Protein AF-0000000067863200 (afdb_homodimer)

Secondary structure (DSSP, 8-state):
-----SS--EEP-S-S-EEESHHHHHHHHHHHHHHH--SEEEEEEEE-TT--HHHHHHHTGGGTTEEEEEEGGGGS--HHHHHHHHHHHH-S-SS--------GGGGS-HHHHHHHHHHHHH--EEEEEEETTHHHH-SS-SEEEEEE--HHHHHHHHHHS-PPPTT---TTS-HHHHHHHIIIIIHHHHHHHHHHHGGG-SEEEE-SSTT--EEEEHHHHHHHHHHHTTS-B--B-EEE--TT-BSHHHHHTT--TTSS-B-EEESS-TTT-EEEEEETTEEEEEETHHHHHH-HHHHH-HHHHHHHSS---EEEEEEE-TTS-PPPEEEPPPHHHHHHHH--SS---EEEEEEEE-TT-EEEEEE-TT--HHHHHHHHHHHHHSS----HHHHEEEEE--TT-EEEE-TT--EEE-SSEEEEEEEES--S--EEEE-TTPBPTTSSBPPP-HHHHHHH--TT-BHHHHHHHTB---EEEEE-SSEEEEEEE--TTSSEEEEEEEESSEEEEE-TTS-EEEEEEESSEEEEEESSSSS--EEEETT-EEEE-GGG-EEEEEES-TTS-EEEEEEEE---/-----SS--EEP-S-S-EEESHHHHHHHHHHHHHHH--SEEEEEEEE-TT--HHHHHHHTGGGTTEEEEEEGGGGS--HHHHHHHHHHHH-S-SS--------GGGGS-HHHHHHHHHHHHH--EEEEEEETTHHHH-SS-SEEEEEE--HHHHHHHHHHS-PPPTT---TTS-HHHHHHHIIIIIHHHHHHHHHHHGGG-SEEEE-SSTT--EEEEHHHHHHHHHHHTTS-B--B-EEE--TT-BSHHHHHTT--TTSS-B-EEESS-TTT-EEEEEETTEEEEEETHHHHHH-HHHHH-HHHHHHHSS---EEEEEEE-TTS-PPPEEEPPPHHHHHHHH--SS---EEEEEEEE-TT-EEEEEE-TT--HHHHHHHHHHHHHSS----HHHHEEEEE--TT-EEEE-TT--EEE-SSEEEEEEEES--S--EEEE-TTPBPTTSSBPPP-HHHHHHH--TT--HHHHHHHTB---EEEEE-SSEEEEEEE--TTSSEEEEEEEESSEEEEE-TTS-EEEEEEESSEEEEEESSSSS--EEEETT-EEEE-GGG-EEEEEES-TTS-EEEEEEEE---

Organism: Listeria monocytogenes serovar 1/2a (strain ATCC BAA-679 / EGD-e) (NCBI:txid169963)

Nearest PDB structures (foldseek):
  1qwr-assembly2_B  TM=8.934E-01  e=9.212E-24  Bacillus subtilis
  5hi0-assembly1_A  TM=5.718E-01  e=1.411E-10  Bacillus subtilis subsp. subtilis str. 168
  4met-assembly1_A  TM=5.560E-01  e=2.763E-10  Bacillus subtilis subsp. subtilis str. 168
  8wue-assembly2_F  TM=6.337E-01  e=1.504E-02  Xenopus laevis
  7w2c-assembly3_G  TM=4.699E-01  e=9.607E-03  Xenopus laevis

Sequence (1160 aa):
MSTYDLAPEVKIHQFDGAWAGYKDIAGELLTAIQKKNNEHIIVAIECYPGTRNEEIVAELLPLLPVEKAVFADEWALNNEEVTNKVQSHLTDDRVFGIMSHYEVSDFYPAEKLAEIQAEISASKGLVVIYGTGATVIAPNPDILIYADLARWEIQCRYRRENKPNWKADNANEDALRKFKRGYFFEWRMADRQKKKLYQQIDFLLDTNKKNEPKMVRGEDYRNGLKQVSKAPFRVVPYFDASVWGGQWMKNNFGLDPTADNYGWAFDGVPEENSLYMRFGDIRIEVPSTNVVNHFPNELLGPKVHSRFGTEFPIRFDYLDTVGGGNLSLQVHPLVEYAQDKFGIHYTQDESYYILEADSDSTVYLGTKEGTTKEAIMADLEKAAEGNYRFPDEKYINVFPVKKHDHILIPAGTIHCGGPSTVVLEISATPYIFTFKLWDWERTGLDGMPRPVHLEHGRENLQLDRDTKWVNDNLINQFETLHEDNDSKVERTGLHELEFIETQRHWFKETVTVHTNDSVNMLNLVEGTSAVVESIDDSFAPFEVHYGETFIVPAIVGTYQIRNTNASEKVAVIQAFVRNLMSTYDLAPEVKIHQFDGAWAGYKDIAGELLTAIQKKNNEHIIVAIECYPGTRNEEIVAELLPLLPVEKAVFADEWALNNEEVTNKVQSHLTDDRVFGIMSHYEVSDFYPAEKLAEIQAEISASKGLVVIYGTGATVIAPNPDILIYADLARWEIQCRYRRENKPNWKADNANEDALRKFKRGYFFEWRMADRQKKKLYQQIDFLLDTNKKNEPKMVRGEDYRNGLKQVSKAPFRVVPYFDASVWGGQWMKNNFGLDPTADNYGWAFDGVPEENSLYMRFGDIRIEVPSTNVVNHFPNELLGPKVHSRFGTEFPIRFDYLDTVGGGNLSLQVHPLVEYAQDKFGIHYTQDESYYILEADSDSTVYLGTKEGTTKEAIMADLEKAAEGNYRFPDEKYINVFPVKKHDHILIPAGTIHCGGPSTVVLEISATPYIFTFKLWDWERTGLDGMPRPVHLEHGRENLQLDRDTKWVNDNLINQFETLHEDNDSKVERTGLHELEFIETQRHWFKETVTVHTNDSVNMLNLVEGTSAVVESIDDSFAPFEVHYGETFIVPAIVGTYQIRNTNASEKVAVIQAFVRNL

pLDDT: mean 95.93, std 4.97, range [52.78, 98.94]

Structure (mmCIF, N/CA/C/O backbone):
data_AF-0000000067863200-model_v1
#
loop_
_entity.id
_entity.type
_entity.pdbx_description
1 polymer 'Lmo2143 protein'
#
loop_
_atom_site.group_PDB
_atom_site.id
_atom_site.type_symbol
_atom_site.label_atom_id
_atom_site.label_alt_id
_atom_site.label_comp_id
_atom_site.label_asym_id
_atom_site.label_entity_id
_atom_site.label_seq_id
_atom_site.pdbx_PDB_ins_code
_atom_site.Cartn_x
_atom_site.Cartn_y
_atom_site.Cartn_z
_atom_site.occupancy
_atom_site.B_iso_or_equiv
_atom_site.auth_seq_id
_atom_site.auth_comp_id
_atom_site.auth_asym_id
_atom_site.auth_atom_id
_atom_site.pdbx_PDB_model_num
ATOM 1 N N . MET A 1 1 ? -22.562 -29.953 -25.562 1 55.66 1 MET A N 1
ATOM 2 C CA . MET A 1 1 ? -21.547 -30.141 -24.531 1 55.66 1 MET A CA 1
ATOM 3 C C . MET A 1 1 ? -20.75 -28.859 -24.312 1 55.66 1 MET A C 1
ATOM 5 O O . MET A 1 1 ? -20.516 -28.094 -25.25 1 55.66 1 MET A O 1
ATOM 9 N N . SER A 1 2 ? -20.578 -28.359 -23.016 1 71.56 2 SER A N 1
ATOM 10 C CA . SER A 1 2 ? -19.875 -27.109 -22.734 1 71.56 2 SER A CA 1
ATOM 11 C C . SER A 1 2 ? -18.453 -27.141 -23.297 1 71.56 2 SER A C 1
ATOM 13 O O . SER A 1 2 ? -17.797 -28.188 -23.312 1 71.56 2 SER A O 1
ATOM 15 N N . THR A 1 3 ? -18.109 -26.094 -23.953 1 87.75 3 THR A N 1
ATOM 16 C CA . THR A 1 3 ? -16.781 -25.938 -24.516 1 87.75 3 THR A CA 1
ATOM 17 C C . THR A 1 3 ? -15.852 -25.25 -23.531 1 87.75 3 THR A C 1
ATOM 19 O O . THR A 1 3 ? -14.672 -25.031 -23.812 1 87.75 3 THR A O 1
ATOM 22 N N . TYR A 1 4 ? -16.406 -25.016 -22.344 1 94.31 4 TYR A N 1
ATOM 23 C CA . TYR A 1 4 ? -15.602 -24.391 -21.281 1 94.31 4 TYR A CA 1
ATOM 24 C C . TYR A 1 4 ? -14.562 -25.375 -20.75 1 94.31 4 TYR A C 1
ATOM 26 O O . TYR A 1 4 ? -14.898 -26.469 -20.297 1 94.31 4 TYR A O 1
ATOM 34 N N . ASP A 1 5 ? -13.305 -25 -20.812 1 96.31 5 ASP A N 1
ATOM 35 C CA . ASP A 1 5 ? -12.227 -25.875 -20.375 1 96.31 5 ASP A CA 1
ATOM 36 C C . ASP A 1 5 ? -11.984 -25.734 -18.875 1 96.31 5 ASP A C 1
ATOM 38 O O . ASP A 1 5 ? -11.523 -24.688 -18.406 1 96.31 5 ASP A O 1
ATOM 42 N N . LEU A 1 6 ? -12.227 -26.781 -18.141 1 96.25 6 LEU A N 1
ATOM 43 C CA . LEU A 1 6 ? -12.133 -26.75 -16.688 1 96.25 6 LEU A CA 1
ATOM 44 C C . LEU A 1 6 ? -10.695 -27.016 -16.234 1 96.25 6 LEU A C 1
ATOM 46 O O . LEU A 1 6 ? -10.375 -26.844 -15.047 1 96.25 6 LEU A O 1
ATOM 50 N N . ALA A 1 7 ? -9.836 -27.438 -17.109 1 96.94 7 ALA A N 1
ATOM 51 C CA . ALA A 1 7 ? -8.461 -27.766 -16.75 1 96.94 7 ALA A CA 1
ATOM 52 C C . ALA A 1 7 ? -7.477 -27.266 -17.797 1 96.94 7 ALA A C 1
ATOM 54 O O . ALA A 1 7 ? -6.676 -28.047 -18.328 1 96.94 7 ALA A O 1
ATOM 55 N N . PRO A 1 8 ? -7.523 -25.938 -18 1 97.75 8 PRO A N 1
ATOM 56 C CA . PRO A 1 8 ? -6.562 -25.406 -18.969 1 97.75 8 PRO A CA 1
ATOM 57 C C . PRO A 1 8 ? -5.113 -25.641 -18.547 1 97.75 8 PRO A C 1
ATOM 59 O O . PRO A 1 8 ? -4.793 -25.594 -17.359 1 97.75 8 PRO A O 1
ATOM 62 N N . GLU A 1 9 ? -4.238 -26 -19.453 1 97.94 9 GLU A N 1
ATOM 63 C CA . GLU A 1 9 ? -2.828 -26.234 -19.141 1 97.94 9 GLU A CA 1
ATOM 64 C C . GLU A 1 9 ? -1.924 -25.547 -20.172 1 97.94 9 GLU A C 1
ATOM 66 O O . GLU A 1 9 ? -2.354 -25.234 -21.281 1 97.94 9 GLU A O 1
ATOM 71 N N . VAL A 1 10 ? -0.755 -25.203 -19.828 1 98.12 10 VAL A N 1
ATOM 72 C CA . VAL A 1 10 ? 0.285 -24.688 -20.703 1 98.12 10 VAL A CA 1
ATOM 73 C C . VAL A 1 10 ? 1.292 -25.781 -21.031 1 98.12 10 VAL A C 1
ATOM 75 O O . VAL A 1 10 ? 1.889 -26.375 -20.125 1 98.12 10 VAL A O 1
ATOM 78 N N . LYS A 1 11 ? 1.496 -26.062 -22.281 1 97.69 11 LYS A N 1
ATOM 79 C CA . LYS A 1 11 ? 2.506 -27.047 -22.703 1 97.69 11 LYS A CA 1
ATOM 80 C C . LYS A 1 11 ? 3.908 -26.438 -22.609 1 97.69 11 LYS A C 1
ATOM 82 O O . LYS A 1 11 ? 4.188 -25.422 -23.234 1 97.69 11 LYS A O 1
ATOM 87 N N . ILE A 1 12 ? 4.773 -27.062 -21.859 1 98 12 ILE A N 1
ATOM 88 C CA . ILE A 1 12 ? 6.137 -26.578 -21.672 1 98 12 ILE A CA 1
ATOM 89 C C . ILE A 1 12 ? 7.082 -27.344 -22.609 1 98 12 ILE A C 1
ATOM 91 O O . ILE A 1 12 ? 7.027 -28.562 -22.688 1 98 12 ILE A O 1
ATOM 95 N N . HIS A 1 13 ? 7.879 -26.531 -23.234 1 95.94 13 HIS A N 1
ATOM 96 C CA . HIS A 1 13 ? 8.836 -27.109 -24.172 1 95.94 13 HIS A CA 1
ATOM 97 C C . HIS A 1 13 ? 10.242 -27.125 -23.594 1 95.94 13 HIS A C 1
ATOM 99 O O . HIS A 1 13 ? 10.555 -26.328 -22.703 1 95.94 13 HIS A O 1
ATOM 105 N N . GLN A 1 14 ? 11.094 -28.031 -24.047 1 94 14 GLN A N 1
ATOM 106 C CA . GLN A 1 14 ? 12.508 -28.094 -23.703 1 94 14 GLN A CA 1
ATOM 107 C C . GLN A 1 14 ? 12.703 -28.281 -22.203 1 94 14 GLN A C 1
ATOM 109 O O . GLN A 1 14 ? 13.203 -27.391 -21.516 1 94 14 GLN A O 1
ATOM 114 N N . PHE A 1 15 ? 12.461 -29.422 -21.672 1 94.81 15 PHE A N 1
ATOM 115 C CA . PHE A 1 15 ? 12.727 -29.781 -20.281 1 94.81 15 PHE A CA 1
ATOM 116 C C . PHE A 1 15 ? 13.477 -31.094 -20.203 1 94.81 15 PHE A C 1
ATOM 118 O O . PHE A 1 15 ? 13.492 -31.875 -21.156 1 94.81 15 PHE A O 1
ATOM 125 N N . ASP A 1 16 ? 14.102 -31.344 -19.094 1 92.31 16 ASP A N 1
ATOM 126 C CA . ASP A 1 16 ? 15.008 -32.469 -18.969 1 92.31 16 ASP A CA 1
ATOM 127 C C . ASP A 1 16 ? 14.422 -33.562 -18.062 1 92.31 16 ASP A C 1
ATOM 129 O O . ASP A 1 16 ? 14.82 -34.719 -18.125 1 92.31 16 ASP A O 1
ATOM 133 N N . GLY A 1 17 ? 13.508 -33.156 -17.188 1 91 17 GLY A N 1
ATOM 134 C CA . GLY A 1 17 ? 13.102 -34.219 -16.266 1 91 17 GLY A CA 1
ATOM 135 C C . GLY A 1 17 ? 11.797 -33.906 -15.555 1 91 17 GLY A C 1
ATOM 136 O O . GLY A 1 17 ? 11.648 -32.844 -14.945 1 91 17 GLY A O 1
ATOM 137 N N . ALA A 1 18 ? 10.836 -34.812 -15.609 1 97.38 18 ALA A N 1
ATOM 138 C CA . ALA A 1 18 ? 9.578 -34.781 -14.867 1 97.38 18 ALA A CA 1
ATOM 139 C C . ALA A 1 18 ? 9.188 -36.219 -14.438 1 97.38 18 ALA A C 1
ATOM 141 O O . ALA A 1 18 ? 9.398 -37.156 -15.18 1 97.38 18 ALA A O 1
ATOM 142 N N . TRP A 1 19 ? 8.797 -36.312 -13.195 1 98.56 19 TRP A N 1
ATOM 143 C CA . TRP A 1 19 ? 8.5 -37.594 -12.609 1 98.56 19 TRP A CA 1
ATOM 144 C C . TRP A 1 19 ? 7.145 -37.594 -11.906 1 98.56 19 TRP A C 1
ATOM 146 O O . TRP A 1 19 ? 6.742 -36.562 -11.344 1 98.56 19 TRP A O 1
ATOM 156 N N . ALA A 1 20 ? 6.414 -38.688 -11.984 1 98.44 20 ALA A N 1
ATOM 157 C CA . ALA A 1 20 ? 5.137 -38.875 -11.289 1 98.44 20 ALA A CA 1
ATOM 158 C C . ALA A 1 20 ? 5.176 -40.094 -10.375 1 98.44 20 ALA A C 1
ATOM 160 O O . ALA A 1 20 ? 5.719 -41.125 -10.742 1 98.44 20 ALA A O 1
ATOM 161 N N . GLY A 1 21 ? 4.652 -39.844 -9.188 1 98.19 21 GLY A N 1
ATOM 162 C CA . GLY A 1 21 ? 4.629 -40.938 -8.211 1 98.19 21 GLY A CA 1
ATOM 163 C C . GLY A 1 21 ? 5.879 -40.969 -7.348 1 98.19 21 GLY A C 1
ATOM 164 O O . GLY A 1 21 ? 6.98 -40.719 -7.828 1 98.19 21 GLY A O 1
ATOM 165 N N . TYR A 1 22 ? 5.777 -41.406 -6.086 1 98.31 22 TYR A N 1
ATOM 166 C CA . TYR A 1 22 ? 6.867 -41.344 -5.121 1 98.31 22 TYR A CA 1
ATOM 167 C C . TYR A 1 22 ? 8 -42.281 -5.527 1 98.31 22 TYR A C 1
ATOM 169 O O . TYR A 1 22 ? 9.172 -41.969 -5.262 1 98.31 22 TYR A O 1
ATOM 177 N N . LYS A 1 23 ? 7.703 -43.375 -6.203 1 98.19 23 LYS A N 1
ATOM 178 C CA . LYS A 1 23 ? 8.742 -44.312 -6.613 1 98.19 23 LYS A CA 1
ATOM 179 C C . LYS A 1 23 ? 9.68 -43.688 -7.637 1 98.19 23 LYS A C 1
ATOM 181 O O . LYS A 1 23 ? 10.898 -43.75 -7.48 1 98.19 23 LYS A O 1
ATOM 186 N N . ASP A 1 24 ? 9.07 -43.125 -8.648 1 98.19 24 ASP A N 1
ATOM 187 C CA . ASP A 1 24 ? 9.875 -42.5 -9.688 1 98.19 24 ASP A CA 1
ATOM 188 C C . ASP A 1 24 ? 10.594 -41.281 -9.141 1 98.19 24 ASP A C 1
ATOM 190 O O . ASP A 1 24 ? 11.742 -41 -9.516 1 98.19 24 ASP A O 1
ATOM 194 N N . ILE A 1 25 ? 9.93 -40.531 -8.305 1 98.69 25 ILE A N 1
ATOM 195 C CA . ILE A 1 25 ? 10.523 -39.344 -7.672 1 98.69 25 ILE A CA 1
ATOM 196 C C . ILE A 1 25 ? 11.727 -39.75 -6.828 1 98.69 25 ILE A C 1
ATOM 198 O O . ILE A 1 25 ? 12.805 -39.188 -6.938 1 98.69 25 ILE A O 1
ATOM 202 N N . ALA A 1 26 ? 11.57 -40.781 -6.055 1 98.69 26 ALA A N 1
ATOM 203 C CA . ALA A 1 26 ? 12.664 -41.312 -5.23 1 98.69 26 ALA A CA 1
ATOM 204 C C . ALA A 1 26 ? 13.828 -41.781 -6.094 1 98.69 26 ALA A C 1
ATOM 206 O O . ALA A 1 26 ? 14.992 -41.594 -5.727 1 98.69 26 ALA A O 1
ATOM 207 N N . GLY A 1 27 ? 13.477 -42.469 -7.176 1 98.44 27 GLY A N 1
ATOM 208 C CA . GLY A 1 27 ? 14.523 -42.906 -8.094 1 98.44 27 GLY A CA 1
ATOM 209 C C . GLY A 1 27 ? 15.406 -41.75 -8.555 1 98.44 27 GLY A C 1
ATOM 210 O O . GLY A 1 27 ? 16.641 -41.875 -8.539 1 98.44 27 GLY A O 1
ATOM 211 N N . GLU A 1 28 ? 14.812 -40.688 -8.953 1 98.25 28 GLU A N 1
ATOM 212 C CA . GLU A 1 28 ? 15.586 -39.531 -9.398 1 98.25 28 GLU A CA 1
ATOM 213 C C . GLU A 1 28 ? 16.359 -38.906 -8.25 1 98.25 28 GLU A C 1
ATOM 215 O O . GLU A 1 28 ? 17.5 -38.469 -8.422 1 98.25 28 GLU A O 1
ATOM 220 N N . LEU A 1 29 ? 15.742 -38.781 -7.09 1 98.5 29 LEU A N 1
ATOM 221 C CA . LEU A 1 29 ? 16.422 -38.188 -5.934 1 98.5 29 LEU A CA 1
ATOM 222 C C . LEU A 1 29 ? 17.641 -39.031 -5.551 1 98.5 29 LEU A C 1
ATOM 224 O O . LEU A 1 29 ? 18.672 -38.469 -5.18 1 98.5 29 LEU A O 1
ATOM 228 N N . LEU A 1 30 ? 17.516 -40.375 -5.637 1 98.06 30 LEU A N 1
ATOM 229 C CA . LEU A 1 30 ? 18.641 -41.281 -5.359 1 98.06 30 LEU A CA 1
ATOM 230 C C . LEU A 1 30 ? 19.797 -41 -6.32 1 98.06 30 LEU A C 1
ATOM 232 O O . LEU A 1 30 ? 20.953 -40.938 -5.906 1 98.06 30 LEU A O 1
ATOM 236 N N . THR A 1 31 ? 19.438 -40.812 -7.539 1 97.62 31 THR A N 1
ATOM 237 C CA . THR A 1 31 ? 20.453 -40.469 -8.539 1 97.62 31 THR A CA 1
ATOM 238 C C . THR A 1 31 ? 21.141 -39.156 -8.188 1 97.62 31 THR A C 1
ATOM 240 O O . THR A 1 31 ? 22.375 -39.062 -8.258 1 97.62 31 THR A O 1
ATOM 243 N N . ALA A 1 32 ? 20.359 -38.125 -7.824 1 97.38 32 ALA A N 1
ATOM 244 C CA . ALA A 1 32 ? 20.906 -36.844 -7.473 1 97.38 32 ALA A CA 1
ATOM 245 C C . ALA A 1 32 ? 21.797 -36.906 -6.234 1 97.38 32 ALA A C 1
ATOM 247 O O . ALA A 1 32 ? 22.844 -36.281 -6.164 1 97.38 32 ALA A O 1
ATOM 248 N N . ILE A 1 33 ? 21.359 -37.688 -5.285 1 97.38 33 ILE A N 1
ATOM 249 C CA . ILE A 1 33 ? 22.094 -37.875 -4.043 1 97.38 33 ILE A CA 1
ATOM 250 C C . ILE A 1 33 ? 23.422 -38.562 -4.336 1 97.38 33 ILE A C 1
ATOM 252 O O . ILE A 1 33 ? 24.469 -38.156 -3.818 1 97.38 33 ILE A O 1
ATOM 256 N N . GLN A 1 34 ? 23.422 -39.562 -5.133 1 96.06 34 GLN A N 1
ATOM 257 C CA . GLN A 1 34 ? 24.625 -40.312 -5.484 1 96.06 34 GLN A CA 1
ATOM 258 C C . GLN A 1 34 ? 25.641 -39.438 -6.199 1 96.06 34 GLN A C 1
ATOM 260 O O . GLN A 1 34 ? 26.844 -39.562 -5.996 1 96.06 34 GLN A O 1
ATOM 265 N N . LYS A 1 35 ? 25.156 -38.562 -6.977 1 96.31 35 LYS A N 1
ATOM 266 C CA . LYS A 1 35 ? 26.031 -37.688 -7.742 1 96.31 35 LYS A CA 1
ATOM 267 C C . LYS A 1 35 ? 26.797 -36.75 -6.82 1 96.31 35 LYS A C 1
ATOM 269 O O . LYS A 1 35 ? 27.875 -36.25 -7.176 1 96.31 35 LYS A O 1
ATOM 274 N N . LYS A 1 36 ? 26.234 -36.375 -5.695 1 94.31 36 LYS A N 1
ATOM 275 C CA . LYS A 1 36 ? 26.922 -35.5 -4.746 1 94.31 36 LYS A CA 1
ATOM 276 C C . LYS A 1 36 ? 28.172 -36.188 -4.203 1 94.31 36 LYS A C 1
ATOM 278 O O . LYS A 1 36 ? 29.156 -35.531 -3.871 1 94.31 36 LYS A O 1
ATOM 283 N N . ASN A 1 37 ? 28.25 -37.5 -4.148 1 88.38 37 ASN A N 1
ATOM 284 C CA . ASN A 1 37 ? 29.406 -38.312 -3.768 1 88.38 37 ASN A CA 1
ATOM 285 C C . ASN A 1 37 ? 30.031 -37.812 -2.465 1 88.38 37 ASN A C 1
ATOM 287 O O . ASN A 1 37 ? 31.234 -37.562 -2.408 1 88.38 37 ASN A O 1
ATOM 291 N N . ASN A 1 38 ? 29.266 -37.5 -1.482 1 87.25 38 ASN A N 1
ATOM 292 C CA . ASN A 1 38 ? 29.703 -37.031 -0.168 1 87.25 38 ASN A CA 1
ATOM 293 C C . ASN A 1 38 ? 29.234 -38 0.938 1 87.25 38 ASN A C 1
ATOM 295 O O . ASN A 1 38 ? 28.234 -38.688 0.782 1 87.25 38 ASN A O 1
ATOM 299 N N . GLU A 1 39 ? 30.016 -38.031 1.999 1 90.62 39 GLU A N 1
ATOM 300 C CA . GLU A 1 39 ? 29.703 -38.906 3.133 1 90.62 39 GLU A CA 1
ATOM 301 C C . GLU A 1 39 ? 28.594 -38.312 3.99 1 90.62 39 GLU A C 1
ATOM 303 O O . GLU A 1 39 ? 27.984 -39.031 4.805 1 90.62 39 GLU A O 1
ATOM 308 N N . HIS A 1 40 ? 28.391 -37.062 3.857 1 95.19 40 HIS A N 1
ATOM 309 C CA . HIS A 1 40 ? 27.344 -36.312 4.551 1 95.19 40 HIS A CA 1
ATOM 310 C C . HIS A 1 40 ? 26.531 -35.469 3.576 1 95.19 40 HIS A C 1
ATOM 312 O O . HIS A 1 40 ? 27.062 -34.5 2.998 1 95.19 40 HIS A O 1
ATOM 318 N N . ILE A 1 41 ? 25.25 -35.875 3.385 1 97.62 41 ILE A N 1
ATOM 319 C CA . ILE A 1 41 ? 24.422 -35.188 2.42 1 97.62 41 ILE A CA 1
ATOM 320 C C . ILE A 1 41 ? 23.172 -34.656 3.117 1 97.62 41 ILE A C 1
ATOM 322 O O . ILE A 1 41 ? 22.484 -35.375 3.84 1 97.62 41 ILE A O 1
ATOM 326 N N . ILE A 1 42 ? 22.875 -33.406 2.93 1 98.44 42 ILE A N 1
ATOM 327 C CA . ILE A 1 42 ? 21.688 -32.75 3.494 1 98.44 42 ILE A CA 1
ATOM 328 C C . ILE A 1 42 ? 20.688 -32.5 2.387 1 98.44 42 ILE A C 1
ATOM 330 O O . ILE A 1 42 ? 20.969 -31.75 1.437 1 98.44 42 ILE A O 1
ATOM 334 N N . VAL A 1 43 ? 19.516 -33.125 2.453 1 98.75 43 VAL A N 1
ATOM 335 C CA . VAL A 1 43 ? 18.375 -32.812 1.586 1 98.75 43 VAL A CA 1
ATOM 336 C C . VAL A 1 43 ? 17.312 -32.062 2.371 1 98.75 43 VAL A C 1
ATOM 338 O O . VAL A 1 43 ? 16.859 -32.531 3.424 1 98.75 43 VAL A O 1
ATOM 341 N N . ALA A 1 44 ? 16.984 -30.906 1.938 1 98.88 44 ALA A N 1
ATOM 342 C CA . ALA A 1 44 ? 15.906 -30.141 2.551 1 98.88 44 ALA A CA 1
ATOM 343 C C . ALA A 1 44 ? 14.648 -30.172 1.681 1 98.88 44 ALA A C 1
ATOM 345 O O . ALA A 1 44 ? 14.719 -29.906 0.477 1 98.88 44 ALA A O 1
ATOM 346 N N . ILE A 1 45 ? 13.547 -30.562 2.207 1 98.88 45 ILE A N 1
ATOM 347 C CA . ILE A 1 45 ? 12.227 -30.453 1.594 1 98.88 45 ILE A CA 1
ATOM 348 C C . ILE A 1 45 ? 11.438 -29.328 2.256 1 98.88 45 ILE A C 1
ATOM 350 O O . ILE A 1 45 ? 10.75 -29.547 3.254 1 98.88 45 ILE A O 1
ATOM 354 N N . GLU A 1 46 ? 11.57 -28.109 1.719 1 98.88 46 GLU A N 1
ATOM 355 C CA . GLU A 1 46 ? 10.812 -26.969 2.219 1 98.88 46 GLU A CA 1
ATOM 356 C C . GLU A 1 46 ? 9.344 -27.078 1.836 1 98.88 46 GLU A C 1
ATOM 358 O O . GLU A 1 46 ? 9 -27.078 0.65 1 98.88 46 GLU A O 1
ATOM 363 N N . CYS A 1 47 ? 8.492 -27.188 2.812 1 98.88 47 CYS A N 1
ATOM 364 C CA . CYS A 1 47 ? 7.078 -27.438 2.562 1 98.88 47 CYS A CA 1
ATOM 365 C C . CYS A 1 47 ? 6.242 -26.188 2.799 1 98.88 47 CYS A C 1
ATOM 367 O O . CYS A 1 47 ? 6.324 -25.578 3.861 1 98.88 47 CYS A O 1
ATOM 369 N N . TYR A 1 48 ? 5.453 -25.812 1.778 1 98.69 48 TYR A N 1
ATOM 370 C CA . TYR A 1 48 ? 4.48 -24.734 1.949 1 98.69 48 TYR A CA 1
ATOM 371 C C . TYR A 1 48 ? 3.432 -25.109 2.988 1 98.69 48 TYR A C 1
ATOM 373 O O . TYR A 1 48 ? 3.031 -26.281 3.082 1 98.69 48 TYR A O 1
ATOM 381 N N . PRO A 1 49 ? 2.934 -24.125 3.844 1 98.44 49 PRO A N 1
ATOM 382 C CA . PRO A 1 49 ? 1.868 -24.469 4.789 1 98.44 49 PRO A CA 1
ATOM 383 C C . PRO A 1 49 ? 0.675 -25.141 4.117 1 98.44 49 PRO A C 1
ATOM 385 O O . PRO A 1 49 ? 0.211 -24.688 3.07 1 98.44 49 PRO A O 1
ATOM 388 N N . GLY A 1 50 ? 0.168 -26.188 4.719 1 97.81 50 GLY A N 1
ATOM 389 C CA . GLY A 1 50 ? -0.93 -26.953 4.152 1 97.81 50 GLY A CA 1
ATOM 390 C C . GLY A 1 50 ? -0.479 -28.234 3.498 1 97.81 50 GLY A C 1
ATOM 391 O O . GLY A 1 50 ? -1.302 -29.094 3.174 1 97.81 50 GLY A O 1
ATOM 392 N N . THR A 1 51 ? 0.841 -28.469 3.283 1 98.38 51 THR A N 1
ATOM 393 C CA . THR A 1 51 ? 1.39 -29.703 2.719 1 98.38 51 THR A CA 1
ATOM 394 C C . THR A 1 51 ? 1.092 -30.891 3.627 1 98.38 51 THR A C 1
ATOM 396 O O . THR A 1 51 ? 1.123 -30.766 4.852 1 98.38 51 THR A O 1
ATOM 399 N N . ARG A 1 52 ? 0.845 -32.062 3.006 1 97.56 52 ARG A N 1
ATOM 400 C CA . ARG A 1 52 ? 0.684 -33.281 3.756 1 97.56 52 ARG A CA 1
ATOM 401 C C . ARG A 1 52 ? 2.037 -33.906 4.109 1 97.56 52 ARG A C 1
ATOM 403 O O . ARG A 1 52 ? 2.482 -34.844 3.475 1 97.56 52 ARG A O 1
ATOM 410 N N . ASN A 1 53 ? 2.578 -33.375 5.191 1 97.81 53 ASN A N 1
ATOM 411 C CA . ASN A 1 53 ? 3.904 -33.812 5.598 1 97.81 53 ASN A CA 1
ATOM 412 C C . ASN A 1 53 ? 3.91 -35.312 5.922 1 97.81 53 ASN A C 1
ATOM 414 O O . ASN A 1 53 ? 4.906 -36 5.691 1 97.81 53 ASN A O 1
ATOM 418 N N . GLU A 1 54 ? 2.816 -35.75 6.492 1 97.06 54 GLU A N 1
ATOM 419 C CA . GLU A 1 54 ? 2.697 -37.156 6.84 1 97.06 54 GLU A CA 1
ATOM 420 C C . GLU A 1 54 ? 2.811 -38.062 5.605 1 97.06 54 GLU A C 1
ATOM 422 O O . GLU A 1 54 ? 3.324 -39.156 5.68 1 97.06 54 GLU A O 1
ATOM 427 N N . GLU A 1 55 ? 2.275 -37.562 4.52 1 97.44 55 GLU A N 1
ATOM 428 C CA . GLU A 1 55 ? 2.377 -38.312 3.26 1 97.44 55 GLU A CA 1
ATOM 429 C C . GLU A 1 55 ? 3.826 -38.406 2.791 1 97.44 55 GLU A C 1
ATOM 431 O O . GLU A 1 55 ? 4.27 -39.438 2.338 1 97.44 55 GLU A O 1
ATOM 436 N N . ILE A 1 56 ? 4.598 -37.344 2.916 1 97.38 56 ILE A N 1
ATOM 437 C CA . ILE A 1 56 ? 6.004 -37.312 2.539 1 97.38 56 ILE A CA 1
ATOM 438 C C . ILE A 1 56 ? 6.785 -38.312 3.379 1 97.38 56 ILE A C 1
ATOM 440 O O . ILE A 1 56 ? 7.602 -39.094 2.85 1 97.38 56 ILE A O 1
ATOM 444 N N . VAL A 1 57 ? 6.539 -38.375 4.633 1 97.94 57 VAL A N 1
ATOM 445 C CA . VAL A 1 57 ? 7.238 -39.25 5.57 1 97.94 57 VAL A CA 1
ATOM 446 C C . VAL A 1 57 ? 6.902 -40.719 5.262 1 97.94 57 VAL A C 1
ATOM 448 O O . VAL A 1 57 ? 7.797 -41.562 5.211 1 97.94 57 VAL A O 1
ATOM 451 N N . ALA A 1 58 ? 5.672 -40.938 5.012 1 98.25 58 ALA A N 1
ATOM 452 C CA . ALA A 1 58 ? 5.199 -42.312 4.875 1 98.25 58 ALA A CA 1
ATOM 453 C C . ALA A 1 58 ? 5.547 -42.906 3.504 1 98.25 58 ALA A C 1
ATOM 455 O O . ALA A 1 58 ? 5.812 -44.094 3.371 1 98.25 58 ALA A O 1
ATOM 456 N N . GLU A 1 59 ? 5.562 -42.031 2.479 1 98.31 59 GLU A N 1
ATOM 457 C CA . GLU A 1 59 ? 5.582 -42.562 1.12 1 98.31 59 GLU A CA 1
ATOM 458 C C . GLU A 1 59 ? 6.914 -42.25 0.433 1 98.31 59 GLU A C 1
ATOM 460 O O . GLU A 1 59 ? 7.305 -42.969 -0.5 1 98.31 59 GLU A O 1
ATOM 465 N N . LEU A 1 60 ? 7.625 -41.25 0.823 1 98.56 60 LEU A N 1
ATOM 466 C CA . LEU A 1 60 ? 8.836 -40.875 0.114 1 98.56 60 LEU A CA 1
ATOM 467 C C . LEU A 1 60 ? 10.078 -41.281 0.9 1 98.56 60 LEU A C 1
ATOM 469 O O . LEU A 1 60 ? 11 -41.875 0.346 1 98.56 60 LEU A O 1
ATOM 473 N N . LEU A 1 61 ? 10.125 -40.969 2.213 1 98.44 61 LEU A N 1
ATOM 474 C CA . LEU A 1 61 ? 11.336 -41.094 3.014 1 98.44 61 LEU A CA 1
ATOM 475 C C . LEU A 1 61 ? 11.781 -42.562 3.062 1 98.44 61 LEU A C 1
ATOM 477 O O . LEU A 1 61 ? 12.977 -42.844 2.979 1 98.44 61 LEU A O 1
ATOM 481 N N . PRO A 1 62 ? 10.852 -43.562 3.152 1 98.31 62 PRO A N 1
ATOM 482 C CA . PRO A 1 62 ? 11.281 -44.969 3.213 1 98.31 62 PRO A CA 1
ATOM 483 C C . PRO A 1 62 ? 11.969 -45.438 1.93 1 98.31 62 PRO A C 1
ATOM 485 O O . PRO A 1 62 ? 12.633 -46.469 1.919 1 98.31 62 PRO A O 1
ATOM 488 N N . LEU A 1 63 ? 11.773 -44.688 0.86 1 98.44 63 LEU A N 1
ATOM 489 C CA . LEU A 1 63 ? 12.344 -45.062 -0.43 1 98.44 63 LEU A CA 1
ATOM 490 C C . LEU A 1 63 ? 13.766 -44.531 -0.567 1 98.44 63 LEU A C 1
ATOM 492 O O . LEU A 1 63 ? 14.453 -44.844 -1.542 1 98.44 63 LEU A O 1
ATOM 496 N N . LEU A 1 64 ? 14.281 -43.75 0.339 1 98.19 64 LEU A N 1
ATOM 497 C CA . LEU A 1 64 ? 15.617 -43.188 0.367 1 98.19 64 LEU A CA 1
ATOM 498 C C . LEU A 1 64 ? 16.438 -43.75 1.524 1 98.19 64 LEU A C 1
ATOM 500 O O . LEU A 1 64 ? 15.875 -44.156 2.535 1 98.19 64 LEU A O 1
ATOM 504 N N . PRO A 1 65 ? 17.734 -43.812 1.4 1 97.12 65 PRO A N 1
ATOM 505 C CA . PRO A 1 65 ? 18.562 -44.312 2.496 1 97.12 65 PRO A CA 1
ATOM 506 C C . PRO A 1 65 ? 18.797 -43.281 3.596 1 97.12 65 PRO A C 1
ATOM 508 O O . PRO A 1 65 ? 19.938 -42.938 3.893 1 97.12 65 PRO A O 1
ATOM 511 N N . VAL A 1 66 ? 17.719 -42.844 4.234 1 97.88 66 VAL A N 1
ATOM 512 C CA . VAL A 1 66 ? 17.734 -41.75 5.211 1 97.88 66 VAL A CA 1
ATOM 513 C C . VAL A 1 66 ? 18.359 -42.25 6.52 1 97.88 66 VAL A C 1
ATOM 515 O O . VAL A 1 66 ? 17.875 -43.219 7.105 1 97.88 66 VAL A O 1
ATOM 518 N N . GLU A 1 67 ? 19.406 -41.594 6.945 1 97.12 67 GLU A N 1
ATOM 519 C CA . GLU A 1 67 ? 20.016 -41.906 8.242 1 97.12 67 GLU A CA 1
ATOM 520 C C . GLU A 1 67 ? 19.312 -41.125 9.359 1 97.12 67 GLU A C 1
ATOM 522 O O . GLU A 1 67 ? 19.156 -41.656 10.469 1 97.12 67 GLU A O 1
ATOM 527 N N . LYS A 1 68 ? 18.984 -39.875 9.031 1 97.25 68 LYS A N 1
ATOM 528 C CA . LYS A 1 68 ? 18.297 -39.031 9.992 1 97.25 68 LYS A CA 1
ATOM 529 C C . LYS A 1 68 ? 17.234 -38.156 9.297 1 97.25 68 LYS A C 1
ATOM 531 O O . LYS A 1 68 ? 17.516 -37.531 8.273 1 97.25 68 LYS A O 1
ATOM 536 N N . ALA A 1 69 ? 16.062 -38.25 9.805 1 98.31 69 ALA A N 1
ATOM 537 C CA . ALA A 1 69 ? 14.984 -37.375 9.352 1 98.31 69 ALA A CA 1
ATOM 538 C C . ALA A 1 69 ? 14.633 -36.344 10.406 1 98.31 69 ALA A C 1
ATOM 540 O O . ALA A 1 69 ? 14.492 -36.656 11.586 1 98.31 69 ALA A O 1
ATOM 541 N N . VAL A 1 70 ? 14.586 -35.062 10.039 1 98.56 70 VAL A N 1
ATOM 542 C CA . VAL A 1 70 ? 14.266 -33.938 10.945 1 98.56 70 VAL A CA 1
ATOM 543 C C . VAL A 1 70 ? 13 -33.25 10.469 1 98.56 70 VAL A C 1
ATOM 545 O O . VAL A 1 70 ? 12.945 -32.75 9.336 1 98.56 70 VAL A O 1
ATOM 548 N N . PHE A 1 71 ? 11.977 -33.25 11.281 1 98.69 71 PHE A N 1
ATOM 549 C CA . PHE A 1 71 ? 10.773 -32.469 10.992 1 98.69 71 PHE A CA 1
ATOM 550 C C . PHE A 1 71 ? 10.922 -31.047 11.461 1 98.69 71 PHE A C 1
ATOM 552 O O . PHE A 1 71 ? 10.914 -30.766 12.664 1 98.69 71 PHE A O 1
ATOM 559 N N . ALA A 1 72 ? 11 -30.141 10.57 1 98.75 72 ALA A N 1
ATOM 560 C CA . ALA A 1 72 ? 11.352 -28.75 10.859 1 98.75 72 ALA A CA 1
ATOM 561 C C . ALA A 1 72 ? 10.352 -28.125 11.82 1 98.75 72 ALA A C 1
ATOM 563 O O . ALA A 1 72 ? 10.734 -27.375 12.719 1 98.75 72 ALA A O 1
ATOM 564 N N . ASP A 1 73 ? 9.086 -28.438 11.68 1 98.44 73 ASP A N 1
ATOM 565 C CA . ASP A 1 73 ? 8.016 -27.812 12.461 1 98.44 73 ASP A CA 1
ATOM 566 C C . ASP A 1 73 ? 8.227 -28.047 13.953 1 98.44 73 ASP A C 1
ATOM 568 O O . ASP A 1 73 ? 7.82 -27.234 14.781 1 98.44 73 ASP A O 1
ATOM 572 N N . GLU A 1 74 ? 8.852 -29.125 14.305 1 97.94 74 GLU A N 1
ATOM 573 C CA . GLU A 1 74 ? 9.031 -29.5 15.703 1 97.94 74 GLU A CA 1
ATOM 574 C C . GLU A 1 74 ? 10.047 -28.578 16.391 1 97.94 74 GLU A C 1
ATOM 576 O O . GLU A 1 74 ? 10.109 -28.516 17.625 1 97.94 74 GLU A O 1
ATOM 581 N N . TRP A 1 75 ? 10.789 -27.906 15.57 1 98.5 75 TRP A N 1
ATOM 582 C CA . TRP A 1 75 ? 11.852 -27.062 16.109 1 98.5 75 TRP A CA 1
ATOM 583 C C . TRP A 1 75 ? 11.438 -25.594 16.109 1 98.5 75 TRP A C 1
ATOM 585 O O . TRP A 1 75 ? 12.195 -24.719 16.547 1 98.5 75 TRP A O 1
ATOM 595 N N . ALA A 1 76 ? 10.242 -25.266 15.57 1 98.56 76 ALA A N 1
ATOM 596 C CA . ALA A 1 76 ? 9.641 -23.922 15.656 1 98.56 76 ALA A CA 1
ATOM 597 C C . ALA A 1 76 ? 9.008 -23.703 17.031 1 98.56 76 ALA A C 1
ATOM 599 O O . ALA A 1 76 ? 8.969 -24.625 17.859 1 98.56 76 ALA A O 1
ATOM 600 N N . LEU A 1 77 ? 8.586 -22.469 17.312 1 98.56 77 LEU A N 1
ATOM 601 C CA . LEU A 1 77 ? 7.73 -22.203 18.469 1 98.56 77 LEU A CA 1
ATOM 602 C C . LEU A 1 77 ? 6.527 -23.125 18.484 1 98.56 77 LEU A C 1
ATOM 604 O O . LEU A 1 77 ? 6.094 -23.609 17.438 1 98.56 77 LEU A O 1
ATOM 608 N N . ASN A 1 78 ? 6.027 -23.484 19.656 1 98.19 78 ASN A N 1
ATOM 609 C CA . ASN A 1 78 ? 4.875 -24.375 19.719 1 98.19 78 ASN A CA 1
ATOM 610 C C . ASN A 1 78 ? 3.584 -23.656 19.344 1 98.19 78 ASN A C 1
ATOM 612 O O . ASN A 1 78 ? 3.6 -22.469 19.062 1 98.19 78 ASN A O 1
ATOM 616 N N . ASN A 1 79 ? 2.496 -24.375 19.281 1 98.19 79 ASN A N 1
ATOM 617 C CA . ASN A 1 79 ? 1.223 -23.859 18.781 1 98.19 79 ASN A CA 1
ATOM 618 C C . ASN A 1 79 ? 0.77 -22.625 19.578 1 98.19 79 ASN A C 1
ATOM 620 O O . ASN A 1 79 ? 0.342 -21.641 18.984 1 98.19 79 ASN A O 1
ATOM 624 N N . GLU A 1 80 ? 0.868 -22.672 20.859 1 97.88 80 GLU A N 1
ATOM 625 C CA . GLU A 1 80 ? 0.426 -21.578 21.719 1 97.88 80 GLU A CA 1
ATOM 626 C C . GLU A 1 80 ? 1.3 -20.344 21.547 1 97.88 80 GLU A C 1
ATOM 628 O O . GLU A 1 80 ? 0.79 -19.219 21.453 1 97.88 80 GLU A O 1
ATOM 633 N N . GLU A 1 81 ? 2.59 -20.547 21.453 1 98 81 GLU A N 1
ATOM 634 C CA . GLU A 1 81 ? 3.531 -19.453 21.297 1 98 81 GLU A CA 1
ATOM 635 C C . GLU A 1 81 ? 3.316 -18.734 19.953 1 98 81 GLU A C 1
ATOM 637 O O . GLU A 1 81 ? 3.322 -17.5 19.906 1 98 81 GLU A O 1
ATOM 642 N N . VAL A 1 82 ? 3.152 -19.516 18.922 1 98.25 82 VAL A N 1
ATOM 643 C CA . VAL A 1 82 ? 2.92 -18.922 17.594 1 98.25 82 VAL A CA 1
ATOM 644 C C . VAL A 1 82 ? 1.618 -18.125 17.609 1 98.25 82 VAL A C 1
ATOM 646 O O . VAL A 1 82 ? 1.581 -16.984 17.141 1 98.25 82 VAL A O 1
ATOM 649 N N . THR A 1 83 ? 0.554 -18.688 18.141 1 97.62 83 THR A N 1
ATOM 650 C CA . THR A 1 83 ? -0.752 -18.031 18.156 1 97.62 83 THR A CA 1
ATOM 651 C C . THR A 1 83 ? -0.699 -16.734 18.953 1 97.62 83 THR A C 1
ATOM 653 O O . THR A 1 83 ? -1.263 -15.727 18.531 1 97.62 83 THR A O 1
ATOM 656 N N . ASN A 1 84 ? -0.02 -16.766 20.109 1 95.94 84 ASN A N 1
ATOM 657 C CA . ASN A 1 84 ? 0.135 -15.555 20.906 1 95.94 84 ASN A CA 1
ATOM 658 C C . ASN A 1 84 ? 0.906 -14.477 20.156 1 95.94 84 ASN A C 1
ATOM 660 O O . ASN A 1 84 ? 0.562 -13.297 20.219 1 95.94 84 ASN A O 1
ATOM 664 N N . LYS A 1 85 ? 1.931 -14.953 19.469 1 95.62 85 LYS A N 1
ATOM 665 C CA . LYS A 1 85 ? 2.805 -14.039 18.734 1 95.62 85 LYS A CA 1
ATOM 666 C C . LYS A 1 85 ? 2.047 -13.328 17.625 1 95.62 85 LYS A C 1
ATOM 668 O O . LYS A 1 85 ? 2.293 -12.148 17.359 1 95.62 85 LYS A O 1
ATOM 673 N N . VAL A 1 86 ? 1.043 -13.984 16.984 1 97 86 VAL A N 1
ATOM 674 C CA . VAL A 1 86 ? 0.409 -13.414 15.797 1 97 86 VAL A CA 1
ATOM 675 C C . VAL A 1 86 ? -0.983 -12.898 16.156 1 97 86 VAL A C 1
ATOM 677 O O . VAL A 1 86 ? -1.721 -12.43 15.289 1 97 86 VAL A O 1
ATOM 680 N N . GLN A 1 87 ? -1.339 -12.859 17.375 1 94.69 87 GLN A N 1
ATOM 681 C CA . GLN A 1 87 ? -2.697 -12.547 17.797 1 94.69 87 GLN A CA 1
ATOM 682 C C . GLN A 1 87 ? -3.088 -11.133 17.391 1 94.69 87 GLN A C 1
ATOM 684 O O . GLN A 1 87 ? -4.242 -10.883 17.031 1 94.69 87 GLN A O 1
ATOM 689 N N . SER A 1 88 ? -2.166 -10.203 17.453 1 93.31 88 SER A N 1
ATOM 690 C CA . SER A 1 88 ? -2.463 -8.82 17.109 1 93.31 88 SER A CA 1
ATOM 691 C C . SER A 1 88 ? -2.828 -8.688 15.633 1 93.31 88 SER A C 1
ATOM 693 O O . SER A 1 88 ? -3.51 -7.734 15.242 1 93.31 88 SER A O 1
ATOM 695 N N . HIS A 1 89 ? -2.396 -9.586 14.789 1 96.56 89 HIS A N 1
ATOM 696 C CA . HIS A 1 89 ? -2.736 -9.586 13.367 1 96.56 89 HIS A CA 1
ATOM 697 C C . HIS A 1 89 ? -4.059 -10.305 13.117 1 96.56 89 HIS A C 1
ATOM 699 O O . HIS A 1 89 ? -4.797 -9.953 12.195 1 96.56 89 HIS A O 1
ATOM 705 N N . LEU A 1 90 ? -4.371 -11.297 13.852 1 96.06 90 LEU A N 1
ATOM 706 C CA . LEU A 1 90 ? -5.598 -12.062 13.664 1 96.06 90 LEU A CA 1
ATOM 707 C C . LEU A 1 90 ? -6.805 -11.297 14.195 1 96.06 90 LEU A C 1
ATOM 709 O O . LEU A 1 90 ? -7.891 -11.359 13.617 1 96.06 90 LEU A O 1
ATOM 713 N N . THR A 1 91 ? -6.586 -10.484 15.227 1 93.75 91 THR A N 1
ATOM 714 C CA . THR A 1 91 ? -7.648 -9.711 15.859 1 93.75 91 THR A CA 1
ATOM 715 C C . THR A 1 91 ? -8.766 -10.633 16.344 1 93.75 91 THR A C 1
ATOM 717 O O . THR A 1 91 ? -8.648 -11.852 16.281 1 93.75 91 THR A O 1
ATOM 720 N N . ASP A 1 92 ? -9.906 -10.023 16.812 1 91.12 92 ASP A N 1
ATOM 721 C CA . ASP A 1 92 ? -11.047 -10.789 17.297 1 91.12 92 ASP A CA 1
ATOM 722 C C . ASP A 1 92 ? -12.141 -10.875 16.234 1 91.12 92 ASP A C 1
ATOM 724 O O . ASP A 1 92 ? -13.133 -11.578 16.406 1 91.12 92 ASP A O 1
ATOM 728 N N . ASP A 1 93 ? -11.953 -10.258 15.188 1 92.19 93 ASP A N 1
ATOM 729 C CA . ASP A 1 93 ? -12.906 -10.328 14.086 1 92.19 93 ASP A CA 1
ATOM 730 C C . ASP A 1 93 ? -12.914 -11.719 13.453 1 92.19 93 ASP A C 1
ATOM 732 O O . ASP A 1 93 ? -11.859 -12.344 13.312 1 92.19 93 ASP A O 1
ATOM 736 N N . ARG A 1 94 ? -14.031 -12.141 13.086 1 91.31 94 ARG A N 1
ATOM 737 C CA . ARG A 1 94 ? -14.172 -13.484 12.523 1 91.31 94 ARG A CA 1
ATOM 738 C C . ARG A 1 94 ? -13.586 -13.547 11.117 1 91.31 94 ARG A C 1
ATOM 740 O O . ARG A 1 94 ? -13.172 -14.617 10.656 1 91.31 94 ARG A O 1
ATOM 747 N N . VAL A 1 95 ? -13.555 -12.406 10.406 1 93.56 95 VAL A N 1
ATOM 748 C CA . VAL A 1 95 ? -13.234 -12.422 8.984 1 93.56 95 VAL A CA 1
ATOM 749 C C . VAL A 1 95 ? -11.945 -11.641 8.734 1 93.56 95 VAL A C 1
ATOM 751 O O . VAL A 1 95 ? -11.086 -12.078 7.965 1 93.56 95 VAL A O 1
ATOM 754 N N . PHE A 1 96 ? -11.805 -10.555 9.445 1 96.44 96 PHE A N 1
ATOM 755 C CA . PHE A 1 96 ? -10.75 -9.625 9.047 1 96.44 96 PHE A CA 1
ATOM 756 C C . PHE A 1 96 ? -9.617 -9.617 10.062 1 96.44 96 PHE A C 1
ATOM 758 O O . PHE A 1 96 ? -9.859 -9.734 11.266 1 96.44 96 PHE A O 1
ATOM 765 N N . GLY A 1 97 ? -8.438 -9.562 9.648 1 97.19 97 GLY A N 1
ATOM 766 C CA . GLY A 1 97 ? -7.234 -9.312 10.422 1 97.19 97 GLY A CA 1
ATOM 767 C C . GLY A 1 97 ? -6.41 -8.156 9.891 1 97.19 97 GLY A C 1
ATOM 768 O O . GLY A 1 97 ? -6.941 -7.266 9.219 1 97.19 97 GLY A O 1
ATOM 769 N N . ILE A 1 98 ? -5.191 -8.039 10.305 1 97.69 98 ILE A N 1
ATOM 770 C CA . ILE A 1 98 ? -4.203 -7.07 9.844 1 97.69 98 ILE A CA 1
ATOM 771 C C . ILE A 1 98 ? -3.039 -7.797 9.172 1 97.69 98 ILE A C 1
ATOM 773 O O . ILE A 1 98 ? -2.5 -8.758 9.727 1 97.69 98 ILE A O 1
ATOM 777 N N . MET A 1 99 ? -2.646 -7.336 8.008 1 97.69 99 MET A N 1
ATOM 778 C CA . MET A 1 99 ? -1.596 -8.008 7.25 1 97.69 99 MET A CA 1
ATOM 779 C C . MET A 1 99 ? -0.304 -8.086 8.055 1 97.69 99 MET A C 1
ATOM 781 O O . MET A 1 99 ? 0.137 -7.082 8.625 1 97.69 99 MET A O 1
ATOM 785 N N . SER A 1 100 ? 0.317 -9.289 8.148 1 97.12 100 SER A N 1
ATOM 786 C CA . SER A 1 100 ? 1.575 -9.461 8.867 1 97.12 100 SER A CA 1
ATOM 787 C C . SER A 1 100 ? 2.764 -9.453 7.91 1 97.12 100 SER A C 1
ATOM 789 O O . SER A 1 100 ? 2.592 -9.602 6.699 1 97.12 100 SER A O 1
ATOM 791 N N . HIS A 1 101 ? 3.959 -9.281 8.438 1 97.12 101 HIS A N 1
ATOM 792 C CA . HIS A 1 101 ? 5.18 -9.227 7.645 1 97.12 101 HIS A CA 1
ATOM 793 C C . HIS A 1 101 ? 6.25 -10.148 8.211 1 97.12 101 HIS A C 1
ATOM 795 O O . HIS A 1 101 ? 7.445 -9.891 8.062 1 97.12 101 HIS A O 1
ATOM 801 N N . TYR A 1 102 ? 5.828 -11.188 8.891 1 97.19 102 TYR A N 1
ATOM 802 C CA . TYR A 1 102 ? 6.738 -12.141 9.508 1 97.19 102 TYR A CA 1
ATOM 803 C C . TYR A 1 102 ? 7.5 -12.93 8.445 1 97.19 102 TYR A C 1
ATOM 805 O O . TYR A 1 102 ? 7.043 -13.055 7.305 1 97.19 102 TYR A O 1
ATOM 813 N N . GLU A 1 103 ? 8.633 -13.375 8.758 1 96.94 103 GLU A N 1
ATOM 814 C CA . GLU A 1 103 ? 9.414 -14.367 8.023 1 96.94 103 GLU A CA 1
ATOM 815 C C . GLU A 1 103 ? 9.398 -15.719 8.742 1 96.94 103 GLU A C 1
ATOM 817 O O . GLU A 1 103 ? 9.219 -15.773 9.961 1 96.94 103 GLU A O 1
ATOM 822 N N . VAL A 1 104 ? 9.594 -16.75 7.996 1 98.44 104 VAL A N 1
ATOM 823 C CA . VAL A 1 104 ? 9.562 -18.078 8.594 1 98.44 104 VAL A CA 1
ATOM 824 C C . VAL A 1 104 ? 10.578 -18.156 9.727 1 98.44 104 VAL A C 1
ATOM 826 O O . VAL A 1 104 ? 10.305 -18.75 10.773 1 98.44 104 VAL A O 1
ATOM 829 N N . SER A 1 105 ? 11.711 -17.547 9.609 1 97.88 105 SER A N 1
ATOM 830 C CA . SER A 1 105 ? 12.805 -17.625 10.578 1 97.88 105 SER A CA 1
ATOM 831 C C . SER A 1 105 ? 12.414 -16.984 11.906 1 97.88 105 SER A C 1
ATOM 833 O O . SER A 1 105 ? 13.008 -17.281 12.938 1 97.88 105 SER A O 1
ATOM 835 N N . ASP A 1 106 ? 11.414 -16.094 11.906 1 97.06 106 ASP A N 1
ATOM 836 C CA . ASP A 1 106 ? 10.977 -15.406 13.117 1 97.06 106 ASP A CA 1
ATOM 837 C C . ASP A 1 106 ? 10.391 -16.391 14.133 1 97.06 106 ASP A C 1
ATOM 839 O O . ASP A 1 106 ? 10.211 -16.047 15.297 1 97.06 106 ASP A O 1
ATOM 843 N N . PHE A 1 107 ? 10.156 -17.594 13.734 1 98.44 107 PHE A N 1
ATOM 844 C CA . PHE A 1 107 ? 9.438 -18.531 14.594 1 98.44 107 PHE A CA 1
ATOM 845 C C . PHE A 1 107 ? 10.344 -19.672 15.031 1 98.44 107 PHE A C 1
ATOM 847 O O . PHE A 1 107 ? 9.883 -20.641 15.633 1 98.44 107 PHE A O 1
ATOM 854 N N . TYR A 1 108 ? 11.57 -19.641 14.75 1 98.5 108 TYR A N 1
ATOM 855 C CA . TYR A 1 108 ? 12.562 -20.625 15.141 1 98.5 108 TYR A CA 1
ATOM 856 C C . TYR A 1 108 ? 13.57 -20.031 16.125 1 98.5 108 TYR A C 1
ATOM 858 O O . TYR A 1 108 ? 14.477 -19.297 15.719 1 98.5 108 TYR A O 1
ATOM 866 N N . PRO A 1 109 ? 13.438 -20.406 17.391 1 97.75 109 PRO A N 1
ATOM 867 C CA . PRO A 1 109 ? 14.352 -19.859 18.391 1 97.75 109 PRO A CA 1
ATOM 868 C C . PRO A 1 109 ? 15.812 -20.203 18.125 1 97.75 109 PRO A C 1
ATOM 870 O O . PRO A 1 109 ? 16.109 -21.344 17.75 1 97.75 109 PRO A O 1
ATOM 873 N N . ALA A 1 110 ? 16.672 -19.344 18.406 1 97.12 110 ALA A N 1
ATOM 874 C CA . ALA A 1 110 ? 18.094 -19.469 18.109 1 97.12 110 ALA A CA 1
ATOM 875 C C . ALA A 1 110 ? 18.688 -20.672 18.828 1 97.12 110 ALA A C 1
ATOM 877 O O . ALA A 1 110 ? 19.516 -21.406 18.266 1 97.12 110 ALA A O 1
ATOM 878 N N . GLU A 1 111 ? 18.328 -20.859 20.062 1 97.5 111 GLU A N 1
ATOM 879 C CA . GLU A 1 111 ? 18.891 -21.953 20.859 1 97.5 111 GLU A CA 1
ATOM 880 C C . GLU A 1 111 ? 18.5 -23.297 20.281 1 97.5 111 GLU A C 1
ATOM 882 O O . GLU A 1 111 ? 19.328 -24.203 20.188 1 97.5 111 GLU A O 1
ATOM 887 N N . LYS A 1 112 ? 17.219 -23.453 19.906 1 97.81 112 LYS A N 1
ATOM 888 C CA . LYS A 1 112 ? 16.75 -24.703 19.297 1 97.81 112 LYS A CA 1
ATOM 889 C C . LYS A 1 112 ? 17.422 -24.938 17.938 1 97.81 112 LYS A C 1
ATOM 891 O O . LYS A 1 112 ? 17.766 -26.078 17.625 1 97.81 112 LYS A O 1
ATOM 896 N N . LEU A 1 113 ? 17.562 -23.922 17.188 1 98 113 LEU A N 1
ATOM 897 C CA . LEU A 1 113 ? 18.203 -24 15.875 1 98 113 LEU A CA 1
ATOM 898 C C . LEU A 1 113 ? 19.641 -24.484 16 1 98 113 LEU A C 1
ATOM 900 O O . LEU A 1 113 ? 20.078 -25.344 15.242 1 98 113 LEU A O 1
ATOM 904 N N . ALA A 1 114 ? 20.328 -23.875 16.969 1 97.81 114 ALA A N 1
ATOM 905 C CA . ALA A 1 114 ? 21.719 -24.266 17.203 1 97.81 114 ALA A CA 1
ATOM 906 C C . ALA A 1 114 ? 21.812 -25.75 17.594 1 97.81 114 ALA A C 1
ATOM 908 O O . ALA A 1 114 ? 22.719 -26.453 17.141 1 97.81 114 ALA A O 1
ATOM 909 N N . GLU A 1 115 ? 20.906 -26.172 18.406 1 98.06 115 GLU A N 1
ATOM 910 C CA . GLU A 1 115 ? 20.875 -27.562 18.859 1 98.06 115 GLU A CA 1
ATOM 911 C C . GLU A 1 115 ? 20.703 -28.516 17.688 1 98.06 115 GLU A C 1
ATOM 913 O O . GLU A 1 115 ? 21.484 -29.453 17.516 1 98.06 115 GLU A O 1
ATOM 918 N N . ILE A 1 116 ? 19.672 -28.281 16.891 1 98.38 116 ILE A N 1
ATOM 919 C CA . ILE A 1 116 ? 19.375 -29.219 15.805 1 98.38 116 ILE A CA 1
ATOM 920 C C . ILE A 1 116 ? 20.453 -29.125 14.727 1 98.38 116 ILE A C 1
ATOM 922 O O . ILE A 1 116 ? 20.781 -30.141 14.102 1 98.38 116 ILE A O 1
ATOM 926 N N . GLN A 1 117 ? 20.953 -27.938 14.461 1 98.25 117 GLN A N 1
ATOM 927 C CA . GLN A 1 117 ? 22.031 -27.781 13.484 1 98.25 117 GLN A CA 1
ATOM 928 C C . GLN A 1 117 ? 23.281 -28.531 13.914 1 98.25 117 GLN A C 1
ATOM 930 O O . GLN A 1 117 ? 23.984 -29.109 13.086 1 98.25 117 GLN A O 1
ATOM 935 N N . ALA A 1 118 ? 23.594 -28.562 15.195 1 97.62 118 ALA A N 1
ATOM 936 C CA . ALA A 1 118 ? 24.703 -29.328 15.727 1 97.62 118 ALA A CA 1
ATOM 937 C C . ALA A 1 118 ? 24.469 -30.828 15.531 1 97.62 118 ALA A C 1
ATOM 939 O O . ALA A 1 118 ? 25.391 -31.562 15.18 1 97.62 118 ALA A O 1
ATOM 940 N N . GLU A 1 119 ? 23.25 -31.234 15.789 1 97.38 119 GLU A N 1
ATOM 941 C CA . GLU A 1 119 ? 22.906 -32.625 15.602 1 97.38 119 GLU A CA 1
ATOM 942 C C . GLU A 1 119 ? 23.078 -33.062 14.141 1 97.38 119 GLU A C 1
ATOM 944 O O . GLU A 1 119 ? 23.578 -34.156 13.859 1 97.38 119 GLU A O 1
ATOM 949 N N . ILE A 1 120 ? 22.609 -32.219 13.266 1 97.69 120 ILE A N 1
ATOM 950 C CA . ILE A 1 120 ? 22.703 -32.469 11.836 1 97.69 120 ILE A CA 1
ATOM 951 C C . ILE A 1 120 ? 24.172 -32.562 11.422 1 97.69 120 ILE A C 1
ATOM 953 O O . ILE A 1 120 ? 24.562 -33.469 10.672 1 97.69 120 ILE A O 1
ATOM 957 N N . SER A 1 121 ? 24.969 -31.672 11.914 1 95.81 121 SER A N 1
ATOM 958 C CA . SER A 1 121 ? 26.391 -31.625 11.57 1 95.81 121 SER A CA 1
ATOM 959 C C . SER A 1 121 ? 27.125 -32.875 12.055 1 95.81 121 SER A C 1
ATOM 961 O O . SER A 1 121 ? 28.078 -33.312 11.43 1 95.81 121 SER A O 1
ATOM 963 N N . ALA A 1 122 ? 26.656 -33.406 13.102 1 94.75 122 ALA A N 1
ATOM 964 C CA . ALA A 1 122 ? 27.297 -34.562 13.719 1 94.75 122 ALA A CA 1
ATOM 965 C C . ALA A 1 122 ? 26.844 -35.875 13.055 1 94.75 122 ALA A C 1
ATOM 967 O O . ALA A 1 122 ? 27.453 -36.906 13.258 1 94.75 122 ALA A O 1
ATOM 968 N N . SER A 1 123 ? 25.812 -35.75 12.305 1 93.88 123 SER A N 1
ATOM 969 C CA . SER A 1 123 ? 25.25 -36.969 11.68 1 93.88 123 SER A CA 1
ATOM 970 C C . SER A 1 123 ? 26.078 -37.375 10.461 1 93.88 123 SER A C 1
ATOM 972 O O . SER A 1 123 ? 26.812 -36.562 9.898 1 93.88 123 SER A O 1
ATOM 974 N N . LYS A 1 124 ? 26 -38.656 10.164 1 92.5 124 LYS A N 1
ATOM 975 C CA . LYS A 1 124 ? 26.594 -39.188 8.953 1 92.5 124 LYS A CA 1
ATOM 976 C C . LYS A 1 124 ? 25.531 -39.688 7.98 1 92.5 124 LYS A C 1
ATOM 978 O O . LYS A 1 124 ? 24.375 -39.906 8.367 1 92.5 124 LYS A O 1
ATOM 983 N N . GLY A 1 125 ? 25.906 -39.781 6.711 1 95.75 125 GLY A N 1
ATOM 984 C CA . GLY A 1 125 ? 24.969 -40.281 5.715 1 95.75 125 GLY A CA 1
ATOM 985 C C . GLY A 1 125 ? 23.984 -39.219 5.242 1 95.75 125 GLY A C 1
ATOM 986 O O . GLY A 1 125 ? 24.328 -38.031 5.148 1 95.75 125 GLY A O 1
ATOM 987 N N . LEU A 1 126 ? 22.781 -39.719 4.863 1 98 126 LEU A N 1
ATOM 988 C CA . LEU A 1 126 ? 21.75 -38.844 4.316 1 98 126 LEU A CA 1
ATOM 989 C C . LEU A 1 126 ? 20.859 -38.281 5.426 1 98 126 LEU A C 1
ATOM 991 O O . LEU A 1 126 ? 20.188 -39.062 6.129 1 98 126 LEU A O 1
ATOM 995 N N . VAL A 1 127 ? 20.906 -36.969 5.613 1 98.5 127 VAL A N 1
ATOM 996 C CA . VAL A 1 127 ? 20 -36.25 6.508 1 98.5 127 VAL A CA 1
ATOM 997 C C . VAL A 1 127 ? 18.922 -35.531 5.691 1 98.5 127 VAL A C 1
ATOM 999 O O . VAL A 1 127 ? 19.219 -34.781 4.766 1 98.5 127 VAL A O 1
ATOM 1002 N N . VAL A 1 128 ? 17.672 -35.875 6.004 1 98.75 128 VAL A N 1
ATOM 1003 C CA . VAL A 1 128 ? 16.562 -35.219 5.32 1 98.75 128 VAL A CA 1
ATOM 1004 C C . VAL A 1 128 ? 15.812 -34.312 6.301 1 98.75 128 VAL A C 1
ATOM 1006 O O . VAL A 1 128 ? 15.375 -34.781 7.359 1 98.75 128 VAL A O 1
ATOM 1009 N N . ILE A 1 129 ? 15.766 -33.062 6.062 1 98.88 129 ILE A N 1
ATOM 1010 C CA . ILE A 1 129 ? 14.945 -32.094 6.809 1 98.88 129 ILE A CA 1
ATOM 1011 C C . ILE A 1 129 ? 13.703 -31.75 6 1 98.88 129 ILE A C 1
ATOM 1013 O O . ILE A 1 129 ? 13.797 -31.375 4.828 1 98.88 129 ILE A O 1
ATOM 1017 N N . TYR A 1 130 ? 12.523 -31.922 6.555 1 98.81 130 TYR A N 1
ATOM 1018 C CA . TYR A 1 130 ? 11.281 -31.641 5.844 1 98.81 130 TYR A CA 1
ATOM 1019 C C . TYR A 1 130 ? 10.344 -30.797 6.695 1 98.81 130 TYR A C 1
ATOM 1021 O O . TYR A 1 130 ? 10.539 -30.672 7.906 1 98.81 130 TYR A O 1
ATOM 1029 N N . GLY A 1 131 ? 9.367 -30.141 6.035 1 98.75 131 GLY A N 1
ATOM 1030 C CA . GLY A 1 131 ? 8.406 -29.281 6.727 1 98.75 131 GLY A CA 1
ATOM 1031 C C . GLY A 1 131 ? 8.602 -27.812 6.43 1 98.75 131 GLY A C 1
ATOM 1032 O O . GLY A 1 131 ? 9.484 -27.438 5.652 1 98.75 131 GLY A O 1
ATOM 1033 N N . THR A 1 132 ? 7.723 -26.953 7.016 1 98.81 132 THR A N 1
ATOM 1034 C CA . THR A 1 132 ? 7.84 -25.516 6.867 1 98.81 132 THR A CA 1
ATOM 1035 C C . THR A 1 132 ? 8.992 -24.969 7.707 1 98.81 132 THR A C 1
ATOM 1037 O O . THR A 1 132 ? 9 -25.109 8.93 1 98.81 132 THR A O 1
ATOM 1040 N N . GLY A 1 133 ? 9.977 -24.359 7.062 1 98.75 133 GLY A N 1
ATOM 1041 C CA . GLY A 1 133 ? 11.172 -23.891 7.742 1 98.75 133 GLY A CA 1
ATOM 1042 C C . GLY A 1 133 ? 12.336 -24.859 7.652 1 98.75 133 GLY A C 1
ATOM 1043 O O . GLY A 1 133 ? 13.344 -24.688 8.344 1 98.75 133 GLY A O 1
ATOM 1044 N N . ALA A 1 134 ? 12.219 -25.875 6.781 1 98.88 134 ALA A N 1
ATOM 1045 C CA . ALA A 1 134 ? 13.328 -26.797 6.57 1 98.88 134 ALA A CA 1
ATOM 1046 C C . ALA A 1 134 ? 14.609 -26.047 6.215 1 98.88 134 ALA A C 1
ATOM 1048 O O . ALA A 1 134 ? 15.695 -26.406 6.68 1 98.88 134 ALA A O 1
ATOM 1049 N N . THR A 1 135 ? 14.477 -25 5.441 1 98.75 135 THR A N 1
ATOM 1050 C CA . THR A 1 135 ? 15.648 -24.25 4.992 1 98.75 135 THR A CA 1
ATOM 1051 C C . THR A 1 135 ? 16.078 -23.234 6.043 1 98.75 135 THR A C 1
ATOM 1053 O O . THR A 1 135 ? 17.109 -22.594 5.902 1 98.75 135 THR A O 1
ATOM 1056 N N . VAL A 1 136 ? 15.234 -22.969 7.043 1 98.62 136 VAL A N 1
ATOM 1057 C CA . VAL A 1 136 ? 15.68 -22.219 8.211 1 98.62 136 VAL A CA 1
ATOM 1058 C C . VAL A 1 136 ? 16.656 -23.062 9.023 1 98.62 136 VAL A C 1
ATOM 1060 O O . VAL A 1 136 ? 17.672 -22.562 9.5 1 98.62 136 VAL A O 1
ATOM 1063 N N . ILE A 1 137 ? 16.375 -24.328 9.117 1 98.69 137 ILE A N 1
ATOM 1064 C CA . ILE A 1 137 ? 17.203 -25.281 9.852 1 98.69 137 ILE A CA 1
ATOM 1065 C C . ILE A 1 137 ? 18.469 -25.578 9.047 1 98.69 137 ILE A C 1
ATOM 1067 O O . ILE A 1 137 ? 19.562 -25.641 9.602 1 98.69 137 ILE A O 1
ATOM 1071 N N . ALA A 1 138 ? 18.328 -25.828 7.75 1 98.25 138 ALA A N 1
ATOM 1072 C CA . ALA A 1 138 ? 19.438 -26.062 6.84 1 98.25 138 ALA A CA 1
ATOM 1073 C C . ALA A 1 138 ? 19.453 -25.047 5.703 1 98.25 138 ALA A C 1
ATOM 1075 O O . ALA A 1 138 ? 18.953 -25.328 4.605 1 98.25 138 ALA A O 1
ATOM 1076 N N . PRO A 1 139 ? 20.078 -23.891 5.898 1 96.94 139 PRO A N 1
ATOM 1077 C CA . PRO A 1 139 ? 20.031 -22.812 4.918 1 96.94 139 PRO A CA 1
ATOM 1078 C C . PRO A 1 139 ? 20.812 -23.125 3.643 1 96.94 139 PRO A C 1
ATOM 1080 O O . PRO A 1 139 ? 20.578 -22.5 2.602 1 96.94 139 PRO A O 1
ATOM 1083 N N . ASN A 1 140 ? 21.797 -24.062 3.723 1 96.38 140 ASN A N 1
ATOM 1084 C CA . ASN A 1 140 ? 22.594 -24.438 2.562 1 96.38 140 ASN A CA 1
ATOM 1085 C C . ASN A 1 140 ? 22.562 -25.953 2.334 1 96.38 140 ASN A C 1
ATOM 1087 O O . ASN A 1 140 ? 23.609 -26.609 2.373 1 96.38 140 ASN A O 1
ATOM 1091 N N . PRO A 1 141 ? 21.422 -26.484 2.006 1 98.44 141 PRO A N 1
ATOM 1092 C CA . PRO A 1 141 ? 21.359 -27.922 1.753 1 98.44 141 PRO A CA 1
ATOM 1093 C C . PRO A 1 141 ? 22.062 -28.328 0.461 1 98.44 141 PRO A C 1
ATOM 1095 O O . PRO A 1 141 ? 22.281 -27.484 -0.416 1 98.44 141 PRO A O 1
ATOM 1098 N N . ASP A 1 142 ? 22.453 -29.578 0.391 1 98.19 142 ASP A N 1
ATOM 1099 C CA . ASP A 1 142 ? 23.047 -30.094 -0.834 1 98.19 142 ASP A CA 1
ATOM 1100 C C . ASP A 1 142 ? 22.016 -30.203 -1.948 1 98.19 142 ASP A C 1
ATOM 1102 O O . ASP A 1 142 ? 22.344 -30.062 -3.127 1 98.19 142 ASP A O 1
ATOM 1106 N N . ILE A 1 143 ? 20.812 -30.594 -1.605 1 98.69 143 ILE A N 1
ATOM 1107 C CA . ILE A 1 143 ? 19.672 -30.672 -2.518 1 98.69 143 ILE A CA 1
ATOM 1108 C C . ILE A 1 143 ? 18.453 -30 -1.891 1 98.69 143 ILE A C 1
ATOM 1110 O O . ILE A 1 143 ? 18.094 -30.297 -0.75 1 98.69 143 ILE A O 1
ATOM 1114 N N . LEU A 1 144 ? 17.859 -29.078 -2.561 1 98.88 144 LEU A N 1
ATOM 1115 C CA . LEU A 1 144 ? 16.672 -28.375 -2.092 1 98.88 144 LEU A CA 1
ATOM 1116 C C . LEU A 1 144 ? 15.453 -28.781 -2.918 1 98.88 144 LEU A C 1
ATOM 1118 O O . LEU A 1 144 ? 15.422 -28.594 -4.133 1 98.88 144 LEU A O 1
ATOM 1122 N N . ILE A 1 145 ? 14.523 -29.438 -2.312 1 98.94 145 ILE A N 1
ATOM 1123 C CA . ILE A 1 145 ? 13.203 -29.719 -2.869 1 98.94 145 ILE A CA 1
ATOM 1124 C C . ILE A 1 145 ? 12.172 -28.75 -2.293 1 98.94 145 ILE A C 1
ATOM 1126 O O . ILE A 1 145 ? 12.094 -28.562 -1.076 1 98.94 145 ILE A O 1
ATOM 1130 N N . TYR A 1 146 ? 11.453 -28.062 -3.098 1 98.88 146 TYR A N 1
ATOM 1131 C CA . TYR A 1 146 ? 10.383 -27.203 -2.621 1 98.88 146 TYR A CA 1
ATOM 1132 C C . TYR A 1 146 ? 9.016 -27.844 -2.885 1 98.88 146 TYR A C 1
ATOM 1134 O O . TYR A 1 146 ? 8.625 -28.031 -4.039 1 98.88 146 TYR A O 1
ATOM 1142 N N . ALA A 1 147 ? 8.305 -28.219 -1.858 1 98.88 147 ALA A N 1
ATOM 1143 C CA . ALA A 1 147 ? 6.957 -28.766 -1.949 1 98.88 147 ALA A CA 1
ATOM 1144 C C . ALA A 1 147 ? 5.91 -27.656 -1.939 1 98.88 147 ALA A C 1
ATOM 1146 O O . ALA A 1 147 ? 5.711 -26.984 -0.92 1 98.88 147 ALA A O 1
ATOM 1147 N N . ASP A 1 148 ? 5.211 -27.516 -3.035 1 98.38 148 ASP A N 1
ATOM 1148 C CA . ASP A 1 148 ? 4.301 -26.391 -3.223 1 98.38 148 ASP A CA 1
ATOM 1149 C C . ASP A 1 148 ? 2.861 -26.859 -3.4 1 98.38 148 ASP A C 1
ATOM 1151 O O . ASP A 1 148 ? 2.617 -28.062 -3.59 1 98.38 148 ASP A O 1
ATOM 1155 N N . LEU A 1 149 ? 1.906 -26.047 -3.193 1 96.88 149 LEU A N 1
ATOM 1156 C CA . LEU A 1 149 ? 0.494 -26.297 -3.461 1 96.88 149 LEU A CA 1
ATOM 1157 C C . LEU A 1 149 ? -0.285 -24.984 -3.541 1 96.88 149 LEU A C 1
ATOM 1159 O O . LEU A 1 149 ? 0.169 -23.953 -3.035 1 96.88 149 LEU A O 1
ATOM 1163 N N . ALA A 1 150 ? -1.438 -24.969 -4.215 1 96.81 150 ALA A N 1
ATOM 1164 C CA . ALA A 1 150 ? -2.26 -23.781 -4.445 1 96.81 150 ALA A CA 1
ATOM 1165 C C . ALA A 1 150 ? -3.102 -23.453 -3.215 1 96.81 150 ALA A C 1
ATOM 1167 O O . ALA A 1 150 ? -3.547 -24.359 -2.5 1 96.81 150 ALA A O 1
ATOM 1168 N N . ARG A 1 151 ? -3.412 -22.188 -2.994 1 96.56 151 ARG A N 1
ATOM 1169 C CA . ARG A 1 151 ? -4.156 -21.734 -1.826 1 96.56 151 ARG A CA 1
ATOM 1170 C C . ARG A 1 151 ? -5.582 -22.266 -1.835 1 96.56 151 ARG A C 1
ATOM 1172 O O . ARG A 1 151 ? -6.145 -22.562 -0.779 1 96.56 151 ARG A O 1
ATOM 1179 N N . TRP A 1 152 ? -6.129 -22.391 -3.059 1 96.06 152 TRP A N 1
ATOM 1180 C CA . TRP A 1 152 ? -7.465 -22.969 -3.131 1 96.06 152 TRP A CA 1
ATOM 1181 C C . TRP A 1 152 ? -7.469 -24.391 -2.578 1 96.06 152 TRP A C 1
ATOM 1183 O O . TRP A 1 152 ? -8.398 -24.797 -1.873 1 96.06 152 TRP A O 1
ATOM 1193 N N . GLU A 1 153 ? -6.465 -25.141 -2.881 1 97.25 153 GLU A N 1
ATOM 1194 C CA . GLU A 1 153 ? -6.379 -26.5 -2.355 1 97.25 153 GLU A CA 1
ATOM 1195 C C . GLU A 1 153 ? -6.27 -26.5 -0.834 1 97.25 153 GLU A C 1
ATOM 1197 O O . GLU A 1 153 ? -6.871 -27.328 -0.161 1 97.25 153 GLU A O 1
ATOM 1202 N N . ILE A 1 154 ? -5.504 -25.578 -0.279 1 98.06 154 ILE A N 1
ATOM 1203 C CA . ILE A 1 154 ? -5.387 -25.453 1.169 1 98.06 154 ILE A CA 1
ATOM 1204 C C . ILE A 1 154 ? -6.762 -25.203 1.781 1 98.06 154 ILE A C 1
ATOM 1206 O O . ILE A 1 154 ? -7.121 -25.828 2.787 1 98.06 154 ILE A O 1
ATOM 1210 N N . GLN A 1 155 ? -7.531 -24.359 1.172 1 96.75 155 GLN A N 1
ATOM 1211 C CA . GLN A 1 155 ? -8.883 -24.078 1.652 1 96.75 155 GLN A CA 1
ATOM 1212 C C . GLN A 1 155 ? -9.75 -25.328 1.622 1 96.75 155 GLN A C 1
ATOM 1214 O O . GLN A 1 155 ? -10.539 -25.562 2.539 1 96.75 155 GLN A O 1
ATOM 1219 N N . CYS A 1 156 ? -9.594 -26.062 0.505 1 96.56 156 CYS A N 1
ATOM 1220 C CA . CYS A 1 156 ? -10.336 -27.328 0.415 1 96.56 156 CYS A CA 1
ATOM 1221 C C . CYS A 1 156 ? -9.938 -28.266 1.542 1 96.56 156 CYS A C 1
ATOM 1223 O O . CYS A 1 156 ? -10.797 -28.938 2.119 1 96.56 156 CYS A O 1
ATOM 1225 N N . ARG A 1 157 ? -8.695 -28.312 1.885 1 97.56 157 ARG A N 1
ATOM 1226 C CA . ARG A 1 157 ? -8.227 -29.156 2.977 1 97.56 157 ARG A CA 1
ATOM 1227 C C . ARG A 1 157 ? -8.797 -28.688 4.312 1 97.56 157 ARG A C 1
ATOM 1229 O O . ARG A 1 157 ? -9.117 -29.516 5.176 1 97.56 157 ARG A O 1
ATOM 1236 N N . TYR A 1 158 ? -8.867 -27.328 4.52 1 97 158 TYR A N 1
ATOM 1237 C CA . TYR A 1 158 ? -9.508 -26.812 5.723 1 97 158 TYR A CA 1
ATOM 1238 C C . TYR A 1 158 ? -10.938 -27.312 5.852 1 97 158 TYR A C 1
ATOM 1240 O O . TYR A 1 158 ? -11.359 -27.719 6.938 1 97 158 TYR A O 1
ATOM 1248 N N . ARG A 1 159 ? -11.648 -27.375 4.738 1 93.94 159 ARG A N 1
ATOM 1249 C CA . ARG A 1 159 ? -13.078 -27.656 4.734 1 93.94 159 ARG A CA 1
ATOM 1250 C C . ARG A 1 159 ? -13.352 -29.156 4.742 1 93.94 159 ARG A C 1
ATOM 1252 O O . ARG A 1 159 ? -14.258 -29.625 5.434 1 93.94 159 ARG A O 1
ATOM 1259 N N . ARG A 1 160 ? -12.586 -29.922 4.023 1 93.06 160 ARG A N 1
ATOM 1260 C CA . ARG A 1 160 ? -12.938 -31.312 3.756 1 93.06 160 ARG A CA 1
ATOM 1261 C C . ARG A 1 160 ? -12.141 -32.25 4.648 1 93.06 160 ARG A C 1
ATOM 1263 O O . ARG A 1 160 ? -12.562 -33.406 4.891 1 93.06 160 ARG A O 1
ATOM 1270 N N . GLU A 1 161 ? -10.992 -31.766 5.062 1 93.38 161 GLU A N 1
ATOM 1271 C CA . GLU A 1 161 ? -10.109 -32.656 5.781 1 93.38 161 GLU A CA 1
ATOM 1272 C C . GLU A 1 161 ? -9.836 -32.156 7.199 1 93.38 161 GLU A C 1
ATOM 1274 O O . GLU A 1 161 ? -9.047 -32.781 7.934 1 93.38 161 GLU A O 1
ATOM 1279 N N . ASN A 1 162 ? -10.398 -31.109 7.594 1 94.5 162 ASN A N 1
ATOM 1280 C CA . ASN A 1 162 ? -10.156 -30.469 8.883 1 94.5 162 ASN A CA 1
ATOM 1281 C C . ASN A 1 162 ? -8.664 -30.281 9.148 1 94.5 162 ASN A C 1
ATOM 1283 O O . ASN A 1 162 ? -8.188 -30.516 10.258 1 94.5 162 ASN A O 1
ATOM 1287 N N . LYS A 1 163 ? -7.973 -30.016 8.086 1 96.44 163 LYS A N 1
ATOM 1288 C CA . LYS A 1 163 ? -6.551 -29.719 8.242 1 96.44 163 LYS A CA 1
ATOM 1289 C C . LYS A 1 163 ? -6.348 -28.453 9.07 1 96.44 163 LYS A C 1
ATOM 1291 O O . LYS A 1 163 ? -7.008 -27.453 8.844 1 96.44 163 LYS A O 1
ATOM 1296 N N . PRO A 1 164 ? -5.52 -28.516 10.094 1 97.88 164 PRO A N 1
ATOM 1297 C CA . PRO A 1 164 ? -5.238 -27.297 10.852 1 97.88 164 PRO A CA 1
ATOM 1298 C C . PRO A 1 164 ? -4.301 -26.344 10.117 1 97.88 164 PRO A C 1
ATOM 1300 O O . PRO A 1 164 ? -3.65 -26.734 9.148 1 97.88 164 PRO A O 1
ATOM 1303 N N . ASN A 1 165 ? -4.289 -25.094 10.562 1 98.56 165 ASN A N 1
ATOM 1304 C CA . ASN A 1 165 ? -3.256 -24.141 10.148 1 98.56 165 ASN A CA 1
ATOM 1305 C C . ASN A 1 165 ? -1.886 -24.547 10.688 1 98.56 165 ASN A C 1
ATOM 1307 O O . ASN A 1 165 ? -1.789 -25.359 11.609 1 98.56 165 ASN A O 1
ATOM 1311 N N . TRP A 1 166 ? -0.829 -24.031 10.047 1 98.5 166 TRP A N 1
ATOM 1312 C CA . TRP A 1 166 ? 0.542 -24.25 10.492 1 98.5 166 TRP A CA 1
ATOM 1313 C C . TRP A 1 166 ? 0.729 -23.797 11.938 1 98.5 166 TRP A C 1
ATOM 1315 O O . TRP A 1 166 ? 0.41 -22.672 12.281 1 98.5 166 TRP A O 1
ATOM 1325 N N . LYS A 1 167 ? 1.221 -24.703 12.805 1 98.12 167 LYS A N 1
ATOM 1326 C CA . LYS A 1 167 ? 1.541 -24.438 14.203 1 98.12 167 LYS A CA 1
ATOM 1327 C C . LYS A 1 167 ? 0.346 -23.844 14.938 1 98.12 167 LYS A C 1
ATOM 1329 O O . LYS A 1 167 ? 0.477 -22.812 15.617 1 98.12 167 LYS A O 1
ATOM 1334 N N . ALA A 1 168 ? -0.819 -24.422 14.719 1 97.75 168 ALA A N 1
ATOM 1335 C CA . ALA A 1 168 ? -2.059 -24.062 15.398 1 97.75 168 ALA A CA 1
ATOM 1336 C C . ALA A 1 168 ? -2.844 -25.312 15.797 1 97.75 168 ALA A C 1
ATOM 1338 O O . ALA A 1 168 ? -2.846 -26.312 15.078 1 97.75 168 ALA A O 1
ATOM 1339 N N . ASP A 1 169 ? -3.488 -25.281 16.938 1 96.19 169 ASP A N 1
ATOM 1340 C CA . ASP A 1 169 ? -4.395 -26.344 17.359 1 96.19 169 ASP A CA 1
ATOM 1341 C C . ASP A 1 169 ? -5.844 -26 17.031 1 96.19 169 ASP A C 1
ATOM 1343 O O . ASP A 1 169 ? -6.68 -25.875 17.938 1 96.19 169 ASP A O 1
ATOM 1347 N N . ASN A 1 170 ? -6.094 -25.938 15.695 1 97.38 170 ASN A N 1
ATOM 1348 C CA . ASN A 1 170 ? -7.406 -25.422 15.328 1 97.38 170 ASN A CA 1
ATOM 1349 C C . ASN A 1 170 ? -8.07 -26.281 14.258 1 97.38 170 ASN A C 1
ATOM 1351 O O . ASN A 1 170 ? -8.797 -25.766 13.398 1 97.38 170 ASN A O 1
ATOM 1355 N N . ALA A 1 171 ? -7.828 -27.547 14.234 1 96.5 171 ALA A N 1
ATOM 1356 C CA . ALA A 1 171 ? -8.383 -28.469 13.234 1 96.5 171 ALA A CA 1
ATOM 1357 C C . ALA A 1 171 ? -9.906 -28.375 13.203 1 96.5 171 ALA A C 1
ATOM 1359 O O . ALA A 1 171 ? -10.516 -28.469 12.141 1 96.5 171 ALA A O 1
ATOM 1360 N N . ASN A 1 172 ? -10.492 -28.109 14.375 1 94.56 172 ASN A N 1
ATOM 1361 C CA . ASN A 1 172 ? -11.953 -28.141 14.469 1 94.56 172 ASN A CA 1
ATOM 1362 C C . ASN A 1 172 ? -12.531 -26.719 14.383 1 94.56 172 ASN A C 1
ATOM 1364 O O . ASN A 1 172 ? -13.742 -26.547 14.531 1 94.56 172 ASN A O 1
ATOM 1368 N N . GLU A 1 173 ? -11.711 -25.781 14.203 1 94.06 173 GLU A N 1
ATOM 1369 C CA . GLU A 1 173 ? -12.195 -24.406 14.031 1 94.06 173 GLU A CA 1
ATOM 1370 C C . GLU A 1 173 ? -12.906 -24.234 12.695 1 94.06 173 GLU A C 1
ATOM 1372 O O . GLU A 1 173 ? -12.68 -25 11.758 1 94.06 173 GLU A O 1
ATOM 1377 N N . ASP A 1 174 ? -13.859 -23.344 12.648 1 91 174 ASP A N 1
ATOM 1378 C CA . ASP A 1 174 ? -14.562 -23.141 11.383 1 91 174 ASP A CA 1
ATOM 1379 C C . ASP A 1 174 ? -13.594 -22.688 10.289 1 91 174 ASP A C 1
ATOM 1381 O O . ASP A 1 174 ? -12.594 -22.031 10.562 1 91 174 ASP A O 1
ATOM 1385 N N . ALA A 1 175 ? -13.891 -22.969 9.039 1 92.62 175 ALA A N 1
ATOM 1386 C CA . ALA A 1 175 ? -13.023 -22.797 7.883 1 92.62 175 ALA A CA 1
ATOM 1387 C C . ALA A 1 175 ? -12.742 -21.312 7.617 1 92.62 175 ALA A C 1
ATOM 1389 O O . ALA A 1 175 ? -11.68 -20.953 7.102 1 92.62 175 ALA A O 1
ATOM 1390 N N . LEU A 1 176 ? -13.68 -20.453 7.973 1 92.5 176 LEU A N 1
ATOM 1391 C CA . LEU A 1 176 ? -13.5 -19.016 7.746 1 92.5 176 LEU A CA 1
ATOM 1392 C C . LEU A 1 176 ? -12.359 -18.469 8.594 1 92.5 176 LEU A C 1
ATOM 1394 O O . LEU A 1 176 ? -11.562 -17.656 8.117 1 92.5 176 LEU A O 1
ATOM 1398 N N . ARG A 1 177 ? -12.266 -18.859 9.82 1 95.44 177 ARG A N 1
ATOM 1399 C CA . ARG A 1 177 ? -11.195 -18.422 10.719 1 95.44 177 ARG A CA 1
ATOM 1400 C C . ARG A 1 177 ? -9.852 -19 10.281 1 95.44 177 ARG A C 1
ATOM 1402 O O . ARG A 1 177 ? -8.82 -18.344 10.406 1 95.44 177 ARG A O 1
ATOM 1409 N N . LYS A 1 178 ? -9.875 -20.266 9.812 1 97.62 178 LYS A N 1
ATOM 1410 C CA . LYS A 1 178 ? -8.648 -20.859 9.289 1 97.62 178 LYS A CA 1
ATOM 1411 C C . LYS A 1 178 ? -8.156 -20.125 8.055 1 97.62 178 LYS A C 1
ATOM 1413 O O . LYS A 1 178 ? -6.957 -19.891 7.898 1 97.62 178 LYS A O 1
ATOM 1418 N N . PHE A 1 179 ? -9.172 -19.797 7.223 1 96.81 179 PHE A N 1
ATOM 1419 C CA . PHE A 1 179 ? -8.82 -19 6.055 1 96.81 179 PHE A CA 1
ATOM 1420 C C . PHE A 1 179 ? -8.18 -17.672 6.465 1 96.81 179 PHE A C 1
ATOM 1422 O O . PHE A 1 179 ? -7.152 -17.281 5.91 1 96.81 179 PHE A O 1
ATOM 1429 N N . LYS A 1 180 ? -8.758 -16.984 7.414 1 97.25 180 LYS A N 1
ATOM 1430 C CA . LYS A 1 180 ? -8.25 -15.703 7.902 1 97.25 180 LYS A CA 1
ATOM 1431 C C . LYS A 1 180 ? -6.793 -15.828 8.352 1 97.25 180 LYS A C 1
ATOM 1433 O O . LYS A 1 180 ? -5.957 -14.992 8.008 1 97.25 180 LYS A O 1
ATOM 1438 N N . ARG A 1 181 ? -6.488 -16.844 9.141 1 98.38 181 ARG A N 1
ATOM 1439 C CA . ARG A 1 181 ? -5.129 -17.062 9.625 1 98.38 181 ARG A CA 1
ATOM 1440 C C . ARG A 1 181 ? -4.164 -17.297 8.469 1 98.38 181 ARG A C 1
ATOM 1442 O O . ARG A 1 181 ? -3.029 -16.812 8.5 1 98.38 181 ARG A O 1
ATOM 1449 N N . GLY A 1 182 ? -4.609 -18.062 7.48 1 98.31 182 GLY A N 1
ATOM 1450 C CA . GLY A 1 182 ? -3.809 -18.266 6.285 1 98.31 182 GLY A CA 1
ATOM 1451 C C . GLY A 1 182 ? -3.537 -16.984 5.527 1 98.31 182 GLY A C 1
ATOM 1452 O O . GLY A 1 182 ? -2.383 -16.656 5.234 1 98.31 182 GLY A O 1
ATOM 1453 N N . TYR A 1 183 ? -4.559 -16.188 5.328 1 97.81 183 TYR A N 1
ATOM 1454 C CA . TYR A 1 183 ? -4.531 -15.008 4.48 1 97.81 183 TYR A CA 1
ATOM 1455 C C . TYR A 1 183 ? -3.691 -13.906 5.113 1 97.81 183 TYR A C 1
ATOM 1457 O O . TYR A 1 183 ? -2.871 -13.273 4.441 1 97.81 183 TYR A O 1
ATOM 1465 N N . PHE A 1 184 ? -3.777 -13.641 6.371 1 98.06 184 PHE A N 1
ATOM 1466 C CA . PHE A 1 184 ? -3.164 -12.477 7.008 1 98.06 184 PHE A CA 1
ATOM 1467 C C . PHE A 1 184 ? -1.812 -12.844 7.605 1 98.06 184 PHE A C 1
ATOM 1469 O O . PHE A 1 184 ? -1.059 -11.969 8.031 1 98.06 184 PHE A O 1
ATOM 1476 N N . PHE A 1 185 ? -1.486 -14.195 7.633 1 97.88 185 PHE A N 1
ATOM 1477 C CA . PHE A 1 185 ? -0.272 -14.602 8.328 1 97.88 185 PHE A CA 1
ATOM 1478 C C . PHE A 1 185 ? 0.485 -15.656 7.527 1 97.88 185 PHE A C 1
ATOM 1480 O O . PHE A 1 185 ? 1.491 -15.352 6.887 1 97.88 185 PHE A O 1
ATOM 1487 N N . GLU A 1 186 ? 0.045 -16.797 7.293 1 98.31 186 GLU A N 1
ATOM 1488 C CA . GLU A 1 186 ? 0.82 -17.969 6.887 1 98.31 186 GLU A CA 1
ATOM 1489 C C . GLU A 1 186 ? 1.291 -17.844 5.441 1 98.31 186 GLU A C 1
ATOM 1491 O O . GLU A 1 186 ? 2.461 -18.094 5.141 1 98.31 186 GLU A O 1
ATOM 1496 N N . TRP A 1 187 ? 0.354 -17.578 4.621 1 97.75 187 TRP A N 1
ATOM 1497 C CA . TRP A 1 187 ? 0.629 -17.703 3.193 1 97.75 187 TRP A CA 1
ATOM 1498 C C . TRP A 1 187 ? 1.642 -16.656 2.748 1 97.75 187 TRP A C 1
ATOM 1500 O O . TRP A 1 187 ? 2.598 -16.969 2.035 1 97.75 187 TRP A O 1
ATOM 1510 N N . ARG A 1 188 ? 1.493 -15.445 3.195 1 95.19 188 ARG A N 1
ATOM 1511 C CA . ARG A 1 188 ? 2.436 -14.398 2.812 1 95.19 188 ARG A CA 1
ATOM 1512 C C . ARG A 1 188 ? 3.818 -14.664 3.398 1 95.19 188 ARG A C 1
ATOM 1514 O O . ARG A 1 188 ? 4.832 -14.383 2.76 1 95.19 188 ARG A O 1
ATOM 1521 N N . MET A 1 189 ? 3.852 -15.125 4.668 1 97.75 189 MET A N 1
ATOM 1522 C CA . MET A 1 189 ? 5.117 -15.516 5.285 1 97.75 189 MET A CA 1
ATOM 1523 C C . MET A 1 189 ? 5.82 -16.578 4.449 1 97.75 189 MET A C 1
ATOM 1525 O O . MET A 1 189 ? 7.012 -16.469 4.164 1 97.75 189 MET A O 1
ATOM 1529 N N . ALA A 1 190 ? 5.078 -17.578 4.047 1 98.25 190 ALA A N 1
ATOM 1530 C CA . ALA A 1 190 ? 5.633 -18.672 3.256 1 98.25 190 ALA A CA 1
ATOM 1531 C C . ALA A 1 190 ? 6.043 -18.188 1.866 1 98.25 190 ALA A C 1
ATOM 1533 O O . ALA A 1 190 ? 7.023 -18.672 1.3 1 98.25 190 ALA A O 1
ATOM 1534 N N . ASP A 1 191 ? 5.309 -17.281 1.289 1 97.69 191 ASP A N 1
ATOM 1535 C CA . ASP A 1 191 ? 5.66 -16.719 -0.01 1 97.69 191 ASP A CA 1
ATOM 1536 C C . ASP A 1 191 ? 7.012 -16 0.045 1 97.69 191 ASP A C 1
ATOM 1538 O O . ASP A 1 191 ? 7.809 -16.094 -0.891 1 97.69 191 ASP A O 1
ATOM 1542 N N . ARG A 1 192 ? 7.211 -15.242 1.107 1 97.44 192 ARG A N 1
ATOM 1543 C CA . ARG A 1 192 ? 8.492 -14.562 1.259 1 97.44 192 ARG A CA 1
ATOM 1544 C C . ARG A 1 192 ? 9.641 -15.555 1.287 1 97.44 192 ARG A C 1
ATOM 1546 O O . ARG A 1 192 ? 10.688 -15.32 0.679 1 97.44 192 ARG A O 1
ATOM 1553 N N . GLN A 1 193 ? 9.453 -16.688 2.004 1 98.12 193 GLN A N 1
ATOM 1554 C CA . GLN A 1 193 ? 10.469 -17.734 2.033 1 98.12 193 GLN A CA 1
ATOM 1555 C C . GLN A 1 193 ? 10.656 -18.344 0.65 1 98.12 193 GLN A C 1
ATOM 1557 O O . GLN A 1 193 ? 11.789 -18.578 0.22 1 98.12 193 GLN A O 1
ATOM 1562 N N . LYS A 1 194 ? 9.57 -18.625 -0.031 1 98.06 194 LYS A N 1
ATOM 1563 C CA . LYS A 1 194 ? 9.609 -19.203 -1.373 1 98.06 194 LYS A CA 1
ATOM 1564 C C . LYS A 1 194 ? 10.383 -18.297 -2.332 1 98.06 194 LYS A C 1
ATOM 1566 O O . LYS A 1 194 ? 11.203 -18.766 -3.117 1 98.06 194 LYS A O 1
ATOM 1571 N N . LYS A 1 195 ? 10.125 -17.047 -2.314 1 96.81 195 LYS A N 1
ATOM 1572 C CA . LYS A 1 195 ? 10.805 -16.078 -3.176 1 96.81 195 LYS A CA 1
ATOM 1573 C C . LYS A 1 195 ? 12.32 -16.109 -2.949 1 96.81 195 LYS A C 1
ATOM 1575 O O . LYS A 1 195 ? 13.094 -16.047 -3.904 1 96.81 195 LYS A O 1
ATOM 1580 N N . LYS A 1 196 ? 12.711 -16.266 -1.701 1 95.94 196 LYS A N 1
ATOM 1581 C CA . LYS A 1 196 ? 14.125 -16.312 -1.345 1 95.94 196 LYS A CA 1
ATOM 1582 C C . LYS A 1 196 ? 14.805 -17.562 -1.918 1 95.94 196 LYS A C 1
ATOM 1584 O O . LYS A 1 196 ? 15.977 -17.516 -2.281 1 95.94 196 LYS A O 1
ATOM 1589 N N . LEU A 1 197 ? 14.078 -18.641 -2.059 1 98.06 197 LEU A N 1
ATOM 1590 C CA . LEU A 1 197 ? 14.648 -19.938 -2.389 1 98.06 197 LEU A CA 1
ATOM 1591 C C . LEU A 1 197 ? 14.547 -20.203 -3.887 1 98.06 197 LEU A C 1
ATOM 1593 O O . LEU A 1 197 ? 15.148 -21.156 -4.391 1 98.06 197 LEU A O 1
ATOM 1597 N N . TYR A 1 198 ? 13.898 -19.391 -4.633 1 97.62 198 TYR A N 1
ATOM 1598 C CA . TYR A 1 198 ? 13.461 -19.625 -6.004 1 97.62 198 TYR A CA 1
ATOM 1599 C C . TYR A 1 198 ? 14.625 -20.094 -6.871 1 97.62 198 TYR A C 1
ATOM 1601 O O . TYR A 1 198 ? 14.531 -21.125 -7.535 1 97.62 198 TYR A O 1
ATOM 1609 N N . GLN A 1 199 ? 15.742 -19.422 -6.77 1 96.69 199 GLN A N 1
ATOM 1610 C CA . GLN A 1 199 ? 16.859 -19.703 -7.66 1 96.69 199 GLN A CA 1
ATOM 1611 C C . GLN A 1 199 ? 17.609 -20.969 -7.219 1 96.69 199 GLN A C 1
ATOM 1613 O O . GLN A 1 199 ? 18.328 -21.578 -8.016 1 96.69 199 GLN A O 1
ATOM 1618 N N . GLN A 1 200 ? 17.375 -21.359 -5.953 1 97.69 200 GLN A N 1
ATOM 1619 C CA . GLN A 1 200 ? 18.156 -22.453 -5.383 1 97.69 200 GLN A CA 1
ATOM 1620 C C . GLN A 1 200 ? 17.406 -23.781 -5.492 1 97.69 200 GLN A C 1
ATOM 1622 O O . GLN A 1 200 ? 17.969 -24.844 -5.238 1 97.69 200 GLN A O 1
ATOM 1627 N N . ILE A 1 201 ? 16.203 -23.75 -5.934 1 98.56 201 ILE A N 1
ATOM 1628 C CA . ILE A 1 201 ? 15.375 -24.953 -5.961 1 98.56 201 ILE A CA 1
ATOM 1629 C C . ILE A 1 201 ? 15.945 -25.938 -6.969 1 98.56 201 ILE A C 1
ATOM 1631 O O . ILE A 1 201 ? 16.062 -25.641 -8.156 1 98.56 201 ILE A O 1
ATOM 1635 N N . ASP A 1 202 ? 16.312 -27.125 -6.461 1 98.62 202 ASP A N 1
ATOM 1636 C CA . ASP A 1 202 ? 16.766 -28.188 -7.348 1 98.62 202 ASP A CA 1
ATOM 1637 C C . ASP A 1 202 ? 15.602 -28.953 -7.957 1 98.62 202 ASP A C 1
ATOM 1639 O O . ASP A 1 202 ? 15.664 -29.391 -9.109 1 98.62 202 ASP A O 1
ATOM 1643 N N . PHE A 1 203 ? 14.586 -29.156 -7.133 1 98.81 203 PHE A N 1
ATOM 1644 C CA . PHE A 1 203 ? 13.391 -29.859 -7.578 1 98.81 203 PHE A CA 1
ATOM 1645 C C . PHE A 1 203 ? 12.133 -29.188 -7.027 1 98.81 203 PHE A C 1
ATOM 1647 O O . PHE A 1 203 ? 12.102 -28.766 -5.871 1 98.81 203 PHE A O 1
ATOM 1654 N N . LEU A 1 204 ? 11.125 -29 -7.867 1 98.88 204 LEU A N 1
ATOM 1655 C CA . LEU A 1 204 ? 9.797 -28.594 -7.441 1 98.88 204 LEU A CA 1
ATOM 1656 C C . LEU A 1 204 ? 8.867 -29.797 -7.289 1 98.88 204 LEU A C 1
ATOM 1658 O O . LEU A 1 204 ? 8.711 -30.578 -8.227 1 98.88 204 LEU A O 1
ATOM 1662 N N . LEU A 1 205 ? 8.336 -29.953 -6.156 1 98.88 205 LEU A N 1
ATOM 1663 C CA . LEU A 1 205 ? 7.422 -31.047 -5.848 1 98.88 205 LEU A CA 1
ATOM 1664 C C . LEU A 1 205 ? 5.984 -30.547 -5.762 1 98.88 205 LEU A C 1
ATOM 1666 O O . LEU A 1 205 ? 5.656 -29.719 -4.91 1 98.88 205 LEU A O 1
ATOM 1670 N N . ASP A 1 206 ? 5.133 -31.047 -6.703 1 98.75 206 ASP A N 1
ATOM 1671 C CA . ASP A 1 206 ? 3.697 -30.781 -6.707 1 98.75 206 ASP A CA 1
ATOM 1672 C C . ASP A 1 206 ? 2.975 -31.688 -5.707 1 98.75 206 ASP A C 1
ATOM 1674 O O . ASP A 1 206 ? 2.914 -32.906 -5.891 1 98.75 206 ASP A O 1
ATOM 1678 N N . THR A 1 207 ? 2.414 -31 -4.66 1 98.44 207 THR A N 1
ATOM 1679 C CA . THR A 1 207 ? 1.759 -31.781 -3.617 1 98.44 207 THR A CA 1
ATOM 1680 C C . THR A 1 207 ? 0.269 -31.453 -3.557 1 98.44 207 THR A C 1
ATOM 1682 O O . THR A 1 207 ? -0.359 -31.594 -2.506 1 98.44 207 THR A O 1
ATOM 1685 N N . ASN A 1 208 ? -0.362 -31.016 -4.598 1 98.19 208 ASN A N 1
ATOM 1686 C CA . ASN A 1 208 ? -1.764 -30.609 -4.629 1 98.19 208 ASN A CA 1
ATOM 1687 C C . ASN A 1 208 ? -2.695 -31.812 -4.48 1 98.19 208 ASN A C 1
ATOM 1689 O O . ASN A 1 208 ? -3.689 -31.734 -3.756 1 98.19 208 ASN A O 1
ATOM 1693 N N . LYS A 1 209 ? -2.379 -32.938 -5.129 1 97.5 209 LYS A N 1
ATOM 1694 C CA . LYS A 1 209 ? -3.256 -34.094 -5.113 1 97.5 209 LYS A CA 1
ATOM 1695 C C . LYS A 1 209 ? -2.727 -35.156 -4.164 1 97.5 209 LYS A C 1
ATOM 1697 O O . LYS A 1 209 ? -1.552 -35.531 -4.234 1 97.5 209 LYS A O 1
ATOM 1702 N N . LYS A 1 210 ? -3.539 -35.656 -3.309 1 97.06 210 LYS A N 1
ATOM 1703 C CA . LYS A 1 210 ? -3.178 -36.688 -2.34 1 97.06 210 LYS A CA 1
ATOM 1704 C C . LYS A 1 210 ? -2.674 -37.938 -3.037 1 97.06 210 LYS A C 1
ATOM 1706 O O . LYS A 1 210 ? -3.314 -38.438 -3.963 1 97.06 210 LYS A O 1
ATOM 1711 N N . ASN A 1 211 ? -1.503 -38.344 -2.693 1 96.94 211 ASN A N 1
ATOM 1712 C CA . ASN A 1 211 ? -0.877 -39.594 -3.129 1 96.94 211 ASN A CA 1
ATOM 1713 C C . ASN A 1 211 ? -0.551 -39.562 -4.621 1 96.94 211 ASN A C 1
ATOM 1715 O O . ASN A 1 211 ? -0.316 -40.594 -5.227 1 96.94 211 ASN A O 1
ATOM 1719 N N . GLU A 1 212 ? -0.637 -38.438 -5.207 1 97.88 212 GLU A N 1
ATOM 1720 C CA . GLU A 1 212 ? -0.269 -38.281 -6.613 1 97.88 212 GLU A CA 1
ATOM 1721 C C . GLU A 1 212 ? 0.74 -37.156 -6.793 1 97.88 212 GLU A C 1
ATOM 1723 O O . GLU A 1 212 ? 0.508 -36.219 -7.57 1 97.88 212 GLU A O 1
ATOM 1728 N N . PRO A 1 213 ? 1.854 -37.312 -6.121 1 98.38 213 PRO A N 1
ATOM 1729 C CA . PRO A 1 213 ? 2.879 -36.281 -6.254 1 98.38 213 PRO A CA 1
ATOM 1730 C C . PRO A 1 213 ? 3.52 -36.25 -7.641 1 98.38 213 PRO A C 1
ATOM 1732 O O . PRO A 1 213 ? 3.586 -37.281 -8.312 1 98.38 213 PRO A O 1
ATOM 1735 N N . LYS A 1 214 ? 3.91 -35.188 -8.148 1 98.81 214 LYS A N 1
ATOM 1736 C CA . LYS A 1 214 ? 4.746 -35 -9.328 1 98.81 214 LYS A CA 1
ATOM 1737 C C . LYS A 1 214 ? 5.934 -34.094 -9.023 1 98.81 214 LYS A C 1
ATOM 1739 O O . LYS A 1 214 ? 5.883 -33.281 -8.094 1 98.81 214 LYS A O 1
ATOM 1744 N N . MET A 1 215 ? 6.965 -34.219 -9.688 1 98.75 215 MET A N 1
ATOM 1745 C CA . MET A 1 215 ? 8.18 -33.438 -9.445 1 98.75 215 MET A CA 1
ATOM 1746 C C . MET A 1 215 ? 8.859 -33.062 -10.766 1 98.75 215 MET A C 1
ATOM 1748 O O . MET A 1 215 ? 8.797 -33.844 -11.734 1 98.75 215 MET A O 1
ATOM 1752 N N . VAL A 1 216 ? 9.375 -31.969 -10.852 1 98.69 216 VAL A N 1
ATOM 1753 C CA . VAL A 1 216 ? 10.148 -31.531 -12.008 1 98.69 216 VAL A CA 1
ATOM 1754 C C . VAL A 1 216 ? 11.453 -30.891 -11.539 1 98.69 216 VAL A C 1
ATOM 1756 O O . VAL A 1 216 ? 11.555 -30.438 -10.391 1 98.69 216 VAL A O 1
ATOM 1759 N N . ARG A 1 217 ? 12.492 -30.891 -12.359 1 98.31 217 ARG A N 1
ATOM 1760 C CA . ARG A 1 217 ? 13.75 -30.219 -12.039 1 98.31 217 ARG A CA 1
ATOM 1761 C C . ARG A 1 217 ? 13.539 -28.719 -11.867 1 98.31 217 ARG A C 1
ATOM 1763 O O . ARG A 1 217 ? 12.742 -28.109 -12.578 1 98.31 217 ARG A O 1
ATOM 1770 N N . GLY A 1 218 ? 14.297 -28.141 -10.906 1 98.31 218 GLY A N 1
ATOM 1771 C CA . GLY A 1 218 ? 14.18 -26.719 -10.625 1 98.31 218 GLY A CA 1
ATOM 1772 C C . GLY A 1 218 ? 14.383 -25.844 -11.852 1 98.31 218 GLY A C 1
ATOM 1773 O O . GLY A 1 218 ? 13.648 -24.891 -12.062 1 98.31 218 GLY A O 1
ATOM 1774 N N . GLU A 1 219 ? 15.359 -26.156 -12.609 1 98 219 GLU A N 1
ATOM 1775 C CA . GLU A 1 219 ? 15.633 -25.391 -13.82 1 98 219 GLU A CA 1
ATOM 1776 C C . GLU A 1 219 ? 14.461 -25.469 -14.797 1 98 219 GLU A C 1
ATOM 1778 O O . GLU A 1 219 ? 14.102 -24.469 -15.422 1 98 219 GLU A O 1
ATOM 1783 N N . ASP A 1 220 ? 13.906 -26.672 -14.953 1 98.38 220 ASP A N 1
ATOM 1784 C CA . ASP A 1 220 ? 12.758 -26.875 -15.836 1 98.38 220 ASP A CA 1
ATOM 1785 C C . ASP A 1 220 ? 11.539 -26.109 -15.328 1 98.38 220 ASP A C 1
ATOM 1787 O O . ASP A 1 220 ? 10.789 -25.531 -16.125 1 98.38 220 ASP A O 1
ATOM 1791 N N . TYR A 1 221 ? 11.391 -26.172 -14.031 1 98.12 221 TYR A N 1
ATOM 1792 C CA . TYR A 1 221 ? 10.32 -25.406 -13.391 1 98.12 221 TYR A CA 1
ATOM 1793 C C . TYR A 1 221 ? 10.453 -23.922 -13.719 1 98.12 221 TYR A C 1
ATOM 1795 O O . TYR A 1 221 ? 9.492 -23.297 -14.164 1 98.12 221 TYR A O 1
ATOM 1803 N N . ARG A 1 222 ? 11.555 -23.281 -13.555 1 98.44 222 ARG A N 1
ATOM 1804 C CA . ARG A 1 222 ? 11.82 -21.875 -13.812 1 98.44 222 ARG A CA 1
ATOM 1805 C C . ARG A 1 222 ? 11.641 -21.547 -15.289 1 98.44 222 ARG A C 1
ATOM 1807 O O . ARG A 1 222 ? 11.062 -20.516 -15.641 1 98.44 222 ARG A O 1
ATOM 1814 N N . ASN A 1 223 ? 12.102 -22.453 -16.125 1 98.06 223 ASN A N 1
ATOM 1815 C CA . ASN A 1 223 ? 11.906 -22.266 -17.562 1 98.06 223 ASN A CA 1
ATOM 1816 C C . ASN A 1 223 ? 10.43 -22.328 -17.938 1 98.06 223 ASN A C 1
ATOM 1818 O O . ASN A 1 223 ? 9.984 -21.609 -18.844 1 98.06 223 ASN A O 1
ATOM 1822 N N . GLY A 1 224 ? 9.711 -23.266 -17.328 1 98.44 224 GLY A N 1
ATOM 1823 C CA . GLY A 1 224 ? 8.281 -23.328 -17.547 1 98.44 224 GLY A CA 1
ATOM 1824 C C . GLY A 1 224 ? 7.555 -22.047 -17.203 1 98.44 224 GLY A C 1
ATOM 1825 O O . GLY A 1 224 ? 6.75 -21.547 -18 1 98.44 224 GLY A O 1
ATOM 1826 N N . LEU A 1 225 ? 7.859 -21.5 -16.031 1 98.62 225 LEU A N 1
ATOM 1827 C CA . LEU A 1 225 ? 7.246 -20.234 -15.641 1 98.62 225 LEU A CA 1
ATOM 1828 C C . LEU A 1 225 ? 7.59 -19.125 -16.625 1 98.62 225 LEU A C 1
ATOM 1830 O O . LEU A 1 225 ? 6.754 -18.266 -16.922 1 98.62 225 LEU A O 1
ATOM 1834 N N . LYS A 1 226 ? 8.805 -19.109 -17.094 1 98.44 226 LYS A N 1
ATOM 1835 C CA . LYS A 1 226 ? 9.227 -18.125 -18.078 1 98.44 226 LYS A CA 1
ATOM 1836 C C . LYS A 1 226 ? 8.391 -18.234 -19.359 1 98.44 226 LYS A C 1
ATOM 1838 O O . LYS A 1 226 ? 7.957 -17.219 -19.906 1 98.44 226 LYS A O 1
ATOM 1843 N N . GLN A 1 227 ? 8.18 -19.453 -19.781 1 98.31 227 GLN A N 1
ATOM 1844 C CA . GLN A 1 227 ? 7.371 -19.672 -20.969 1 98.31 227 GLN A CA 1
ATOM 1845 C C . GLN A 1 227 ? 5.938 -19.203 -20.766 1 98.31 227 GLN A C 1
ATOM 1847 O O . GLN A 1 227 ? 5.348 -18.578 -21.656 1 98.31 227 GLN A O 1
ATOM 1852 N N . VAL A 1 228 ? 5.379 -19.438 -19.609 1 98.56 228 VAL A N 1
ATOM 1853 C CA . VAL A 1 228 ? 4.031 -19 -19.281 1 98.56 228 VAL A CA 1
ATOM 1854 C C . VAL A 1 228 ? 3.941 -17.469 -19.391 1 98.56 228 VAL A C 1
ATOM 1856 O O . VAL A 1 228 ? 2.957 -16.938 -19.906 1 98.56 228 VAL A O 1
ATOM 1859 N N . SER A 1 229 ? 4.945 -16.734 -18.969 1 98.44 229 SER A N 1
ATOM 1860 C CA . SER A 1 229 ? 4.945 -15.281 -18.875 1 98.44 229 SER A CA 1
ATOM 1861 C C . SER A 1 229 ? 5.098 -14.641 -20.25 1 98.44 229 SER A C 1
ATOM 1863 O O . SER A 1 229 ? 5.09 -13.414 -20.359 1 98.44 229 SER A O 1
ATOM 1865 N N . LYS A 1 230 ? 5.184 -15.422 -21.328 1 97.31 230 LYS A N 1
ATOM 1866 C CA . LYS A 1 230 ? 5.488 -14.852 -22.625 1 97.31 230 LYS A CA 1
ATOM 1867 C C . LYS A 1 230 ? 4.359 -15.125 -23.625 1 97.31 230 LYS A C 1
ATOM 1869 O O . LYS A 1 230 ? 4.445 -14.734 -24.797 1 97.31 230 LYS A O 1
ATOM 1874 N N . ALA A 1 231 ? 3.285 -15.797 -23.188 1 98.25 231 ALA A N 1
ATOM 1875 C CA . ALA A 1 231 ? 2.168 -16.141 -24.062 1 98.25 231 ALA A CA 1
ATOM 1876 C C . ALA A 1 231 ? 0.844 -16.109 -23.297 1 98.25 231 ALA A C 1
ATOM 1878 O O . ALA A 1 231 ? 0.826 -16.125 -22.062 1 98.25 231 ALA A O 1
ATOM 1879 N N . PRO A 1 232 ? -0.258 -15.984 -24.078 1 98.62 232 PRO A N 1
ATOM 1880 C CA . PRO A 1 232 ? -1.559 -16.078 -23.406 1 98.62 232 PRO A CA 1
ATOM 1881 C C . PRO A 1 232 ? -1.748 -17.391 -22.656 1 98.62 232 PRO A C 1
ATOM 1883 O O . PRO A 1 232 ? -1.301 -18.438 -23.109 1 98.62 232 PRO A O 1
ATOM 1886 N N . PHE A 1 233 ? -2.406 -17.328 -21.547 1 98.62 233 PHE A N 1
ATOM 1887 C CA . PHE A 1 233 ? -2.664 -18.531 -20.766 1 98.62 233 PHE A CA 1
ATOM 1888 C C . PHE A 1 233 ? -3.891 -18.359 -19.875 1 98.62 233 PHE A C 1
ATOM 1890 O O . PHE A 1 233 ? -4.426 -17.25 -19.766 1 98.62 233 PHE A O 1
ATOM 1897 N N . ARG A 1 234 ? -4.445 -19.438 -19.391 1 98.25 234 ARG A N 1
ATOM 1898 C CA . ARG A 1 234 ? -5.527 -19.469 -18.422 1 98.25 234 ARG A CA 1
ATOM 1899 C C . ARG A 1 234 ? -5.059 -20.094 -17.109 1 98.25 234 ARG A C 1
ATOM 1901 O O . ARG A 1 234 ? -4.176 -20.953 -17.109 1 98.25 234 ARG A O 1
ATOM 1908 N N . VAL A 1 235 ? -5.566 -19.594 -16.047 1 98.12 235 VAL A N 1
ATOM 1909 C CA . VAL A 1 235 ? -5.367 -20.25 -14.75 1 98.12 235 VAL A CA 1
ATOM 1910 C C . VAL A 1 235 ? -6.477 -21.266 -14.508 1 98.12 235 VAL A C 1
ATOM 1912 O O . VAL A 1 235 ? -7.496 -21.25 -15.203 1 98.12 235 VAL A O 1
ATOM 1915 N N . VAL A 1 236 ? -6.246 -22.156 -13.586 1 97.88 236 VAL A N 1
ATOM 1916 C CA . VAL A 1 236 ? -7.219 -23.219 -13.32 1 97.88 236 VAL A CA 1
ATOM 1917 C C . VAL A 1 236 ? -8.406 -22.641 -12.555 1 97.88 236 VAL A C 1
ATOM 1919 O O . VAL A 1 236 ? -8.258 -22.172 -11.43 1 97.88 236 VAL A O 1
ATOM 1922 N N . PRO A 1 237 ? -9.578 -22.672 -13.219 1 96.88 237 PRO A N 1
ATOM 1923 C CA . PRO A 1 237 ? -10.75 -22.141 -12.516 1 96.88 237 PRO A CA 1
ATOM 1924 C C . PRO A 1 237 ? -11.219 -23.047 -11.383 1 96.88 237 PRO A C 1
ATOM 1926 O O . PRO A 1 237 ? -10.945 -24.25 -11.391 1 96.88 237 PRO A O 1
ATOM 1929 N N . TYR A 1 238 ? -11.82 -22.484 -10.414 1 95.06 238 TYR A N 1
ATOM 1930 C CA . TYR A 1 238 ? -12.555 -23.25 -9.414 1 95.06 238 TYR A CA 1
ATOM 1931 C C . TYR A 1 238 ? -13.906 -22.609 -9.117 1 95.06 238 TYR A C 1
ATOM 1933 O O . TYR A 1 238 ? -14.117 -21.438 -9.414 1 95.06 238 TYR A O 1
ATOM 1941 N N . PHE A 1 239 ? -14.82 -23.375 -8.664 1 95.06 239 PHE A N 1
ATOM 1942 C CA . PHE A 1 239 ? -16.219 -23.016 -8.445 1 95.06 239 PHE A CA 1
ATOM 1943 C C . PHE A 1 239 ? -16.641 -23.312 -7.012 1 95.06 239 PHE A C 1
ATOM 1945 O O . PHE A 1 239 ? -16.172 -24.281 -6.414 1 95.06 239 PHE A O 1
ATOM 1952 N N . ASP A 1 240 ? -17.438 -22.469 -6.496 1 92.12 240 ASP A N 1
ATOM 1953 C CA . ASP A 1 240 ? -17.859 -22.641 -5.109 1 92.12 240 ASP A CA 1
ATOM 1954 C C . ASP A 1 240 ? -19.344 -22.359 -4.953 1 92.12 240 ASP A C 1
ATOM 1956 O O . ASP A 1 240 ? -19.922 -21.578 -5.707 1 92.12 240 ASP A O 1
ATOM 1960 N N . ALA A 1 241 ? -19.953 -23.078 -4.035 1 91.06 241 ALA A N 1
ATOM 1961 C CA . ALA A 1 241 ? -21.375 -22.891 -3.721 1 91.06 241 ALA A CA 1
ATOM 1962 C C . ALA A 1 241 ? -21.578 -21.672 -2.826 1 91.06 241 ALA A C 1
ATOM 1964 O O . ALA A 1 241 ? -20.641 -21.188 -2.188 1 91.06 241 ALA A O 1
ATOM 1965 N N . SER A 1 242 ? -22.75 -21.078 -2.844 1 89.69 242 SER A N 1
ATOM 1966 C CA . SER A 1 242 ? -23.141 -20 -1.958 1 89.69 242 SER A CA 1
ATOM 1967 C C . SER A 1 242 ? -24.625 -20.078 -1.62 1 89.69 242 SER A C 1
ATOM 1969 O O . SER A 1 242 ? -25.406 -20.719 -2.336 1 89.69 242 SER A O 1
ATOM 1971 N N . VAL A 1 243 ? -25.016 -19.406 -0.575 1 86.31 243 VAL A N 1
ATOM 1972 C CA . VAL A 1 243 ? -26.406 -19.391 -0.144 1 86.31 243 VAL A CA 1
ATOM 1973 C C . VAL A 1 243 ? -27.266 -18.703 -1.205 1 86.31 243 VAL A C 1
ATOM 1975 O O . VAL A 1 243 ? -28.469 -18.984 -1.326 1 86.31 243 VAL A O 1
ATOM 1978 N N . TRP A 1 244 ? -26.641 -17.812 -1.994 1 89.5 244 TRP A N 1
ATOM 1979 C CA . TRP A 1 244 ? -27.359 -17.078 -3.033 1 89.5 244 TRP A CA 1
ATOM 1980 C C . TRP A 1 244 ? -27.047 -17.656 -4.414 1 89.5 244 TRP A C 1
ATOM 1982 O O . TRP A 1 244 ? -27.375 -17.047 -5.434 1 89.5 244 TRP A O 1
ATOM 1992 N N . GLY A 1 245 ? -26.422 -18.812 -4.48 1 92.75 245 GLY A N 1
ATOM 1993 C CA . GLY A 1 245 ? -25.844 -19.344 -5.707 1 92.75 245 GLY A CA 1
ATOM 1994 C C . GLY A 1 245 ? -26.891 -19.812 -6.703 1 92.75 245 GLY A C 1
ATOM 1995 O O . GLY A 1 245 ? -27.984 -20.234 -6.312 1 92.75 245 GLY A O 1
ATOM 1996 N N . GLY A 1 246 ? -26.516 -19.766 -7.969 1 93.94 246 GLY A N 1
ATOM 1997 C CA . GLY A 1 246 ? -27.438 -20.078 -9.047 1 93.94 246 GLY A CA 1
ATOM 1998 C C . GLY A 1 246 ? -27.062 -21.344 -9.797 1 93.94 246 GLY A C 1
ATOM 1999 O O . GLY A 1 246 ? -26.281 -22.156 -9.312 1 93.94 246 GLY A O 1
ATOM 2000 N N . GLN A 1 247 ? -27.766 -21.516 -10.938 1 95.38 247 GLN A N 1
ATOM 2001 C CA . GLN A 1 247 ? -27.703 -22.75 -11.688 1 95.38 247 GLN A CA 1
ATOM 2002 C C . GLN A 1 247 ? -27.031 -22.547 -13.047 1 95.38 247 GLN A C 1
ATOM 2004 O O . GLN A 1 247 ? -26.656 -23.516 -13.719 1 95.38 247 GLN A O 1
ATOM 2009 N N . TRP A 1 248 ? -26.859 -21.328 -13.406 1 95.75 248 TRP A N 1
ATOM 2010 C CA . TRP A 1 248 ? -26.422 -21.031 -14.773 1 95.75 248 TRP A CA 1
ATOM 2011 C C . TRP A 1 248 ? -25.047 -21.625 -15.047 1 95.75 248 TRP A C 1
ATOM 2013 O O . TRP A 1 248 ? -24.844 -22.297 -16.062 1 95.75 248 TRP A O 1
ATOM 2023 N N . MET A 1 249 ? -24.078 -21.422 -14.188 1 95.5 249 MET A N 1
ATOM 2024 C CA . MET A 1 249 ? -22.734 -21.938 -14.391 1 95.5 249 MET A CA 1
ATOM 2025 C C . MET A 1 249 ? -22.719 -23.453 -14.445 1 95.5 249 MET A C 1
ATOM 2027 O O . MET A 1 249 ? -21.984 -24.047 -15.242 1 95.5 249 MET A O 1
ATOM 2031 N N . LYS A 1 250 ? -23.484 -24.031 -13.492 1 93.75 250 LYS A N 1
ATOM 2032 C CA . LYS A 1 250 ? -23.609 -25.484 -13.469 1 93.75 250 LYS A CA 1
ATOM 2033 C C . LYS A 1 250 ? -24 -26.031 -14.844 1 93.75 250 LYS A C 1
ATOM 2035 O O . LYS A 1 250 ? -23.406 -26.984 -15.344 1 93.75 250 LYS A O 1
ATOM 2040 N N . ASN A 1 251 ? -24.875 -25.344 -15.492 1 92.62 251 ASN A N 1
ATOM 2041 C CA . ASN A 1 251 ? -25.453 -25.797 -16.75 1 92.62 251 ASN A CA 1
ATOM 2042 C C . ASN A 1 251 ? -24.578 -25.406 -17.938 1 92.62 251 ASN A C 1
ATOM 2044 O O . ASN A 1 251 ? -24.578 -26.109 -18.969 1 92.62 251 ASN A O 1
ATOM 2048 N N . ASN A 1 252 ? -23.906 -24.344 -17.844 1 93.31 252 ASN A N 1
ATOM 2049 C CA . ASN A 1 252 ? -23.25 -23.797 -19.031 1 93.31 252 ASN A CA 1
ATOM 2050 C C . ASN A 1 252 ? -21.75 -24.141 -19.031 1 93.31 252 ASN A C 1
ATOM 2052 O O . ASN A 1 252 ? -21.109 -24.078 -20.078 1 93.31 252 ASN A O 1
ATOM 2056 N N . PHE A 1 253 ? -21.156 -24.484 -17.906 1 94 253 PHE A N 1
ATOM 2057 C CA . PHE A 1 253 ? -19.719 -24.75 -17.844 1 94 253 PHE A CA 1
ATOM 2058 C C . PHE A 1 253 ? -19.453 -26.234 -17.609 1 94 253 PHE A C 1
ATOM 2060 O O . PHE A 1 253 ? -18.297 -26.625 -17.359 1 94 253 PHE A O 1
ATOM 2067 N N . GLY A 1 254 ? -20.484 -27.031 -17.641 1 91.56 254 GLY A N 1
ATOM 2068 C CA . GLY A 1 254 ? -20.312 -28.469 -17.516 1 91.56 254 GLY A CA 1
ATOM 2069 C C . GLY A 1 254 ? -19.844 -28.891 -16.141 1 91.56 254 GLY A C 1
ATOM 2070 O O . GLY A 1 254 ? -18.984 -29.75 -16.016 1 91.56 254 GLY A O 1
ATOM 2071 N N . LEU A 1 255 ? -20.375 -28.25 -15.117 1 94.5 255 LEU A N 1
ATOM 2072 C CA . LEU A 1 255 ? -20 -28.562 -13.734 1 94.5 255 LEU A CA 1
ATOM 2073 C C . LEU A 1 255 ? -20.828 -29.719 -13.203 1 94.5 255 LEU A C 1
ATOM 2075 O O . LEU A 1 255 ? -21.719 -30.234 -13.898 1 94.5 255 LEU A O 1
ATOM 2079 N N . ASP A 1 256 ? -20.484 -30.234 -12.039 1 93.19 256 ASP A N 1
ATOM 2080 C CA . ASP A 1 256 ? -21.172 -31.359 -11.414 1 93.19 256 ASP A CA 1
ATOM 2081 C C . ASP A 1 256 ? -22.672 -31.078 -11.273 1 93.19 256 ASP A C 1
ATOM 2083 O O . ASP A 1 256 ? -23.078 -30.203 -10.5 1 93.19 256 ASP A O 1
ATOM 2087 N N . PRO A 1 257 ? -23.406 -31.797 -11.914 1 92.31 257 PRO A N 1
ATOM 2088 C CA . PRO A 1 257 ? -24.844 -31.516 -11.898 1 92.31 257 PRO A CA 1
ATOM 2089 C C . PRO A 1 257 ? -25.5 -31.859 -10.562 1 92.31 257 PRO A C 1
ATOM 2091 O O . PRO A 1 257 ? -26.625 -31.438 -10.305 1 92.31 257 PRO A O 1
ATOM 2094 N N . THR A 1 258 ? -24.844 -32.625 -9.75 1 93.56 258 THR A N 1
ATOM 2095 C CA . THR A 1 258 ? -25.438 -33.031 -8.492 1 93.56 258 THR A CA 1
ATOM 2096 C C . THR A 1 258 ? -25.234 -31.984 -7.406 1 93.56 258 THR A C 1
ATOM 2098 O O . THR A 1 258 ? -25.875 -32.031 -6.352 1 93.56 258 THR A O 1
ATOM 2101 N N . ALA A 1 259 ? -24.328 -31.094 -7.672 1 91.69 259 ALA A N 1
ATOM 2102 C CA . ALA A 1 259 ? -24.125 -30.031 -6.699 1 91.69 259 ALA A CA 1
ATOM 2103 C C . ALA A 1 259 ? -25.375 -29.172 -6.547 1 91.69 259 ALA A C 1
ATOM 2105 O O . ALA A 1 259 ? -26.141 -29 -7.492 1 91.69 259 ALA A O 1
ATOM 2106 N N . ASP A 1 260 ? -25.578 -28.641 -5.375 1 90.56 260 ASP A N 1
ATOM 2107 C CA . ASP A 1 260 ? -26.75 -27.812 -5.125 1 90.56 260 ASP A CA 1
ATOM 2108 C C . ASP A 1 260 ? -26.766 -26.578 -6.016 1 90.56 260 ASP A C 1
ATOM 2110 O O . ASP A 1 260 ? -27.781 -26.25 -6.617 1 90.56 260 ASP A O 1
ATOM 2114 N N . ASN A 1 261 ? -25.719 -25.875 -5.977 1 91.38 261 ASN A N 1
ATOM 2115 C CA . ASN A 1 261 ? -25.578 -24.672 -6.789 1 91.38 261 ASN A CA 1
ATOM 2116 C C . ASN A 1 261 ? -24.109 -24.25 -6.898 1 91.38 261 ASN A C 1
ATOM 2118 O O . ASN A 1 261 ? -23.234 -24.859 -6.277 1 91.38 261 ASN A O 1
ATOM 2122 N N . TYR A 1 262 ? -23.844 -23.375 -7.758 1 93.12 262 TYR A N 1
ATOM 2123 C CA . TYR A 1 262 ? -22.578 -22.656 -7.816 1 93.12 262 TYR A CA 1
ATOM 2124 C C . TYR A 1 262 ? -22.828 -21.141 -7.836 1 93.12 262 TYR A C 1
ATOM 2126 O O . TYR A 1 262 ? -23.391 -20.609 -8.797 1 93.12 262 TYR A O 1
ATOM 2134 N N . GLY A 1 263 ? -22.375 -20.453 -6.793 1 90.12 263 GLY A N 1
ATOM 2135 C CA . GLY A 1 263 ? -22.516 -19.016 -6.738 1 90.12 263 GLY A CA 1
ATOM 2136 C C . GLY A 1 263 ? -21.297 -18.281 -7.258 1 90.12 263 GLY A C 1
ATOM 2137 O O . GLY A 1 263 ? -21.422 -17.203 -7.848 1 90.12 263 GLY A O 1
ATOM 2138 N N . TRP A 1 264 ? -20.156 -18.859 -7.047 1 90.38 264 TRP A N 1
ATOM 2139 C CA . TRP A 1 264 ? -18.906 -18.219 -7.418 1 90.38 264 TRP A CA 1
ATOM 2140 C C . TRP A 1 264 ? -18.109 -19.078 -8.391 1 90.38 264 TRP A C 1
ATOM 2142 O O . TRP A 1 264 ? -18.078 -20.312 -8.266 1 90.38 264 TRP A O 1
ATOM 2152 N N . ALA A 1 265 ? -17.594 -18.453 -9.336 1 89.31 265 ALA A N 1
ATOM 2153 C CA . ALA A 1 265 ? -16.516 -19.016 -10.133 1 89.31 265 ALA A CA 1
ATOM 2154 C C . ALA A 1 265 ? -15.297 -18.094 -10.148 1 89.31 265 ALA A C 1
ATOM 2156 O O . ALA A 1 265 ? -15.406 -16.922 -10.516 1 89.31 265 ALA A O 1
ATOM 2157 N N . PHE A 1 266 ? -14.195 -18.609 -9.766 1 88.81 266 PHE A N 1
ATOM 2158 C CA . PHE A 1 266 ? -12.953 -17.844 -9.789 1 88.81 266 PHE A CA 1
ATOM 2159 C C . PHE A 1 266 ? -12.047 -18.312 -10.93 1 88.81 266 PHE A C 1
ATOM 2161 O O . PHE A 1 266 ? -11.422 -19.359 -10.836 1 88.81 266 PHE A O 1
ATOM 2168 N N . ASP A 1 267 ? -12.07 -17.594 -11.969 1 92.31 267 ASP A N 1
ATOM 2169 C CA . ASP A 1 267 ? -11.289 -17.797 -13.188 1 92.31 267 ASP A CA 1
ATOM 2170 C C . ASP A 1 267 ? -10.484 -16.562 -13.539 1 92.31 267 ASP A C 1
ATOM 2172 O O . ASP A 1 267 ? -10.773 -15.883 -14.539 1 92.31 267 ASP A O 1
ATOM 2176 N N . GLY A 1 268 ? -9.477 -16.25 -12.836 1 93.94 268 GLY A N 1
ATOM 2177 C CA . GLY A 1 268 ? -8.672 -15.055 -13.07 1 93.94 268 GLY A CA 1
ATOM 2178 C C . GLY A 1 268 ? -8.273 -14.344 -11.789 1 93.94 268 GLY A C 1
ATOM 2179 O O . GLY A 1 268 ? -8.328 -13.117 -11.711 1 93.94 268 GLY A O 1
ATOM 2180 N N . VAL A 1 269 ? -7.969 -15.125 -10.781 1 93 269 VAL A N 1
ATOM 2181 C CA . VAL A 1 269 ? -7.453 -14.633 -9.508 1 93 269 VAL A CA 1
ATOM 2182 C C . VAL A 1 269 ? -6.141 -15.336 -9.172 1 93 269 VAL A C 1
ATOM 2184 O O . VAL A 1 269 ? -6.105 -16.219 -8.305 1 93 269 VAL A O 1
ATOM 2187 N N . PRO A 1 270 ? -5.086 -14.859 -9.75 1 93.38 270 PRO A N 1
ATOM 2188 C CA . PRO A 1 270 ? -3.809 -15.547 -9.555 1 93.38 270 PRO A CA 1
ATOM 2189 C C . PRO A 1 270 ? -3.467 -15.758 -8.086 1 93.38 270 PRO A C 1
ATOM 2191 O O . PRO A 1 270 ? -2.832 -16.766 -7.734 1 93.38 270 PRO A O 1
ATOM 2194 N N . GLU A 1 271 ? -3.936 -14.961 -7.23 1 91.38 271 GLU A N 1
ATOM 2195 C CA . GLU A 1 271 ? -3.697 -15.109 -5.797 1 91.38 271 GLU A CA 1
ATOM 2196 C C . GLU A 1 271 ? -4.262 -16.438 -5.281 1 91.38 271 GLU A C 1
ATOM 2198 O O . GLU A 1 271 ? -3.73 -17 -4.328 1 91.38 271 GLU A O 1
ATOM 2203 N N . GLU A 1 272 ? -5.262 -16.953 -5.977 1 93 272 GLU A N 1
ATOM 2204 C CA . GLU A 1 272 ? -5.949 -18.156 -5.492 1 93 272 GLU A CA 1
ATOM 2205 C C . GLU A 1 272 ? -5.812 -19.312 -6.477 1 93 272 GLU A C 1
ATOM 2207 O O . GLU A 1 272 ? -5.695 -20.469 -6.074 1 93 272 GLU A O 1
ATOM 2212 N N . ASN A 1 273 ? -5.789 -18.969 -7.742 1 97 273 ASN A N 1
ATOM 2213 C CA . ASN A 1 273 ? -5.812 -20 -8.773 1 97 273 ASN A CA 1
ATOM 2214 C C . ASN A 1 273 ? -4.457 -20.688 -8.922 1 97 273 ASN A C 1
ATOM 2216 O O . ASN A 1 273 ? -3.422 -20.078 -8.617 1 97 273 ASN A O 1
ATOM 2220 N N . SER A 1 274 ? -4.523 -21.891 -9.336 1 97.88 274 SER A N 1
ATOM 2221 C CA . SER A 1 274 ? -3.314 -22.609 -9.711 1 97.88 274 SER A CA 1
ATOM 2222 C C . SER A 1 274 ? -3.049 -22.5 -11.211 1 97.88 274 SER A C 1
ATOM 2224 O O . SER A 1 274 ? -3.795 -21.844 -11.93 1 97.88 274 SER A O 1
ATOM 2226 N N . LEU A 1 275 ? -1.985 -23 -11.594 1 98.31 275 LEU A N 1
ATOM 2227 C CA . LEU A 1 275 ? -1.506 -23.078 -12.969 1 98.31 275 LEU A CA 1
ATOM 2228 C C . LEU A 1 275 ? -1.058 -24.5 -13.312 1 98.31 275 LEU A C 1
ATOM 2230 O O . LEU A 1 275 ? -0.282 -25.109 -12.57 1 98.31 275 LEU A O 1
ATOM 2234 N N . TYR A 1 276 ? -1.62 -25.094 -14.375 1 98.56 276 TYR A N 1
ATOM 2235 C CA . TYR A 1 276 ? -1.155 -26.391 -14.875 1 98.56 276 TYR A CA 1
ATOM 2236 C C . TYR A 1 276 ? -0.081 -26.203 -15.938 1 98.56 276 TYR A C 1
ATOM 2238 O O . TYR A 1 276 ? -0.307 -25.531 -16.953 1 98.56 276 TYR A O 1
ATOM 2246 N N . MET A 1 277 ? 1.057 -26.75 -15.695 1 98.62 277 MET A N 1
ATOM 2247 C CA . MET A 1 277 ? 2.131 -26.844 -16.688 1 98.62 277 MET A CA 1
ATOM 2248 C C . MET A 1 277 ? 2.363 -28.297 -17.094 1 98.62 277 MET A C 1
ATOM 2250 O O . MET A 1 277 ? 2.566 -29.156 -16.234 1 98.62 277 MET A O 1
ATOM 2254 N N . ARG A 1 278 ? 2.338 -28.547 -18.359 1 98.25 278 ARG A N 1
ATOM 2255 C CA . ARG A 1 278 ? 2.486 -29.906 -18.859 1 98.25 278 ARG A CA 1
ATOM 2256 C C . ARG A 1 278 ? 3.902 -30.156 -19.375 1 98.25 278 ARG A C 1
ATOM 2258 O O . ARG A 1 278 ? 4.34 -29.516 -20.328 1 98.25 278 ARG A O 1
ATOM 2265 N N . PHE A 1 279 ? 4.605 -31.031 -18.719 1 98.12 279 PHE A N 1
ATOM 2266 C CA . PHE A 1 279 ? 5.918 -31.516 -19.125 1 98.12 279 PHE A CA 1
ATOM 2267 C C . PHE A 1 279 ? 5.812 -32.906 -19.719 1 98.12 279 PHE A C 1
ATOM 2269 O O . PHE A 1 279 ? 5.859 -33.906 -19 1 98.12 279 PHE A O 1
ATOM 2276 N N . GLY A 1 280 ? 5.746 -32.969 -21.109 1 96.94 280 GLY A N 1
ATOM 2277 C CA . GLY A 1 280 ? 5.457 -34.281 -21.703 1 96.94 280 GLY A CA 1
ATOM 2278 C C . GLY A 1 280 ? 4.152 -34.875 -21.219 1 96.94 280 GLY A C 1
ATOM 2279 O O . GLY A 1 280 ? 3.098 -34.25 -21.312 1 96.94 280 GLY A O 1
ATOM 2280 N N . ASP A 1 281 ? 4.223 -35.969 -20.562 1 96.25 281 ASP A N 1
ATOM 2281 C CA . ASP A 1 281 ? 3.012 -36.656 -20.109 1 96.25 281 ASP A CA 1
ATOM 2282 C C . ASP A 1 281 ? 2.691 -36.281 -18.672 1 96.25 281 ASP A C 1
ATOM 2284 O O . ASP A 1 281 ? 1.662 -36.719 -18.125 1 96.25 281 ASP A O 1
ATOM 2288 N N . ILE A 1 282 ? 3.516 -35.5 -18.109 1 97.88 282 ILE A N 1
ATOM 2289 C CA . ILE A 1 282 ? 3.359 -35.188 -16.688 1 97.88 282 ILE A CA 1
ATOM 2290 C C . ILE A 1 282 ? 2.857 -33.75 -16.516 1 97.88 282 ILE A C 1
ATOM 2292 O O . ILE A 1 282 ? 3.461 -32.812 -17.047 1 97.88 282 ILE A O 1
ATOM 2296 N N . ARG A 1 283 ? 1.718 -33.594 -15.82 1 98.06 283 ARG A N 1
ATOM 2297 C CA . ARG A 1 283 ? 1.155 -32.281 -15.516 1 98.06 283 ARG A CA 1
ATOM 2298 C C . ARG A 1 283 ? 1.51 -31.844 -14.102 1 98.06 283 ARG A C 1
ATOM 2300 O O . ARG A 1 283 ? 1.186 -32.531 -13.133 1 98.06 283 ARG A O 1
ATOM 2307 N N . ILE A 1 284 ? 2.199 -30.734 -13.984 1 97.88 284 ILE A N 1
ATOM 2308 C CA . ILE A 1 284 ? 2.574 -30.125 -12.711 1 97.88 284 ILE A CA 1
ATOM 2309 C C . ILE A 1 284 ? 1.622 -28.984 -12.375 1 97.88 284 ILE A C 1
ATOM 2311 O O . ILE A 1 284 ? 1.292 -28.172 -13.242 1 97.88 284 ILE A O 1
ATOM 2315 N N . GLU A 1 285 ? 1.109 -28.969 -11.125 1 98.5 285 GLU A N 1
ATOM 2316 C CA . GLU A 1 285 ? 0.247 -27.906 -10.641 1 98.5 285 GLU A CA 1
ATOM 2317 C C . GLU A 1 285 ? 0.981 -27 -9.648 1 98.5 285 GLU A C 1
ATOM 2319 O O . GLU A 1 285 ? 1.541 -27.5 -8.664 1 98.5 285 GLU A O 1
ATOM 2324 N N . VAL A 1 286 ? 1.081 -25.688 -9.945 1 98.19 286 VAL A N 1
ATOM 2325 C CA . VAL A 1 286 ? 1.708 -24.734 -9.039 1 98.19 286 VAL A CA 1
ATOM 2326 C C . VAL A 1 286 ? 0.787 -23.547 -8.836 1 98.19 286 VAL A C 1
ATOM 2328 O O . VAL A 1 286 ? -0.132 -23.312 -9.625 1 98.19 286 VAL A O 1
ATOM 2331 N N . PRO A 1 287 ? 0.945 -22.781 -7.707 1 97.94 287 PRO A N 1
ATOM 2332 C CA . PRO A 1 287 ? 0.213 -21.516 -7.605 1 97.94 287 PRO A CA 1
ATOM 2333 C C . PRO A 1 287 ? 0.51 -20.562 -8.766 1 97.94 287 PRO A C 1
ATOM 2335 O O . PRO A 1 287 ? 1.674 -20.359 -9.117 1 97.94 287 PRO A O 1
ATOM 2338 N N . SER A 1 288 ? -0.562 -19.953 -9.312 1 97.75 288 SER A N 1
ATOM 2339 C CA . SER A 1 288 ? -0.357 -19.047 -10.43 1 97.75 288 SER A CA 1
ATOM 2340 C C . SER A 1 288 ? 0.403 -17.797 -10 1 97.75 288 SER A C 1
ATOM 2342 O O . SER A 1 288 ? 1.06 -17.156 -10.812 1 97.75 288 SER A O 1
ATOM 2344 N N . THR A 1 289 ? 0.381 -17.469 -8.727 1 97.19 289 THR A N 1
ATOM 2345 C CA . THR A 1 289 ? 1.091 -16.312 -8.195 1 97.19 289 THR A CA 1
ATOM 2346 C C . THR A 1 289 ? 2.594 -16.453 -8.43 1 97.19 289 THR A C 1
ATOM 2348 O O . THR A 1 289 ? 3.318 -15.453 -8.414 1 97.19 289 THR A O 1
ATOM 2351 N N . ASN A 1 290 ? 3.074 -17.688 -8.617 1 98.44 290 ASN A N 1
ATOM 2352 C CA . ASN A 1 290 ? 4.496 -17.906 -8.859 1 98.44 290 ASN A CA 1
ATOM 2353 C C . ASN A 1 290 ? 4.961 -17.172 -10.117 1 98.44 290 ASN A C 1
ATOM 2355 O O . ASN A 1 290 ? 6.098 -16.688 -10.18 1 98.44 290 ASN A O 1
ATOM 2359 N N . VAL A 1 291 ? 4.094 -17.062 -11.141 1 98.31 291 VAL A N 1
ATOM 2360 C CA . VAL A 1 291 ? 4.465 -16.344 -12.359 1 98.31 291 VAL A CA 1
ATOM 2361 C C . VAL A 1 291 ? 4.609 -14.859 -12.055 1 98.31 291 VAL A C 1
ATOM 2363 O O . VAL A 1 291 ? 5.531 -14.203 -12.547 1 98.31 291 VAL A O 1
ATOM 2366 N N . VAL A 1 292 ? 3.756 -14.328 -11.273 1 97.56 292 VAL A N 1
ATOM 2367 C CA . VAL A 1 292 ? 3.764 -12.914 -10.898 1 97.56 292 VAL A CA 1
ATOM 2368 C C . VAL A 1 292 ? 5.027 -12.602 -10.109 1 97.56 292 VAL A C 1
ATOM 2370 O O . VAL A 1 292 ? 5.672 -11.57 -10.344 1 97.56 292 VAL A O 1
ATOM 2373 N N . ASN A 1 293 ? 5.367 -13.469 -9.195 1 97.19 293 ASN A N 1
ATOM 2374 C CA . ASN A 1 293 ? 6.484 -13.266 -8.281 1 97.19 293 ASN A CA 1
ATOM 2375 C C . ASN A 1 293 ? 7.816 -13.234 -9.023 1 97.19 293 ASN A C 1
ATOM 2377 O O . ASN A 1 293 ? 8.727 -12.5 -8.641 1 97.19 293 ASN A O 1
ATOM 2381 N N . HIS A 1 294 ? 7.898 -14.023 -10.094 1 97.44 294 HIS A N 1
ATOM 2382 C CA . HIS A 1 294 ? 9.242 -14.234 -10.625 1 97.44 294 HIS A CA 1
ATOM 2383 C C . HIS A 1 294 ? 9.391 -13.617 -12.008 1 97.44 294 HIS A C 1
ATOM 2385 O O . HIS A 1 294 ? 10.516 -13.43 -12.492 1 97.44 294 HIS A O 1
ATOM 2391 N N . PHE A 1 295 ? 8.266 -13.273 -12.688 1 98.12 295 PHE A N 1
ATOM 2392 C CA . PHE A 1 295 ? 8.32 -12.617 -13.984 1 98.12 295 PHE A CA 1
ATOM 2393 C C . PHE A 1 295 ? 7.359 -11.43 -14.031 1 98.12 295 PHE A C 1
ATOM 2395 O O . PHE A 1 295 ? 6.555 -11.305 -14.961 1 98.12 295 PHE A O 1
ATOM 2402 N N . PRO A 1 296 ? 7.461 -10.539 -13.039 1 97.94 296 PRO A N 1
ATOM 2403 C CA . PRO A 1 296 ? 6.504 -9.43 -12.961 1 97.94 296 PRO A CA 1
ATOM 2404 C C . PRO A 1 296 ? 6.621 -8.461 -14.141 1 97.94 296 PRO A C 1
ATOM 2406 O O . PRO A 1 296 ? 5.609 -7.949 -14.625 1 97.94 296 PRO A O 1
ATOM 2409 N N . ASN A 1 297 ? 7.816 -8.172 -14.648 1 97.62 297 ASN A N 1
ATOM 2410 C CA . ASN A 1 297 ? 7.961 -7.242 -15.766 1 97.62 297 ASN A CA 1
ATOM 2411 C C . ASN A 1 297 ? 7.348 -7.801 -17.047 1 97.62 297 ASN A C 1
ATOM 2413 O O . ASN A 1 297 ? 6.656 -7.082 -17.766 1 97.62 297 ASN A O 1
ATOM 2417 N N . GLU A 1 298 ? 7.594 -9.086 -17.297 1 98.5 298 GLU A N 1
ATOM 2418 C CA . GLU A 1 298 ? 7.035 -9.711 -18.484 1 98.5 298 GLU A CA 1
ATOM 2419 C C . GLU A 1 298 ? 5.512 -9.797 -18.406 1 98.5 298 GLU A C 1
ATOM 2421 O O . GLU A 1 298 ? 4.816 -9.508 -19.375 1 98.5 298 GLU A O 1
ATOM 2426 N N . LEU A 1 299 ? 5.035 -10.18 -17.25 1 98.56 299 LEU A N 1
ATOM 2427 C CA . LEU A 1 299 ? 3.611 -10.453 -17.078 1 98.56 299 LEU A CA 1
ATOM 2428 C C . LEU A 1 299 ? 2.826 -9.164 -16.875 1 98.56 299 LEU A C 1
ATOM 2430 O O . LEU A 1 299 ? 1.898 -8.875 -17.641 1 98.56 299 LEU A O 1
ATOM 2434 N N . LEU A 1 300 ? 3.189 -8.312 -15.93 1 98.06 300 LEU A N 1
ATOM 2435 C CA . LEU A 1 300 ? 2.422 -7.137 -15.539 1 98.06 300 LEU A CA 1
ATOM 2436 C C . LEU A 1 300 ? 2.777 -5.941 -16.422 1 98.06 300 LEU A C 1
ATOM 2438 O O . LEU A 1 300 ? 1.928 -5.086 -16.672 1 98.06 300 LEU A O 1
ATOM 2442 N N . GLY A 1 301 ? 3.98 -5.895 -16.922 1 97.5 301 GLY A N 1
ATOM 2443 C CA . GLY A 1 301 ? 4.574 -4.688 -17.469 1 97.5 301 GLY A CA 1
ATOM 2444 C C . GLY A 1 301 ? 5.309 -3.857 -16.422 1 97.5 301 GLY A C 1
ATOM 2445 O O . GLY A 1 301 ? 4.887 -3.785 -15.273 1 97.5 301 GLY A O 1
ATOM 2446 N N . PRO A 1 302 ? 6.402 -3.25 -16.844 1 96.25 302 PRO A N 1
ATOM 2447 C CA . PRO A 1 302 ? 7.254 -2.527 -15.891 1 96.25 302 PRO A CA 1
ATOM 2448 C C . PRO A 1 302 ? 6.488 -1.459 -15.117 1 96.25 302 PRO A C 1
ATOM 2450 O O . PRO A 1 302 ? 6.734 -1.268 -13.922 1 96.25 302 PRO A O 1
ATOM 2453 N N . LYS A 1 303 ? 5.586 -0.724 -15.734 1 95.75 303 LYS A N 1
ATOM 2454 C CA . LYS A 1 303 ? 4.852 0.341 -15.062 1 95.75 303 LYS A CA 1
ATOM 2455 C C . LYS A 1 303 ? 3.92 -0.226 -13.992 1 95.75 303 LYS A C 1
ATOM 2457 O O . LYS A 1 303 ? 3.844 0.308 -12.883 1 95.75 303 LYS A O 1
ATOM 2462 N N . VAL A 1 304 ? 3.221 -1.31 -14.359 1 96.81 304 VAL A N 1
ATOM 2463 C CA . VAL A 1 304 ? 2.322 -1.945 -13.398 1 96.81 304 VAL A CA 1
ATOM 2464 C C . VAL A 1 304 ? 3.131 -2.559 -12.258 1 96.81 304 VAL A C 1
ATOM 2466 O O . VAL A 1 304 ? 2.754 -2.441 -11.094 1 96.81 304 VAL A O 1
ATOM 2469 N N . HIS A 1 305 ? 4.262 -3.176 -12.602 1 97.12 305 HIS A N 1
ATOM 2470 C CA . HIS A 1 305 ? 5.16 -3.721 -11.586 1 97.12 305 HIS A CA 1
ATOM 2471 C C . HIS A 1 305 ? 5.629 -2.635 -10.625 1 97.12 305 HIS A C 1
ATOM 2473 O O . HIS A 1 305 ? 5.656 -2.846 -9.414 1 97.12 305 HIS A O 1
ATOM 2479 N N . SER A 1 306 ? 5.926 -1.482 -11.109 1 95.94 306 SER A N 1
ATOM 2480 C CA . SER A 1 306 ? 6.43 -0.386 -10.289 1 95.94 306 SER A CA 1
ATOM 2481 C C . SER A 1 306 ? 5.34 0.157 -9.367 1 95.94 306 SER A C 1
ATOM 2483 O O . SER A 1 306 ? 5.637 0.821 -8.375 1 95.94 306 SER A O 1
ATOM 2485 N N . ARG A 1 307 ? 4.125 -0.125 -9.695 1 95.25 307 ARG A N 1
ATOM 2486 C CA . ARG A 1 307 ? 3.023 0.377 -8.883 1 95.25 307 ARG A CA 1
ATOM 2487 C C . ARG A 1 307 ? 2.596 -0.651 -7.844 1 95.25 307 ARG A C 1
ATOM 2489 O O . ARG A 1 307 ? 2.344 -0.305 -6.688 1 95.25 307 ARG A O 1
ATOM 2496 N N . PHE A 1 308 ? 2.572 -1.919 -8.258 1 96.44 308 PHE A N 1
ATOM 2497 C CA . PHE A 1 308 ? 1.904 -2.908 -7.422 1 96.44 308 PHE A CA 1
ATOM 2498 C C . PHE A 1 308 ? 2.906 -3.914 -6.867 1 96.44 308 PHE A C 1
ATOM 2500 O O . PHE A 1 308 ? 2.551 -4.77 -6.055 1 96.44 308 PHE A O 1
ATOM 2507 N N . GLY A 1 309 ? 4.168 -3.775 -7.254 1 96.38 309 GLY A N 1
ATOM 2508 C CA . GLY A 1 309 ? 5.098 -4.84 -6.918 1 96.38 309 GLY A CA 1
ATOM 2509 C C . GLY A 1 309 ? 4.758 -6.16 -7.586 1 96.38 309 GLY A C 1
ATOM 2510 O O . GLY A 1 309 ? 4.457 -6.199 -8.781 1 96.38 309 GLY A O 1
ATOM 2511 N N . THR A 1 310 ? 4.84 -7.195 -6.84 1 96.81 310 THR A N 1
ATOM 2512 C CA . THR A 1 310 ? 4.566 -8.516 -7.398 1 96.81 310 THR A CA 1
ATOM 2513 C C . THR A 1 310 ? 3.172 -8.992 -7.008 1 96.81 310 THR A C 1
ATOM 2515 O O . THR A 1 310 ? 2.986 -10.156 -6.652 1 96.81 310 THR A O 1
ATOM 2518 N N . GLU A 1 311 ? 2.26 -8.102 -7.031 1 95.62 311 GLU A N 1
ATOM 2519 C CA . GLU A 1 311 ? 0.847 -8.422 -6.844 1 95.62 311 GLU A CA 1
ATOM 2520 C C . GLU A 1 311 ? 0.071 -8.273 -8.148 1 95.62 311 GLU A C 1
ATOM 2522 O O . GLU A 1 311 ? 0.202 -7.27 -8.852 1 95.62 311 GLU A O 1
ATOM 2527 N N . PHE A 1 312 ? -0.681 -9.32 -8.492 1 97.5 312 PHE A N 1
ATOM 2528 C CA . PHE A 1 312 ? -1.538 -9.234 -9.672 1 97.5 312 PHE A CA 1
ATOM 2529 C C . PHE A 1 312 ? -2.75 -8.352 -9.391 1 97.5 312 PHE A C 1
ATOM 2531 O O . PHE A 1 312 ? -3.566 -8.664 -8.523 1 97.5 312 PHE A O 1
ATOM 2538 N N . PRO A 1 313 ? -2.998 -7.301 -10.141 1 96.81 313 PRO A N 1
ATOM 2539 C CA . PRO A 1 313 ? -3.896 -6.246 -9.672 1 96.81 313 PRO A CA 1
ATOM 2540 C C . PRO A 1 313 ? -5.34 -6.453 -10.125 1 96.81 313 PRO A C 1
ATOM 2542 O O . PRO A 1 313 ? -6.246 -5.77 -9.641 1 96.81 313 PRO A O 1
ATOM 2545 N N . ILE A 1 314 ? -5.676 -7.363 -11.031 1 97.88 314 ILE A N 1
ATOM 2546 C CA . ILE A 1 314 ? -7 -7.477 -11.633 1 97.88 314 ILE A CA 1
ATOM 2547 C C . ILE A 1 314 ? -7.578 -8.859 -11.352 1 97.88 314 ILE A C 1
ATOM 2549 O O . ILE A 1 314 ? -6.875 -9.867 -11.453 1 97.88 314 ILE A O 1
ATOM 2553 N N . ARG A 1 315 ? -8.781 -8.836 -10.992 1 97.38 315 ARG A N 1
ATOM 2554 C CA . ARG A 1 315 ? -9.5 -10.07 -10.68 1 97.38 315 ARG A CA 1
ATOM 2555 C C . ARG A 1 315 ? -10.773 -10.188 -11.516 1 97.38 315 ARG A C 1
ATOM 2557 O O . ARG A 1 315 ? -11.5 -9.211 -11.688 1 97.38 315 ARG A O 1
ATOM 2564 N N . PHE A 1 316 ? -10.945 -11.375 -12.133 1 97.81 316 PHE A N 1
ATOM 2565 C CA . PHE A 1 316 ? -12.211 -11.742 -12.758 1 97.81 316 PHE A CA 1
ATOM 2566 C C . PHE A 1 316 ? -12.875 -12.883 -12 1 97.81 316 PHE A C 1
ATOM 2568 O O . PHE A 1 316 ? -12.234 -13.898 -11.711 1 97.81 316 PHE A O 1
ATOM 2575 N N . ASP A 1 317 ? -14.062 -12.742 -11.617 1 95.44 317 ASP A N 1
ATOM 2576 C CA . ASP A 1 317 ? -14.828 -13.836 -11.031 1 95.44 317 ASP A CA 1
ATOM 2577 C C . ASP A 1 317 ? -16.297 -13.742 -11.414 1 95.44 317 ASP A C 1
ATOM 2579 O O . ASP A 1 317 ? -16.781 -12.672 -11.781 1 95.44 317 ASP A O 1
ATOM 2583 N N . TYR A 1 318 ? -16.984 -14.852 -11.391 1 96.38 318 TYR A N 1
ATOM 2584 C CA . TYR A 1 318 ? -18.391 -14.898 -11.727 1 96.38 318 TYR A CA 1
ATOM 2585 C C . TYR A 1 318 ? -19.266 -14.883 -10.469 1 96.38 318 TYR A C 1
ATOM 2587 O O . TYR A 1 318 ? -18.891 -15.484 -9.453 1 96.38 318 TYR A O 1
ATOM 2595 N N . LEU A 1 319 ? -20.328 -14.234 -10.562 1 97.06 319 LEU A N 1
ATOM 2596 C CA . LEU A 1 319 ? -21.453 -14.312 -9.633 1 97.06 319 LEU A CA 1
ATOM 2597 C C . LEU A 1 319 ? -22.719 -14.766 -10.344 1 97.06 319 LEU A C 1
ATOM 2599 O O . LEU A 1 319 ? -23.156 -14.133 -11.305 1 97.06 319 LEU A O 1
ATOM 2603 N N . ASP A 1 320 ? -23.25 -15.875 -9.914 1 97.31 320 ASP A N 1
ATOM 2604 C CA . ASP A 1 320 ? -24.438 -16.453 -10.539 1 97.31 320 ASP A CA 1
ATOM 2605 C C . ASP A 1 320 ? -25.609 -16.5 -9.562 1 97.31 320 ASP A C 1
ATOM 2607 O O . ASP A 1 320 ? -25.578 -17.281 -8.602 1 97.31 320 ASP A O 1
ATOM 2611 N N . THR A 1 321 ? -26.609 -15.711 -9.859 1 96.38 321 THR A N 1
ATOM 2612 C CA . THR A 1 321 ? -27.797 -15.695 -8.992 1 96.38 321 THR A CA 1
ATOM 2613 C C . THR A 1 321 ? -29 -16.266 -9.711 1 96.38 321 THR A C 1
ATOM 2615 O O . THR A 1 321 ? -30.141 -16.125 -9.258 1 96.38 321 THR A O 1
ATOM 2618 N N . VAL A 1 322 ? -28.859 -16.906 -10.875 1 96.44 322 VAL A N 1
ATOM 2619 C CA . VAL A 1 322 ? -29.969 -17.484 -11.633 1 96.44 322 VAL A CA 1
ATOM 2620 C C . VAL A 1 322 ? -30.562 -18.672 -10.875 1 96.44 322 VAL A C 1
ATOM 2622 O O . VAL A 1 322 ? -29.938 -19.734 -10.781 1 96.44 322 VAL A O 1
ATOM 2625 N N . GLY A 1 323 ? -31.797 -18.516 -10.508 1 94 323 GLY A N 1
ATOM 2626 C CA . GLY A 1 323 ? -32.438 -19.531 -9.688 1 94 323 GLY A CA 1
ATOM 2627 C C . GLY A 1 323 ? -32.062 -19.438 -8.227 1 94 323 GLY A C 1
ATOM 2628 O O . GLY A 1 323 ? -32.469 -20.281 -7.418 1 94 323 GLY A O 1
ATOM 2629 N N . GLY A 1 324 ? -31.297 -18.484 -7.848 1 92.81 324 GLY A N 1
ATOM 2630 C CA . GLY A 1 324 ? -30.891 -18.234 -6.473 1 92.81 324 GLY A CA 1
ATOM 2631 C C . GLY A 1 324 ? -31.469 -16.953 -5.906 1 92.81 324 GLY A C 1
ATOM 2632 O O . GLY A 1 324 ? -32.656 -16.641 -6.125 1 92.81 324 GLY A O 1
ATOM 2633 N N . GLY A 1 325 ? -30.703 -16.266 -5.059 1 91 325 GLY A N 1
ATOM 2634 C CA . GLY A 1 325 ? -31.172 -15.047 -4.414 1 91 325 GLY A CA 1
ATOM 2635 C C . GLY A 1 325 ? -30.219 -13.875 -4.59 1 91 325 GLY A C 1
ATOM 2636 O O . GLY A 1 325 ? -29.266 -13.945 -5.367 1 91 325 GLY A O 1
ATOM 2637 N N . ASN A 1 326 ? -30.562 -12.773 -3.891 1 92.81 326 ASN A N 1
ATOM 2638 C CA . ASN A 1 326 ? -29.734 -11.578 -3.896 1 92.81 326 ASN A CA 1
ATOM 2639 C C . ASN A 1 326 ? -28.391 -11.828 -3.23 1 92.81 326 ASN A C 1
ATOM 2641 O O . ASN A 1 326 ? -28.312 -12.547 -2.229 1 92.81 326 ASN A O 1
ATOM 2645 N N . LEU A 1 327 ? -27.391 -11.25 -3.828 1 95 327 LEU A N 1
ATOM 2646 C CA . LEU A 1 327 ? -26.172 -11.125 -3.037 1 95 327 LEU A CA 1
ATOM 2647 C C . LEU A 1 327 ? -26.406 -10.266 -1.801 1 95 327 LEU A C 1
ATOM 2649 O O . LEU A 1 327 ? -27.422 -9.562 -1.714 1 95 327 LEU A O 1
ATOM 2653 N N . SER A 1 328 ? -25.516 -10.305 -0.839 1 94.94 328 SER A N 1
ATOM 2654 C CA . SER A 1 328 ? -25.625 -9.453 0.335 1 94.94 328 SER A CA 1
ATOM 2655 C C . SER A 1 328 ? -25.453 -7.98 -0.035 1 94.94 328 SER A C 1
ATOM 2657 O O . SER A 1 328 ? -24.688 -7.648 -0.948 1 94.94 328 SER A O 1
ATOM 2659 N N . LEU A 1 329 ? -26.25 -7.145 0.632 1 97.19 329 LEU A N 1
ATOM 2660 C CA . LEU A 1 329 ? -25.984 -5.711 0.536 1 97.19 329 LEU A CA 1
ATOM 2661 C C . LEU A 1 329 ? -24.672 -5.355 1.208 1 97.19 329 LEU A C 1
ATOM 2663 O O . LEU A 1 329 ? -24.453 -5.672 2.381 1 97.19 329 LEU A O 1
ATOM 2667 N N . GLN A 1 330 ? -23.812 -4.758 0.468 1 97.94 330 GLN A N 1
ATOM 2668 C CA . GLN A 1 330 ? -22.438 -4.668 0.958 1 97.94 330 GLN A CA 1
ATOM 2669 C C . GLN A 1 330 ? -21.766 -3.371 0.5 1 97.94 330 GLN A C 1
ATOM 2671 O O . GLN A 1 330 ? -22.344 -2.629 -0.307 1 97.94 330 GLN A O 1
ATOM 2676 N N . VAL A 1 331 ? -20.672 -3.008 1.091 1 98.25 331 VAL A N 1
ATOM 2677 C CA . VAL A 1 331 ? -19.797 -1.906 0.7 1 98.25 331 VAL A CA 1
ATOM 2678 C C . VAL A 1 331 ? -18.328 -2.318 0.876 1 98.25 331 VAL A C 1
ATOM 2680 O O . VAL A 1 331 ? -18.016 -3.129 1.747 1 98.25 331 VAL A O 1
ATOM 2683 N N . HIS A 1 332 ? -17.453 -1.939 -0.045 1 98.31 332 HIS A N 1
ATOM 2684 C CA . HIS A 1 332 ? -16.016 -2.158 0.073 1 98.31 332 HIS A CA 1
ATOM 2685 C C . HIS A 1 332 ? -15.328 -0.942 0.675 1 98.31 332 HIS A C 1
ATOM 2687 O O . HIS A 1 332 ? -15.812 0.184 0.539 1 98.31 332 HIS A O 1
ATOM 2693 N N . PRO A 1 333 ? -14.203 -1.121 1.328 1 98.19 333 PRO A N 1
ATOM 2694 C CA . PRO A 1 333 ? -13.539 -0.024 2.041 1 98.19 333 PRO A CA 1
ATOM 2695 C C . PRO A 1 333 ? -12.953 1.024 1.098 1 98.19 333 PRO A C 1
ATOM 2697 O O . PRO A 1 333 ? -12.469 0.685 0.016 1 98.19 333 PRO A O 1
ATOM 2700 N N . LEU A 1 334 ? -12.977 2.264 1.552 1 97.69 334 LEU A N 1
ATOM 2701 C CA . LEU A 1 334 ? -12.133 3.287 0.945 1 97.69 334 LEU A CA 1
ATOM 2702 C C . LEU A 1 334 ? -10.656 2.957 1.138 1 97.69 334 LEU A C 1
ATOM 2704 O O . LEU A 1 334 ? -10.297 2.195 2.039 1 97.69 334 LEU A O 1
ATOM 2708 N N . VAL A 1 335 ? -9.859 3.547 0.322 1 97 335 VAL A N 1
ATOM 2709 C CA . VAL A 1 335 ? -8.445 3.186 0.287 1 97 335 VAL A CA 1
ATOM 2710 C C . VAL A 1 335 ? -7.793 3.518 1.627 1 97 335 VAL A C 1
ATOM 2712 O O . VAL A 1 335 ? -7.047 2.705 2.18 1 97 335 VAL A O 1
ATOM 2715 N N . GLU A 1 336 ? -8.039 4.734 2.164 1 96.88 336 GLU A N 1
ATOM 2716 C CA . GLU A 1 336 ? -7.398 5.121 3.414 1 96.88 336 GLU A CA 1
ATOM 2717 C C . GLU A 1 336 ? -7.824 4.211 4.562 1 96.88 336 GLU A C 1
ATOM 2719 O O . GLU A 1 336 ? -7.031 3.92 5.457 1 96.88 336 GLU A O 1
ATOM 2724 N N . TYR A 1 337 ? -9.086 3.748 4.559 1 97.31 337 TYR A N 1
ATOM 2725 C CA . TYR A 1 337 ? -9.57 2.822 5.578 1 97.31 337 TYR A CA 1
ATOM 2726 C C . TYR A 1 337 ? -8.883 1.467 5.453 1 97.31 337 TYR A C 1
ATOM 2728 O O . TYR A 1 337 ? -8.453 0.888 6.449 1 97.31 337 TYR A O 1
ATOM 2736 N N . ALA A 1 338 ? -8.812 0.952 4.227 1 97.25 338 ALA A N 1
ATOM 2737 C CA . ALA A 1 338 ? -8.148 -0.326 3.973 1 97.25 338 ALA A CA 1
ATOM 2738 C C . ALA A 1 338 ? -6.699 -0.295 4.445 1 97.25 338 ALA A C 1
ATOM 2740 O O . ALA A 1 338 ? -6.215 -1.258 5.043 1 97.25 338 ALA A O 1
ATOM 2741 N N . GLN A 1 339 ? -6.039 0.799 4.172 1 96.38 339 GLN A N 1
ATOM 2742 C CA . GLN A 1 339 ? -4.648 0.97 4.578 1 96.38 339 GLN A CA 1
ATOM 2743 C C . GLN A 1 339 ? -4.52 1.022 6.098 1 96.38 339 GLN A C 1
ATOM 2745 O O . GLN A 1 339 ? -3.691 0.318 6.68 1 96.38 339 GLN A O 1
ATOM 2750 N N . ASP A 1 340 ? -5.363 1.753 6.766 1 95.62 340 ASP A N 1
ATOM 2751 C CA . ASP A 1 340 ? -5.254 1.996 8.195 1 95.62 340 ASP A CA 1
ATOM 2752 C C . ASP A 1 340 ? -5.691 0.772 9 1 95.62 340 ASP A C 1
ATOM 2754 O O . ASP A 1 340 ? -5.082 0.441 10.016 1 95.62 340 ASP A O 1
ATOM 2758 N N . LYS A 1 341 ? -6.758 0.131 8.492 1 96.25 341 LYS A N 1
ATOM 2759 C CA . LYS A 1 341 ? -7.402 -0.893 9.312 1 96.25 341 LYS A CA 1
ATOM 2760 C C . LYS A 1 341 ? -6.82 -2.273 9.023 1 96.25 341 LYS A C 1
ATOM 2762 O O . LYS A 1 341 ? -6.734 -3.115 9.922 1 96.25 341 LYS A O 1
ATOM 2767 N N . PHE A 1 342 ? -6.383 -2.479 7.75 1 97.19 342 PHE A N 1
ATOM 2768 C CA . PHE A 1 342 ? -6.062 -3.854 7.387 1 97.19 342 PHE A CA 1
ATOM 2769 C C . PHE A 1 342 ? -4.621 -3.963 6.902 1 97.19 342 PHE A C 1
ATOM 2771 O O . PHE A 1 342 ? -4.086 -5.066 6.77 1 97.19 342 PHE A O 1
ATOM 2778 N N . GLY A 1 343 ? -3.963 -2.859 6.598 1 96.31 343 GLY A N 1
ATOM 2779 C CA . GLY A 1 343 ? -2.578 -2.873 6.148 1 96.31 343 GLY A CA 1
ATOM 2780 C C . GLY A 1 343 ? -2.424 -3.297 4.703 1 96.31 343 GLY A C 1
ATOM 2781 O O . GLY A 1 343 ? -1.387 -3.846 4.32 1 96.31 343 GLY A O 1
ATOM 2782 N N . ILE A 1 344 ? -3.475 -3.121 3.898 1 95.44 344 ILE A N 1
ATOM 2783 C CA . ILE A 1 344 ? -3.348 -3.473 2.488 1 95.44 344 ILE A CA 1
ATOM 2784 C C . ILE A 1 344 ? -3.104 -2.213 1.66 1 95.44 344 ILE A C 1
ATOM 2786 O O . ILE A 1 344 ? -3.369 -1.101 2.119 1 95.44 344 ILE A O 1
ATOM 2790 N N . HIS A 1 345 ? -2.648 -2.369 0.407 1 92.5 345 HIS A N 1
ATOM 2791 C CA . HIS A 1 345 ? -2.043 -1.275 -0.343 1 92.5 345 HIS A CA 1
ATOM 2792 C C . HIS A 1 345 ? -3.066 -0.585 -1.236 1 92.5 345 HIS A C 1
ATOM 2794 O O . HIS A 1 345 ? -2.898 0.583 -1.594 1 92.5 345 HIS A O 1
ATOM 2800 N N . TYR A 1 346 ? -3.984 -1.279 -1.765 1 94.94 346 TYR A N 1
ATOM 2801 C CA . TYR A 1 346 ? -5.098 -0.752 -2.545 1 94.94 346 TYR A CA 1
ATOM 2802 C C . TYR A 1 346 ? -6.398 -1.471 -2.193 1 94.94 346 TYR A C 1
ATOM 2804 O O . TYR A 1 346 ? -6.391 -2.438 -1.427 1 94.94 346 TYR A O 1
ATOM 2812 N N . THR A 1 347 ? -7.504 -0.911 -2.572 1 96.75 347 THR A N 1
ATOM 2813 C CA . THR A 1 347 ? -8.797 -1.386 -2.09 1 96.75 347 THR A CA 1
ATOM 2814 C C . THR A 1 347 ? -9.508 -2.201 -3.164 1 96.75 347 THR A C 1
ATOM 2816 O O . THR A 1 347 ? -8.969 -2.406 -4.254 1 96.75 347 THR A O 1
ATOM 2819 N N . GLN A 1 348 ? -10.641 -2.721 -2.801 1 95.94 348 GLN A N 1
ATOM 2820 C CA . GLN A 1 348 ? -11.43 -3.59 -3.668 1 95.94 348 GLN A CA 1
ATOM 2821 C C . GLN A 1 348 ? -12.414 -2.783 -4.508 1 95.94 348 GLN A C 1
ATOM 2823 O O . GLN A 1 348 ? -13.625 -2.902 -4.336 1 95.94 348 GLN A O 1
ATOM 2828 N N . ASP A 1 349 ? -11.891 -2.107 -5.492 1 96.06 349 ASP A N 1
ATOM 2829 C CA . ASP A 1 349 ? -12.703 -1.516 -6.547 1 96.06 349 ASP A CA 1
ATOM 2830 C C . ASP A 1 349 ? -13.297 -2.592 -7.449 1 96.06 349 ASP A C 1
ATOM 2832 O O . ASP A 1 349 ? -12.641 -3.584 -7.762 1 96.06 349 ASP A O 1
ATOM 2836 N N . GLU A 1 350 ? -14.57 -2.441 -7.781 1 97.56 350 GLU A N 1
ATOM 2837 C CA . GLU A 1 350 ? -15.141 -3.523 -8.586 1 97.56 350 GLU A CA 1
ATOM 2838 C C . GLU A 1 350 ? -16.156 -2.99 -9.594 1 97.56 350 GLU A C 1
ATOM 2840 O O . GLU A 1 350 ? -16.359 -1.778 -9.688 1 97.56 350 GLU A O 1
ATOM 2845 N N . SER A 1 351 ? -16.609 -3.801 -10.453 1 98.44 351 SER A N 1
ATOM 2846 C CA . SER A 1 351 ? -17.672 -3.568 -11.422 1 98.44 351 SER A CA 1
ATOM 2847 C C . SER A 1 351 ? -18.438 -4.855 -11.727 1 98.44 351 SER A C 1
ATOM 2849 O O . SER A 1 351 ? -17.938 -5.953 -11.438 1 98.44 351 SER A O 1
ATOM 2851 N N . TYR A 1 352 ? -19.656 -4.668 -12.156 1 98.69 352 TYR A N 1
ATOM 2852 C CA . TYR A 1 352 ? -20.484 -5.781 -12.602 1 98.69 352 TYR A CA 1
ATOM 2853 C C . TYR A 1 352 ? -20.703 -5.73 -14.109 1 98.69 352 TYR A C 1
ATOM 2855 O O . TYR A 1 352 ? -21.5 -4.93 -14.602 1 98.69 352 TYR A O 1
ATOM 2863 N N . TYR A 1 353 ? -19.969 -6.504 -14.828 1 98.81 353 TYR A N 1
ATOM 2864 C CA . TYR A 1 353 ? -20.312 -6.738 -16.219 1 98.81 353 TYR A CA 1
ATOM 2865 C C . TYR A 1 353 ? -21.406 -7.805 -16.344 1 98.81 353 TYR A C 1
ATOM 2867 O O . TYR A 1 353 ? -21.188 -8.953 -15.953 1 98.81 353 TYR A O 1
ATOM 2875 N N . ILE A 1 354 ? -22.516 -7.461 -16.906 1 98.69 354 ILE A N 1
ATOM 2876 C CA . ILE A 1 354 ? -23.656 -8.375 -16.953 1 98.69 354 ILE A CA 1
ATOM 2877 C C . ILE A 1 354 ? -23.516 -9.344 -18.125 1 98.69 354 ILE A C 1
ATOM 2879 O O . ILE A 1 354 ? -23.688 -8.961 -19.281 1 98.69 354 ILE A O 1
ATOM 2883 N N . LEU A 1 355 ? -23.203 -10.539 -17.781 1 97.88 355 LEU A N 1
ATOM 2884 C CA . LEU A 1 355 ? -22.969 -11.547 -18.812 1 97.88 355 LEU A CA 1
ATOM 2885 C C . LEU A 1 355 ? -24.281 -12.141 -19.297 1 97.88 355 LEU A C 1
ATOM 2887 O O . LEU A 1 355 ? -24.438 -12.43 -20.484 1 97.88 355 LEU A O 1
ATOM 2891 N N . GLU A 1 356 ? -25.188 -12.43 -18.375 1 96.62 356 GLU A N 1
ATOM 2892 C CA . GLU A 1 356 ? -26.531 -12.922 -18.656 1 96.62 356 GLU A CA 1
ATOM 2893 C C . GLU A 1 356 ? -27.578 -12.242 -17.781 1 96.62 356 GLU A C 1
ATOM 2895 O O . GLU A 1 356 ? -27.281 -11.906 -16.625 1 96.62 356 GLU A O 1
ATOM 2900 N N . ALA A 1 357 ? -28.703 -12.031 -18.344 1 97.38 357 ALA A N 1
ATOM 2901 C CA . ALA A 1 357 ? -29.781 -11.383 -17.609 1 97.38 357 ALA A CA 1
ATOM 2902 C C . ALA A 1 357 ? -31.156 -11.812 -18.156 1 97.38 357 ALA A C 1
ATOM 2904 O O . ALA A 1 357 ? -31.266 -12.211 -19.312 1 97.38 357 ALA A O 1
ATOM 2905 N N . ASP A 1 358 ? -32.125 -11.758 -17.312 1 95.56 358 ASP A N 1
ATOM 2906 C CA . ASP A 1 358 ? -33.531 -11.93 -17.719 1 95.56 358 ASP A CA 1
ATOM 2907 C C . ASP A 1 358 ? -34.375 -10.695 -17.375 1 95.56 358 ASP A C 1
ATOM 2909 O O . ASP A 1 358 ? -33.812 -9.633 -17.078 1 95.56 358 ASP A O 1
ATOM 2913 N N . SER A 1 359 ? -35.688 -10.82 -17.469 1 95.12 359 SER A N 1
ATOM 2914 C CA . SER A 1 359 ? -36.562 -9.664 -17.312 1 95.12 359 SER A CA 1
ATOM 2915 C C . SER A 1 359 ? -36.594 -9.188 -15.859 1 95.12 359 SER A C 1
ATOM 2917 O O . SER A 1 359 ? -36.906 -8.023 -15.586 1 95.12 359 SER A O 1
ATOM 2919 N N . ASP A 1 360 ? -36.188 -9.953 -14.93 1 95.31 360 ASP A N 1
ATOM 2920 C CA . ASP A 1 360 ? -36.25 -9.594 -13.516 1 95.31 360 ASP A CA 1
ATOM 2921 C C . ASP A 1 360 ? -34.875 -9.227 -12.977 1 95.31 360 ASP A C 1
ATOM 2923 O O . ASP A 1 360 ? -34.719 -8.93 -11.797 1 95.31 360 ASP A O 1
ATOM 2927 N N . SER A 1 361 ? -33.875 -9.234 -13.82 1 97.62 361 SER A N 1
ATOM 2928 C CA . SER A 1 361 ? -32.5 -8.945 -13.391 1 97.62 361 SER A CA 1
ATOM 2929 C C . SER A 1 361 ? -32.375 -7.496 -12.945 1 97.62 361 SER A C 1
ATOM 2931 O O . SER A 1 361 ? -32.812 -6.582 -13.641 1 97.62 361 SER A O 1
ATOM 2933 N N . THR A 1 362 ? -31.781 -7.309 -11.727 1 97.94 362 THR A N 1
ATOM 2934 C CA . THR A 1 362 ? -31.562 -5.973 -11.18 1 97.94 362 THR A CA 1
ATOM 2935 C C . THR A 1 362 ? -30.203 -5.895 -10.469 1 97.94 362 THR A C 1
ATOM 2937 O O . THR A 1 362 ? -29.578 -6.922 -10.211 1 97.94 362 THR A O 1
ATOM 2940 N N . VAL A 1 363 ? -29.75 -4.703 -10.242 1 98.19 363 VAL A N 1
ATOM 2941 C CA . VAL A 1 363 ? -28.625 -4.41 -9.359 1 98.19 363 VAL A CA 1
ATOM 2942 C C . VAL A 1 363 ? -29.031 -3.342 -8.344 1 98.19 363 VAL A C 1
ATOM 2944 O O . VAL A 1 363 ? -29.734 -2.387 -8.688 1 98.19 363 VAL A O 1
ATOM 2947 N N . TYR A 1 364 ? -28.781 -3.584 -7.102 1 98.25 364 TYR A N 1
ATOM 2948 C CA . TYR A 1 364 ? -28.859 -2.559 -6.07 1 98.25 364 TYR A CA 1
ATOM 2949 C C . TYR A 1 364 ? -27.625 -1.682 -6.059 1 98.25 364 TYR A C 1
ATOM 2951 O O . TYR A 1 364 ? -26.5 -2.189 -6.031 1 98.25 364 TYR A O 1
ATOM 2959 N N . LEU A 1 365 ? -27.828 -0.354 -6.145 1 98.62 365 LEU A N 1
ATOM 2960 C CA . LEU A 1 365 ? -26.656 0.495 -6.359 1 98.62 365 LEU A CA 1
ATOM 2961 C C . LEU A 1 365 ? -26.891 1.892 -5.793 1 98.62 365 LEU A C 1
ATOM 2963 O O . LEU A 1 365 ? -27.875 2.559 -6.148 1 98.62 365 LEU A O 1
ATOM 2967 N N . GLY A 1 366 ? -25.969 2.322 -4.91 1 98.62 366 GLY A N 1
ATOM 2968 C CA . GLY A 1 366 ? -26.062 3.645 -4.312 1 98.62 366 GLY A CA 1
ATOM 2969 C C . GLY A 1 366 ? -27.281 3.805 -3.424 1 98.62 366 GLY A C 1
ATOM 2970 O O . GLY A 1 366 ? -28.047 2.852 -3.221 1 98.62 366 GLY A O 1
ATOM 2971 N N . THR A 1 367 ? -27.438 4.977 -2.877 1 98.5 367 THR A N 1
ATOM 2972 C CA . THR A 1 367 ? -28.562 5.27 -1.987 1 98.5 367 THR A CA 1
ATOM 2973 C C . THR A 1 367 ? -29.562 6.191 -2.672 1 98.5 367 THR A C 1
ATOM 2975 O O . THR A 1 367 ? -29.234 6.863 -3.65 1 98.5 367 THR A O 1
ATOM 2978 N N . LYS A 1 368 ? -30.75 6.152 -2.203 1 98.19 368 LYS A N 1
ATOM 2979 C CA . LYS A 1 368 ? -31.766 7.086 -2.686 1 98.19 368 LYS A CA 1
ATOM 2980 C C . LYS A 1 368 ? -31.484 8.5 -2.178 1 98.19 368 LYS A C 1
ATOM 2982 O O . LYS A 1 368 ? -30.844 8.68 -1.145 1 98.19 368 LYS A O 1
ATOM 2987 N N . GLU A 1 369 ? -32.062 9.453 -2.932 1 96.88 369 GLU A N 1
ATOM 2988 C CA . GLU A 1 369 ? -31.875 10.859 -2.555 1 96.88 369 GLU A CA 1
ATOM 2989 C C . GLU A 1 369 ? -32.438 11.117 -1.155 1 96.88 369 GLU A C 1
ATOM 2991 O O . GLU A 1 369 ? -33.469 10.594 -0.783 1 96.88 369 GLU A O 1
ATOM 2996 N N . GLY A 1 370 ? -31.719 11.898 -0.378 1 95.38 370 GLY A N 1
ATOM 2997 C CA . GLY A 1 370 ? -32.188 12.32 0.934 1 95.38 370 GLY A CA 1
ATOM 2998 C C . GLY A 1 370 ? -31.812 11.344 2.037 1 95.38 370 GLY A C 1
ATOM 2999 O O . GLY A 1 370 ? -31.984 11.641 3.221 1 95.38 370 GLY A O 1
ATOM 3000 N N . THR A 1 371 ? -31.266 10.164 1.684 1 97.44 371 THR A N 1
ATOM 3001 C CA . THR A 1 371 ? -30.812 9.211 2.693 1 97.44 371 THR A CA 1
ATOM 3002 C C . THR A 1 371 ? -29.719 9.82 3.564 1 97.44 371 THR A C 1
ATOM 3004 O O . THR A 1 371 ? -28.781 10.414 3.051 1 97.44 371 THR A O 1
ATOM 3007 N N . THR A 1 372 ? -29.891 9.734 4.84 1 96.69 372 THR A N 1
ATOM 3008 C CA . THR A 1 372 ? -28.859 10.188 5.758 1 96.69 372 THR A CA 1
ATOM 3009 C C . THR A 1 372 ? -28.141 8.992 6.391 1 96.69 372 THR A C 1
ATOM 3011 O O . THR A 1 372 ? -28.703 7.902 6.488 1 96.69 372 THR A O 1
ATOM 3014 N N . LYS A 1 373 ? -26.969 9.188 6.844 1 96.19 373 LYS A N 1
ATOM 3015 C CA . LYS A 1 373 ? -26.188 8.133 7.469 1 96.19 373 LYS A CA 1
ATOM 3016 C C . LYS A 1 373 ? -26.859 7.617 8.734 1 96.19 373 LYS A C 1
ATOM 3018 O O . LYS A 1 373 ? -26.891 6.41 8.984 1 96.19 373 LYS A O 1
ATOM 3023 N N . GLU A 1 374 ? -27.312 8.516 9.531 1 96.75 374 GLU A N 1
ATOM 3024 C CA . GLU A 1 374 ? -27.969 8.164 10.789 1 96.75 374 GLU A CA 1
ATOM 3025 C C . GLU A 1 374 ? -29.172 7.258 10.547 1 96.75 374 GLU A C 1
ATOM 3027 O O . GLU A 1 374 ? -29.328 6.242 11.227 1 96.75 374 GLU A O 1
ATOM 3032 N N . ALA A 1 375 ? -29.984 7.645 9.57 1 97.5 375 ALA A N 1
ATOM 3033 C CA . ALA A 1 375 ? -31.219 6.91 9.305 1 97.5 375 ALA A CA 1
ATOM 3034 C C . ALA A 1 375 ? -30.938 5.5 8.805 1 97.5 375 ALA A C 1
ATOM 3036 O O . ALA A 1 375 ? -31.484 4.527 9.305 1 97.5 375 ALA A O 1
ATOM 3037 N N . ILE A 1 376 ? -30.125 5.355 7.84 1 98.12 376 ILE A N 1
ATOM 3038 C CA . ILE A 1 376 ? -29.859 4.051 7.242 1 98.12 376 ILE A CA 1
ATOM 3039 C C . ILE A 1 376 ? -29.156 3.154 8.25 1 98.12 376 ILE A C 1
ATOM 3041 O O . ILE A 1 376 ? -29.469 1.968 8.367 1 98.12 376 ILE A O 1
ATOM 3045 N N . MET A 1 377 ? -28.188 3.707 9.039 1 97.56 377 MET A N 1
ATOM 3046 C CA . MET A 1 377 ? -27.453 2.902 10.016 1 97.56 377 MET A CA 1
ATOM 3047 C C . MET A 1 377 ? -28.375 2.447 11.148 1 97.56 377 MET A C 1
ATOM 3049 O O . MET A 1 377 ? -28.234 1.336 11.656 1 97.56 377 MET A O 1
ATOM 3053 N N . ALA A 1 378 ? -29.266 3.328 11.531 1 97.38 378 ALA A N 1
ATOM 3054 C CA . ALA A 1 378 ? -30.219 2.949 12.578 1 97.38 378 ALA A CA 1
ATOM 3055 C C . ALA A 1 378 ? -31.031 1.731 12.156 1 97.38 378 ALA A C 1
ATOM 3057 O O . ALA A 1 378 ? -31.234 0.808 12.945 1 97.38 378 ALA A O 1
ATOM 3058 N N . ASP A 1 379 ? -31.516 1.726 10.922 1 97.44 379 ASP A N 1
ATOM 3059 C CA . ASP A 1 379 ? -32.312 0.617 10.43 1 97.44 379 ASP A CA 1
ATOM 3060 C C . ASP A 1 379 ? -31.469 -0.64 10.242 1 97.44 379 ASP A C 1
ATOM 3062 O O . ASP A 1 379 ? -31.953 -1.754 10.469 1 97.44 379 ASP A O 1
ATOM 3066 N N . LEU A 1 380 ? -30.25 -0.455 9.758 1 97.19 380 LEU A N 1
ATOM 3067 C CA . LEU A 1 380 ? -29.344 -1.595 9.609 1 97.19 380 LEU A CA 1
ATOM 3068 C C . LEU A 1 380 ? -29.047 -2.232 10.961 1 97.19 380 LEU A C 1
ATOM 3070 O O . LEU A 1 380 ? -29.047 -3.459 11.086 1 97.19 380 LEU A O 1
ATOM 3074 N N . GLU A 1 381 ? -28.781 -1.398 11.953 1 96.62 381 GLU A N 1
ATOM 3075 C CA . GLU A 1 381 ? -28.5 -1.891 13.305 1 96.62 381 GLU A CA 1
ATOM 3076 C C . GLU A 1 381 ? -29.703 -2.602 13.891 1 96.62 381 GLU A C 1
ATOM 3078 O O . GLU A 1 381 ? -29.578 -3.654 14.523 1 96.62 381 GLU A O 1
ATOM 3083 N N . LYS A 1 382 ? -30.875 -2.027 13.688 1 95.44 382 LYS A N 1
ATOM 3084 C CA . LYS A 1 382 ? -32.125 -2.664 14.133 1 95.44 382 LYS A CA 1
ATOM 3085 C C . LYS A 1 382 ? -32.281 -4.035 13.484 1 95.44 382 LYS A C 1
ATOM 3087 O O . LYS A 1 382 ? -32.688 -4.992 14.148 1 95.44 382 LYS A O 1
ATOM 3092 N N . ALA A 1 383 ? -32.062 -4.105 12.211 1 94.19 383 ALA A N 1
ATOM 3093 C CA . ALA A 1 383 ? -32.188 -5.371 11.492 1 94.19 383 ALA A CA 1
ATOM 3094 C C . ALA A 1 383 ? -31.172 -6.398 12.016 1 94.19 383 ALA A C 1
ATOM 3096 O O . ALA A 1 383 ? -31.484 -7.59 12.078 1 94.19 383 ALA A O 1
ATOM 3097 N N . ALA A 1 384 ? -30.016 -5.984 12.375 1 90.69 384 ALA A N 1
ATOM 3098 C CA . ALA A 1 384 ? -28.953 -6.875 12.852 1 90.69 384 ALA A CA 1
ATOM 3099 C C . ALA A 1 384 ? -29.328 -7.508 14.188 1 90.69 384 ALA A C 1
ATOM 3101 O O . ALA A 1 384 ? -28.875 -8.602 14.516 1 90.69 384 ALA A O 1
ATOM 3102 N N . GLU A 1 385 ? -30.141 -6.832 14.961 1 88.44 385 GLU A N 1
ATOM 3103 C CA . GLU A 1 385 ? -30.594 -7.344 16.25 1 88.44 385 GLU A CA 1
ATOM 3104 C C . GLU A 1 385 ? -31.609 -8.469 16.078 1 88.44 385 GLU A C 1
ATOM 3106 O O . GLU A 1 385 ? -31.859 -9.234 17.016 1 88.44 385 GLU A O 1
ATOM 3111 N N . GLY A 1 386 ? -32.156 -8.5 14.945 1 84.69 386 GLY A N 1
ATOM 3112 C CA . GLY A 1 386 ? -33.094 -9.555 14.664 1 84.69 386 GLY A CA 1
ATOM 3113 C C . GLY A 1 386 ? -34.531 -9.062 14.641 1 84.69 386 GLY A C 1
ATOM 3114 O O . GLY A 1 386 ? -34.844 -7.969 15.125 1 84.69 386 GLY A O 1
ATOM 3115 N N . ASN A 1 387 ? -35.375 -9.781 13.984 1 83.88 387 ASN A N 1
ATOM 3116 C CA . ASN A 1 387 ? -36.844 -9.625 13.93 1 83.88 387 ASN A CA 1
ATOM 3117 C C . ASN A 1 387 ? -37.219 -8.328 13.219 1 83.88 387 ASN A C 1
ATOM 3119 O O . ASN A 1 387 ? -38.25 -7.738 13.539 1 83.88 387 ASN A O 1
ATOM 3123 N N . TYR A 1 388 ? -36.344 -7.719 12.516 1 91.69 388 TYR A N 1
ATOM 3124 C CA . TYR A 1 388 ? -36.625 -6.527 11.719 1 91.69 388 TYR A CA 1
ATOM 3125 C C . TYR A 1 388 ? -36 -6.645 10.336 1 91.69 388 TYR A C 1
ATOM 3127 O O . TYR A 1 388 ? -34.812 -6.832 10.195 1 91.69 388 TYR A O 1
ATOM 3135 N N . ARG A 1 389 ? -36.844 -6.555 9.359 1 94.25 389 ARG A N 1
ATOM 3136 C CA . ARG A 1 389 ? -36.344 -6.566 7.992 1 94.25 389 ARG A CA 1
ATOM 3137 C C . ARG A 1 389 ? -35.844 -5.18 7.582 1 94.25 389 ARG A C 1
ATOM 3139 O O . ARG A 1 389 ? -36.594 -4.207 7.633 1 94.25 389 ARG A O 1
ATOM 3146 N N . PHE A 1 390 ? -34.625 -5.109 7.215 1 96.56 390 PHE A N 1
ATOM 3147 C CA . PHE A 1 390 ? -34.125 -3.844 6.715 1 96.56 390 PHE A CA 1
ATOM 3148 C C . PHE A 1 390 ? -34.938 -3.357 5.523 1 96.56 390 PHE A C 1
ATOM 3150 O O . PHE A 1 390 ? -35.156 -4.102 4.566 1 96.56 390 PHE A O 1
ATOM 3157 N N . PRO A 1 391 ? -35.469 -2.17 5.641 1 97.12 391 PRO A N 1
ATOM 3158 C CA . PRO A 1 391 ? -36.25 -1.65 4.52 1 97.12 391 PRO A CA 1
ATOM 3159 C C . PRO A 1 391 ? -35.375 -1.121 3.383 1 97.12 391 PRO A C 1
ATOM 3161 O O . PRO A 1 391 ? -35.312 0.09 3.154 1 97.12 391 PRO A O 1
ATOM 3164 N N . ASP A 1 392 ? -34.844 -1.999 2.629 1 95.81 392 ASP A N 1
ATOM 3165 C CA . ASP A 1 392 ? -33.938 -1.635 1.555 1 95.81 392 ASP A CA 1
ATOM 3166 C C . ASP A 1 392 ? -34.625 -0.709 0.544 1 95.81 392 ASP A C 1
ATOM 3168 O O . ASP A 1 392 ? -33.969 0.195 0 1 95.81 392 ASP A O 1
ATOM 3172 N N . GLU A 1 393 ? -35.906 -0.872 0.294 1 95.75 393 GLU A N 1
ATOM 3173 C CA . GLU A 1 393 ? -36.625 -0.073 -0.682 1 95.75 393 GLU A CA 1
ATOM 3174 C C . GLU A 1 393 ? -36.656 1.402 -0.294 1 95.75 393 GLU A C 1
ATOM 3176 O O . GLU A 1 393 ? -36.781 2.275 -1.155 1 95.75 393 GLU A O 1
ATOM 3181 N N . LYS A 1 394 ? -36.469 1.646 0.981 1 97.19 394 LYS A N 1
ATOM 3182 C CA . LYS A 1 394 ? -36.438 3.01 1.499 1 97.19 394 LYS A CA 1
ATOM 3183 C C . LYS A 1 394 ? -35.125 3.695 1.201 1 97.19 394 LYS A C 1
ATOM 3185 O O . LYS A 1 394 ? -35.062 4.914 1.018 1 97.19 394 LYS A O 1
ATOM 3190 N N . TYR A 1 395 ? -34.062 2.947 1.126 1 98.06 395 TYR A N 1
ATOM 3191 C CA . TYR A 1 395 ? -32.719 3.564 1.191 1 98.06 395 TYR A CA 1
ATOM 3192 C C . TYR A 1 395 ? -31.953 3.314 -0.091 1 98.06 395 TYR A C 1
ATOM 3194 O O . TYR A 1 395 ? -31.062 4.102 -0.453 1 98.06 395 TYR A O 1
ATOM 3202 N N . ILE A 1 396 ? -32.156 2.211 -0.767 1 98.31 396 ILE A N 1
ATOM 3203 C CA . ILE A 1 396 ? -31.25 1.755 -1.799 1 98.31 396 ILE A CA 1
ATOM 3204 C C . ILE A 1 396 ? -31.922 1.81 -3.164 1 98.31 396 ILE A C 1
ATOM 3206 O O . ILE A 1 396 ? -33.094 1.445 -3.295 1 98.31 396 ILE A O 1
ATOM 3210 N N . ASN A 1 397 ? -31.156 2.23 -4.18 1 98.31 397 ASN A N 1
ATOM 3211 C CA . ASN A 1 397 ? -31.672 2.203 -5.547 1 98.31 397 ASN A CA 1
ATOM 3212 C C . ASN A 1 397 ? -31.641 0.794 -6.133 1 98.31 397 ASN A C 1
ATOM 3214 O O . ASN A 1 397 ? -30.719 0.017 -5.84 1 98.31 397 ASN A O 1
ATOM 3218 N N . VAL A 1 398 ? -32.625 0.481 -6.914 1 98.06 398 VAL A N 1
ATOM 3219 C CA . VAL A 1 398 ? -32.688 -0.766 -7.672 1 98.06 398 VAL A CA 1
ATOM 3220 C C . VAL A 1 398 ? -32.812 -0.459 -9.164 1 98.06 398 VAL A C 1
ATOM 3222 O O . VAL A 1 398 ? -33.75 0.206 -9.594 1 98.06 398 VAL A O 1
ATOM 3225 N N . PHE A 1 399 ? -31.859 -0.895 -9.93 1 98.19 399 PHE A N 1
ATOM 3226 C CA . PHE A 1 399 ? -31.844 -0.624 -11.359 1 98.19 399 PHE A CA 1
ATOM 3227 C C . PHE A 1 399 ? -31.969 -1.917 -12.156 1 98.19 399 PHE A C 1
ATOM 3229 O O . PHE A 1 399 ? -31.328 -2.916 -11.836 1 98.19 399 PHE A O 1
ATOM 3236 N N . PRO A 1 400 ? -32.844 -1.969 -13.156 1 98 400 PRO A N 1
ATOM 3237 C CA . PRO A 1 400 ? -32.844 -3.119 -14.062 1 98 400 PRO A CA 1
ATOM 3238 C C . PRO A 1 400 ? -31.547 -3.215 -14.875 1 98 400 PRO A C 1
ATOM 3240 O O . PRO A 1 400 ? -30.922 -2.191 -15.188 1 98 400 PRO A O 1
ATOM 3243 N N . VAL A 1 401 ? -31.125 -4.395 -15.195 1 98.31 401 VAL A N 1
ATOM 3244 C CA . VAL A 1 401 ? -29.938 -4.586 -16.016 1 98.31 401 VAL A CA 1
ATOM 3245 C C . VAL A 1 401 ? -30.234 -5.582 -17.141 1 98.31 401 VAL A C 1
ATOM 3247 O O . VAL A 1 401 ? -31.125 -6.426 -17 1 98.31 401 VAL A O 1
ATOM 3250 N N . LYS A 1 402 ? -29.531 -5.473 -18.203 1 97.94 402 LYS A N 1
ATOM 3251 C CA . LYS A 1 402 ? -29.594 -6.387 -19.328 1 97.94 402 LYS A CA 1
ATOM 3252 C C . LYS A 1 402 ? -28.219 -6.91 -19.703 1 97.94 402 LYS A C 1
ATOM 3254 O O . LYS A 1 402 ? -27.203 -6.383 -19.234 1 97.94 402 LYS A O 1
ATOM 3259 N N . LYS A 1 403 ? -28.25 -7.93 -20.547 1 98.12 403 LYS A N 1
ATOM 3260 C CA . LYS A 1 403 ? -27 -8.531 -21.031 1 98.12 403 LYS A CA 1
ATOM 3261 C C . LYS A 1 403 ? -26.078 -7.473 -21.625 1 98.12 403 LYS A C 1
ATOM 3263 O O . LYS A 1 403 ? -26.516 -6.617 -22.391 1 98.12 403 LYS A O 1
ATOM 3268 N N . HIS A 1 404 ? -24.781 -7.387 -21.188 1 98.5 404 HIS A N 1
ATOM 3269 C CA . HIS A 1 404 ? -23.672 -6.566 -21.641 1 98.5 404 HIS A CA 1
ATOM 3270 C C . HIS A 1 404 ? -23.734 -5.168 -21.031 1 98.5 404 HIS A C 1
ATOM 3272 O O . HIS A 1 404 ? -22.938 -4.297 -21.406 1 98.5 404 HIS A O 1
ATOM 3278 N N . ASP A 1 405 ? -24.719 -4.902 -20.109 1 98.56 405 ASP A N 1
ATOM 3279 C CA . ASP A 1 405 ? -24.562 -3.717 -19.266 1 98.56 405 ASP A CA 1
ATOM 3280 C C . ASP A 1 405 ? -23.297 -3.799 -18.422 1 98.56 405 ASP A C 1
ATOM 3282 O O . ASP A 1 405 ? -22.766 -4.887 -18.203 1 98.56 405 ASP A O 1
ATOM 3286 N N . HIS A 1 406 ? -22.766 -2.688 -18.156 1 98.81 406 HIS A N 1
ATOM 3287 C CA . HIS A 1 406 ? -21.578 -2.613 -17.297 1 98.81 406 HIS A CA 1
ATOM 3288 C C . HIS A 1 406 ? -21.781 -1.593 -16.172 1 98.81 406 HIS A C 1
ATOM 3290 O O . HIS A 1 406 ? -21.922 -0.398 -16.438 1 98.81 406 HIS A O 1
ATOM 3296 N N . ILE A 1 407 ? -21.844 -2.076 -14.898 1 98.81 407 ILE A N 1
ATOM 3297 C CA . ILE A 1 407 ? -22.109 -1.264 -13.719 1 98.81 407 ILE A CA 1
ATOM 3298 C C . ILE A 1 407 ? -20.797 -1.027 -12.961 1 98.81 407 ILE A C 1
ATOM 3300 O O . ILE A 1 407 ? -20.156 -1.977 -12.516 1 98.81 407 ILE A O 1
ATOM 3304 N N . LEU A 1 408 ? -20.406 0.235 -12.852 1 98.69 408 LEU A N 1
ATOM 3305 C CA . LEU A 1 408 ? -19.172 0.616 -12.172 1 98.69 408 LEU A CA 1
ATOM 3306 C C . LEU A 1 408 ? -19.406 0.812 -10.68 1 98.69 408 LEU A C 1
ATOM 3308 O O . LEU A 1 408 ? -20.422 1.386 -10.281 1 98.69 408 LEU A O 1
ATOM 3312 N N . ILE A 1 409 ? -18.516 0.292 -9.828 1 98.5 409 ILE A N 1
ATOM 3313 C CA . ILE A 1 409 ? -18.734 0.293 -8.383 1 98.5 409 ILE A CA 1
ATOM 3314 C C . ILE A 1 409 ? -17.453 0.688 -7.656 1 98.5 409 ILE A C 1
ATOM 3316 O O . ILE A 1 409 ? -16.844 -0.138 -6.977 1 98.5 409 ILE A O 1
ATOM 3320 N N . PRO A 1 410 ? -17.062 1.972 -7.707 1 98.06 410 PRO A N 1
ATOM 3321 C CA . PRO A 1 410 ? -15.891 2.395 -6.926 1 98.06 410 PRO A CA 1
ATOM 3322 C C . PRO A 1 410 ? -16.094 2.203 -5.422 1 98.06 410 PRO A C 1
ATOM 3324 O O . PRO A 1 410 ? -17.219 2.248 -4.934 1 98.06 410 PRO A O 1
ATOM 3327 N N . ALA A 1 411 ? -15.039 1.964 -4.734 1 97.88 411 ALA A N 1
ATOM 3328 C CA . ALA A 1 411 ? -15.055 1.724 -3.295 1 97.88 411 ALA A CA 1
ATOM 3329 C C . ALA A 1 411 ? -15.922 2.75 -2.576 1 97.88 411 ALA A C 1
ATOM 3331 O O . ALA A 1 411 ? -15.938 3.926 -2.945 1 97.88 411 ALA A O 1
ATOM 3332 N N . GLY A 1 412 ? -16.594 2.293 -1.542 1 98.12 412 GLY A N 1
ATOM 3333 C CA . GLY A 1 412 ? -17.469 3.148 -0.768 1 98.12 412 GLY A CA 1
ATOM 3334 C C . GLY A 1 412 ? -18.891 3.164 -1.292 1 98.12 412 GLY A C 1
ATOM 3335 O O . GLY A 1 412 ? -19.781 3.775 -0.688 1 98.12 412 GLY A O 1
ATOM 3336 N N . THR A 1 413 ? -19.156 2.506 -2.4 1 98.62 413 THR A N 1
ATOM 3337 C CA . THR A 1 413 ? -20.484 2.461 -3.004 1 98.62 413 THR A CA 1
ATOM 3338 C C . THR A 1 413 ? -21.281 1.267 -2.477 1 98.62 413 THR A C 1
ATOM 3340 O O . THR A 1 413 ? -20.844 0.12 -2.607 1 98.62 413 THR A O 1
ATOM 3343 N N . ILE A 1 414 ? -22.391 1.542 -1.849 1 98.5 414 ILE A N 1
ATOM 3344 C CA . ILE A 1 414 ? -23.266 0.461 -1.407 1 98.5 414 ILE A CA 1
ATOM 3345 C C . ILE A 1 414 ? -23.859 -0.248 -2.621 1 98.5 414 ILE A C 1
ATOM 3347 O O . ILE A 1 414 ? -24.281 0.401 -3.58 1 98.5 414 ILE A O 1
ATOM 3351 N N . HIS A 1 415 ? -23.828 -1.608 -2.656 1 98.5 415 HIS A N 1
ATOM 3352 C CA . HIS A 1 415 ? -24.281 -2.33 -3.834 1 98.5 415 HIS A CA 1
ATOM 3353 C C . HIS A 1 415 ? -24.656 -3.77 -3.49 1 98.5 415 HIS A C 1
ATOM 3355 O O . HIS A 1 415 ? -24.312 -4.262 -2.414 1 98.5 415 HIS A O 1
ATOM 3361 N N . CYS A 1 416 ? -25.391 -4.379 -4.402 1 96.12 416 CYS A N 1
ATOM 3362 C CA . CYS A 1 416 ? -25.828 -5.77 -4.312 1 96.12 416 CYS A CA 1
ATOM 3363 C C . CYS A 1 416 ? -26.25 -6.297 -5.676 1 96.12 416 CYS A C 1
ATOM 3365 O O . CYS A 1 416 ? -26.984 -5.621 -6.406 1 96.12 416 CYS A O 1
ATOM 3367 N N . GLY A 1 417 ? -25.719 -7.492 -6.008 1 95.44 417 GLY A N 1
ATOM 3368 C CA . GLY A 1 417 ? -26.266 -8.141 -7.188 1 95.44 417 GLY A CA 1
ATOM 3369 C C . GLY A 1 417 ? -27.656 -8.711 -6.961 1 95.44 417 GLY A C 1
ATOM 3370 O O . GLY A 1 417 ? -27.922 -9.344 -5.938 1 95.44 417 GLY A O 1
ATOM 3371 N N . GLY A 1 418 ? -28.562 -8.477 -7.852 1 95.75 418 GLY A N 1
ATOM 3372 C CA . GLY A 1 418 ? -29.922 -8.969 -7.75 1 95.75 418 GLY A CA 1
ATOM 3373 C C . GLY A 1 418 ? -30.094 -10.367 -8.305 1 95.75 418 GLY A C 1
ATOM 3374 O O . GLY A 1 418 ? -29.109 -11.039 -8.633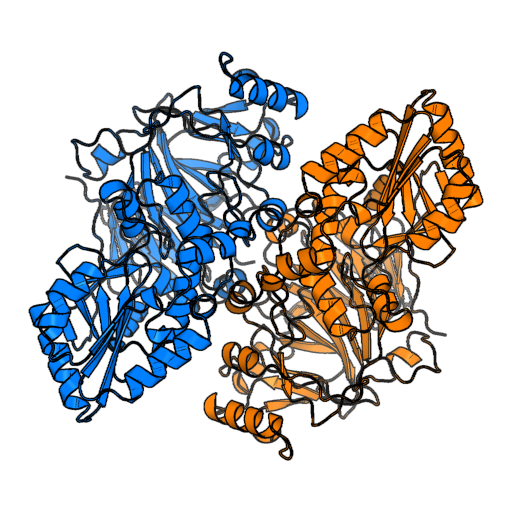 1 95.75 418 GLY A O 1
ATOM 3375 N N . PRO A 1 419 ? -31.344 -10.82 -8.297 1 93.94 419 PRO A N 1
ATOM 3376 C CA . PRO A 1 419 ? -31.594 -12.195 -8.742 1 93.94 419 PRO A CA 1
ATOM 3377 C C . PRO A 1 419 ? -31.453 -12.359 -10.258 1 93.94 419 PRO A C 1
ATOM 3379 O O . PRO A 1 419 ? -31.391 -11.367 -10.984 1 93.94 419 PRO A O 1
ATOM 3382 N N . SER A 1 420 ? -31.375 -13.609 -10.734 1 96.5 420 SER A N 1
ATOM 3383 C CA . SER A 1 420 ? -31.469 -14.031 -12.125 1 96.5 420 SER A CA 1
ATOM 3384 C C . SER A 1 420 ? -30.422 -13.328 -12.984 1 96.5 420 SER A C 1
ATOM 3386 O O . SER A 1 420 ? -30.703 -12.93 -14.117 1 96.5 420 SER A O 1
ATOM 3388 N N . THR A 1 421 ? -29.328 -13.094 -12.398 1 97.19 421 THR A N 1
ATOM 3389 C CA . THR A 1 421 ? -28.266 -12.352 -13.07 1 97.19 421 THR A CA 1
ATOM 3390 C C . THR A 1 421 ? -26.953 -13.125 -13.008 1 97.19 421 THR A C 1
ATOM 3392 O O . THR A 1 421 ? -26.625 -13.734 -11.984 1 97.19 421 THR A O 1
ATOM 3395 N N . VAL A 1 422 ? -26.234 -13.242 -14.102 1 97.94 422 VAL A N 1
ATOM 3396 C CA . VAL A 1 422 ? -24.859 -13.719 -14.117 1 97.94 422 VAL A CA 1
ATOM 3397 C C . VAL A 1 422 ? -23.906 -12.539 -14.32 1 97.94 422 VAL A C 1
ATOM 3399 O O . VAL A 1 422 ? -23.953 -11.859 -15.344 1 97.94 422 VAL A O 1
ATOM 3402 N N . VAL A 1 423 ? -23.109 -12.305 -13.312 1 98.12 423 VAL A N 1
ATOM 3403 C CA . VAL A 1 423 ? -22.188 -11.18 -13.32 1 98.12 423 VAL A CA 1
ATOM 3404 C C . VAL A 1 423 ? -20.766 -11.68 -13.523 1 98.12 423 VAL A C 1
ATOM 3406 O O . VAL A 1 423 ? -20.344 -12.641 -12.883 1 98.12 423 VAL A O 1
ATOM 3409 N N . LEU A 1 424 ? -20.062 -11.156 -14.539 1 98.19 424 LEU A N 1
ATOM 3410 C CA . LEU A 1 424 ? -18.609 -11.164 -14.539 1 98.19 424 LEU A CA 1
ATOM 3411 C C . LEU A 1 424 ? -18.047 -9.984 -13.742 1 98.19 424 LEU A C 1
ATOM 3413 O O . LEU A 1 424 ? -18.031 -8.852 -14.227 1 98.19 424 LEU A O 1
ATOM 3417 N N . GLU A 1 425 ? -17.672 -10.266 -12.531 1 98 425 GLU A N 1
ATOM 3418 C CA . GLU A 1 425 ? -17.109 -9.219 -11.688 1 98 425 GLU A CA 1
ATOM 3419 C C . GLU A 1 425 ? -15.672 -8.898 -12.094 1 98 425 GLU A C 1
ATOM 3421 O O . GLU A 1 425 ? -14.805 -9.773 -12.062 1 98 425 GLU A O 1
ATOM 3426 N N . ILE A 1 426 ? -15.469 -7.754 -12.617 1 98.19 426 ILE A N 1
ATOM 3427 C CA . ILE A 1 426 ? -14.141 -7.211 -12.891 1 98.19 426 ILE A CA 1
ATOM 3428 C C . ILE A 1 426 ? -13.727 -6.27 -11.758 1 98.19 426 ILE A C 1
ATOM 3430 O O . ILE A 1 426 ? -14.352 -5.227 -11.547 1 98.19 426 ILE A O 1
ATOM 3434 N N . SER A 1 427 ? -12.734 -6.66 -11.023 1 97.69 427 SER A N 1
ATOM 3435 C CA . SER A 1 427 ? -12.406 -5.906 -9.82 1 97.69 427 SER A CA 1
ATOM 3436 C C . SER A 1 427 ? -10.898 -5.898 -9.57 1 97.69 427 SER A C 1
ATOM 3438 O O . SER A 1 427 ? -10.148 -6.617 -10.242 1 97.69 427 SER A O 1
ATOM 3440 N N . ALA A 1 428 ? -10.492 -4.977 -8.633 1 97.19 428 ALA A N 1
ATOM 3441 C CA . ALA A 1 428 ? -9.156 -5.094 -8.047 1 97.19 428 ALA A CA 1
ATOM 3442 C C . ALA A 1 428 ? -9.039 -6.375 -7.223 1 97.19 428 ALA A C 1
ATOM 3444 O O . ALA A 1 428 ? -10.047 -6.973 -6.844 1 97.19 428 ALA A O 1
ATOM 3445 N N . THR A 1 429 ? -7.859 -6.738 -6.91 1 95.5 429 THR A N 1
ATOM 3446 C CA . THR A 1 429 ? -7.598 -8.102 -6.453 1 95.5 429 THR A CA 1
ATOM 3447 C C . THR A 1 429 ? -7.883 -8.227 -4.961 1 95.5 429 THR A C 1
ATOM 3449 O O . THR A 1 429 ? -8.164 -9.328 -4.469 1 95.5 429 THR A O 1
ATOM 3452 N N . PRO A 1 430 ? -7.719 -7.215 -4.082 1 92.88 430 PRO A N 1
ATOM 3453 C CA . PRO A 1 430 ? -8.172 -7.449 -2.707 1 92.88 430 PRO A CA 1
ATOM 3454 C C . PRO A 1 430 ? -9.625 -7.902 -2.631 1 92.88 430 PRO A C 1
ATOM 3456 O O . PRO A 1 430 ? -10.531 -7.141 -2.98 1 92.88 430 PRO A O 1
ATOM 3459 N N . TYR A 1 431 ? -9.836 -9.18 -2.266 1 86.31 431 TYR A N 1
ATOM 3460 C CA . TYR A 1 431 ? -11.148 -9.742 -2.58 1 86.31 431 TYR A CA 1
ATOM 3461 C C . TYR A 1 431 ? -11.867 -10.195 -1.312 1 86.31 431 TYR A C 1
ATOM 3463 O O . TYR A 1 431 ? -12.984 -10.703 -1.374 1 86.31 431 TYR A O 1
ATOM 3471 N N . ILE A 1 432 ? -11.375 -10.039 -0.182 1 92.25 432 ILE A N 1
ATOM 3472 C CA . ILE A 1 432 ? -12.094 -10.547 0.98 1 92.25 432 ILE A CA 1
ATOM 3473 C C . ILE A 1 432 ? -12.641 -9.383 1.801 1 92.25 432 ILE A C 1
ATOM 3475 O O . ILE A 1 432 ? -13.258 -9.594 2.846 1 92.25 432 ILE A O 1
ATOM 3479 N N . PHE A 1 433 ? -12.469 -8.219 1.344 1 95.88 433 PHE A N 1
ATOM 3480 C CA . PHE A 1 433 ? -12.812 -7.043 2.135 1 95.88 433 PHE A CA 1
ATOM 3481 C C . PHE A 1 433 ? -14.195 -6.523 1.758 1 95.88 433 PHE A C 1
ATOM 3483 O O . PHE A 1 433 ? -14.328 -5.41 1.24 1 95.88 433 PHE A O 1
ATOM 3490 N N . THR A 1 434 ? -15.141 -7.316 2.051 1 96.12 434 THR A N 1
ATOM 3491 C CA . THR A 1 434 ? -16.562 -7.047 1.85 1 96.12 434 THR A CA 1
ATOM 3492 C C . THR A 1 434 ? -17.25 -6.781 3.182 1 96.12 434 THR A C 1
ATOM 3494 O O . THR A 1 434 ? -17.312 -7.656 4.047 1 96.12 434 THR A O 1
ATOM 3497 N N . PHE A 1 435 ? -17.75 -5.605 3.371 1 97.38 435 PHE A N 1
ATOM 3498 C CA . PHE A 1 435 ? -18.547 -5.285 4.547 1 97.38 435 PHE A CA 1
ATOM 3499 C C . PHE A 1 435 ? -20.016 -5.543 4.285 1 97.38 435 PHE A C 1
ATOM 3501 O O . PHE A 1 435 ? -20.719 -4.691 3.721 1 97.38 435 PHE A O 1
ATOM 3508 N N . LYS A 1 436 ? -20.484 -6.688 4.719 1 96.62 436 LYS A N 1
ATOM 3509 C CA . LYS A 1 436 ? -21.906 -7.016 4.59 1 96.62 436 LYS A CA 1
ATOM 3510 C C . LYS A 1 436 ? -22.75 -6.148 5.512 1 96.62 436 LYS A C 1
ATOM 3512 O O . LYS A 1 436 ? -22.5 -6.074 6.715 1 96.62 436 LYS A O 1
ATOM 3517 N N . LEU A 1 437 ? -23.672 -5.496 4.926 1 97 437 LEU A N 1
ATOM 3518 C CA . LEU A 1 437 ? -24.547 -4.609 5.691 1 97 437 LEU A CA 1
ATOM 3519 C C . LEU A 1 437 ? -25.891 -5.277 5.988 1 97 437 LEU A C 1
ATOM 3521 O O . LEU A 1 437 ? -26.484 -5.035 7.031 1 97 437 LEU A O 1
ATOM 3525 N N . TRP A 1 438 ? -26.344 -6.055 5.062 1 94.44 438 TRP A N 1
ATOM 3526 C CA . TRP A 1 438 ? -27.625 -6.742 5.137 1 94.44 438 TRP A CA 1
ATOM 3527 C C . TRP A 1 438 ? -27.609 -8.008 4.289 1 94.44 438 TRP A C 1
ATOM 3529 O O . TRP A 1 438 ? -27.094 -8.016 3.174 1 94.44 438 TRP A O 1
ATOM 3539 N N . ASP A 1 439 ? -28.156 -9.102 4.844 1 92.75 439 ASP A N 1
ATOM 3540 C CA . ASP A 1 439 ? -28.094 -10.375 4.133 1 92.75 439 ASP A CA 1
ATOM 3541 C C . ASP A 1 439 ? -29.484 -11.016 4.023 1 92.75 439 ASP A C 1
ATOM 3543 O O . ASP A 1 439 ? -29.609 -12.234 4.082 1 92.75 439 ASP A O 1
ATOM 3547 N N . TRP A 1 440 ? -30.516 -10.195 4.02 1 90.25 440 TRP A N 1
ATOM 3548 C CA . TRP A 1 440 ? -31.875 -10.602 3.66 1 90.25 440 TRP A CA 1
ATOM 3549 C C . TRP A 1 440 ? -32.406 -11.641 4.637 1 90.25 440 TRP A C 1
ATOM 3551 O O . TRP A 1 440 ? -33.094 -12.586 4.23 1 90.25 440 TRP A O 1
ATOM 3561 N N . GLU A 1 441 ? -31.938 -11.633 5.797 1 83.25 441 GLU A N 1
ATOM 3562 C CA . GLU A 1 441 ? -32.375 -12.477 6.895 1 83.25 441 GLU A CA 1
ATOM 3563 C C . GLU A 1 441 ? -32.031 -13.945 6.637 1 83.25 441 GLU A C 1
ATOM 3565 O O . GLU A 1 441 ? -32.719 -14.844 7.148 1 83.25 441 GLU A O 1
ATOM 3570 N N . ARG A 1 442 ? -31.078 -14.164 5.898 1 82.69 442 ARG A N 1
ATOM 3571 C CA . ARG A 1 442 ? -30.688 -15.531 5.566 1 82.69 442 ARG A CA 1
ATOM 3572 C C . ARG A 1 442 ? -29.656 -16.062 6.559 1 82.69 442 ARG A C 1
ATOM 3574 O O . ARG A 1 442 ? -28.969 -15.281 7.219 1 82.69 442 ARG A O 1
ATOM 3581 N N . THR A 1 443 ? -29.688 -17.391 6.629 1 77.56 443 THR A N 1
ATOM 3582 C CA . THR A 1 443 ? -28.609 -18.078 7.352 1 77.56 443 THR A CA 1
ATOM 3583 C C . THR A 1 443 ? -27.578 -18.625 6.379 1 77.56 443 THR A C 1
ATOM 3585 O O . THR A 1 443 ? -27.891 -18.891 5.215 1 77.56 443 THR A O 1
ATOM 3588 N N . GLY A 1 444 ? -26.375 -18.734 6.832 1 71.56 444 GLY A N 1
ATOM 3589 C CA . GLY A 1 444 ? -25.312 -19.297 6.012 1 71.56 444 GLY A CA 1
ATOM 3590 C C . GLY A 1 444 ? -25.453 -20.797 5.809 1 71.56 444 GLY A C 1
ATOM 3591 O O . GLY A 1 444 ? -26.328 -21.422 6.398 1 71.56 444 GLY A O 1
ATOM 3592 N N . LEU A 1 445 ? -24.609 -21.312 4.922 1 70.38 445 LEU A N 1
ATOM 3593 C CA . LEU A 1 445 ? -24.594 -22.75 4.656 1 70.38 445 LEU A CA 1
ATOM 3594 C C . LEU A 1 445 ? -24.219 -23.531 5.91 1 70.38 445 LEU A C 1
ATOM 3596 O O . LEU A 1 445 ? -24.5 -24.719 6.016 1 70.38 445 LEU A O 1
ATOM 3600 N N . ASP A 1 446 ? -23.594 -22.797 6.809 1 69.62 446 ASP A N 1
ATOM 3601 C CA . ASP A 1 446 ? -23.234 -23.406 8.078 1 69.62 446 ASP A CA 1
ATOM 3602 C C . ASP A 1 446 ? -24.375 -23.312 9.086 1 69.62 446 ASP A C 1
ATOM 3604 O O . ASP A 1 446 ? -24.25 -23.797 10.219 1 69.62 446 ASP A O 1
ATOM 3608 N N . GLY A 1 447 ? -25.453 -22.703 8.75 1 71 447 GLY A N 1
ATOM 3609 C CA . GLY A 1 447 ? -26.609 -22.578 9.617 1 71 447 GLY A CA 1
ATOM 3610 C C . GLY A 1 447 ? -26.547 -21.375 10.531 1 71 447 GLY A C 1
ATOM 3611 O O . GLY A 1 447 ? -27.5 -21.094 11.266 1 71 447 GLY A O 1
ATOM 3612 N N . MET A 1 448 ? -25.484 -20.641 10.453 1 68.69 448 MET A N 1
ATOM 3613 C CA . MET A 1 448 ? -25.312 -19.453 11.297 1 68.69 448 MET A CA 1
ATOM 3614 C C . MET A 1 448 ? -25.594 -18.188 10.5 1 68.69 448 MET A C 1
ATOM 3616 O O . MET A 1 448 ? -25.422 -18.156 9.281 1 68.69 448 MET A O 1
ATOM 3620 N N . PRO A 1 449 ? -26.172 -17.219 11.297 1 70.06 449 PRO A N 1
ATOM 3621 C CA . PRO A 1 449 ? -26.297 -15.953 10.578 1 70.06 449 PRO A CA 1
ATOM 3622 C C . PRO A 1 449 ? -24.969 -15.461 10.016 1 70.06 449 PRO A C 1
ATOM 3624 O O . PRO A 1 449 ? -23.922 -15.617 10.648 1 70.06 449 PRO A O 1
ATOM 3627 N N . ARG A 1 450 ? -25 -15.016 8.844 1 78.25 450 ARG A N 1
ATOM 3628 C CA . ARG A 1 450 ? -23.781 -14.477 8.25 1 78.25 450 ARG A CA 1
ATOM 3629 C C . ARG A 1 450 ? -23.391 -13.164 8.922 1 78.25 450 ARG A C 1
ATOM 3631 O O . ARG A 1 450 ? -24.25 -12.32 9.203 1 78.25 450 ARG A O 1
ATOM 3638 N N . PRO A 1 451 ? -22.078 -13.055 9.242 1 79.38 451 PRO A N 1
ATOM 3639 C CA . PRO A 1 451 ? -21.625 -11.859 9.961 1 79.38 451 PRO A CA 1
ATOM 3640 C C . PRO A 1 451 ? -21.844 -10.57 9.164 1 79.38 451 PRO A C 1
ATOM 3642 O O . PRO A 1 451 ? -21.562 -10.523 7.969 1 79.38 451 PRO A O 1
ATOM 3645 N N . VAL A 1 452 ? -22.438 -9.602 9.797 1 89.62 452 VAL A N 1
ATOM 3646 C CA . VAL A 1 452 ? -22.516 -8.258 9.234 1 89.62 452 VAL A CA 1
ATOM 3647 C C . VAL A 1 452 ? -21.422 -7.379 9.836 1 89.62 452 VAL A C 1
ATOM 3649 O O . VAL A 1 452 ? -20.953 -7.641 10.945 1 89.62 452 VAL A O 1
ATOM 3652 N N . HIS A 1 453 ? -20.969 -6.453 9.141 1 94.31 453 HIS A N 1
ATOM 3653 C CA . HIS A 1 453 ? -19.875 -5.566 9.547 1 94.31 453 HIS A CA 1
ATOM 3654 C C . HIS A 1 453 ? -20.328 -4.105 9.516 1 94.31 453 HIS A C 1
ATOM 3656 O O . HIS A 1 453 ? -19.734 -3.293 8.789 1 94.31 453 HIS A O 1
ATOM 3662 N N . LEU A 1 454 ? -21.219 -3.781 10.383 1 96.31 454 LEU A N 1
ATOM 3663 C CA . LEU A 1 454 ? -21.891 -2.48 10.336 1 96.31 454 LEU A CA 1
ATOM 3664 C C . LEU A 1 454 ? -20.922 -1.369 10.734 1 96.31 454 LEU A C 1
ATOM 3666 O O . LEU A 1 454 ? -20.984 -0.265 10.188 1 96.31 454 LEU A O 1
ATOM 3670 N N . GLU A 1 455 ? -20.031 -1.612 11.695 1 95.12 455 GLU A N 1
ATOM 3671 C CA . GLU A 1 455 ? -19.062 -0.589 12.086 1 95.12 455 GLU A CA 1
ATOM 3672 C C . GLU A 1 455 ? -18.125 -0.235 10.93 1 95.12 455 GLU A C 1
ATOM 3674 O O . GLU A 1 455 ? -17.875 0.943 10.664 1 95.12 455 GLU A O 1
ATOM 3679 N N . HIS A 1 456 ? -17.625 -1.294 10.234 1 96.81 456 HIS A N 1
ATOM 3680 C CA . HIS A 1 456 ? -16.828 -1.055 9.039 1 96.81 456 HIS A CA 1
ATOM 3681 C C . HIS A 1 456 ? -17.656 -0.34 7.965 1 96.81 456 HIS A C 1
ATOM 3683 O O . HIS A 1 456 ? -17.156 0.591 7.324 1 96.81 456 HIS A O 1
ATOM 3689 N N . GLY A 1 457 ? -18.875 -0.834 7.809 1 97.5 457 GLY A N 1
ATOM 3690 C CA . GLY A 1 457 ? -19.75 -0.215 6.828 1 97.5 457 GLY A CA 1
ATOM 3691 C C . GLY A 1 457 ? -19.984 1.262 7.082 1 97.5 457 GLY A C 1
ATOM 3692 O O . GLY A 1 457 ? -19.906 2.076 6.156 1 97.5 457 GLY A O 1
ATOM 3693 N N . ARG A 1 458 ? -20.234 1.581 8.352 1 97 458 ARG A N 1
ATOM 3694 C CA . ARG A 1 458 ? -20.531 2.955 8.758 1 97 458 ARG A CA 1
ATOM 3695 C C . ARG A 1 458 ? -19.406 3.895 8.336 1 97 458 ARG A C 1
ATOM 3697 O O . ARG A 1 458 ? -19.656 5.008 7.871 1 97 458 ARG A O 1
ATOM 3704 N N . GLU A 1 459 ? -18.203 3.445 8.461 1 96.38 459 GLU A N 1
ATOM 3705 C CA . GLU A 1 459 ? -17.031 4.289 8.227 1 96.38 459 GLU A CA 1
ATOM 3706 C C . GLU A 1 459 ? -16.734 4.434 6.738 1 96.38 459 GLU A C 1
ATOM 3708 O O . GLU A 1 459 ? -15.953 5.293 6.336 1 96.38 459 GLU A O 1
ATOM 3713 N N . ASN A 1 460 ? -17.406 3.686 5.844 1 97.81 460 ASN A N 1
ATOM 3714 C CA . ASN A 1 460 ? -16.984 3.641 4.449 1 97.81 460 ASN A CA 1
ATOM 3715 C C . ASN A 1 460 ? -18.125 4.016 3.504 1 97.81 460 ASN A C 1
ATOM 3717 O O . ASN A 1 460 ? -17.891 4.27 2.32 1 97.81 460 ASN A O 1
ATOM 3721 N N . LEU A 1 461 ? -19.297 4.184 3.99 1 97.19 461 LEU A N 1
ATOM 3722 C CA . LEU A 1 461 ? -20.453 4.48 3.16 1 97.19 461 LEU A CA 1
ATOM 3723 C C . LEU A 1 461 ? -20.344 5.871 2.549 1 97.19 461 LEU A C 1
ATOM 3725 O O . LEU A 1 461 ? -20.125 6.852 3.264 1 97.19 461 LEU A O 1
ATOM 3729 N N . GLN A 1 462 ? -20.438 5.965 1.228 1 96.88 462 GLN A N 1
ATOM 3730 C CA . GLN A 1 462 ? -20.5 7.238 0.517 1 96.88 462 GLN A CA 1
ATOM 3731 C C . GLN A 1 462 ? -21.922 7.57 0.092 1 96.88 462 GLN A C 1
ATOM 3733 O O . GLN A 1 462 ? -22.375 7.141 -0.972 1 96.88 462 GLN A O 1
ATOM 3738 N N . LEU A 1 463 ? -22.594 8.398 0.806 1 96.25 463 LEU A N 1
ATOM 3739 C CA . LEU A 1 463 ? -24.016 8.617 0.621 1 96.25 463 LEU A CA 1
ATOM 3740 C C . LEU A 1 463 ? -24.281 9.648 -0.473 1 96.25 463 LEU A C 1
ATOM 3742 O O . LEU A 1 463 ? -25.406 9.797 -0.941 1 96.25 463 LEU A O 1
ATOM 3746 N N . ASP A 1 464 ? -23.188 10.359 -0.865 1 94.69 464 ASP A N 1
ATOM 3747 C CA . ASP A 1 464 ? -23.344 11.289 -1.981 1 94.69 464 ASP A CA 1
ATOM 3748 C C . ASP A 1 464 ? -23.516 10.539 -3.299 1 94.69 464 ASP A C 1
ATOM 3750 O O . ASP A 1 464 ? -23.906 11.133 -4.309 1 94.69 464 ASP A O 1
ATOM 3754 N N . ARG A 1 465 ? -23.312 9.273 -3.312 1 97.75 465 ARG A N 1
ATOM 3755 C CA . ARG A 1 465 ? -23.594 8.445 -4.48 1 97.75 465 ARG A CA 1
ATOM 3756 C C . ARG A 1 465 ? -25.062 8.055 -4.527 1 97.75 465 ARG A C 1
ATOM 3758 O O . ARG A 1 465 ? -25.406 6.871 -4.453 1 97.75 465 ARG A O 1
ATOM 3765 N N . ASP A 1 466 ? -25.859 9.109 -4.68 1 97.94 466 ASP A N 1
ATOM 3766 C CA . ASP A 1 466 ? -27.312 8.961 -4.684 1 97.94 466 ASP A CA 1
ATOM 3767 C C . ASP A 1 466 ? -27.844 8.688 -6.094 1 97.94 466 ASP A C 1
ATOM 3769 O O . ASP A 1 466 ? -27.047 8.477 -7.02 1 97.94 466 ASP A O 1
ATOM 3773 N N . THR A 1 467 ? -29.109 8.648 -6.258 1 98.19 467 THR A N 1
ATOM 3774 C CA . THR A 1 467 ? -29.766 8.203 -7.48 1 98.19 467 THR A CA 1
ATOM 3775 C C . THR A 1 467 ? -29.219 8.953 -8.695 1 98.19 467 THR A C 1
ATOM 3777 O O . THR A 1 467 ? -28.828 8.336 -9.68 1 98.19 467 THR A O 1
ATOM 3780 N N . LYS A 1 468 ? -29.203 10.266 -8.602 1 97.75 468 LYS A N 1
ATOM 3781 C CA . LYS A 1 468 ? -28.75 11.062 -9.727 1 97.75 468 LYS A CA 1
ATOM 3782 C C . LYS A 1 468 ? -27.266 10.797 -10.031 1 97.75 468 LYS A C 1
ATOM 3784 O O . LYS A 1 468 ? -26.891 10.617 -11.188 1 97.75 468 LYS A O 1
ATOM 3789 N N . TRP A 1 469 ? -26.5 10.797 -9.031 1 97.75 469 TRP A N 1
ATOM 3790 C CA . TRP A 1 469 ? -25.062 10.602 -9.203 1 97.75 469 TRP A CA 1
ATOM 3791 C C . TRP A 1 469 ? -24.766 9.234 -9.812 1 97.75 469 TRP A C 1
ATOM 3793 O O . TRP A 1 469 ? -23.922 9.117 -10.695 1 97.75 469 TRP A O 1
ATOM 3803 N N . VAL A 1 470 ? -25.438 8.242 -9.383 1 98.06 470 VAL A N 1
ATOM 3804 C CA . VAL A 1 470 ? -25.234 6.883 -9.867 1 98.06 470 VAL A CA 1
ATOM 3805 C C . VAL A 1 470 ? -25.609 6.801 -11.352 1 98.06 470 VAL A C 1
ATOM 3807 O O . VAL A 1 470 ? -24.859 6.227 -12.148 1 98.06 470 VAL A O 1
ATOM 3810 N N . ASN A 1 471 ? -26.703 7.355 -11.68 1 97.56 471 ASN A N 1
ATOM 3811 C CA . ASN A 1 471 ? -27.141 7.355 -13.07 1 97.56 471 ASN A CA 1
ATOM 3812 C C . ASN A 1 471 ? -26.109 8.055 -13.969 1 97.56 471 ASN A C 1
ATOM 3814 O O . ASN A 1 471 ? -25.859 7.613 -15.086 1 97.56 471 ASN A O 1
ATOM 3818 N N . ASP A 1 472 ? -25.562 9.102 -13.406 1 97.19 472 ASP A N 1
ATOM 3819 C CA . ASP A 1 472 ? -24.656 9.93 -14.203 1 97.19 472 ASP A CA 1
ATOM 3820 C C . ASP A 1 472 ? -23.266 9.312 -14.281 1 97.19 472 ASP A C 1
ATOM 3822 O O . ASP A 1 472 ? -22.516 9.602 -15.211 1 97.19 472 ASP A O 1
ATOM 3826 N N . ASN A 1 473 ? -22.969 8.383 -13.367 1 97.81 473 ASN A N 1
ATOM 3827 C CA . ASN A 1 473 ? -21.547 8.07 -13.25 1 97.81 473 ASN A CA 1
ATOM 3828 C C . ASN A 1 473 ? -21.297 6.566 -13.25 1 97.81 473 ASN A C 1
ATOM 3830 O O . ASN A 1 473 ? -20.172 6.117 -13.492 1 97.81 473 ASN A O 1
ATOM 3834 N N . LEU A 1 474 ? -22.281 5.746 -12.977 1 98.56 474 LEU A N 1
ATOM 3835 C CA . LEU A 1 474 ? -21.938 4.375 -12.633 1 98.56 474 LEU A CA 1
ATOM 3836 C C . LEU A 1 474 ? -22.594 3.383 -13.586 1 98.56 474 LEU A C 1
ATOM 3838 O O . LEU A 1 474 ? -22.219 2.209 -13.625 1 98.56 474 LEU A O 1
ATOM 3842 N N . ILE A 1 475 ? -23.562 3.807 -14.359 1 98.25 475 ILE A N 1
ATOM 3843 C CA . ILE A 1 475 ? -24.297 2.869 -15.195 1 98.25 475 ILE A CA 1
ATOM 3844 C C . ILE A 1 475 ? -23.938 3.092 -16.656 1 98.25 475 ILE A C 1
ATOM 3846 O O . ILE A 1 475 ? -24.188 4.168 -17.219 1 98.25 475 ILE A O 1
ATOM 3850 N N . ASN A 1 476 ? -23.344 2.135 -17.344 1 97.94 476 ASN A N 1
ATOM 3851 C CA . ASN A 1 476 ? -23.078 2.088 -18.766 1 97.94 476 ASN A CA 1
ATOM 3852 C C . ASN A 1 476 ? -22.344 3.344 -19.25 1 97.94 476 ASN A C 1
ATOM 3854 O O . ASN A 1 476 ? -22.797 4.004 -20.188 1 97.94 476 ASN A O 1
ATOM 3858 N N . GLN A 1 477 ? -21.297 3.666 -18.641 1 96.5 477 GLN A N 1
ATOM 3859 C CA . GLN A 1 477 ? -20.469 4.777 -19.078 1 96.5 477 GLN A CA 1
ATOM 3860 C C . GLN A 1 477 ? -19.656 4.406 -20.312 1 96.5 477 GLN A C 1
ATOM 3862 O O . GLN A 1 477 ? -18.422 4.48 -20.312 1 96.5 477 GLN A O 1
ATOM 3867 N N . PHE A 1 478 ? -20.359 4.113 -21.438 1 98 478 PHE A N 1
ATOM 3868 C CA . PHE A 1 478 ? -19.734 3.615 -22.656 1 98 478 PHE A CA 1
ATOM 3869 C C . PHE A 1 478 ? -19.203 4.766 -23.5 1 98 478 PHE A C 1
ATOM 3871 O O . PHE A 1 478 ? -19.844 5.812 -23.609 1 98 478 PHE A O 1
ATOM 3878 N N . GLU A 1 479 ? -18.047 4.664 -23.984 1 98.06 479 GLU A N 1
ATOM 3879 C CA . GLU A 1 479 ? -17.453 5.562 -24.969 1 98.06 479 GLU A CA 1
ATOM 3880 C C . GLU A 1 479 ? -16.906 4.789 -26.156 1 98.06 479 GLU A C 1
ATOM 3882 O O . GLU A 1 479 ? -16.047 3.91 -26 1 98.06 479 GLU A O 1
ATOM 3887 N N . THR A 1 480 ? -17.344 5.078 -27.359 1 98.31 480 THR A N 1
ATOM 3888 C CA . THR A 1 480 ? -16.844 4.426 -28.562 1 98.31 480 THR A CA 1
ATOM 3889 C C . THR A 1 480 ? -15.453 4.957 -28.922 1 98.31 480 THR A C 1
ATOM 3891 O O . THR A 1 480 ? -15.289 6.152 -29.172 1 98.31 480 THR A O 1
ATOM 3894 N N . LEU A 1 481 ? -14.555 4.078 -28.922 1 97.31 481 LEU A N 1
ATOM 3895 C CA . LEU A 1 481 ? -13.18 4.449 -29.25 1 97.31 481 LEU A CA 1
ATOM 3896 C C . LEU A 1 481 ? -12.914 4.262 -30.734 1 97.31 481 LEU A C 1
ATOM 3898 O O . LEU A 1 481 ? -12.102 4.973 -31.328 1 97.31 481 LEU A O 1
ATOM 3902 N N . HIS A 1 482 ? -13.453 3.232 -31.297 1 97.44 482 HIS A N 1
ATOM 3903 C CA . HIS A 1 482 ? -13.32 2.873 -32.719 1 97.44 482 HIS A CA 1
ATOM 3904 C C 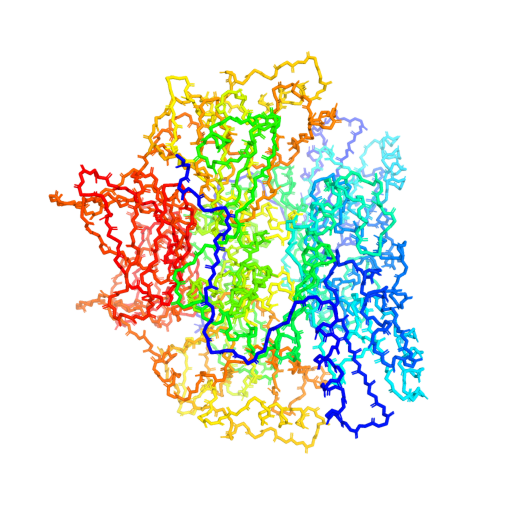. HIS A 1 482 ? -14.57 2.148 -33.219 1 97.44 482 HIS A C 1
ATOM 3906 O O . HIS A 1 482 ? -15.164 1.356 -32.469 1 97.44 482 HIS A O 1
ATOM 3912 N N . GLU A 1 483 ? -14.984 2.439 -34.469 1 97.38 483 GLU A N 1
ATOM 3913 C CA . GLU A 1 483 ? -16.094 1.718 -35.062 1 97.38 483 GLU A CA 1
ATOM 3914 C C . GLU A 1 483 ? -15.945 1.681 -36.594 1 97.38 483 GLU A C 1
ATOM 3916 O O . GLU A 1 483 ? -15.68 2.707 -37.219 1 97.38 483 GLU A O 1
ATOM 3921 N N . ASP A 1 484 ? -16 0.537 -37.156 1 95.69 484 ASP A N 1
ATOM 3922 C CA . ASP A 1 484 ? -16.078 0.332 -38.594 1 95.69 484 ASP A CA 1
ATOM 3923 C C . ASP A 1 484 ? -17.062 -0.786 -38.938 1 95.69 484 ASP A C 1
ATOM 3925 O O . ASP A 1 484 ? -17.906 -1.158 -38.125 1 95.69 484 ASP A O 1
ATOM 3929 N N . ASN A 1 485 ? -17.031 -1.221 -40.219 1 92.69 485 ASN A N 1
ATOM 3930 C CA . ASN A 1 485 ? -18.016 -2.186 -40.656 1 92.69 485 ASN A CA 1
ATOM 3931 C C . ASN A 1 485 ? -17.828 -3.547 -40 1 92.69 485 ASN A C 1
ATOM 3933 O O . ASN A 1 485 ? -18.766 -4.332 -39.906 1 92.69 485 ASN A O 1
ATOM 3937 N N . ASP A 1 486 ? -16.672 -3.803 -39.469 1 92.38 486 ASP A N 1
ATOM 3938 C CA . ASP A 1 486 ? -16.375 -5.164 -39.031 1 92.38 486 ASP A CA 1
ATOM 3939 C C . ASP A 1 486 ? -16.062 -5.219 -37.531 1 92.38 486 ASP A C 1
ATOM 3941 O O . ASP A 1 486 ? -16.016 -6.301 -36.938 1 92.38 486 ASP A O 1
ATOM 3945 N N . SER A 1 487 ? -15.875 -4.094 -36.938 1 96 487 SER A N 1
ATOM 3946 C CA . SER A 1 487 ? -15.477 -4.129 -35.531 1 96 487 SER A CA 1
ATOM 3947 C C . SER A 1 487 ? -15.883 -2.852 -34.812 1 96 487 SER A C 1
ATOM 3949 O O . SER A 1 487 ? -16.078 -1.809 -35.438 1 96 487 SER A O 1
ATOM 3951 N N . LYS A 1 488 ? -16.125 -2.941 -33.531 1 97.81 488 LYS A N 1
ATOM 3952 C CA . LYS A 1 488 ? -16.406 -1.837 -32.625 1 97.81 488 LYS A CA 1
ATOM 3953 C C . LYS A 1 488 ? -15.656 -2.002 -31.312 1 97.81 488 LYS A C 1
ATOM 3955 O O . LYS A 1 488 ? -15.695 -3.07 -30.688 1 97.81 488 LYS A O 1
ATOM 3960 N N . VAL A 1 489 ? -14.914 -0.987 -30.969 1 98.31 489 VAL A N 1
ATOM 3961 C CA . VAL A 1 489 ? -14.219 -0.968 -29.672 1 98.31 489 VAL A CA 1
ATOM 3962 C C . VAL A 1 489 ? -14.82 0.121 -28.781 1 98.31 489 VAL A C 1
ATOM 3964 O O . VAL A 1 489 ? -14.891 1.286 -29.188 1 98.31 489 VAL A O 1
ATOM 3967 N N . GLU A 1 490 ? -15.25 -0.32 -27.547 1 98.38 490 GLU A N 1
ATOM 3968 C CA . GLU A 1 490 ? -15.867 0.601 -26.594 1 98.38 490 GLU A CA 1
ATOM 3969 C C . GLU A 1 490 ? -15.164 0.542 -25.234 1 98.38 490 GLU A C 1
ATOM 3971 O O . GLU A 1 490 ? -14.891 -0.544 -24.719 1 98.38 490 GLU A O 1
ATOM 3976 N N . ARG A 1 491 ? -14.828 1.745 -24.766 1 97.81 491 ARG A N 1
ATOM 3977 C CA . ARG A 1 491 ? -14.516 1.797 -23.344 1 97.81 491 ARG A CA 1
ATOM 3978 C C . ARG A 1 491 ? -15.773 1.643 -22.5 1 97.81 491 ARG A C 1
ATOM 3980 O O . ARG A 1 491 ? -16.75 2.369 -22.688 1 97.81 491 ARG A O 1
ATOM 3987 N N . THR A 1 492 ? -15.797 0.68 -21.594 1 98.19 492 THR A N 1
ATOM 3988 C CA . THR A 1 492 ? -17 0.45 -20.812 1 98.19 492 THR A CA 1
ATOM 3989 C C . THR A 1 492 ? -16.781 0.828 -19.344 1 98.19 492 THR A C 1
ATOM 3991 O O . THR A 1 492 ? -17.734 0.919 -18.578 1 98.19 492 THR A O 1
ATOM 3994 N N . GLY A 1 493 ? -15.648 1.08 -18.891 1 92.25 493 GLY A N 1
ATOM 3995 C CA . GLY A 1 493 ? -15.195 1.369 -17.531 1 92.25 493 GLY A CA 1
ATOM 3996 C C . GLY A 1 493 ? -13.703 1.157 -17.344 1 92.25 493 GLY A C 1
ATOM 3997 O O . GLY A 1 493 ? -12.938 1.206 -18.312 1 92.25 493 GLY A O 1
ATOM 3998 N N . LEU A 1 494 ? -13.523 0.891 -16.125 1 94.44 494 LEU A N 1
ATOM 3999 C CA . LEU A 1 494 ? -14.211 1.168 -14.875 1 94.44 494 LEU A CA 1
ATOM 4000 C C . LEU A 1 494 ? -14.227 2.664 -14.578 1 94.44 494 LEU A C 1
ATOM 4002 O O . LEU A 1 494 ? -13.688 3.459 -15.352 1 94.44 494 LEU A O 1
ATOM 4006 N N . HIS A 1 495 ? -14.898 3.107 -13.438 1 96 495 HIS A N 1
ATOM 4007 C CA . HIS A 1 495 ? -15.008 4.508 -13.039 1 96 495 HIS A CA 1
ATOM 4008 C C . HIS A 1 495 ? -13.641 5.176 -12.977 1 96 495 HIS A C 1
ATOM 4010 O O . HIS A 1 495 ? -12.633 4.504 -12.75 1 96 495 HIS A O 1
ATOM 4016 N N . GLU A 1 496 ? -13.57 6.445 -13.172 1 93.19 496 GLU A N 1
ATOM 4017 C CA . GLU A 1 496 ? -12.297 7.164 -13.227 1 93.19 496 GLU A CA 1
ATOM 4018 C C . GLU A 1 496 ? -11.555 7.066 -11.898 1 93.19 496 GLU A C 1
ATOM 4020 O O . GLU A 1 496 ? -10.344 7.285 -11.844 1 93.19 496 GLU A O 1
ATOM 4025 N N . LEU A 1 497 ? -12.234 6.77 -10.812 1 94.56 497 LEU A N 1
ATOM 4026 C CA . LEU A 1 497 ? -11.609 6.625 -9.5 1 94.56 497 LEU A CA 1
ATOM 4027 C C . LEU A 1 497 ? -10.961 5.254 -9.359 1 94.56 497 LEU A C 1
ATOM 4029 O O . LEU A 1 497 ? -10.25 5 -8.383 1 94.56 497 LEU A O 1
ATOM 4033 N N . GLU A 1 498 ? -11.188 4.379 -10.312 1 95.56 498 GLU A N 1
ATOM 4034 C CA . GLU A 1 498 ? -10.617 3.033 -10.305 1 95.56 498 GLU A CA 1
ATOM 4035 C C . GLU A 1 498 ? -9.453 2.924 -11.281 1 95.56 498 GLU A C 1
ATOM 4037 O O . GLU A 1 498 ? -9.469 3.541 -12.352 1 95.56 498 GLU A O 1
ATOM 4042 N N . PHE A 1 499 ? -8.469 2.049 -10.984 1 95.5 499 PHE A N 1
ATOM 4043 C CA . PHE A 1 499 ? -7.254 2.023 -11.789 1 95.5 499 PHE A CA 1
ATOM 4044 C C . PHE A 1 499 ? -7.398 1.06 -12.961 1 95.5 499 PHE A C 1
ATOM 4046 O O . PHE A 1 499 ? -6.512 0.97 -13.812 1 95.5 499 PHE A O 1
ATOM 4053 N N . ILE A 1 500 ? -8.477 0.353 -13.078 1 97.12 500 ILE A N 1
ATOM 4054 C CA . ILE A 1 500 ? -8.695 -0.595 -14.164 1 97.12 500 ILE A CA 1
ATOM 4055 C C . ILE A 1 500 ? -9.5 0.074 -15.273 1 97.12 500 ILE A C 1
ATOM 4057 O O . ILE A 1 500 ? -10.461 0.799 -15.008 1 97.12 500 ILE A O 1
ATOM 4061 N N . GLU A 1 501 ? -9.086 -0.117 -16.469 1 96.56 501 GLU A N 1
ATOM 4062 C CA . GLU A 1 501 ? -9.875 0.235 -17.656 1 96.56 501 GLU A CA 1
ATOM 4063 C C . GLU A 1 501 ? -10.344 -1.012 -18.391 1 96.56 501 GLU A C 1
ATOM 4065 O O . GLU A 1 501 ? -9.625 -2.016 -18.453 1 96.56 501 GLU A O 1
ATOM 4070 N N . THR A 1 502 ? -11.516 -0.9 -18.891 1 97.94 502 THR A N 1
ATOM 4071 C CA . THR A 1 502 ? -12.023 -2.004 -19.703 1 97.94 502 THR A CA 1
ATOM 4072 C C . THR A 1 502 ? -12.383 -1.521 -21.094 1 97.94 502 THR A C 1
ATOM 4074 O O . THR A 1 502 ? -12.914 -0.424 -21.266 1 97.94 502 THR A O 1
ATOM 4077 N N . GLN A 1 503 ? -12.039 -2.328 -22.062 1 98.31 503 GLN A N 1
ATOM 4078 C CA . GLN A 1 503 ? -12.453 -2.154 -23.438 1 98.31 503 GLN A CA 1
ATOM 4079 C C . GLN A 1 503 ? -13.172 -3.395 -23.969 1 98.31 503 GLN A C 1
ATOM 4081 O O . GLN A 1 503 ? -12.688 -4.516 -23.797 1 98.31 503 GLN A O 1
ATOM 4086 N N . ARG A 1 504 ? -14.344 -3.195 -24.453 1 98.75 504 ARG A N 1
ATOM 4087 C CA . ARG A 1 504 ? -15.094 -4.273 -25.078 1 98.75 504 ARG A CA 1
ATOM 4088 C C . ARG A 1 504 ? -14.914 -4.246 -26.594 1 98.75 504 ARG A C 1
ATOM 4090 O O . ARG A 1 504 ? -15.148 -3.217 -27.234 1 98.75 504 ARG A O 1
ATOM 4097 N N . HIS A 1 505 ? -14.445 -5.363 -27.141 1 98.75 505 HIS A N 1
ATOM 4098 C CA . HIS A 1 505 ? -14.195 -5.512 -28.562 1 98.75 505 HIS A CA 1
ATOM 4099 C C . HIS A 1 505 ? -15.258 -6.379 -29.234 1 98.75 505 HIS A C 1
ATOM 4101 O O . HIS A 1 505 ? -15.312 -7.59 -29.016 1 98.75 505 HIS A O 1
ATOM 4107 N N . TRP A 1 506 ? -16.094 -5.754 -30.031 1 98.25 506 TRP A N 1
ATOM 4108 C CA . TRP A 1 506 ? -17.016 -6.473 -30.906 1 98.25 506 TRP A CA 1
ATOM 4109 C C . TRP A 1 506 ? -16.406 -6.648 -32.312 1 98.25 506 TRP A C 1
ATOM 4111 O O . TRP A 1 506 ? -15.867 -5.699 -32.875 1 98.25 506 TRP A O 1
ATOM 4121 N N . PHE A 1 507 ? -16.484 -7.852 -32.875 1 97.62 507 PHE A N 1
ATOM 4122 C CA . PHE A 1 507 ? -15.922 -8.023 -34.219 1 97.62 507 PHE A CA 1
ATOM 4123 C C . PHE A 1 507 ? -16.516 -9.258 -34.906 1 97.62 507 PHE A C 1
ATOM 4125 O O . PHE A 1 507 ? -16.938 -10.203 -34.219 1 97.62 507 PHE A O 1
ATOM 4132 N N . LYS A 1 508 ? -16.484 -9.219 -36.188 1 96.12 508 LYS A N 1
ATOM 4133 C CA . LYS A 1 508 ? -17 -10.32 -37 1 96.12 508 LYS A CA 1
ATOM 4134 C C . LYS A 1 508 ? -15.891 -11.297 -37.375 1 96.12 508 LYS A C 1
ATOM 4136 O O . LYS A 1 508 ? -16.094 -12.516 -37.375 1 96.12 508 LYS A O 1
ATOM 4141 N N . GLU A 1 509 ? -14.82 -10.789 -37.719 1 95.12 509 GLU A N 1
ATOM 4142 C CA . GLU A 1 509 ? -13.742 -11.641 -38.219 1 95.12 509 GLU A CA 1
ATOM 4143 C C . GLU A 1 509 ? -12.531 -11.578 -37.281 1 95.12 509 GLU A C 1
ATOM 4145 O O . GLU A 1 509 ? -12.242 -12.531 -36.562 1 95.12 509 GLU A O 1
ATOM 4150 N N . THR A 1 510 ? -11.859 -10.398 -37.312 1 95.44 510 THR A N 1
ATOM 4151 C CA . THR A 1 510 ? -10.633 -10.258 -36.562 1 95.44 510 THR A CA 1
ATOM 4152 C C . THR A 1 510 ? -10.531 -8.859 -35.938 1 95.44 510 THR A C 1
ATOM 4154 O O . THR A 1 510 ? -11.086 -7.898 -36.5 1 95.44 510 THR A O 1
ATOM 4157 N N . VAL A 1 511 ? -9.867 -8.734 -34.844 1 97 511 VAL A N 1
ATOM 4158 C CA . VAL A 1 511 ? -9.57 -7.441 -34.219 1 97 511 VAL A CA 1
ATOM 4159 C C . VAL A 1 511 ? -8.125 -7.422 -33.719 1 97 511 VAL A C 1
ATOM 4161 O O . VAL A 1 511 ? -7.586 -8.453 -33.312 1 97 511 VAL A O 1
ATOM 4164 N N . THR A 1 512 ? -7.469 -6.262 -33.844 1 97.56 512 THR A N 1
ATOM 4165 C CA . THR A 1 512 ? -6.156 -6.031 -33.25 1 97.56 512 THR A CA 1
ATOM 4166 C C . THR A 1 512 ? -6.285 -5.449 -31.859 1 97.56 512 THR A C 1
ATOM 4168 O O . THR A 1 512 ? -7.004 -4.469 -31.656 1 97.56 512 THR A O 1
ATOM 4171 N N . VAL A 1 513 ? -5.641 -6.047 -30.891 1 98.19 513 VAL A N 1
ATOM 4172 C CA . VAL A 1 513 ? -5.719 -5.629 -29.5 1 98.19 513 VAL A CA 1
ATOM 4173 C C . VAL A 1 513 ? -4.328 -5.262 -28.984 1 98.19 513 VAL A C 1
ATOM 4175 O O . VAL A 1 513 ? -3.342 -5.914 -29.344 1 98.19 513 VAL A O 1
ATOM 4178 N N . HIS A 1 514 ? -4.195 -4.188 -28.234 1 97.62 514 HIS A N 1
ATOM 4179 C CA . HIS A 1 514 ? -2.953 -3.746 -27.609 1 97.62 514 HIS A CA 1
ATOM 4180 C C . HIS A 1 514 ? -2.982 -3.971 -26.094 1 97.62 514 HIS A C 1
ATOM 4182 O O . HIS A 1 514 ? -4.012 -3.76 -25.453 1 97.62 514 HIS A O 1
AT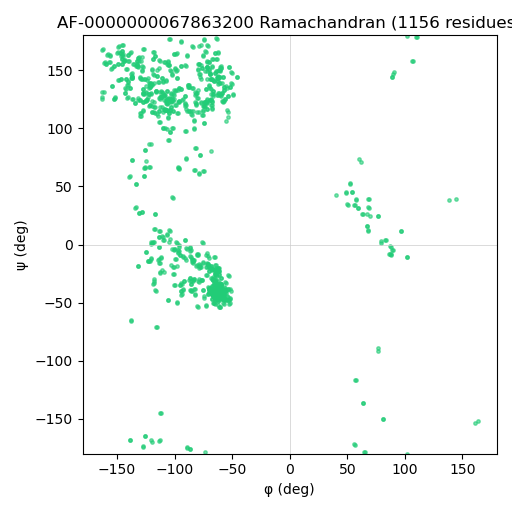OM 4188 N N . THR A 1 515 ? -1.851 -4.375 -25.578 1 97.38 515 THR A N 1
ATOM 4189 C CA . THR A 1 515 ? -1.813 -4.637 -24.141 1 97.38 515 THR A CA 1
ATOM 4190 C C . THR A 1 515 ? -1.789 -3.33 -23.344 1 97.38 515 THR A C 1
ATOM 4192 O O . THR A 1 515 ? -2.02 -3.326 -22.141 1 97.38 515 THR A O 1
ATOM 4195 N N . ASN A 1 516 ? -1.488 -2.209 -24.016 1 96.31 516 ASN A N 1
ATOM 4196 C CA . ASN A 1 516 ? -1.418 -0.9 -23.375 1 96.31 516 ASN A CA 1
ATOM 4197 C C . ASN A 1 516 ? -0.41 -0.889 -22.234 1 96.31 516 ASN A C 1
ATOM 4199 O O . ASN A 1 516 ? -0.677 -0.326 -21.172 1 96.31 516 ASN A O 1
ATOM 4203 N N . ASP A 1 517 ? 0.749 -1.575 -22.375 1 95.38 517 ASP A N 1
ATOM 4204 C CA . ASP A 1 517 ? 1.861 -1.646 -21.438 1 95.38 517 ASP A CA 1
ATOM 4205 C C . ASP A 1 517 ? 1.408 -2.219 -20.094 1 95.38 517 ASP A C 1
ATOM 4207 O O . ASP A 1 517 ? 1.895 -1.804 -19.047 1 95.38 517 ASP A O 1
ATOM 4211 N N . SER A 1 518 ? 0.472 -3.068 -20.141 1 97.56 518 SER A N 1
ATOM 4212 C CA . SER A 1 518 ? -0.096 -3.672 -18.938 1 97.56 518 SER A CA 1
ATOM 4213 C C . SER A 1 518 ? -0.481 -5.129 -19.172 1 97.56 518 SER A C 1
ATOM 4215 O O . SER A 1 518 ? -0.633 -5.551 -20.328 1 97.56 518 SER A O 1
ATOM 4217 N N . VAL A 1 519 ? -0.567 -5.836 -18.094 1 98.25 519 VAL A N 1
ATOM 4218 C CA . VAL A 1 519 ? -1.188 -7.156 -18.172 1 98.25 519 VAL A CA 1
ATOM 4219 C C . VAL A 1 519 ? -2.646 -7.016 -18.609 1 98.25 519 VAL A C 1
ATOM 4221 O O . VAL A 1 519 ? -3.332 -6.074 -18.203 1 98.25 519 VAL A O 1
ATOM 4224 N N . ASN A 1 520 ? -3.102 -7.938 -19.453 1 98.5 520 ASN A N 1
ATOM 4225 C CA . ASN A 1 520 ? -4.492 -7.953 -19.875 1 98.5 520 ASN A CA 1
ATOM 4226 C C . ASN A 1 520 ? -5.238 -9.172 -19.344 1 98.5 520 ASN A C 1
ATOM 4228 O O . ASN A 1 520 ? -4.738 -10.297 -19.422 1 98.5 520 ASN A O 1
ATOM 4232 N N . MET A 1 521 ? -6.316 -8.93 -18.719 1 98.62 521 MET A N 1
ATOM 4233 C CA . MET A 1 521 ? -7.324 -9.945 -18.453 1 98.62 521 MET A CA 1
ATOM 4234 C C . MET A 1 521 ? -8.484 -9.844 -19.438 1 98.62 521 MET A C 1
ATOM 4236 O O . MET A 1 521 ? -9.031 -8.766 -19.641 1 98.62 521 MET A O 1
ATOM 4240 N N . LEU A 1 522 ? -8.789 -10.969 -20.016 1 98.81 522 LEU A N 1
ATOM 4241 C CA . LEU A 1 522 ? -9.852 -10.945 -21.016 1 98.81 522 LEU A CA 1
ATOM 4242 C C . LEU A 1 522 ? -10.852 -12.07 -20.781 1 98.81 522 LEU A C 1
ATOM 4244 O O . LEU A 1 522 ? -10.547 -13.047 -20.094 1 98.81 522 LEU A O 1
ATOM 4248 N N . ASN A 1 523 ? -12 -11.891 -21.281 1 98.75 523 ASN A N 1
ATOM 4249 C CA . ASN A 1 523 ? -13.07 -12.875 -21.266 1 98.75 523 ASN A CA 1
ATOM 4250 C C . ASN A 1 523 ? -13.883 -12.852 -22.547 1 98.75 523 ASN A C 1
ATOM 4252 O O . ASN A 1 523 ? -14.219 -11.781 -23.062 1 98.75 523 ASN A O 1
ATOM 4256 N N . LEU A 1 524 ? -14.117 -14.008 -23.188 1 98.12 524 LEU A N 1
ATOM 4257 C CA . LEU A 1 524 ? -15.039 -14.062 -24.312 1 98.12 524 LEU A CA 1
ATOM 4258 C C . LEU A 1 524 ? -16.484 -13.984 -23.828 1 98.12 524 LEU A C 1
ATOM 4260 O O . LEU A 1 524 ? -17.062 -14.984 -23.391 1 98.12 524 LEU A O 1
ATOM 4264 N N . VAL A 1 525 ? -17.062 -12.859 -24.016 1 98.25 525 VAL A N 1
ATOM 4265 C CA . VAL A 1 525 ? -18.344 -12.594 -23.344 1 98.25 525 VAL A CA 1
ATOM 4266 C C . VAL A 1 525 ? -19.484 -12.828 -24.328 1 98.25 525 VAL A C 1
ATOM 4268 O O . VAL A 1 525 ? -20.656 -12.812 -23.922 1 98.25 525 VAL A O 1
ATOM 4271 N N . GLU A 1 526 ? -19.234 -12.961 -25.578 1 97.44 526 GLU A N 1
ATOM 4272 C CA . GLU A 1 526 ? -20.203 -13.312 -26.594 1 97.44 526 GLU A CA 1
ATOM 4273 C C . GLU A 1 526 ? -19.578 -14.148 -27.703 1 97.44 526 GLU A C 1
ATOM 4275 O O . GLU A 1 526 ? -18.438 -13.891 -28.109 1 97.44 526 GLU A O 1
ATOM 4280 N N . GLY A 1 527 ? -20.281 -15.062 -28.188 1 95.38 527 GLY A N 1
ATOM 4281 C CA . GLY A 1 527 ? -19.781 -15.969 -29.203 1 95.38 527 GLY A CA 1
ATOM 4282 C C . GLY A 1 527 ? -19.391 -17.328 -28.656 1 95.38 527 GLY A C 1
ATOM 4283 O O . GLY A 1 527 ? -19.484 -17.562 -27.453 1 95.38 527 GLY A O 1
ATOM 4284 N N . THR A 1 528 ? -18.938 -18.203 -29.531 1 94.88 528 THR A N 1
ATOM 4285 C CA . THR A 1 528 ? -18.656 -19.578 -29.125 1 94.88 528 THR A CA 1
ATOM 4286 C C . THR A 1 528 ? -17.172 -19.766 -28.828 1 94.88 528 THR A C 1
ATOM 4288 O O . THR A 1 528 ? -16.797 -20.344 -27.812 1 94.88 528 THR A O 1
ATOM 4291 N N . SER A 1 529 ? -16.375 -19.312 -29.75 1 96.12 529 SER A N 1
ATOM 4292 C CA . SER A 1 529 ? -14.938 -19.469 -29.578 1 96.12 529 SER A CA 1
ATOM 4293 C C . SER A 1 529 ? -14.172 -18.438 -30.406 1 96.12 529 SER A C 1
ATOM 4295 O O . SER A 1 529 ? -14.719 -17.844 -31.328 1 96.12 529 SER A O 1
ATOM 4297 N N . ALA A 1 530 ? -13.008 -18.156 -30.031 1 97.38 530 ALA A N 1
ATOM 4298 C CA . ALA A 1 530 ? -12.055 -17.281 -30.719 1 97.38 530 ALA A CA 1
ATOM 4299 C C . ALA A 1 530 ? -10.625 -17.797 -30.547 1 97.38 530 ALA A C 1
ATOM 4301 O O . ALA A 1 530 ? -10.367 -18.672 -29.734 1 97.38 530 ALA A O 1
ATOM 4302 N N . VAL A 1 531 ? -9.703 -17.297 -31.375 1 98.38 531 VAL A N 1
ATOM 4303 C CA . VAL A 1 531 ? -8.297 -17.688 -31.297 1 98.38 531 VAL A CA 1
ATOM 4304 C C . VAL A 1 531 ? -7.422 -16.438 -31.172 1 98.38 531 VAL A C 1
ATOM 4306 O O . VAL A 1 531 ? -7.535 -15.516 -31.984 1 98.38 531 VAL A O 1
ATOM 4309 N N . VAL A 1 532 ? -6.625 -16.391 -30.125 1 98.75 532 VAL A N 1
ATOM 4310 C CA . VAL A 1 532 ? -5.629 -15.336 -29.969 1 98.75 532 VAL A CA 1
ATOM 4311 C C . VAL A 1 532 ? -4.387 -15.68 -30.797 1 98.75 532 VAL A C 1
ATOM 4313 O O . VAL A 1 532 ? -3.812 -16.766 -30.641 1 98.75 532 VAL A O 1
ATOM 4316 N N . GLU A 1 533 ? -3.922 -14.758 -31.609 1 98.38 533 GLU A N 1
ATOM 4317 C CA . GLU A 1 533 ? -2.811 -15.031 -32.5 1 98.38 533 GLU A CA 1
ATOM 4318 C C . GLU A 1 533 ? -1.723 -13.969 -32.375 1 98.38 533 GLU A C 1
ATOM 4320 O O . GLU A 1 533 ? -2.02 -12.789 -32.219 1 98.38 533 GLU A O 1
ATOM 4325 N N . SER A 1 534 ? -0.522 -14.43 -32.469 1 97.44 534 SER A N 1
ATOM 4326 C CA . SER A 1 534 ? 0.625 -13.531 -32.438 1 97.44 534 SER A CA 1
ATOM 4327 C C . SER A 1 534 ? 0.803 -12.844 -33.812 1 97.44 534 SER A C 1
ATOM 4329 O O . SER A 1 534 ? 0.545 -13.445 -34.844 1 97.44 534 SER A O 1
ATOM 4331 N N . ILE A 1 535 ? 1.275 -11.602 -33.75 1 95.25 535 ILE A N 1
ATOM 4332 C CA . ILE A 1 535 ? 1.544 -10.875 -34.969 1 95.25 535 ILE A CA 1
ATOM 4333 C C . ILE A 1 535 ? 2.918 -11.266 -35.5 1 95.25 535 ILE A C 1
ATOM 4335 O O . ILE A 1 535 ? 3.139 -11.266 -36.719 1 95.25 535 ILE A O 1
ATOM 4339 N N . ASP A 1 536 ? 3.814 -11.625 -34.688 1 94.94 536 ASP A N 1
ATOM 4340 C CA . ASP A 1 536 ? 5.188 -11.914 -35.094 1 94.94 536 ASP A CA 1
ATOM 4341 C C . ASP A 1 536 ? 5.543 -13.375 -34.812 1 94.94 536 ASP A C 1
ATOM 4343 O O . ASP A 1 536 ? 6.723 -13.727 -34.719 1 94.94 536 ASP A O 1
ATOM 4347 N N . ASP A 1 537 ? 4.637 -14.211 -34.531 1 94.69 537 ASP A N 1
ATOM 4348 C CA . ASP A 1 537 ? 4.789 -15.641 -34.312 1 94.69 537 ASP A CA 1
ATOM 4349 C C . ASP A 1 537 ? 5.566 -15.922 -33.031 1 94.69 537 ASP A C 1
ATOM 4351 O O . ASP A 1 537 ? 6.328 -16.891 -32.938 1 94.69 537 ASP A O 1
ATOM 4355 N N . SER A 1 538 ? 5.395 -15.023 -32.031 1 94.69 538 SER A N 1
ATOM 4356 C CA . SER A 1 538 ? 6.105 -15.188 -30.766 1 94.69 538 SER A CA 1
ATOM 4357 C C . SER A 1 538 ? 5.43 -16.234 -29.891 1 94.69 538 SER A C 1
ATOM 4359 O O . SER A 1 538 ? 6.023 -16.703 -28.922 1 94.69 538 SER A O 1
ATOM 4361 N N . PHE A 1 539 ? 4.254 -16.547 -30.094 1 96.69 539 PHE A N 1
ATOM 4362 C CA . PHE A 1 539 ? 3.57 -17.609 -29.359 1 96.69 539 PHE A CA 1
ATOM 4363 C C . PHE A 1 539 ? 2.615 -18.359 -30.281 1 96.69 539 PHE A C 1
ATOM 4365 O O . PHE A 1 539 ? 2.215 -17.844 -31.328 1 96.69 539 PHE A O 1
ATOM 4372 N N . ALA A 1 540 ? 2.242 -19.625 -29.953 1 96.44 540 ALA A N 1
ATOM 4373 C CA . ALA A 1 540 ? 1.3 -20.438 -30.719 1 96.44 540 ALA A CA 1
ATOM 4374 C C . ALA A 1 540 ? -0.128 -19.922 -30.562 1 96.44 540 ALA A C 1
ATOM 4376 O O . ALA A 1 540 ? -0.459 -19.312 -29.547 1 96.44 540 ALA A O 1
ATOM 4377 N N . PRO A 1 541 ? -0.95 -20.109 -31.625 1 97.81 541 PRO A N 1
ATOM 4378 C CA . PRO A 1 541 ? -2.354 -19.719 -31.469 1 97.81 541 PRO A CA 1
ATOM 4379 C C . PRO A 1 541 ? -3 -20.281 -30.219 1 97.81 541 PRO A C 1
ATOM 4381 O O . PRO A 1 541 ? -2.762 -21.438 -29.859 1 97.81 541 PRO A O 1
ATOM 4384 N N . PHE A 1 542 ? -3.752 -19.516 -29.562 1 98.38 542 PHE A N 1
ATOM 4385 C CA . PHE A 1 542 ? -4.383 -19.844 -28.297 1 98.38 542 PHE A CA 1
ATOM 4386 C C . PHE A 1 542 ? -5.902 -19.781 -28.406 1 98.38 542 PHE A C 1
ATOM 4388 O O . PHE A 1 542 ? -6.469 -18.688 -28.547 1 98.38 542 PHE A O 1
ATOM 4395 N N . GLU A 1 543 ? -6.547 -20.859 -28.281 1 97.44 543 GLU A N 1
ATOM 4396 C CA . GLU A 1 543 ? -7.996 -20.938 -28.453 1 97.44 543 GLU A CA 1
ATOM 4397 C C . GLU A 1 543 ? -8.719 -20.641 -27.141 1 97.44 543 GLU A C 1
ATOM 4399 O O . GLU A 1 543 ? -8.297 -21.109 -26.078 1 97.44 543 GLU A O 1
ATOM 4404 N N . VAL A 1 544 ? -9.758 -19.875 -27.203 1 97.25 544 VAL A N 1
ATOM 4405 C CA . VAL A 1 544 ? -10.594 -19.562 -26.047 1 97.25 544 VAL A CA 1
ATOM 4406 C C . VAL A 1 544 ? -12.055 -19.828 -26.375 1 97.25 544 VAL A C 1
ATOM 4408 O O . VAL A 1 544 ? -12.477 -19.672 -27.531 1 97.25 544 VAL A O 1
ATOM 4411 N N . HIS A 1 545 ? -12.844 -20.203 -25.391 1 96.88 545 HIS A N 1
ATOM 4412 C CA . HIS A 1 545 ? -14.266 -20.484 -25.547 1 96.88 545 HIS A CA 1
ATOM 4413 C C . HIS A 1 545 ? -15.109 -19.531 -24.703 1 96.88 545 HIS A C 1
ATOM 4415 O O . HIS A 1 545 ? -14.586 -18.859 -23.812 1 96.88 545 HIS A O 1
ATOM 4421 N N . TYR A 1 546 ? -16.391 -19.531 -25.031 1 96.12 546 TYR A N 1
ATOM 4422 C CA . TYR A 1 546 ? -17.344 -18.656 -24.328 1 96.12 546 TYR A CA 1
ATOM 4423 C C . TYR A 1 546 ? -17.188 -18.781 -22.828 1 96.12 546 TYR A C 1
ATOM 4425 O O . TYR A 1 546 ? -17.156 -19.891 -22.281 1 96.12 546 TYR A O 1
ATOM 4433 N N . GLY A 1 547 ? -17.078 -17.641 -22.203 1 97 547 GLY A N 1
ATOM 4434 C CA . GLY A 1 547 ? -17.078 -17.578 -20.75 1 97 547 GLY A CA 1
ATOM 4435 C C . GLY A 1 547 ? -15.695 -17.781 -20.141 1 97 547 GLY A C 1
ATOM 4436 O O . GLY A 1 547 ? -15.508 -17.578 -18.938 1 97 547 GLY A O 1
ATOM 4437 N N . GLU A 1 548 ? -14.719 -18.141 -20.922 1 97.88 548 GLU A N 1
ATOM 4438 C CA . GLU A 1 548 ? -13.383 -18.391 -20.391 1 97.88 548 GLU A CA 1
ATOM 4439 C C . GLU A 1 548 ? -12.609 -17.094 -20.203 1 97.88 548 GLU A C 1
ATOM 4441 O O . GLU A 1 548 ? -12.641 -16.219 -21.078 1 97.88 548 GLU A O 1
ATOM 4446 N N . THR A 1 549 ? -12.039 -16.938 -19.016 1 98.25 549 THR A N 1
ATOM 4447 C CA . THR A 1 549 ? -11.109 -15.852 -18.75 1 98.25 549 THR A CA 1
ATOM 4448 C C . THR A 1 549 ? -9.68 -16.266 -19.109 1 98.25 549 THR A C 1
ATOM 4450 O O . THR A 1 549 ? -9.258 -17.391 -18.828 1 98.25 549 THR A O 1
ATOM 4453 N N . PHE A 1 550 ? -8.984 -15.359 -19.734 1 98.62 550 PHE A N 1
ATOM 4454 C CA . PHE A 1 550 ? -7.594 -15.648 -20.078 1 98.62 550 PHE A CA 1
ATOM 4455 C C . PHE A 1 550 ? -6.73 -14.406 -19.875 1 98.62 550 PHE A C 1
ATOM 4457 O O . PHE A 1 550 ? -7.246 -13.289 -19.812 1 98.62 550 PHE A O 1
ATOM 4464 N N . ILE A 1 551 ? -5.441 -14.641 -19.703 1 98.75 551 ILE A N 1
ATOM 4465 C CA . ILE A 1 551 ? -4.461 -13.594 -19.422 1 98.75 551 ILE A CA 1
ATOM 4466 C C . ILE A 1 551 ? -3.516 -13.445 -20.609 1 98.75 551 ILE A C 1
ATOM 4468 O O . ILE A 1 551 ? -3.051 -14.438 -21.172 1 98.75 551 ILE A O 1
ATOM 4472 N N . VAL A 1 552 ? -3.303 -12.25 -21.047 1 98.81 552 VAL A N 1
ATOM 4473 C CA . VAL A 1 552 ? -2.256 -11.938 -22.016 1 98.81 552 VAL A CA 1
ATOM 4474 C C . VAL A 1 552 ? -1.187 -11.07 -21.344 1 98.81 552 VAL A C 1
ATOM 4476 O O . VAL A 1 552 ? -1.455 -9.93 -20.969 1 98.81 552 VAL A O 1
ATOM 4479 N N . PRO A 1 553 ? 0.03 -11.594 -21.203 1 98.69 553 PRO A N 1
ATOM 4480 C CA . PRO A 1 553 ? 1.105 -10.836 -20.562 1 98.69 553 PRO A CA 1
ATOM 4481 C C . PRO A 1 553 ? 1.41 -9.523 -21.281 1 98.69 553 PRO A C 1
ATOM 4483 O O . PRO A 1 553 ? 1.26 -9.43 -22.5 1 98.69 553 PRO A O 1
ATOM 4486 N N . ALA A 1 554 ? 1.886 -8.562 -20.547 1 98.31 554 ALA A N 1
ATOM 4487 C CA . ALA A 1 554 ? 2.207 -7.242 -21.078 1 98.31 554 ALA A CA 1
ATOM 4488 C C . ALA A 1 554 ? 3.256 -7.336 -22.188 1 98.31 554 ALA A C 1
ATOM 4490 O O . ALA A 1 554 ? 3.209 -6.578 -23.156 1 98.31 554 ALA A O 1
ATOM 4491 N N . ILE A 1 555 ? 4.176 -8.25 -22.078 1 98.06 555 ILE A N 1
ATOM 4492 C CA . ILE A 1 555 ? 5.328 -8.328 -22.969 1 98.06 555 ILE A CA 1
ATOM 4493 C C . ILE A 1 555 ? 4.859 -8.641 -24.391 1 98.06 555 ILE A C 1
ATOM 4495 O O . ILE A 1 555 ? 5.586 -8.391 -25.359 1 98.06 555 ILE A O 1
ATOM 4499 N N . VAL A 1 556 ? 3.66 -9.195 -24.531 1 98.19 556 VAL A N 1
ATOM 4500 C CA . VAL A 1 556 ? 3.129 -9.57 -25.828 1 98.19 556 VAL A CA 1
ATOM 4501 C C . VAL A 1 556 ? 2.941 -8.32 -26.688 1 98.19 556 VAL A C 1
ATOM 4503 O O . VAL A 1 556 ? 3.123 -8.367 -27.906 1 98.19 556 VAL A O 1
ATOM 4506 N N . GLY A 1 557 ? 2.576 -7.184 -26.094 1 97.44 557 GLY A N 1
ATOM 4507 C CA . GLY A 1 557 ? 2.428 -5.926 -26.812 1 97.44 557 GLY A CA 1
ATOM 4508 C C . GLY A 1 557 ? 1.154 -5.855 -27.625 1 97.44 557 GLY A C 1
ATOM 4509 O O . GLY A 1 557 ? 0.103 -5.457 -27.125 1 97.44 557 GLY A O 1
ATOM 4510 N N . THR A 1 558 ? 1.257 -6.254 -28.844 1 98.06 558 THR A N 1
ATOM 4511 C CA . THR A 1 558 ? 0.122 -6.258 -29.766 1 98.06 558 THR A CA 1
ATOM 4512 C C . THR A 1 558 ? -0.188 -7.672 -30.234 1 98.06 558 THR A C 1
ATOM 4514 O O . THR A 1 558 ? 0.725 -8.461 -30.5 1 98.06 558 THR A O 1
ATOM 4517 N N . TYR A 1 559 ? -1.47 -8.031 -30.328 1 98.44 559 TYR A N 1
ATOM 4518 C CA . TYR A 1 559 ? -1.91 -9.344 -30.797 1 98.44 559 TYR A CA 1
ATOM 4519 C C . TYR A 1 559 ? -3.254 -9.25 -31.5 1 98.44 559 TYR A C 1
ATOM 4521 O O . TYR A 1 559 ? -3.859 -8.172 -31.562 1 98.44 559 TYR A O 1
ATOM 4529 N N . GLN A 1 560 ? -3.641 -10.312 -32.125 1 98.12 560 GLN A N 1
ATOM 4530 C CA . GLN A 1 560 ? -4.914 -10.383 -32.812 1 98.12 560 GLN A CA 1
ATOM 4531 C C . GLN A 1 560 ? -5.824 -11.445 -32.219 1 98.12 560 GLN A C 1
ATOM 4533 O O . GLN A 1 560 ? -5.344 -12.453 -31.703 1 98.12 560 GLN A O 1
ATOM 4538 N N . ILE A 1 561 ? -7.059 -11.203 -32.219 1 98.38 561 ILE A N 1
ATOM 4539 C CA . ILE A 1 561 ? -8.062 -12.203 -31.875 1 98.38 561 ILE A CA 1
ATOM 4540 C C . ILE A 1 561 ? -8.977 -12.469 -33.062 1 98.38 561 ILE A C 1
ATOM 4542 O O . ILE A 1 561 ? -9.57 -11.539 -33.625 1 98.38 561 ILE A O 1
ATOM 4546 N N . ARG A 1 562 ? -9.055 -13.656 -33.469 1 97.38 562 ARG A N 1
ATOM 4547 C CA . ARG A 1 562 ? -9.844 -14.039 -34.625 1 97.38 562 ARG A CA 1
ATOM 4548 C C . ARG A 1 562 ? -11.07 -14.852 -34.219 1 97.38 562 ARG A C 1
ATOM 4550 O O . ARG A 1 562 ? -10.969 -15.773 -33.406 1 97.38 562 ARG A O 1
ATOM 4557 N N . ASN A 1 563 ? -12.203 -14.422 -34.75 1 97.38 563 ASN A N 1
ATOM 4558 C CA . ASN A 1 563 ? -13.438 -15.18 -34.562 1 97.38 563 ASN A CA 1
ATOM 4559 C C . ASN A 1 563 ? -13.383 -16.516 -35.312 1 97.38 563 ASN A C 1
ATOM 4561 O O . ASN A 1 563 ? -13.031 -16.562 -36.5 1 97.38 563 ASN A O 1
ATOM 4565 N N . THR A 1 564 ? -13.68 -17.609 -34.656 1 94.81 564 THR A N 1
ATOM 4566 C CA . THR A 1 564 ? -13.57 -18.922 -35.281 1 94.81 564 THR A CA 1
ATOM 4567 C C . THR A 1 564 ? -14.883 -19.312 -35.938 1 94.81 564 THR A C 1
ATOM 4569 O O . THR A 1 564 ? -14.953 -20.297 -36.688 1 94.81 564 THR A O 1
ATOM 4572 N N . ASN A 1 565 ? -15.914 -18.594 -35.656 1 86.5 565 ASN A N 1
ATOM 4573 C CA . ASN A 1 565 ? -17.219 -18.812 -36.281 1 86.5 565 ASN A CA 1
ATOM 4574 C C . ASN A 1 565 ? -17.641 -17.641 -37.125 1 86.5 565 ASN A C 1
ATOM 4576 O O . ASN A 1 565 ? -18.016 -16.594 -36.625 1 86.5 565 ASN A O 1
ATOM 4580 N N . ALA A 1 566 ? -17.719 -17.781 -38.406 1 73 566 ALA A N 1
ATOM 4581 C CA . ALA A 1 566 ? -17.922 -16.688 -39.375 1 73 566 ALA A CA 1
ATOM 4582 C C . ALA A 1 566 ? -19.344 -16.156 -39.344 1 73 566 ALA A C 1
ATOM 4584 O O . ALA A 1 566 ? -19.609 -15.047 -39.781 1 73 566 ALA A O 1
ATOM 4585 N N . SER A 1 567 ? -20.156 -16.781 -38.688 1 79.44 567 SER A N 1
ATOM 4586 C CA . SER A 1 567 ? -21.562 -16.391 -38.844 1 79.44 567 SER A CA 1
ATOM 4587 C C . SER A 1 567 ? -22 -15.469 -37.719 1 79.44 567 SER A C 1
ATOM 4589 O O . SER A 1 567 ? -23.016 -14.781 -37.844 1 79.44 567 SER A O 1
ATOM 4591 N N . GLU A 1 568 ? -21.344 -15.43 -36.688 1 87.75 568 GLU A N 1
ATOM 4592 C CA . GLU A 1 568 ? -21.781 -14.672 -35.531 1 87.75 568 GLU A CA 1
ATOM 4593 C C . GLU A 1 568 ? -20.734 -13.648 -35.094 1 87.75 568 GLU A C 1
ATOM 4595 O O . GLU A 1 568 ? -19.531 -13.852 -35.312 1 87.75 568 GLU A O 1
ATOM 4600 N N . LYS A 1 569 ? -21.281 -12.5 -34.656 1 92.88 569 LYS A N 1
ATOM 4601 C CA . LYS A 1 569 ? -20.375 -11.547 -34.031 1 92.88 569 LYS A CA 1
ATOM 4602 C C . LYS A 1 569 ? -19.922 -12.047 -32.656 1 92.88 569 LYS A C 1
ATOM 4604 O O . LYS A 1 569 ? -20.703 -12.695 -31.938 1 92.88 569 LYS A O 1
ATOM 4609 N N . VAL A 1 570 ? -18.719 -11.805 -32.344 1 97.06 570 VAL A N 1
ATOM 4610 C CA . VAL A 1 570 ? -18.203 -12.18 -31.031 1 97.06 570 VAL A CA 1
ATOM 4611 C C . VAL A 1 570 ? -17.781 -10.922 -30.281 1 97.06 570 VAL A C 1
ATOM 4613 O O . VAL A 1 570 ? -17.641 -9.852 -30.859 1 97.06 570 VAL A O 1
ATOM 4616 N N . ALA A 1 571 ? -17.641 -11.062 -28.984 1 98.25 571 ALA A N 1
ATOM 4617 C CA . ALA A 1 571 ? -17.172 -9.945 -28.172 1 98.25 571 ALA A CA 1
ATOM 4618 C C . ALA A 1 571 ? -16.234 -10.422 -27.078 1 98.25 571 ALA A C 1
ATOM 4620 O O . ALA A 1 571 ? -16.438 -11.477 -26.469 1 98.25 571 ALA A O 1
ATOM 4621 N N . VAL A 1 572 ? -15.164 -9.664 -26.906 1 98.62 572 VAL A N 1
ATOM 4622 C CA . VAL A 1 572 ? -14.219 -9.883 -25.812 1 98.62 572 VAL A CA 1
A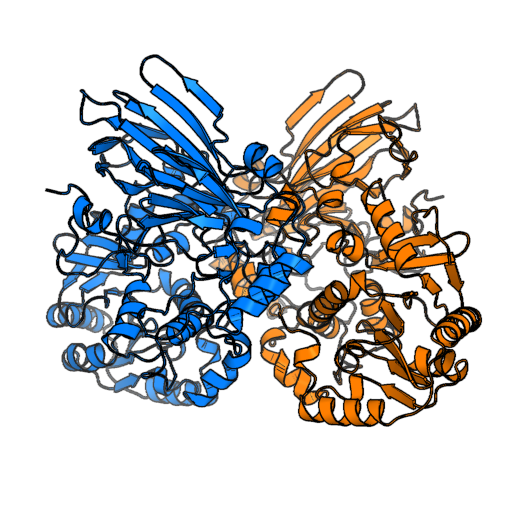TOM 4623 C C . VAL A 1 572 ? -14.141 -8.633 -24.938 1 98.62 572 VAL A C 1
ATOM 4625 O O . VAL A 1 572 ? -14.078 -7.516 -25.438 1 98.62 572 VAL A O 1
ATOM 4628 N N . ILE A 1 573 ? -14.289 -8.836 -23.594 1 98.81 573 ILE A N 1
ATOM 4629 C CA . ILE A 1 573 ? -14.016 -7.734 -22.672 1 98.81 573 ILE A CA 1
ATOM 4630 C C . ILE A 1 573 ? -12.57 -7.812 -22.203 1 98.81 573 ILE A C 1
ATOM 4632 O O . ILE A 1 573 ? -12.102 -8.875 -21.781 1 98.81 573 ILE A O 1
ATOM 4636 N N . GLN A 1 574 ? -11.852 -6.715 -22.391 1 98.81 574 GLN A N 1
ATOM 4637 C CA . GLN A 1 574 ? -10.461 -6.566 -21.984 1 98.81 574 GLN A CA 1
ATOM 4638 C C . GLN A 1 574 ? -10.344 -5.648 -20.766 1 98.81 574 GLN A C 1
ATOM 4640 O O . GLN A 1 574 ? -10.945 -4.574 -20.734 1 98.81 574 GLN A O 1
ATOM 4645 N N . ALA A 1 575 ? -9.594 -6.059 -19.766 1 98.5 575 ALA A N 1
ATOM 4646 C CA . ALA A 1 575 ? -9.25 -5.207 -18.625 1 98.5 575 ALA A CA 1
ATOM 4647 C C . ALA A 1 575 ? -7.742 -5.035 -18.516 1 98.5 575 ALA A C 1
ATOM 4649 O O . ALA A 1 575 ? -6.984 -5.988 -18.703 1 98.5 575 ALA A O 1
ATOM 4650 N N . PHE A 1 576 ? -7.281 -3.891 -18.25 1 98.06 576 PHE A N 1
ATOM 4651 C CA . PHE A 1 576 ? -5.879 -3.572 -18.016 1 98.06 576 PHE A CA 1
ATOM 4652 C C . PHE A 1 576 ? -5.746 -2.4 -17.047 1 98.06 576 PHE A C 1
ATOM 4654 O O . PHE A 1 576 ? -6.738 -1.742 -16.734 1 98.06 576 PHE A O 1
ATOM 4661 N N . VAL A 1 577 ? -4.566 -2.178 -16.5 1 96.75 577 VAL A N 1
ATOM 4662 C CA . VAL A 1 577 ? -4.309 -1.066 -15.586 1 96.75 577 VAL A CA 1
ATOM 4663 C C . VAL A 1 577 ? -4.09 0.216 -16.391 1 96.75 577 VAL A C 1
ATOM 4665 O O . VAL A 1 577 ? -3.305 0.239 -17.344 1 96.75 577 VAL A O 1
ATOM 4668 N N . ARG A 1 578 ? -4.793 1.262 -16 1 92.25 578 ARG A N 1
ATOM 4669 C CA . ARG A 1 578 ? -4.652 2.541 -16.688 1 92.25 578 ARG A CA 1
ATOM 4670 C C . ARG A 1 578 ? -3.215 3.043 -16.625 1 92.25 578 ARG A C 1
ATOM 4672 O O . ARG A 1 578 ? -2.537 2.863 -15.609 1 92.25 578 ARG A O 1
ATOM 4679 N N . ASN A 1 579 ? -2.688 3.373 -17.812 1 75.19 579 ASN A N 1
ATOM 4680 C CA . ASN A 1 579 ? -1.332 3.91 -17.875 1 75.19 579 ASN A CA 1
ATOM 4681 C C . ASN A 1 579 ? -1.247 5.297 -17.25 1 75.19 579 ASN A C 1
ATOM 4683 O O . ASN A 1 579 ? -1.894 6.234 -17.703 1 75.19 579 ASN A O 1
ATOM 4687 N N . LEU A 1 580 ? -1.165 5.324 -16 1 52.78 580 LEU A N 1
ATOM 4688 C CA . LEU A 1 580 ? -0.983 6.664 -15.445 1 52.78 580 LEU A CA 1
ATOM 4689 C C . LEU A 1 580 ? 0.315 7.285 -15.953 1 52.78 580 LEU A C 1
ATOM 4691 O O . LEU A 1 580 ? 1.298 6.582 -16.188 1 52.78 580 LEU A O 1
ATOM 4695 N N . MET B 1 1 ? 19.109 41.219 0.984 1 56.09 1 MET B N 1
ATOM 4696 C CA . MET B 1 1 ? 18.422 40.469 2.023 1 56.09 1 MET B CA 1
ATOM 4697 C C . MET B 1 1 ? 17.562 39.344 1.413 1 56.09 1 MET B C 1
ATOM 4699 O O . MET B 1 1 ? 17.016 39.531 0.324 1 56.09 1 MET B O 1
ATOM 4703 N N . SER B 1 2 ? 17.656 38.031 1.919 1 71.69 2 SER B N 1
ATOM 4704 C CA . SER B 1 2 ? 16.906 36.938 1.351 1 71.69 2 SER B CA 1
ATOM 4705 C C . SER B 1 2 ? 15.406 37.219 1.368 1 71.69 2 SER B C 1
ATOM 4707 O O . SER B 1 2 ? 14.898 37.844 2.301 1 71.69 2 SER B O 1
ATOM 4709 N N . THR B 1 3 ? 14.789 36.969 0.271 1 87.88 3 THR B N 1
ATOM 4710 C CA . THR B 1 3 ? 13.344 37.125 0.148 1 87.88 3 THR B CA 1
ATOM 4711 C C . THR B 1 3 ? 12.617 35.844 0.475 1 87.88 3 THR B C 1
ATOM 4713 O O . THR B 1 3 ? 11.391 35.781 0.419 1 87.88 3 THR B O 1
ATOM 4716 N N . TYR B 1 4 ? 13.414 34.844 0.892 1 94.31 4 TYR B N 1
ATOM 4717 C CA . TYR B 1 4 ? 12.828 33.562 1.272 1 94.31 4 TYR B CA 1
ATOM 4718 C C . TYR B 1 4 ? 12.078 33.688 2.592 1 94.31 4 TYR B C 1
ATOM 4720 O O . TYR B 1 4 ? 12.648 34.094 3.607 1 94.31 4 TYR B O 1
ATOM 4728 N N . ASP B 1 5 ? 10.82 33.375 2.58 1 96.31 5 ASP B N 1
ATOM 4729 C CA . ASP B 1 5 ? 9.984 33.469 3.775 1 96.31 5 ASP B CA 1
ATOM 4730 C C . ASP B 1 5 ? 10.109 32.219 4.648 1 96.31 5 ASP B C 1
ATOM 4732 O O . ASP B 1 5 ? 9.664 31.141 4.262 1 96.31 5 ASP B O 1
ATOM 4736 N N . LEU B 1 6 ? 10.633 32.375 5.832 1 96.31 6 LEU B N 1
ATOM 4737 C CA . LEU B 1 6 ? 10.898 31.266 6.727 1 96.31 6 LEU B CA 1
ATOM 4738 C C . LEU B 1 6 ? 9.672 30.938 7.559 1 96.31 6 LEU B C 1
ATOM 4740 O O . LEU B 1 6 ? 9.633 29.906 8.242 1 96.31 6 LEU B O 1
ATOM 4744 N N . ALA B 1 7 ? 8.656 31.766 7.535 1 96.94 7 ALA B N 1
ATOM 4745 C CA . ALA B 1 7 ? 7.465 31.562 8.352 1 96.94 7 ALA B CA 1
ATOM 4746 C C . ALA B 1 7 ? 6.199 31.906 7.574 1 96.94 7 ALA B C 1
ATOM 4748 O O . ALA B 1 7 ? 5.387 32.719 8.023 1 96.94 7 ALA B O 1
ATOM 4749 N N . PRO B 1 8 ? 6.043 31.188 6.445 1 97.81 8 PRO B N 1
ATOM 4750 C CA . PRO B 1 8 ? 4.82 31.453 5.688 1 97.81 8 PRO B CA 1
ATOM 4751 C C . PRO B 1 8 ? 3.553 31.125 6.473 1 97.81 8 PRO B C 1
ATOM 4753 O O . PRO B 1 8 ? 3.529 30.172 7.238 1 97.81 8 PRO B O 1
ATOM 4756 N N . GLU B 1 9 ? 2.535 31.938 6.41 1 97.94 9 GLU B N 1
ATOM 4757 C CA . GLU B 1 9 ? 1.277 31.719 7.117 1 97.94 9 GLU B CA 1
ATOM 4758 C C . GLU B 1 9 ? 0.08 31.922 6.195 1 97.94 9 GLU B C 1
ATOM 4760 O O . GLU B 1 9 ? 0.187 32.594 5.172 1 97.94 9 GLU B O 1
ATOM 4765 N N . VAL B 1 10 ? -1.004 31.312 6.441 1 98.12 10 VAL B N 1
ATOM 4766 C CA . VAL B 1 10 ? -2.281 31.516 5.762 1 98.12 10 VAL B CA 1
ATOM 4767 C C . VAL B 1 10 ? -3.207 32.344 6.637 1 98.12 10 VAL B C 1
ATOM 4769 O O . VAL B 1 10 ? -3.49 32 7.781 1 98.12 10 VAL B O 1
ATOM 4772 N N . LYS B 1 11 ? -3.688 33.469 6.129 1 97.62 11 LYS B N 1
ATOM 4773 C CA . LYS B 1 11 ? -4.648 34.281 6.855 1 97.62 11 LYS B CA 1
ATOM 4774 C C . LYS B 1 11 ? -6.047 33.688 6.805 1 97.62 11 LYS B C 1
ATOM 4776 O O . LYS B 1 11 ? -6.59 33.438 5.723 1 97.62 11 LYS B O 1
ATOM 4781 N N . ILE B 1 12 ? -6.617 33.406 7.953 1 98 12 ILE B N 1
ATOM 4782 C CA . ILE B 1 12 ? -7.938 32.781 8.039 1 98 12 ILE B CA 1
ATOM 4783 C C . ILE B 1 12 ? -8.992 33.875 8.266 1 98 12 ILE B C 1
ATOM 4785 O O . ILE B 1 12 ? -8.828 34.75 9.125 1 98 12 ILE B O 1
ATOM 4789 N N . HIS B 1 13 ? -10.008 33.75 7.48 1 95.94 13 HIS B N 1
ATOM 4790 C CA . HIS B 1 13 ? -11.094 34.719 7.578 1 95.94 13 HIS B CA 1
ATOM 4791 C C . HIS B 1 13 ? -12.305 34.125 8.289 1 95.94 13 HIS B C 1
ATOM 4793 O O . HIS B 1 13 ? -12.461 32.875 8.336 1 95.94 13 HIS B O 1
ATOM 4799 N N . GLN B 1 14 ? -13.133 34.938 8.898 1 94.06 14 GLN B N 1
ATOM 4800 C CA . GLN B 1 14 ? -14.406 34.562 9.5 1 94.06 14 GLN B CA 1
ATOM 4801 C C . GLN B 1 14 ? -14.211 33.562 10.625 1 94.06 14 GLN B C 1
ATOM 4803 O O . GLN B 1 14 ? -14.648 32.406 10.516 1 94.06 14 GLN B O 1
ATOM 4808 N N . PHE B 1 15 ? -13.68 33.938 11.719 1 94.75 15 PHE B N 1
ATOM 4809 C CA . PHE B 1 15 ? -13.555 33.094 12.906 1 94.75 15 PHE B CA 1
ATOM 4810 C C . PHE B 1 15 ? -14.102 33.812 14.133 1 94.75 15 PHE B C 1
ATOM 4812 O O . PHE B 1 15 ? -14.273 35.031 14.117 1 94.75 15 PHE B O 1
ATOM 4819 N N . ASP B 1 16 ? -14.391 33.094 15.148 1 92.19 16 ASP B N 1
ATOM 4820 C CA . ASP B 1 16 ? -15.102 33.625 16.297 1 92.19 16 ASP B CA 1
ATOM 4821 C C . ASP B 1 16 ? -14.195 33.688 17.516 1 92.19 16 ASP B C 1
ATOM 4823 O O . ASP B 1 16 ? -14.477 34.438 18.469 1 92.19 16 ASP B O 1
ATOM 4827 N N . GLY B 1 17 ? -13.148 32.906 17.531 1 90.75 17 GLY B N 1
ATOM 4828 C CA . GLY B 1 17 ? -12.414 32.906 18.797 1 90.75 17 GLY B CA 1
ATOM 4829 C C . GLY B 1 17 ? -11.016 32.344 18.672 1 90.75 17 GLY B C 1
ATOM 4830 O O . GLY B 1 17 ? -10.844 31.203 18.219 1 90.75 17 GLY B O 1
ATOM 4831 N N . ALA B 1 18 ? -10.008 33.094 19.078 1 97.38 18 ALA B N 1
ATOM 4832 C CA . ALA B 1 18 ? -8.617 32.688 19.219 1 97.38 18 ALA B CA 1
ATOM 4833 C C . ALA B 1 18 ? -7.973 33.312 20.438 1 97.38 18 ALA B C 1
ATOM 4835 O O . ALA B 1 18 ? -8.25 34.469 20.766 1 97.38 18 ALA B O 1
ATOM 4836 N N . TRP B 1 19 ? -7.273 32.5 21.188 1 98.56 19 TRP B N 1
ATOM 4837 C CA . TRP B 1 19 ? -6.695 32.938 22.453 1 98.56 19 TRP B CA 1
ATOM 4838 C C . TRP B 1 19 ? -5.223 32.562 22.531 1 98.56 19 TRP B C 1
ATOM 4840 O O . TRP B 1 19 ? -4.812 31.516 22.016 1 98.56 19 TRP B O 1
ATOM 4850 N N . ALA B 1 20 ? -4.41 33.406 23.141 1 98.44 20 ALA B N 1
ATOM 4851 C CA . ALA B 1 20 ? -2.992 33.125 23.375 1 98.44 20 ALA B CA 1
ATOM 4852 C C . ALA B 1 20 ? -2.66 33.25 24.859 1 98.44 20 ALA B C 1
ATOM 4854 O O . ALA B 1 20 ? -3.152 34.125 25.562 1 98.44 20 ALA B O 1
ATOM 4855 N N . GLY B 1 21 ? -1.896 32.281 25.297 1 98.25 21 GLY B N 1
ATOM 4856 C CA . GLY B 1 21 ? -1.508 32.25 26.703 1 98.25 21 GLY B CA 1
ATOM 4857 C C . GLY B 1 21 ? -2.488 31.484 27.578 1 98.25 21 GLY B C 1
ATOM 4858 O O . GLY B 1 21 ? -3.699 31.547 27.359 1 98.25 21 GLY B O 1
ATOM 4859 N N . TYR B 1 22 ? -2.031 30.812 28.625 1 98.31 22 TYR B N 1
ATOM 4860 C CA . TYR B 1 22 ? -2.848 29.922 29.453 1 98.31 22 TYR B CA 1
ATOM 4861 C C . TYR B 1 22 ? -3.934 30.703 30.172 1 98.31 22 TYR B C 1
ATOM 4863 O O . TYR B 1 22 ? -5.027 30.188 30.422 1 98.31 22 TYR B O 1
ATOM 4871 N N . LYS B 1 23 ? -3.686 31.984 30.531 1 98.19 23 LYS B N 1
ATOM 4872 C CA . LYS B 1 23 ? -4.68 32.781 31.234 1 98.19 23 LYS B CA 1
ATOM 4873 C C . LYS B 1 23 ? -5.906 33.031 30.359 1 98.19 23 LYS B C 1
ATOM 4875 O O . LYS B 1 23 ? -7.039 32.812 30.797 1 98.19 23 LYS B O 1
ATOM 4880 N N . ASP B 1 24 ? -5.641 33.5 29.172 1 98.19 24 ASP B N 1
ATOM 4881 C CA . ASP B 1 24 ? -6.746 33.781 28.266 1 98.19 24 ASP B CA 1
ATOM 4882 C C . ASP B 1 24 ? -7.449 32.469 27.859 1 98.19 24 ASP B C 1
ATOM 4884 O O . ASP B 1 24 ? -8.672 32.438 27.703 1 98.19 24 ASP B O 1
ATOM 4888 N N . ILE B 1 25 ? -6.684 31.438 27.641 1 98.69 25 ILE B N 1
ATOM 4889 C CA . ILE B 1 25 ? -7.234 30.125 27.297 1 98.69 25 ILE B CA 1
ATOM 4890 C C . ILE B 1 25 ? -8.133 29.641 28.422 1 98.69 25 ILE B C 1
ATOM 4892 O O . ILE B 1 25 ? -9.266 29.203 28.188 1 98.69 25 ILE B O 1
ATOM 4896 N N . ALA B 1 26 ? -7.668 29.734 29.641 1 98.69 26 ALA B N 1
ATOM 4897 C CA . ALA B 1 26 ? -8.453 29.328 30.797 1 98.69 26 ALA B CA 1
ATOM 4898 C C . ALA B 1 26 ? -9.742 30.141 30.906 1 98.69 26 ALA B C 1
ATOM 4900 O O . ALA B 1 26 ? -10.789 29.609 31.281 1 98.69 26 ALA B O 1
ATOM 4901 N N . GLY B 1 27 ? -9.594 31.453 30.672 1 98.44 27 GLY B N 1
ATOM 4902 C CA . GLY B 1 27 ? -10.781 32.312 30.688 1 98.44 27 GLY B CA 1
ATOM 4903 C C . GLY B 1 27 ? -11.883 31.797 29.766 1 98.44 27 GLY B C 1
ATOM 4904 O O . GLY B 1 27 ? -13.047 31.734 30.172 1 98.44 27 GLY B O 1
ATOM 4905 N N . GLU B 1 28 ? -11.523 31.469 28.578 1 98.25 28 GLU B N 1
ATOM 4906 C CA . GLU B 1 28 ? -12.516 30.969 27.641 1 98.25 28 GLU B CA 1
ATOM 4907 C C . GLU B 1 28 ? -13.047 29.609 28.062 1 98.25 28 GLU B C 1
ATOM 4909 O O . GLU B 1 28 ? -14.234 29.312 27.906 1 98.25 28 GLU B O 1
ATOM 4914 N N . LEU B 1 29 ? -12.18 28.719 28.531 1 98.44 29 LEU B N 1
ATOM 4915 C CA . LEU B 1 29 ? -12.609 27.406 28.969 1 98.44 29 LEU B CA 1
ATOM 4916 C C . LEU B 1 29 ? -13.594 27.516 30.125 1 98.44 29 LEU B C 1
ATOM 4918 O O . LEU B 1 29 ? -14.562 26.75 30.203 1 98.44 29 LEU B O 1
ATOM 4922 N N . LEU B 1 30 ? -13.328 28.484 31.062 1 98 30 LEU B N 1
ATOM 4923 C CA . LEU B 1 30 ? -14.25 28.719 32.156 1 98 30 LEU B CA 1
ATOM 4924 C C . LEU B 1 30 ? -15.625 29.125 31.656 1 98 30 LEU B C 1
ATOM 4926 O O . LEU B 1 30 ? -16.641 28.656 32.188 1 98 30 LEU B O 1
ATOM 4930 N N . THR B 1 31 ? -15.609 29.969 30.688 1 97.62 31 THR B N 1
ATOM 4931 C CA . THR B 1 31 ? -16.875 30.391 30.094 1 97.62 31 THR B CA 1
ATOM 4932 C C . THR B 1 31 ? -17.609 29.188 29.484 1 97.62 31 THR B C 1
ATOM 4934 O O . THR B 1 31 ? -18.812 29.047 29.672 1 97.62 31 THR B O 1
ATOM 4937 N N . ALA B 1 32 ? -16.875 28.344 28.75 1 97.38 32 ALA B N 1
ATOM 4938 C CA . ALA B 1 32 ? -17.469 27.156 28.109 1 97.38 32 ALA B CA 1
ATOM 4939 C C . ALA B 1 32 ? -18 26.188 29.156 1 97.38 32 ALA B C 1
ATOM 4941 O O . ALA B 1 32 ? -19.062 25.594 28.984 1 97.38 32 ALA B O 1
ATOM 4942 N N . ILE B 1 33 ? -17.25 26.031 30.219 1 97.38 33 ILE B N 1
ATOM 4943 C CA . ILE B 1 33 ? -17.625 25.141 31.312 1 97.38 33 ILE B CA 1
ATOM 4944 C C . ILE B 1 33 ? -18.906 25.656 31.969 1 97.38 33 ILE B C 1
ATOM 4946 O O . ILE B 1 33 ? -19.828 24.875 32.25 1 97.38 33 ILE B O 1
ATOM 4950 N N . GLN B 1 34 ? -18.984 26.906 32.219 1 96.06 34 GLN B N 1
ATOM 4951 C CA . GLN B 1 34 ? -20.141 27.516 32.875 1 96.06 34 GLN B CA 1
ATOM 4952 C C . GLN B 1 34 ? -21.391 27.359 32.031 1 96.06 34 GLN B C 1
ATOM 4954 O O . GLN B 1 34 ? -22.484 27.156 32.531 1 96.06 34 GLN B O 1
ATOM 4959 N N . LYS B 1 35 ? -21.234 27.438 30.781 1 96.31 35 LYS B N 1
ATOM 4960 C CA . LYS B 1 35 ? -22.359 27.328 29.859 1 96.31 35 LYS B CA 1
ATOM 4961 C C . LYS B 1 35 ? -22.984 25.938 29.906 1 96.31 35 LYS B C 1
ATOM 4963 O O . LYS B 1 35 ? -24.156 25.766 29.594 1 96.31 35 LYS B O 1
ATOM 4968 N N . LYS B 1 36 ? -22.188 24.922 30.188 1 94.25 36 LYS B N 1
ATOM 4969 C CA . LYS B 1 36 ? -22.734 23.562 30.297 1 94.25 36 LYS B CA 1
ATOM 4970 C C . LYS B 1 36 ? -23.719 23.453 31.453 1 94.25 36 LYS B C 1
ATOM 4972 O O . LYS B 1 36 ? -24.656 22.656 31.391 1 94.25 36 LYS B O 1
ATOM 4977 N N . ASN B 1 37 ? -23.625 24.266 32.5 1 88.38 37 ASN B N 1
ATOM 4978 C CA . ASN B 1 37 ? -24.547 24.375 33.625 1 88.38 37 ASN B CA 1
ATOM 4979 C C . ASN B 1 37 ? -24.875 23 34.188 1 88.38 37 ASN B C 1
ATOM 4981 O O . ASN B 1 37 ? -26.047 22.656 34.344 1 88.38 37 ASN B O 1
ATOM 4985 N N . ASN B 1 38 ? -23.938 22.156 34.375 1 87.31 38 ASN B N 1
ATOM 4986 C CA . ASN B 1 38 ? -24.078 20.828 34.938 1 87.31 38 ASN B CA 1
ATOM 4987 C C . ASN B 1 38 ? -23.25 20.656 36.219 1 87.31 38 ASN B C 1
ATOM 4989 O O . ASN B 1 38 ? -22.234 21.359 36.406 1 87.31 38 ASN B O 1
ATOM 4993 N N . GLU B 1 39 ? -23.719 19.812 37.094 1 90.69 39 GLU B N 1
ATOM 4994 C CA . GLU B 1 39 ? -23.031 19.562 38.375 1 90.69 39 GLU B CA 1
ATOM 4995 C C . GLU B 1 39 ? -21.828 18.656 38.156 1 90.69 39 GLU B C 1
ATOM 4997 O O . GLU B 1 39 ? -20.953 18.562 39.031 1 90.69 39 GLU B O 1
ATOM 5002 N N . HIS B 1 40 ? -21.812 17.969 37.094 1 95.19 40 HIS B N 1
ATOM 5003 C CA . HIS B 1 40 ? -20.719 17.078 36.688 1 95.19 40 HIS B CA 1
ATOM 5004 C C . HIS B 1 40 ? -20.281 17.344 35.25 1 95.19 40 HIS B C 1
ATOM 5006 O O . HIS B 1 40 ? -21.047 17.094 34.312 1 95.19 40 HIS B O 1
ATOM 5012 N N . ILE B 1 41 ? -19.062 17.906 35.125 1 97.56 41 ILE B N 1
ATOM 5013 C CA . ILE B 1 41 ? -18.578 18.266 33.812 1 97.56 41 ILE B CA 1
ATOM 5014 C C . ILE B 1 41 ? -17.266 17.547 33.531 1 97.56 41 ILE B C 1
ATOM 5016 O O . ILE B 1 41 ? -16.344 17.547 34.344 1 97.56 41 ILE B O 1
ATOM 5020 N N . ILE B 1 42 ? -17.172 16.906 32.406 1 98.44 42 ILE B N 1
ATOM 5021 C CA . ILE B 1 42 ? -15.969 16.203 31.984 1 98.44 42 ILE B CA 1
ATOM 5022 C C . ILE B 1 42 ? -15.297 16.969 30.844 1 98.44 42 ILE B C 1
ATOM 5024 O O . ILE B 1 42 ? -15.906 17.172 29.781 1 98.44 42 ILE B O 1
ATOM 5028 N N . VAL B 1 43 ? -14.086 17.469 31.078 1 98.75 43 VAL B N 1
ATOM 5029 C CA . VAL B 1 43 ? -13.242 18.047 30.031 1 98.75 43 VAL B CA 1
ATOM 5030 C C . VAL B 1 43 ? -12.109 17.078 29.688 1 98.75 43 VAL B C 1
ATOM 5032 O O . VAL B 1 43 ? -11.367 16.641 30.562 1 98.75 43 VAL B O 1
ATOM 5035 N N . ALA B 1 44 ? -12.039 16.688 28.469 1 98.88 44 ALA B N 1
ATOM 5036 C CA . ALA B 1 44 ? -10.938 15.852 28 1 98.88 44 ALA B CA 1
ATOM 5037 C C . ALA B 1 44 ? -9.945 16.672 27.188 1 98.88 44 ALA B C 1
ATOM 5039 O O . ALA B 1 44 ? -10.336 17.391 26.266 1 98.88 44 ALA B O 1
ATOM 5040 N N . ILE B 1 45 ? -8.703 16.656 27.516 1 98.88 45 ILE B N 1
ATOM 5041 C CA . ILE B 1 45 ? -7.598 17.203 26.734 1 98.88 45 ILE B CA 1
ATOM 5042 C C . ILE B 1 45 ? -6.809 16.047 26.094 1 98.88 45 ILE B C 1
ATOM 5044 O O . ILE B 1 45 ? -5.867 15.531 26.703 1 98.88 45 ILE B O 1
ATOM 5048 N N . GLU B 1 46 ? -7.207 15.648 24.891 1 98.88 46 GLU B N 1
ATOM 5049 C CA . GLU B 1 46 ? -6.484 14.609 24.156 1 98.88 46 GLU B CA 1
ATOM 5050 C C . GLU B 1 46 ? -5.148 15.141 23.641 1 98.88 46 GLU B C 1
ATOM 5052 O O . GLU B 1 46 ? -5.117 16.062 22.812 1 98.88 46 GLU B O 1
ATOM 5057 N N . CYS B 1 47 ? -4.074 14.578 24.109 1 98.88 47 CYS B N 1
ATOM 5058 C CA . CYS B 1 47 ? -2.748 15.094 23.797 1 98.88 47 CYS B CA 1
ATOM 5059 C C . CYS B 1 47 ? -2.025 14.195 22.797 1 98.88 47 CYS B C 1
ATOM 5061 O O . CYS B 1 47 ? -1.913 12.992 23.016 1 98.88 47 CYS B O 1
ATOM 5063 N N . TYR B 1 48 ? -1.57 14.789 21.688 1 98.69 48 TYR B N 1
ATOM 5064 C CA . TYR B 1 48 ? -0.714 14.07 20.75 1 98.69 48 TYR B CA 1
ATOM 5065 C C . TYR B 1 48 ? 0.595 13.664 21.422 1 98.69 48 TYR B C 1
ATOM 5067 O O . TYR B 1 48 ? 1.139 14.398 22.234 1 98.69 48 TYR B O 1
ATOM 5075 N N . PRO B 1 49 ? 1.169 12.438 21.094 1 98.5 49 PRO B N 1
ATOM 5076 C CA . PRO B 1 49 ? 2.465 12.07 21.656 1 98.5 49 PRO B CA 1
ATOM 5077 C C . PRO B 1 49 ? 3.527 13.148 21.453 1 98.5 49 PRO B C 1
ATOM 5079 O O . PRO B 1 49 ? 3.664 13.688 20.359 1 98.5 49 PRO B O 1
ATOM 5082 N N . GLY B 1 50 ? 4.277 13.43 22.484 1 97.81 50 GLY B N 1
ATOM 5083 C CA . GLY B 1 50 ? 5.281 14.477 22.438 1 97.81 50 GLY B CA 1
ATOM 5084 C C . GLY B 1 50 ? 4.84 15.766 23.109 1 97.81 50 GLY B C 1
ATOM 5085 O O . GLY B 1 50 ? 5.652 16.656 23.344 1 97.81 50 GLY B O 1
ATOM 5086 N N . THR B 1 51 ? 3.541 15.93 23.484 1 98.31 51 THR B N 1
ATOM 5087 C CA . THR B 1 51 ? 3.018 17.094 24.188 1 98.31 51 THR B CA 1
ATOM 5088 C C . THR B 1 51 ? 3.666 17.219 25.562 1 98.31 51 THR B C 1
ATOM 5090 O O . THR B 1 51 ? 3.922 16.219 26.234 1 98.31 51 THR B O 1
ATOM 5093 N N . ARG B 1 52 ? 3.889 18.469 25.984 1 97.62 52 ARG B N 1
ATOM 5094 C CA . ARG B 1 52 ? 4.371 18.734 27.328 1 97.62 52 ARG B CA 1
ATOM 5095 C C . ARG B 1 52 ? 3.223 18.719 28.344 1 97.62 52 ARG B C 1
ATOM 5097 O O . ARG B 1 52 ? 2.754 19.766 28.781 1 97.62 52 ARG B O 1
ATOM 5104 N N . ASN B 1 53 ? 2.906 17.5 28.75 1 97.81 53 ASN B N 1
ATOM 5105 C CA . ASN B 1 53 ? 1.782 17.344 29.672 1 97.81 53 ASN B CA 1
ATOM 5106 C C . ASN B 1 53 ? 2.027 18.062 30.984 1 97.81 53 ASN B C 1
ATOM 5108 O O . ASN B 1 53 ? 1.089 18.578 31.609 1 97.81 53 ASN B O 1
ATOM 5112 N N . GLU B 1 54 ? 3.277 18.062 31.391 1 97.06 54 GLU B N 1
ATOM 5113 C CA . GLU B 1 54 ? 3.641 18.734 32.625 1 97.06 54 GLU B CA 1
ATOM 5114 C C . GLU B 1 54 ? 3.326 20.219 32.562 1 97.06 54 GLU B C 1
ATOM 5116 O O . GLU B 1 54 ? 2.979 20.844 33.562 1 97.06 54 GLU B O 1
ATOM 5121 N N . GLU B 1 55 ? 3.516 20.781 31.406 1 97.44 55 GLU B N 1
ATOM 5122 C CA . GLU B 1 55 ? 3.191 22.203 31.203 1 97.44 55 GLU B CA 1
ATOM 5123 C C . GLU B 1 55 ? 1.691 22.438 31.344 1 97.44 55 GLU B C 1
ATOM 5125 O O . GLU B 1 55 ? 1.273 23.422 31.969 1 97.44 55 GLU B O 1
ATOM 5130 N N . ILE B 1 56 ? 0.859 21.562 30.828 1 97.38 56 ILE B N 1
ATOM 5131 C CA . ILE B 1 56 ? -0.593 21.672 30.922 1 97.38 56 ILE B CA 1
ATOM 5132 C C . ILE B 1 56 ? -1.02 21.609 32.375 1 97.38 56 ILE B C 1
ATOM 5134 O O . ILE B 1 56 ? -1.846 22.406 32.844 1 97.38 56 ILE B O 1
ATOM 5138 N N . VAL B 1 57 ? -0.46 20.734 33.156 1 97.94 57 VAL B N 1
ATOM 5139 C CA . VAL B 1 57 ? -0.8 20.531 34.531 1 97.94 57 VAL B CA 1
ATOM 5140 C C . VAL B 1 57 ? -0.385 21.75 35.375 1 97.94 57 VAL B C 1
ATOM 5142 O O . VAL B 1 57 ? -1.153 22.234 36.188 1 97.94 57 VAL B O 1
ATOM 5145 N N . ALA B 1 58 ? 0.762 22.219 35.062 1 98.25 58 ALA B N 1
ATOM 5146 C CA . ALA B 1 58 ? 1.347 23.266 35.906 1 98.25 58 ALA B CA 1
ATOM 5147 C C . ALA B 1 58 ? 0.735 24.625 35.562 1 98.25 58 ALA B C 1
ATOM 5149 O O . ALA B 1 58 ? 0.588 25.484 36.469 1 98.25 58 ALA B O 1
ATOM 5150 N N . GLU B 1 59 ? 0.355 24.828 34.281 1 98.31 59 GLU B N 1
ATOM 5151 C CA . GLU B 1 59 ? 0.059 26.203 33.875 1 98.31 59 GLU B CA 1
ATOM 5152 C C . GLU B 1 59 ? -1.426 26.375 33.562 1 98.31 59 GLU B C 1
ATOM 5154 O O . GLU B 1 59 ? -1.95 27.484 33.625 1 98.31 59 GLU B O 1
ATOM 5159 N N . LEU B 1 60 ? -2.119 25.328 33.219 1 98.56 60 LEU B N 1
ATOM 5160 C CA . LEU B 1 60 ? -3.508 25.469 32.781 1 98.56 60 LEU B CA 1
ATOM 5161 C C . LEU B 1 60 ? -4.461 25 33.875 1 98.56 60 LEU B C 1
ATOM 5163 O O . LEU B 1 60 ? -5.41 25.719 34.25 1 98.56 60 LEU B O 1
ATOM 5167 N N . LEU B 1 61 ? -4.215 23.812 34.469 1 98.44 61 LEU B N 1
ATOM 5168 C CA . LEU B 1 61 ? -5.164 23.172 35.375 1 98.44 61 LEU B CA 1
ATOM 5169 C C . LEU B 1 61 ? -5.414 24.031 36.594 1 98.44 61 LEU B C 1
ATOM 5171 O O . LEU B 1 61 ? -6.551 24.156 37.062 1 98.44 61 LEU B O 1
ATOM 5175 N N . PRO B 1 62 ? -4.379 24.719 37.188 1 98.31 62 PRO B N 1
ATOM 5176 C CA . PRO B 1 62 ? -4.617 25.547 38.375 1 98.31 62 PRO B CA 1
ATOM 5177 C C . PRO B 1 62 ? -5.539 26.734 38.094 1 98.31 62 PRO B C 1
ATOM 5179 O O . PRO B 1 62 ? -6.062 27.328 39.031 1 98.31 62 PRO B O 1
ATOM 5182 N N . LEU B 1 63 ? -5.703 27.078 36.844 1 98.44 63 LEU B N 1
ATOM 5183 C CA . LEU B 1 63 ? -6.527 28.219 36.469 1 98.44 63 LEU B CA 1
ATOM 5184 C C . LEU B 1 63 ? -7.992 27.812 36.344 1 98.44 63 LEU B C 1
ATOM 5186 O O . LEU B 1 63 ? -8.859 28.672 36.156 1 98.44 63 LEU B O 1
ATOM 5190 N N . LEU B 1 64 ? -8.352 26.578 36.469 1 98.19 64 LEU B N 1
ATOM 5191 C CA . LEU B 1 64 ? -9.695 26.016 36.375 1 98.19 64 LEU B CA 1
ATOM 5192 C C . LEU B 1 64 ? -10.133 25.422 37.719 1 98.19 64 LEU B C 1
ATOM 5194 O O . LEU B 1 64 ? -9.289 25 38.5 1 98.19 64 LEU B O 1
ATOM 5198 N N . PRO B 1 65 ? -11.414 25.422 38 1 97.12 65 PRO B N 1
ATOM 5199 C CA . PRO B 1 65 ? -11.875 24.844 39.25 1 97.12 65 PRO B CA 1
ATOM 5200 C C . PRO B 1 65 ? -11.938 23.312 39.219 1 97.12 65 PRO B C 1
ATOM 5202 O O . PRO B 1 65 ? -13.008 22.734 39.406 1 97.12 65 PRO B O 1
ATOM 5205 N N . VAL B 1 66 ? -10.797 22.672 39 1 97.81 66 VAL B N 1
ATOM 5206 C CA . VAL B 1 66 ? -10.703 21.219 38.812 1 97.81 66 VAL B CA 1
ATOM 5207 C C . VAL B 1 66 ? -10.914 20.5 40.125 1 97.81 66 VAL B C 1
ATOM 5209 O O . VAL B 1 66 ? -10.211 20.75 41.094 1 97.81 66 VAL B O 1
ATOM 5212 N N . GLU B 1 67 ? -11.883 19.641 40.156 1 97.19 67 GLU B N 1
ATOM 5213 C CA . GLU B 1 67 ? -12.109 18.781 41.344 1 97.19 67 GLU B CA 1
ATOM 5214 C C . GLU B 1 67 ? -11.25 17.531 41.281 1 97.19 67 GLU B C 1
ATOM 5216 O O . GLU B 1 67 ? -10.766 17.047 42.312 1 97.19 67 GLU B O 1
ATOM 5221 N N . LYS B 1 68 ? -11.164 17 40.062 1 97.25 68 LYS B N 1
ATOM 5222 C CA . LYS B 1 68 ? -10.359 15.805 39.812 1 97.25 68 LYS B CA 1
ATOM 5223 C C . LYS B 1 68 ? -9.617 15.883 38.5 1 97.25 68 LYS B C 1
ATOM 5225 O O . LYS B 1 68 ? -10.219 16.203 37.469 1 97.25 68 LYS B O 1
ATOM 5230 N N . ALA B 1 69 ? -8.352 15.68 38.562 1 98.31 69 ALA B N 1
ATOM 5231 C CA . ALA B 1 69 ? -7.527 15.578 37.375 1 98.31 69 ALA B CA 1
ATOM 5232 C C . ALA B 1 69 ? -7.047 14.148 37.156 1 98.31 69 ALA B C 1
ATOM 5234 O O . ALA B 1 69 ? -6.586 13.492 38.094 1 98.31 69 ALA B O 1
ATOM 5235 N N . VAL B 1 70 ? -7.246 13.594 35.969 1 98.56 70 VAL B N 1
ATOM 5236 C CA . VAL B 1 70 ? -6.836 12.234 35.594 1 98.56 70 VAL B CA 1
ATOM 5237 C C . VAL B 1 70 ? -5.82 12.281 34.469 1 98.56 70 VAL B C 1
ATOM 5239 O O . VAL B 1 70 ? -6.105 12.812 33.406 1 98.56 70 VAL B O 1
ATOM 5242 N N . PHE B 1 71 ? -4.648 11.789 34.719 1 98.69 71 PHE B N 1
ATOM 5243 C CA . PHE B 1 71 ? -3.648 11.648 33.656 1 98.69 71 PHE B CA 1
ATOM 5244 C C . PHE B 1 71 ? -3.84 10.336 32.906 1 98.69 71 PHE B C 1
ATOM 5246 O O . PHE B 1 71 ? -3.574 9.258 33.438 1 98.69 71 PHE B O 1
ATOM 5253 N N . ALA B 1 72 ? -4.23 10.406 31.703 1 98.75 72 ALA B N 1
ATOM 5254 C CA . ALA B 1 72 ? -4.656 9.25 30.922 1 98.75 72 ALA B CA 1
ATOM 5255 C C . ALA B 1 72 ? -3.529 8.227 30.797 1 98.75 72 ALA B C 1
ATOM 5257 O O . ALA B 1 72 ? -3.766 7.02 30.875 1 98.75 72 ALA B O 1
ATOM 5258 N N . ASP B 1 73 ? -2.314 8.688 30.625 1 98.44 73 ASP B N 1
ATOM 5259 C CA . ASP B 1 73 ? -1.171 7.812 30.375 1 98.44 73 ASP B CA 1
ATOM 5260 C C . ASP B 1 73 ? -0.978 6.824 31.531 1 98.44 73 ASP B C 1
ATOM 5262 O O . ASP B 1 73 ? -0.475 5.719 31.328 1 98.44 73 ASP B O 1
ATOM 5266 N N . GLU B 1 74 ? -1.359 7.195 32.719 1 97.94 74 GLU B N 1
ATOM 5267 C CA . GLU B 1 74 ? -1.149 6.359 33.906 1 97.94 74 GLU B CA 1
ATOM 5268 C C . GLU B 1 74 ? -2.059 5.137 33.875 1 97.94 74 GLU B C 1
ATOM 5270 O O . GLU B 1 74 ? -1.828 4.172 34.594 1 97.94 74 GLU B O 1
ATOM 5275 N N . TRP B 1 75 ? -3.053 5.23 33.062 1 98.5 75 TRP B N 1
ATOM 5276 C CA . TRP B 1 75 ? -4.039 4.152 33 1 98.5 75 TRP B CA 1
ATOM 5277 C C . TRP B 1 75 ? -3.809 3.246 31.812 1 98.5 75 TRP B C 1
ATOM 5279 O O . TRP B 1 75 ? -4.527 2.262 31.625 1 98.5 75 TRP B O 1
ATOM 5289 N N . ALA B 1 76 ? -2.842 3.559 30.922 1 98.56 76 ALA B N 1
ATOM 5290 C CA . ALA B 1 76 ? -2.396 2.688 29.844 1 98.56 76 ALA B CA 1
ATOM 5291 C C . ALA B 1 76 ? -1.475 1.589 30.359 1 98.56 76 ALA B C 1
ATOM 5293 O O . ALA B 1 76 ? -1.133 1.566 31.547 1 98.56 76 ALA B O 1
ATOM 5294 N N . LEU B 1 77 ? -1.139 0.629 29.516 1 98.56 77 LEU B N 1
ATOM 5295 C CA . LEU B 1 77 ? -0.066 -0.316 29.797 1 98.56 77 LEU B CA 1
ATOM 5296 C C . LEU B 1 77 ? 1.206 0.416 30.219 1 98.56 77 LEU B C 1
ATOM 5298 O O . LEU B 1 77 ? 1.42 1.566 29.828 1 98.56 77 LEU B O 1
ATOM 5302 N N . ASN B 1 78 ? 2.01 -0.172 31.078 1 98.19 78 ASN B N 1
ATOM 5303 C CA . ASN B 1 78 ? 3.238 0.489 31.5 1 98.19 78 ASN B CA 1
ATOM 5304 C C . ASN B 1 78 ? 4.301 0.457 30.406 1 98.19 78 ASN B C 1
ATOM 5306 O O . ASN B 1 78 ? 4.082 -0.116 29.344 1 98.19 78 ASN B O 1
ATOM 5310 N N . ASN B 1 79 ? 5.422 1.079 30.656 1 98.19 79 ASN B N 1
ATOM 5311 C CA . ASN B 1 79 ? 6.465 1.262 29.656 1 98.19 79 ASN B CA 1
ATOM 5312 C C . ASN B 1 79 ? 6.953 -0.075 29.094 1 98.19 79 ASN B C 1
ATOM 5314 O O . ASN B 1 79 ? 7.109 -0.23 27.891 1 98.19 79 ASN B O 1
ATOM 5318 N N . GLU B 1 80 ? 7.176 -1.024 29.938 1 97.94 80 GLU B N 1
ATOM 5319 C CA . GLU B 1 80 ? 7.688 -2.334 29.547 1 97.94 80 GLU B CA 1
ATOM 5320 C C . GLU B 1 80 ? 6.656 -3.1 28.719 1 97.94 80 GLU B C 1
ATOM 5322 O O . GLU B 1 80 ? 7 -3.707 27.703 1 97.94 80 GLU B O 1
ATOM 5327 N N . GLU B 1 81 ? 5.422 -3.047 29.141 1 98 81 GLU B N 1
ATOM 5328 C CA . GLU B 1 81 ? 4.348 -3.75 28.453 1 98 81 GLU B CA 1
ATOM 5329 C C . GLU B 1 81 ? 4.145 -3.193 27.047 1 98 81 GLU B C 1
ATOM 5331 O O . GLU B 1 81 ? 3.984 -3.953 26.078 1 98 81 GLU B O 1
ATOM 5336 N N . VAL B 1 82 ? 4.137 -1.886 26.938 1 98.25 82 VAL B N 1
ATOM 5337 C CA . VAL B 1 82 ? 3.969 -1.249 25.641 1 98.25 82 VAL B CA 1
ATOM 5338 C C . VAL B 1 82 ? 5.133 -1.628 24.719 1 98.25 82 VAL B C 1
ATOM 5340 O O . VAL B 1 82 ? 4.926 -2.025 23.578 1 98.25 82 VAL B O 1
ATOM 5343 N N . THR B 1 83 ? 6.352 -1.55 25.203 1 97.62 83 THR B N 1
ATOM 5344 C CA . THR B 1 83 ? 7.539 -1.839 24.406 1 97.62 83 THR B CA 1
ATOM 5345 C C . THR B 1 83 ? 7.531 -3.289 23.938 1 97.62 83 THR B C 1
ATOM 5347 O O . THR B 1 83 ? 7.855 -3.572 22.781 1 97.62 83 THR B O 1
ATOM 5350 N N . ASN B 1 84 ? 7.172 -4.215 24.844 1 95.94 84 ASN B N 1
ATOM 5351 C CA . ASN B 1 84 ? 7.078 -5.617 24.469 1 95.94 84 ASN B CA 1
ATOM 5352 C C . ASN B 1 84 ? 6.023 -5.836 23.375 1 95.94 84 ASN B C 1
ATOM 5354 O O . ASN B 1 84 ? 6.234 -6.621 22.453 1 95.94 84 ASN B O 1
ATOM 5358 N N . LYS B 1 85 ? 4.926 -5.141 23.562 1 95.62 85 LYS B N 1
ATOM 5359 C CA . LYS B 1 85 ? 3.799 -5.285 22.656 1 95.62 85 LYS B CA 1
ATOM 5360 C C . LYS B 1 85 ? 4.172 -4.828 21.234 1 95.62 85 LYS B C 1
ATOM 5362 O O . LYS B 1 85 ? 3.73 -5.418 20.25 1 95.62 85 LYS B O 1
ATOM 5367 N N . VAL B 1 86 ? 5.059 -3.805 21.094 1 97.06 86 VAL B N 1
ATOM 5368 C CA . VAL B 1 86 ? 5.312 -3.219 19.781 1 97.06 86 VAL B CA 1
ATOM 5369 C C . VAL B 1 86 ? 6.68 -3.664 19.266 1 97.06 86 VAL B C 1
ATOM 5371 O O . VAL B 1 86 ? 7.121 -3.232 18.203 1 97.06 86 VAL B O 1
ATOM 5374 N N . GLN B 1 87 ? 7.316 -4.559 19.906 1 94.69 87 GLN B N 1
ATOM 5375 C CA . GLN B 1 87 ? 8.688 -4.934 19.594 1 94.69 87 GLN B CA 1
ATOM 5376 C C . GLN B 1 87 ? 8.805 -5.496 18.172 1 94.69 87 GLN B C 1
ATOM 5378 O O . GLN B 1 87 ? 9.797 -5.27 17.484 1 94.69 87 GLN B O 1
ATOM 5383 N N . SER B 1 88 ? 7.828 -6.262 17.75 1 93.38 88 SER B N 1
ATOM 5384 C CA . SER B 1 88 ? 7.867 -6.871 16.422 1 93.38 88 SER B CA 1
ATOM 5385 C C . SER B 1 88 ? 7.84 -5.809 15.328 1 93.38 88 SER B C 1
ATOM 5387 O O . SER B 1 88 ? 8.289 -6.059 14.203 1 93.38 88 SER B O 1
ATOM 5389 N N . HIS B 1 89 ? 7.32 -4.637 15.594 1 96.62 89 HIS B N 1
ATOM 5390 C CA . HIS B 1 89 ? 7.301 -3.533 14.641 1 96.62 89 HIS B CA 1
ATOM 5391 C C . HIS B 1 89 ? 8.594 -2.729 14.695 1 96.62 89 HIS B C 1
ATOM 5393 O O . HIS B 1 89 ? 9.039 -2.191 13.68 1 96.62 89 HIS B O 1
ATOM 5399 N N . LEU B 1 90 ? 9.195 -2.596 15.805 1 96.06 90 LEU B N 1
ATOM 5400 C CA . LEU B 1 90 ? 10.422 -1.82 15.969 1 96.06 90 LEU B CA 1
ATOM 5401 C C . LEU B 1 90 ? 11.625 -2.588 15.43 1 96.06 90 LEU B C 1
ATOM 5403 O O . LEU B 1 90 ? 12.539 -1.994 14.859 1 96.06 90 LEU B O 1
ATOM 5407 N N . THR B 1 91 ? 11.578 -3.902 15.5 1 93.81 91 THR B N 1
ATOM 5408 C CA . THR B 1 91 ? 12.664 -4.766 15.055 1 93.81 91 THR B CA 1
ATOM 5409 C C . THR B 1 91 ? 13.969 -4.402 15.766 1 93.81 91 THR B C 1
ATOM 5411 O O . THR B 1 91 ? 13.977 -3.562 16.672 1 93.81 91 THR B O 1
ATOM 5414 N N . ASP B 1 92 ? 15.102 -5.02 15.32 1 91.19 92 ASP B N 1
ATOM 5415 C CA . ASP B 1 92 ? 16.406 -4.746 15.914 1 91.19 92 ASP B CA 1
ATOM 5416 C C . ASP B 1 92 ? 17.203 -3.762 15.055 1 91.19 92 ASP B C 1
ATOM 5418 O O . ASP B 1 92 ? 18.281 -3.316 15.453 1 91.19 92 ASP B O 1
ATOM 5422 N N . ASP B 1 93 ? 16.703 -3.416 14 1 92.25 93 ASP B N 1
ATOM 5423 C CA . ASP B 1 93 ? 17.359 -2.432 13.141 1 92.25 93 ASP B CA 1
ATOM 5424 C C . ASP B 1 93 ? 17.359 -1.052 13.797 1 92.25 93 ASP B C 1
ATOM 5426 O O . ASP B 1 93 ? 16.375 -0.66 14.438 1 92.25 93 ASP B O 1
ATOM 5430 N N . ARG B 1 94 ? 18.406 -0.358 13.625 1 91.31 94 ARG B N 1
ATOM 5431 C CA . ARG B 1 94 ? 18.547 0.952 14.25 1 91.31 94 ARG B CA 1
ATOM 5432 C C . ARG B 1 94 ? 17.641 1.98 13.578 1 91.31 94 ARG B C 1
ATOM 5434 O O . ARG B 1 94 ? 17.25 2.967 14.195 1 91.31 94 ARG B O 1
ATOM 5441 N N . VAL B 1 95 ? 17.312 1.76 12.289 1 93.5 95 VAL B N 1
ATOM 5442 C CA . VAL B 1 95 ? 16.656 2.799 11.5 1 93.5 95 VAL B CA 1
ATOM 5443 C C . VAL B 1 95 ? 15.258 2.332 11.078 1 93.5 95 VAL B C 1
ATOM 5445 O O . VAL B 1 95 ? 14.297 3.096 11.148 1 93.5 95 VAL B O 1
ATOM 5448 N N . PHE B 1 96 ? 15.18 1.077 10.727 1 96.44 96 PHE B N 1
ATOM 5449 C CA . PHE B 1 96 ? 13.961 0.654 10.039 1 96.44 96 PHE B CA 1
ATOM 5450 C C . PHE B 1 96 ? 13.125 -0.25 10.93 1 96.44 96 PHE B C 1
ATOM 5452 O O . PHE B 1 96 ? 13.664 -1.046 11.703 1 96.44 96 PHE B O 1
ATOM 5459 N N . GLY B 1 97 ? 11.875 -0.113 10.914 1 97.19 97 GLY B N 1
ATOM 5460 C CA . GLY B 1 97 ? 10.875 -0.993 11.508 1 97.19 97 GLY B CA 1
ATOM 5461 C C . GLY B 1 97 ? 9.82 -1.447 10.516 1 97.19 97 GLY B C 1
ATOM 5462 O O . GLY B 1 97 ? 10.062 -1.462 9.312 1 97.19 97 GLY B O 1
ATOM 5463 N N . ILE B 1 98 ? 8.734 -1.971 10.992 1 97.69 98 ILE B N 1
ATOM 5464 C CA . ILE B 1 98 ? 7.559 -2.371 10.234 1 97.69 98 ILE B CA 1
ATOM 5465 C C . ILE B 1 98 ? 6.355 -1.531 10.656 1 97.69 98 ILE B C 1
ATOM 5467 O O . ILE B 1 98 ? 6.086 -1.383 11.852 1 97.69 98 ILE B O 1
ATOM 5471 N N . MET B 1 99 ? 5.641 -0.999 9.695 1 97.69 99 MET B N 1
ATOM 5472 C CA . MET B 1 99 ? 4.52 -0.112 9.992 1 97.69 99 MET B CA 1
ATOM 5473 C C . MET B 1 99 ? 3.484 -0.819 10.859 1 97.69 99 MET B C 1
ATOM 5475 O O . MET B 1 99 ? 3.09 -1.949 10.57 1 97.69 99 MET B O 1
ATOM 5479 N N . SER B 1 100 ? 3.047 -0.176 11.977 1 97.12 100 SER B N 1
ATOM 5480 C CA . SER B 1 100 ? 2.031 -0.744 12.852 1 97.12 100 SER B CA 1
ATOM 5481 C C . SER B 1 100 ? 0.651 -0.171 12.547 1 97.12 100 SER B C 1
ATOM 5483 O O . SER B 1 100 ? 0.535 0.846 11.859 1 97.12 100 SER B O 1
ATOM 5485 N N . HIS B 1 101 ? -0.4 -0.819 13.047 1 97.12 101 HIS B N 1
ATOM 5486 C CA . HIS B 1 101 ? -1.778 -0.401 12.812 1 97.12 101 HIS B CA 1
ATOM 5487 C C . HIS B 1 101 ? -2.566 -0.343 14.109 1 97.12 101 HIS B C 1
ATOM 5489 O O . HIS B 1 101 ? -3.787 -0.521 14.117 1 97.12 101 HIS B O 1
ATOM 5495 N N . TYR B 1 102 ? -1.867 -0.118 15.203 1 97.25 102 TYR B N 1
ATOM 5496 C CA . TYR B 1 102 ? -2.482 -0.054 16.531 1 97.25 102 TYR B CA 1
ATOM 5497 C C . TYR B 1 102 ? -3.383 1.17 16.641 1 97.25 102 TYR B C 1
ATOM 5499 O O . TYR B 1 102 ? -3.209 2.152 15.922 1 97.25 102 TYR B O 1
ATOM 5507 N N . GLU B 1 103 ? -4.348 1.1 17.469 1 96.94 103 GLU B N 1
ATOM 5508 C CA . GLU B 1 103 ? -5.156 2.213 17.953 1 96.94 103 GLU B CA 1
ATOM 5509 C C . GLU B 1 103 ? -4.812 2.557 19.391 1 96.94 103 GLU B C 1
ATOM 5511 O O . GLU B 1 103 ? -4.324 1.706 20.141 1 96.94 103 GLU B O 1
ATOM 5516 N N . VAL B 1 104 ? -5.07 3.762 19.75 1 98.44 104 VAL B N 1
ATOM 5517 C CA . VAL B 1 104 ? -4.734 4.188 21.109 1 98.44 104 VAL B CA 1
ATOM 5518 C C . VAL B 1 104 ? -5.43 3.277 22.109 1 98.44 104 VAL B C 1
ATOM 5520 O O . VAL B 1 104 ? -4.836 2.9 23.125 1 98.44 104 VAL B O 1
ATOM 5523 N N . SER B 1 105 ? -6.613 2.834 21.859 1 97.88 105 SER B N 1
ATOM 5524 C CA . SER B 1 105 ? -7.422 2.035 22.781 1 97.88 105 SER B CA 1
ATOM 5525 C C . SER B 1 105 ? -6.793 0.666 23.016 1 97.88 105 SER B C 1
ATOM 5527 O O . SER B 1 105 ? -7.074 0.013 24.031 1 97.88 105 SER B O 1
ATOM 5529 N N . ASP B 1 106 ? -5.93 0.205 22.109 1 97.06 106 ASP B N 1
ATOM 5530 C CA . ASP B 1 106 ? -5.293 -1.104 22.234 1 97.06 106 ASP B CA 1
ATOM 5531 C C . ASP B 1 106 ? -4.367 -1.157 23.438 1 97.06 106 ASP B C 1
ATOM 5533 O O . ASP B 1 106 ? -3.947 -2.238 23.859 1 97.06 106 ASP B O 1
ATOM 5537 N N . PHE B 1 107 ? -4.098 -0.046 24.047 1 98.44 107 PHE B N 1
ATOM 5538 C CA . PHE B 1 107 ? -3.088 0.003 25.094 1 98.44 107 PHE B CA 1
ATOM 5539 C C . PHE B 1 107 ? -3.723 0.314 26.438 1 98.44 107 PHE B C 1
ATOM 5541 O O . PHE B 1 107 ? -3.018 0.547 27.422 1 98.44 107 PHE B O 1
ATOM 5548 N N . TYR B 1 108 ? -4.969 0.366 26.547 1 98.5 108 TYR B N 1
ATOM 5549 C CA . TYR B 1 108 ? -5.711 0.606 27.781 1 98.5 108 TYR B CA 1
ATOM 5550 C C . TYR B 1 108 ? -6.508 -0.628 28.188 1 98.5 108 TYR B C 1
ATOM 5552 O O . TYR B 1 108 ? -7.562 -0.911 27.609 1 98.5 108 TYR B O 1
ATOM 5560 N N . PRO B 1 109 ? -6.027 -1.32 29.219 1 97.75 109 PRO B N 1
ATOM 5561 C CA . PRO B 1 109 ? -6.719 -2.537 29.641 1 97.75 109 PRO B CA 1
ATOM 5562 C C . PRO B 1 109 ? -8.148 -2.271 30.109 1 97.75 109 PRO B C 1
ATOM 5564 O O . PRO B 1 109 ? -8.406 -1.28 30.797 1 97.75 109 PRO B O 1
ATOM 5567 N N . ALA B 1 110 ? -9.008 -3.145 29.844 1 97.19 110 ALA B N 1
ATOM 5568 C CA . ALA B 1 110 ? -10.438 -2.994 30.109 1 97.19 110 ALA B CA 1
ATOM 5569 C C . ALA B 1 110 ? -10.703 -2.822 31.594 1 97.19 110 ALA B C 1
ATOM 5571 O O . ALA B 1 110 ? -11.547 -2.016 32 1 97.19 110 ALA B O 1
ATOM 5572 N N . GLU B 1 111 ? -10.031 -3.584 32.406 1 97.5 111 GLU B N 1
ATOM 5573 C CA . GLU B 1 111 ? -10.25 -3.527 33.844 1 97.5 111 GLU B CA 1
ATOM 5574 C C . GLU B 1 111 ? -9.852 -2.166 34.406 1 97.5 111 GLU B C 1
ATOM 5576 O O . GLU B 1 111 ? -10.57 -1.6 35.25 1 97.5 111 GLU B O 1
ATOM 5581 N N . LYS B 1 112 ? -8.695 -1.64 33.969 1 97.75 112 LYS B N 1
ATOM 5582 C CA . LYS B 1 112 ? -8.25 -0.321 34.406 1 97.75 112 LYS B CA 1
ATOM 5583 C C . LYS B 1 112 ? -9.203 0.77 33.938 1 97.75 112 LYS B C 1
ATOM 5585 O O . LYS B 1 112 ? -9.492 1.718 34.688 1 97.75 112 LYS B O 1
ATOM 5590 N N . LEU B 1 113 ? -9.633 0.647 32.75 1 98 113 LEU B N 1
ATOM 5591 C CA . LEU B 1 113 ? -10.562 1.612 32.156 1 98 113 LEU B CA 1
ATOM 5592 C C . LEU B 1 113 ? -11.867 1.66 32.938 1 98 113 LEU B C 1
ATOM 5594 O O . LEU B 1 113 ? -12.383 2.742 33.25 1 98 113 LEU B O 1
ATOM 5598 N N . ALA B 1 114 ? -12.359 0.461 33.25 1 97.88 114 ALA B N 1
ATOM 5599 C CA . ALA B 1 114 ? -13.594 0.389 34.031 1 97.88 114 ALA B CA 1
ATOM 5600 C C . ALA B 1 114 ? -13.422 1.051 35.406 1 97.88 114 ALA B C 1
ATOM 5602 O O . ALA B 1 114 ? -14.32 1.744 35.875 1 97.88 114 ALA B O 1
ATOM 5603 N N . GLU B 1 115 ? -12.297 0.813 36 1 98.06 115 GLU B N 1
ATOM 5604 C CA . GLU B 1 115 ? -11.992 1.38 37.312 1 98.06 115 GLU B CA 1
ATOM 5605 C C . GLU B 1 115 ? -12 2.906 37.25 1 98.06 115 GLU B C 1
ATOM 5607 O O . GLU B 1 115 ? -12.703 3.551 38.031 1 98.06 115 GLU B O 1
ATOM 5612 N N . ILE B 1 116 ? -11.242 3.471 36.344 1 98.38 116 ILE B N 1
ATOM 5613 C CA . ILE B 1 116 ? -11.109 4.922 36.312 1 98.38 116 ILE B CA 1
ATOM 5614 C C . ILE B 1 116 ? -12.422 5.551 35.844 1 98.38 116 ILE B C 1
ATOM 5616 O O . ILE B 1 116 ? -12.789 6.641 36.281 1 98.38 116 ILE B O 1
ATOM 5620 N N . GLN B 1 117 ? -13.109 4.918 34.906 1 98.25 117 GLN B N 1
ATOM 5621 C CA . GLN B 1 117 ? -14.398 5.43 34.469 1 98.25 117 GLN B CA 1
ATOM 5622 C C . GLN B 1 117 ? -15.422 5.445 35.594 1 98.25 117 GLN B C 1
ATOM 5624 O O . GLN B 1 117 ? -16.234 6.367 35.688 1 98.25 117 GLN B O 1
ATOM 5629 N N . ALA B 1 118 ? -15.398 4.477 36.469 1 97.69 118 ALA B N 1
ATOM 5630 C CA . ALA B 1 118 ? -16.25 4.457 37.656 1 97.69 118 ALA B CA 1
ATOM 5631 C C . ALA B 1 118 ? -15.898 5.602 38.594 1 97.69 118 ALA B C 1
ATOM 5633 O O . ALA B 1 118 ? -16.797 6.238 39.188 1 97.69 118 ALA B O 1
ATOM 5634 N N . GLU B 1 119 ? -14.617 5.809 38.75 1 97.38 119 GLU B N 1
ATOM 5635 C CA . GLU B 1 119 ? -14.164 6.902 39.625 1 97.38 119 GLU B CA 1
ATOM 5636 C C . GLU B 1 119 ? -14.641 8.25 39.094 1 97.38 119 GLU B C 1
ATOM 5638 O O . GLU B 1 119 ? -15.07 9.117 39.844 1 97.38 119 GLU B O 1
ATOM 5643 N N . ILE B 1 120 ? -14.508 8.414 37.781 1 97.75 120 ILE B N 1
ATOM 5644 C CA . ILE B 1 120 ? -14.914 9.648 37.125 1 97.75 120 ILE B CA 1
ATOM 5645 C C . ILE B 1 120 ? -16.422 9.852 37.312 1 97.75 120 ILE B C 1
ATOM 5647 O O . ILE B 1 120 ? -16.875 10.953 37.625 1 97.75 120 ILE B O 1
ATOM 5651 N N . SER B 1 121 ? -17.172 8.812 37.125 1 95.81 121 SER B N 1
ATOM 5652 C CA . SER B 1 121 ? -18.625 8.875 37.25 1 95.81 121 SER B CA 1
ATOM 5653 C C . SER B 1 121 ? -19.062 9.242 38.656 1 95.81 121 SER B C 1
ATOM 5655 O O . SER B 1 121 ? -20.094 9.891 38.844 1 95.81 121 SER B O 1
ATOM 5657 N N . ALA B 1 122 ? -18.297 8.852 39.594 1 94.81 122 ALA B N 1
ATOM 5658 C CA . ALA B 1 122 ? -18.641 9.078 41 1 94.81 122 ALA B CA 1
ATOM 5659 C C . ALA B 1 122 ? -18.219 10.469 41.438 1 94.81 122 ALA B C 1
ATOM 5661 O O . ALA B 1 122 ? -18.625 10.938 42.5 1 94.81 122 ALA B O 1
ATOM 5662 N N . SER B 1 123 ? -17.422 11.078 40.656 1 93.88 123 SER B N 1
ATOM 5663 C CA . SER B 1 123 ? -16.891 12.391 41.031 1 93.88 123 SER B CA 1
ATOM 5664 C C . SER B 1 123 ? -17.938 13.484 40.812 1 93.88 123 SER B C 1
ATOM 5666 O O . SER B 1 123 ? -18.891 13.289 40.062 1 93.88 123 SER B O 1
ATOM 5668 N N . LYS B 1 124 ? -17.781 14.547 41.562 1 92.56 124 LYS B N 1
ATOM 5669 C CA . LYS B 1 124 ? -18.594 15.742 41.375 1 92.56 124 LYS B CA 1
ATOM 5670 C C . LYS B 1 124 ? -17.75 16.922 40.875 1 92.56 124 LYS B C 1
ATOM 5672 O O . LYS B 1 124 ? -16.531 16.891 41 1 92.56 124 LYS B O 1
ATOM 5677 N N . GLY B 1 125 ? -18.422 17.875 40.25 1 95.75 125 GLY B N 1
ATOM 5678 C CA . GLY B 1 125 ? -17.703 19.047 39.781 1 95.75 125 GLY B CA 1
ATOM 5679 C C . GLY B 1 125 ? -17 18.828 38.469 1 95.75 125 GLY B C 1
ATOM 5680 O O . GLY B 1 125 ? -17.484 18.094 37.594 1 95.75 125 GLY B O 1
ATOM 5681 N N . LEU B 1 126 ? -15.867 19.578 38.312 1 98 126 LEU B N 1
ATOM 5682 C CA . LEU B 1 126 ? -15.117 19.531 37.062 1 98 126 LEU B CA 1
ATOM 5683 C C . LEU B 1 126 ? -14.055 18.438 37.125 1 98 126 LEU B C 1
ATOM 5685 O O . LEU B 1 126 ? -13.141 18.484 37.938 1 98 126 LEU B O 1
ATOM 5689 N N . VAL B 1 127 ? -14.211 17.438 36.25 1 98.5 127 VAL B N 1
ATOM 5690 C CA . VAL B 1 127 ? -13.195 16.406 36.031 1 98.5 127 VAL B CA 1
ATOM 5691 C C . VAL B 1 127 ? -12.438 16.688 34.719 1 98.5 127 VAL B C 1
ATOM 5693 O O . VAL B 1 127 ? -13.047 16.859 33.688 1 98.5 127 VAL B O 1
ATOM 5696 N N . VAL B 1 128 ? -11.125 16.797 34.844 1 98.75 128 VAL B N 1
ATOM 5697 C CA . VAL B 1 128 ? -10.305 17.016 33.656 1 98.75 128 VAL B CA 1
ATOM 5698 C C . VAL B 1 128 ? -9.438 15.781 33.406 1 98.75 128 VAL B C 1
ATOM 5700 O O . VAL B 1 128 ? -8.703 15.328 34.281 1 98.75 128 VAL B O 1
ATOM 5703 N N . ILE B 1 129 ? -9.602 15.141 32.312 1 98.88 129 ILE B N 1
ATOM 5704 C CA . ILE B 1 129 ? -8.734 14.055 31.859 1 98.88 129 ILE B CA 1
ATOM 5705 C C . ILE B 1 129 ? -7.773 14.578 30.781 1 98.88 129 ILE B C 1
ATOM 5707 O O . ILE B 1 129 ? -8.203 15.195 29.812 1 98.88 129 ILE B O 1
ATOM 5711 N N . TYR B 1 130 ? -6.488 14.406 30.969 1 98.81 130 TYR B N 1
ATOM 5712 C CA . TYR B 1 130 ? -5.504 14.898 30.016 1 98.81 130 TYR B CA 1
ATOM 5713 C C . TYR B 1 130 ? -4.488 13.812 29.672 1 98.81 130 TYR B C 1
ATOM 5715 O O . TYR B 1 130 ? -4.387 12.805 30.375 1 98.81 130 TYR B O 1
ATOM 5723 N N . GLY B 1 131 ? -3.787 13.984 28.516 1 98.75 131 GLY B N 1
ATOM 5724 C CA . GLY B 1 131 ? -2.795 13.023 28.062 1 98.75 131 GLY B CA 1
ATOM 5725 C C . GLY B 1 131 ? -3.227 12.258 26.828 1 98.75 131 GLY B C 1
ATOM 5726 O O . GLY B 1 131 ? -4.309 12.492 26.297 1 98.75 131 GLY B O 1
ATOM 5727 N N . THR B 1 132 ? -2.338 11.367 26.328 1 98.81 132 THR B N 1
ATOM 5728 C CA . THR B 1 132 ? -2.656 10.516 25.188 1 98.81 132 THR B CA 1
ATOM 5729 C C . THR B 1 132 ? -3.623 9.406 25.594 1 98.81 132 THR B C 1
ATOM 5731 O O . THR B 1 132 ? -3.312 8.586 26.453 1 98.81 132 THR B O 1
ATOM 5734 N N . GLY B 1 133 ? -4.793 9.383 24.969 1 98.75 133 GLY B N 1
ATOM 5735 C CA . GLY B 1 133 ? -5.828 8.422 25.328 1 98.75 133 GLY B CA 1
ATOM 5736 C C . GLY B 1 133 ? -6.859 8.984 26.281 1 98.75 133 GLY B C 1
ATOM 5737 O O . GLY B 1 133 ? -7.68 8.242 26.828 1 98.75 133 GLY B O 1
ATOM 5738 N N . ALA B 1 134 ? -6.844 10.328 26.484 1 98.88 134 ALA B N 1
ATOM 5739 C CA . ALA B 1 134 ? -7.855 10.961 27.328 1 98.88 134 ALA B CA 1
ATOM 5740 C C . ALA B 1 134 ? -9.266 10.594 26.875 1 98.88 134 ALA B C 1
ATOM 5742 O O . ALA B 1 134 ? -10.148 10.359 27.688 1 98.88 134 ALA B O 1
ATOM 5743 N N . THR B 1 135 ? -9.445 10.516 25.578 1 98.75 135 THR B N 1
ATOM 5744 C CA . THR B 1 135 ? -10.766 10.227 25.031 1 98.75 135 THR B CA 1
ATOM 5745 C C . THR B 1 135 ? -11.039 8.727 25.031 1 98.75 135 THR B C 1
ATOM 5747 O O . THR B 1 135 ? -12.148 8.297 24.719 1 98.75 135 THR B O 1
ATOM 5750 N N . VAL B 1 136 ? -10.016 7.891 25.234 1 98.62 136 VAL B N 1
ATOM 5751 C CA . VAL B 1 136 ? -10.25 6.477 25.5 1 98.62 136 VAL B CA 1
ATOM 5752 C C . VAL B 1 136 ? -10.898 6.309 26.875 1 98.62 136 VAL B C 1
ATOM 5754 O O . VAL B 1 136 ? -11.812 5.504 27.031 1 98.62 136 VAL B O 1
ATOM 5757 N N . ILE B 1 137 ? -10.445 7.102 27.812 1 98.69 137 ILE B N 1
ATOM 5758 C CA . ILE B 1 137 ? -10.953 7.082 29.172 1 98.69 137 ILE B CA 1
ATOM 5759 C C . ILE B 1 137 ? -12.336 7.738 29.219 1 98.69 137 ILE B C 1
ATOM 5761 O O . ILE B 1 137 ? -13.242 7.242 29.891 1 98.69 137 ILE B O 1
ATOM 5765 N N . ALA B 1 138 ? -12.477 8.875 28.547 1 98.25 138 ALA B N 1
ATOM 5766 C CA . ALA B 1 138 ? -13.742 9.594 28.453 1 98.25 138 ALA B CA 1
ATOM 5767 C C . ALA B 1 138 ? -14.156 9.773 27 1 98.25 138 ALA B C 1
ATOM 5769 O O . ALA B 1 138 ? -13.922 10.828 26.406 1 98.25 138 ALA B O 1
ATOM 5770 N N . PRO B 1 139 ? -14.852 8.812 26.406 1 96.94 139 PRO B N 1
ATOM 5771 C CA . PRO B 1 139 ? -15.172 8.844 24.984 1 96.94 139 PRO B CA 1
ATOM 5772 C C . PRO B 1 139 ? -16.203 9.914 24.625 1 96.94 139 PRO B C 1
ATOM 5774 O O . PRO B 1 139 ? -16.312 10.312 23.469 1 96.94 139 PRO B O 1
ATOM 5777 N N . ASN B 1 140 ? -17.031 10.352 25.641 1 96.38 140 ASN B N 1
ATOM 5778 C CA . ASN B 1 140 ? -18.031 11.375 25.406 1 96.38 140 ASN B CA 1
ATOM 5779 C C . ASN B 1 140 ? -17.891 12.531 26.391 1 96.38 140 ASN B C 1
ATOM 5781 O O . ASN B 1 140 ? -18.812 12.812 27.172 1 96.38 140 ASN B O 1
ATOM 5785 N N . PRO B 1 141 ? -16.812 13.258 26.312 1 98.44 141 PRO B N 1
ATOM 5786 C CA . PRO B 1 141 ? -16.641 14.398 27.219 1 98.44 141 PRO B CA 1
ATOM 5787 C C . PRO B 1 141 ? -17.594 15.547 26.906 1 98.44 141 PRO B C 1
ATOM 5789 O O . PRO B 1 141 ? -18.109 15.633 25.781 1 98.44 141 PRO B O 1
ATOM 5792 N N . ASP B 1 142 ? -17.844 16.375 27.875 1 98.19 142 ASP B N 1
ATOM 5793 C CA . ASP B 1 142 ? -18.656 17.562 27.656 1 98.19 142 ASP B CA 1
ATOM 5794 C C . ASP B 1 142 ? -17.922 18.578 26.797 1 98.19 142 ASP B C 1
ATOM 5796 O O . ASP B 1 142 ? -18.547 19.344 26.047 1 98.19 142 ASP B O 1
ATOM 5800 N N . ILE B 1 143 ? -16.625 18.719 27 1 98.69 143 ILE B N 1
ATOM 5801 C CA . ILE B 1 143 ? -15.75 19.578 26.234 1 98.69 143 ILE B CA 1
ATOM 5802 C C . ILE B 1 143 ? -14.5 18.812 25.812 1 98.69 143 ILE B C 1
ATOM 5804 O O . ILE B 1 143 ? -13.836 18.188 26.641 1 98.69 143 ILE B O 1
ATOM 5808 N N . LEU B 1 144 ? -14.211 18.766 24.547 1 98.88 144 LEU B N 1
ATOM 5809 C CA . LEU B 1 144 ? -13.023 18.094 24.031 1 98.88 144 LEU B CA 1
ATOM 5810 C C . LEU B 1 144 ? -12.008 19.125 23.516 1 98.88 144 LEU B C 1
ATOM 5812 O O . LEU B 1 144 ? -12.305 19.906 22.609 1 98.88 144 LEU B O 1
ATOM 5816 N N . ILE B 1 145 ? -10.891 19.188 24.141 1 98.94 145 ILE B N 1
ATOM 5817 C CA . ILE B 1 145 ? -9.727 19.953 23.688 1 98.94 145 ILE B CA 1
ATOM 5818 C C . ILE B 1 145 ? -8.703 19 23.062 1 98.94 145 ILE B C 1
ATOM 5820 O O . ILE B 1 145 ? -8.352 17.984 23.656 1 98.94 145 ILE B O 1
ATOM 5824 N N . TYR B 1 146 ? -8.289 19.25 21.875 1 98.88 146 TYR B N 1
ATOM 5825 C CA . TYR B 1 146 ? -7.23 18.453 21.25 1 98.88 146 TYR B CA 1
ATOM 5826 C C . TYR B 1 146 ? -5.914 19.219 21.234 1 98.88 146 TYR B C 1
ATOM 5828 O O . TYR B 1 146 ? -5.801 20.25 20.562 1 98.88 146 TYR B O 1
ATOM 5836 N N . ALA B 1 147 ? -4.934 18.766 21.969 1 98.88 147 ALA B N 1
ATOM 5837 C CA . ALA B 1 147 ? -3.592 19.344 21.984 1 98.88 147 ALA B CA 1
ATOM 5838 C C . ALA B 1 147 ? -2.713 18.734 20.906 1 98.88 147 ALA B C 1
ATOM 5840 O O . ALA B 1 147 ? -2.346 17.562 20.969 1 98.88 147 ALA B O 1
ATOM 5841 N N . ASP B 1 148 ? -2.324 19.547 19.953 1 98.38 148 ASP B N 1
ATOM 5842 C CA . ASP B 1 148 ? -1.627 19.062 18.766 1 98.38 148 ASP B CA 1
ATOM 5843 C C . ASP B 1 148 ? -0.229 19.672 18.656 1 98.38 148 ASP B C 1
ATOM 5845 O O . ASP B 1 148 ? 0.095 20.625 19.375 1 98.38 148 ASP B O 1
ATOM 5849 N N . LEU B 1 149 ? 0.64 19.094 17.938 1 96.81 149 LEU B N 1
ATOM 5850 C CA . LEU B 1 149 ? 1.961 19.609 17.609 1 96.81 149 LEU B CA 1
ATOM 5851 C C . LEU B 1 149 ? 2.537 18.906 16.391 1 96.81 149 LEU B C 1
ATOM 5853 O O . LEU B 1 149 ? 2.109 17.797 16.047 1 96.81 149 LEU B O 1
ATOM 5857 N N . ALA B 1 150 ? 3.471 19.516 15.656 1 96.75 150 ALA B N 1
ATOM 5858 C CA . ALA B 1 150 ? 4.066 19 14.43 1 96.75 150 ALA B CA 1
ATOM 5859 C C . ALA B 1 150 ? 5.148 17.969 14.734 1 96.75 150 ALA B C 1
ATOM 5861 O O . ALA B 1 150 ? 5.852 18.078 15.742 1 96.75 150 ALA B O 1
ATOM 5862 N N . ARG B 1 151 ? 5.367 17.016 13.852 1 96.56 151 ARG B N 1
ATOM 5863 C CA . ARG B 1 151 ? 6.312 15.93 14.047 1 96.56 151 ARG B CA 1
ATOM 5864 C C . ARG B 1 151 ? 7.746 16.453 14.094 1 96.56 151 ARG B C 1
ATOM 5866 O O . ARG B 1 151 ? 8.578 15.914 14.828 1 96.56 151 ARG B O 1
ATOM 5873 N N . TRP B 1 152 ? 7.988 17.5 13.297 1 96.06 152 TRP B N 1
ATOM 5874 C CA . TRP B 1 152 ? 9.328 18.094 13.352 1 96.06 152 TRP B CA 1
ATOM 5875 C C . TRP B 1 152 ? 9.633 18.609 14.758 1 96.06 152 TRP B C 1
ATOM 5877 O O . TRP B 1 152 ? 10.75 18.453 15.25 1 96.06 152 TRP B O 1
ATOM 5887 N N . GLU B 1 153 ? 8.672 19.203 15.375 1 97.25 153 GLU B N 1
ATOM 5888 C CA . GLU B 1 153 ? 8.875 19.688 16.734 1 97.25 153 GLU B CA 1
ATOM 5889 C C . GLU B 1 153 ? 9.141 18.547 17.703 1 97.25 153 GLU B C 1
ATOM 5891 O O . GLU B 1 153 ? 9.984 18.656 18.594 1 97.25 153 GLU B O 1
ATOM 5896 N N . ILE B 1 154 ? 8.445 17.438 17.547 1 98.06 154 ILE B N 1
ATOM 5897 C CA . ILE B 1 154 ? 8.672 16.25 18.375 1 98.06 154 ILE B CA 1
ATOM 5898 C C . ILE B 1 154 ? 10.117 15.797 18.234 1 98.06 154 ILE B C 1
ATOM 5900 O O . ILE B 1 154 ? 10.781 15.484 19.219 1 98.06 154 ILE B O 1
ATOM 5904 N N . GLN B 1 155 ? 10.602 15.797 17.031 1 96.75 155 GLN B N 1
ATOM 5905 C CA . GLN B 1 155 ? 11.984 15.398 16.781 1 96.75 155 GLN B CA 1
ATOM 5906 C C . GLN B 1 155 ? 12.961 16.344 17.484 1 96.75 155 GLN B C 1
ATOM 5908 O O . GLN B 1 155 ? 13.977 15.898 18.031 1 96.75 155 GLN B O 1
ATOM 5913 N N . CYS B 1 156 ? 12.625 17.641 17.391 1 96.56 156 CYS B N 1
ATOM 5914 C CA . CYS B 1 156 ? 13.453 18.609 18.078 1 96.56 156 CYS B CA 1
ATOM 5915 C C . CYS B 1 156 ? 13.461 18.328 19.578 1 96.56 156 CYS B C 1
ATOM 5917 O O . CYS B 1 156 ? 14.508 18.438 20.234 1 96.56 156 CYS B O 1
ATOM 5919 N N . ARG B 1 157 ? 12.352 17.953 20.141 1 97.56 157 ARG B N 1
ATOM 5920 C CA . ARG B 1 157 ? 12.273 17.641 21.562 1 97.56 157 ARG B CA 1
ATOM 5921 C C . ARG B 1 157 ? 13.094 16.406 21.891 1 97.56 157 ARG B C 1
ATOM 5923 O O . ARG B 1 157 ? 13.703 16.328 22.953 1 97.56 157 ARG B O 1
ATOM 5930 N N . TYR B 1 158 ? 13.062 15.375 20.984 1 97.06 158 TYR B N 1
ATOM 5931 C CA . TYR B 1 158 ? 13.914 14.203 21.172 1 97.06 158 TYR B CA 1
ATOM 5932 C C . TYR B 1 158 ? 15.375 14.609 21.297 1 97.06 158 TYR B C 1
ATOM 5934 O O . TYR B 1 158 ? 16.094 14.109 22.156 1 97.06 158 TYR B O 1
ATOM 5942 N N . ARG B 1 159 ? 15.797 15.555 20.469 1 93.94 159 ARG B N 1
ATOM 5943 C CA . ARG B 1 159 ? 17.203 15.898 20.328 1 93.94 159 ARG B CA 1
ATOM 5944 C C . ARG B 1 159 ? 17.641 16.906 21.391 1 93.94 159 ARG B C 1
ATOM 5946 O O . ARG B 1 159 ? 18.719 16.797 21.953 1 93.94 159 ARG B O 1
ATOM 5953 N N . ARG B 1 160 ? 16.812 17.875 21.703 1 93.12 160 ARG B N 1
ATOM 5954 C CA . ARG B 1 160 ? 17.234 19.031 22.5 1 93.12 160 ARG B CA 1
ATOM 5955 C C . ARG B 1 160 ? 16.797 18.875 23.953 1 93.12 160 ARG B C 1
ATOM 5957 O O . ARG B 1 160 ? 17.391 19.469 24.844 1 93.12 160 ARG B O 1
ATOM 5964 N N . GLU B 1 161 ? 15.742 18.094 24.109 1 93.5 161 GLU B N 1
ATOM 5965 C CA . GLU B 1 161 ? 15.164 18.047 25.438 1 93.5 161 GLU B CA 1
ATOM 5966 C C . GLU B 1 161 ? 15.203 16.625 26 1 93.5 161 GLU B C 1
ATOM 5968 O O . GLU B 1 161 ? 14.711 16.375 27.109 1 93.5 161 GLU B O 1
ATOM 5973 N N . ASN B 1 162 ? 15.711 15.711 25.312 1 94.62 162 ASN B N 1
ATOM 5974 C CA . ASN B 1 162 ? 15.727 14.305 25.688 1 94.62 162 ASN B CA 1
ATOM 5975 C C . ASN B 1 162 ? 14.336 13.805 26.078 1 94.62 162 ASN B C 1
ATOM 5977 O O . ASN B 1 162 ? 14.188 13.07 27.047 1 94.62 162 ASN B O 1
ATOM 5981 N N . LYS B 1 163 ? 13.383 14.352 25.406 1 96.5 163 LYS B N 1
ATOM 5982 C CA . LYS B 1 163 ? 12.023 13.875 25.625 1 96.5 163 LYS B CA 1
ATOM 5983 C C . LYS B 1 163 ? 11.883 12.406 25.234 1 96.5 163 LYS B C 1
ATOM 5985 O O . LYS B 1 163 ? 12.352 11.984 24.172 1 96.5 163 LYS B O 1
ATOM 5990 N N . PRO B 1 164 ? 11.344 11.586 26.125 1 97.88 164 PRO B N 1
ATOM 5991 C CA . PRO B 1 164 ? 11.125 10.188 25.75 1 97.88 164 PRO B CA 1
ATOM 5992 C C . PRO B 1 164 ? 9.93 10.008 24.812 1 97.88 164 PRO B C 1
ATOM 5994 O O . PRO B 1 164 ? 9.109 10.922 24.672 1 97.88 164 PRO B O 1
ATOM 5997 N N . ASN B 1 165 ? 9.883 8.852 24.156 1 98.56 165 ASN B N 1
ATOM 5998 C CA . ASN B 1 165 ? 8.68 8.43 23.453 1 98.56 165 ASN B CA 1
ATOM 5999 C C . ASN B 1 165 ? 7.539 8.133 24.422 1 98.56 165 ASN B C 1
ATOM 6001 O O . ASN B 1 165 ? 7.77 7.961 25.609 1 98.56 165 ASN B O 1
ATOM 6005 N N . TRP B 1 166 ? 6.301 8.156 23.891 1 98.5 166 TRP B N 1
ATOM 6006 C CA . TRP B 1 166 ? 5.117 7.816 24.672 1 98.5 166 TRP B CA 1
ATOM 6007 C C . TRP B 1 166 ? 5.242 6.418 25.281 1 98.5 166 TRP B C 1
ATOM 6009 O O . TRP B 1 166 ? 5.5 5.449 24.562 1 98.5 166 TRP B O 1
ATOM 6019 N N . LYS B 1 167 ? 5.09 6.305 26.609 1 98.12 167 LYS B N 1
ATOM 6020 C CA . LYS B 1 167 ? 5.098 5.047 27.359 1 98.12 167 LYS B CA 1
ATOM 6021 C C . LYS B 1 167 ? 6.355 4.238 27.062 1 98.12 167 LYS B C 1
ATOM 6023 O O . LYS B 1 167 ? 6.277 3.047 26.75 1 98.12 167 LYS B O 1
ATOM 6028 N N . ALA B 1 168 ? 7.484 4.918 27.062 1 97.75 168 ALA B N 1
ATOM 6029 C CA . ALA B 1 168 ? 8.805 4.312 26.906 1 97.75 168 ALA B CA 1
ATOM 6030 C C . ALA B 1 168 ? 9.805 4.914 27.891 1 97.75 168 ALA B C 1
ATOM 6032 O O . ALA B 1 168 ? 9.742 6.105 28.203 1 97.75 168 ALA B O 1
ATOM 6033 N N . ASP B 1 169 ? 10.703 4.121 28.406 1 96.12 169 ASP B N 1
ATOM 6034 C CA . ASP B 1 169 ? 11.805 4.59 29.234 1 96.12 169 ASP B CA 1
ATOM 6035 C C . ASP B 1 169 ? 13.078 4.777 28.422 1 96.12 169 ASP B C 1
ATOM 6037 O O . ASP B 1 169 ? 14.094 4.133 28.688 1 96.12 169 ASP B O 1
ATOM 6041 N N . ASN B 1 170 ? 12.969 5.77 27.484 1 97.38 170 ASN B N 1
ATOM 6042 C CA . ASN B 1 170 ? 14.086 5.855 26.547 1 97.38 170 ASN B CA 1
ATOM 6043 C C . ASN B 1 170 ? 14.562 7.293 26.375 1 97.38 170 ASN B C 1
ATOM 6045 O O . ASN B 1 170 ? 14.992 7.684 25.297 1 97.38 170 ASN B O 1
ATOM 6049 N N . ALA B 1 171 ? 14.469 8.117 27.391 1 96.5 171 ALA B N 1
ATOM 6050 C CA . ALA B 1 171 ? 14.867 9.523 27.312 1 96.5 171 ALA B CA 1
ATOM 6051 C C . ALA B 1 171 ? 16.312 9.664 26.859 1 96.5 171 ALA B C 1
ATOM 6053 O O . ALA B 1 171 ? 16.641 10.594 26.109 1 96.5 171 ALA B O 1
ATOM 6054 N N . ASN B 1 172 ? 17.141 8.688 27.234 1 94.56 172 ASN B N 1
ATOM 6055 C CA . ASN B 1 172 ? 18.562 8.797 26.953 1 94.56 172 ASN B CA 1
ATOM 6056 C C . ASN B 1 172 ? 18.938 8.016 25.688 1 94.56 172 ASN B C 1
ATOM 6058 O O . ASN B 1 172 ? 20.125 7.918 25.344 1 94.56 172 ASN B O 1
ATOM 6062 N N . GLU B 1 173 ? 18 7.438 25.078 1 94.19 173 GLU B N 1
ATOM 6063 C CA . GLU B 1 173 ? 18.281 6.723 23.828 1 94.19 173 GLU B CA 1
ATOM 6064 C C . GLU B 1 173 ? 18.609 7.691 22.703 1 94.19 173 GLU B C 1
ATOM 6066 O O . GLU B 1 173 ? 18.25 8.867 22.75 1 94.19 173 GLU B O 1
ATOM 6071 N N . ASP B 1 174 ? 19.406 7.258 21.766 1 91.12 174 ASP B N 1
ATOM 6072 C CA . ASP B 1 174 ? 19.734 8.148 20.656 1 91.12 174 ASP B CA 1
ATOM 6073 C C . ASP B 1 174 ? 18.484 8.57 19.891 1 91.12 174 ASP B C 1
ATOM 6075 O O . ASP B 1 174 ? 17.516 7.816 19.812 1 91.12 174 ASP B O 1
ATOM 6079 N N . ALA B 1 175 ? 18.5 9.703 19.25 1 92.69 175 ALA B N 1
ATOM 6080 C CA . ALA B 1 175 ? 17.359 10.359 18.625 1 92.69 175 ALA B CA 1
ATOM 6081 C C . ALA B 1 175 ? 16.859 9.57 17.422 1 92.69 175 ALA B C 1
ATOM 6083 O O . ALA B 1 175 ? 15.664 9.602 17.094 1 92.69 175 ALA B O 1
ATOM 6084 N N . LEU B 1 176 ? 17.75 8.844 16.766 1 92.5 176 LEU B N 1
ATOM 6085 C CA . LEU B 1 176 ? 17.359 8.062 15.594 1 92.5 176 LEU B CA 1
ATOM 6086 C C . LEU B 1 176 ? 16.391 6.938 15.984 1 92.5 176 LEU B C 1
ATOM 6088 O O . LEU B 1 176 ? 15.422 6.676 15.281 1 92.5 176 LEU B O 1
ATOM 6092 N N . ARG B 1 177 ? 16.656 6.258 17.062 1 95.5 177 ARG B N 1
ATOM 6093 C CA . ARG B 1 177 ? 15.797 5.188 17.547 1 95.5 177 ARG B CA 1
ATOM 6094 C C . ARG B 1 177 ? 14.461 5.738 18.047 1 95.5 177 ARG B C 1
ATOM 6096 O O . ARG B 1 177 ? 13.422 5.098 17.875 1 95.5 177 ARG B O 1
ATOM 6103 N N . LYS B 1 178 ? 14.531 6.91 18.703 1 97.62 178 LYS B N 1
ATOM 6104 C CA . LYS B 1 178 ? 13.289 7.551 19.125 1 97.62 178 LYS B CA 1
ATOM 6105 C C . LYS B 1 178 ? 12.422 7.938 17.938 1 97.62 178 LYS B C 1
ATOM 6107 O O . LYS B 1 178 ? 11.203 7.77 17.953 1 97.62 178 LYS B O 1
ATOM 6112 N N . PHE B 1 179 ? 13.148 8.461 16.922 1 96.88 179 PHE B N 1
ATOM 6113 C CA . PHE B 1 179 ? 12.43 8.781 15.688 1 96.88 179 PHE B CA 1
ATOM 6114 C C . PHE B 1 179 ? 11.766 7.539 15.117 1 96.88 179 PHE B C 1
ATOM 6116 O O . PHE B 1 179 ? 10.594 7.578 14.727 1 96.88 179 PHE B O 1
ATOM 6123 N N . LYS B 1 180 ? 12.477 6.438 15.039 1 97.25 180 LYS B N 1
ATOM 6124 C CA . LYS B 1 180 ? 11.961 5.18 14.508 1 97.25 180 LYS B CA 1
ATOM 6125 C C . LYS B 1 180 ? 10.688 4.758 15.234 1 97.25 180 LYS B C 1
ATOM 6127 O O . LYS B 1 180 ? 9.703 4.379 14.602 1 97.25 180 LYS B O 1
ATOM 6132 N N . ARG B 1 181 ? 10.703 4.797 16.547 1 98.38 181 ARG B N 1
ATOM 6133 C CA . ARG B 1 181 ? 9.539 4.422 17.359 1 98.38 181 ARG B CA 1
ATOM 6134 C C . ARG B 1 181 ? 8.352 5.336 17.062 1 98.38 181 ARG B C 1
ATOM 6136 O O . ARG B 1 181 ? 7.211 4.875 16.984 1 98.38 181 ARG B O 1
ATOM 6143 N N . GLY B 1 182 ? 8.625 6.633 16.922 1 98.31 182 GLY B N 1
ATOM 6144 C CA . GLY B 1 182 ? 7.586 7.57 16.531 1 98.31 182 GLY B CA 1
ATOM 6145 C C . GLY B 1 182 ? 6.984 7.27 15.172 1 98.31 182 GLY B C 1
ATOM 6146 O O . GLY B 1 182 ? 5.766 7.152 15.031 1 98.31 182 GLY B O 1
ATOM 6147 N N . TYR B 1 183 ? 7.832 7.008 14.195 1 97.75 183 TYR B N 1
ATOM 6148 C CA . TYR B 1 183 ? 7.453 6.863 12.797 1 97.75 183 TYR B CA 1
ATOM 6149 C C . TYR B 1 183 ? 6.676 5.574 12.57 1 97.75 183 TYR B C 1
ATOM 6151 O O . TYR B 1 183 ? 5.645 5.574 11.891 1 97.75 183 TYR B O 1
ATOM 6159 N N . PHE B 1 184 ? 7.047 4.469 13.125 1 98.06 184 PHE B N 1
ATOM 6160 C CA . PHE B 1 184 ? 6.477 3.164 12.797 1 98.06 184 PHE B CA 1
ATOM 6161 C C . PHE B 1 184 ? 5.367 2.797 13.773 1 98.06 184 PHE B C 1
ATOM 6163 O O . PHE B 1 184 ? 4.648 1.819 13.555 1 98.06 184 PHE B O 1
ATOM 6170 N N . PHE B 1 185 ? 5.215 3.619 14.883 1 97.88 185 PHE B N 1
ATOM 6171 C CA . PHE B 1 185 ? 4.266 3.225 15.914 1 97.88 185 PHE B CA 1
ATOM 6172 C C . PHE B 1 185 ? 3.461 4.426 16.391 1 97.88 185 PHE B C 1
ATOM 6174 O O . PHE B 1 185 ? 2.299 4.594 16.016 1 97.88 185 PHE B O 1
ATOM 6181 N N . GLU B 1 186 ? 3.945 5.402 17 1 98.31 186 GLU B N 1
ATOM 6182 C CA . GLU B 1 186 ? 3.234 6.379 17.812 1 98.31 186 GLU B CA 1
ATOM 6183 C C . GLU B 1 186 ? 2.41 7.328 16.953 1 98.31 186 GLU B C 1
ATOM 6185 O O . GLU B 1 186 ? 1.238 7.582 17.234 1 98.31 186 GLU B O 1
ATOM 6190 N N . TRP B 1 187 ? 3.088 7.883 16.031 1 97.75 187 TRP B N 1
ATOM 6191 C CA . TRP B 1 187 ? 2.482 9 15.305 1 97.75 187 TRP B CA 1
ATOM 6192 C C . TRP B 1 187 ? 1.279 8.531 14.492 1 97.75 187 TRP B C 1
ATOM 6194 O O . TRP B 1 187 ? 0.218 9.156 14.531 1 97.75 187 TRP B O 1
ATOM 6204 N N . ARG B 1 188 ? 1.397 7.422 13.812 1 95.19 188 ARG B N 1
ATOM 6205 C CA . ARG B 1 188 ? 0.276 6.918 13.031 1 95.19 188 ARG B CA 1
ATOM 6206 C C . ARG B 1 188 ? -0.879 6.496 13.93 1 95.19 188 ARG B C 1
ATOM 6208 O O . ARG B 1 188 ? -2.047 6.68 13.578 1 95.19 188 ARG B O 1
ATOM 6215 N N . MET B 1 189 ? -0.548 5.852 15.062 1 97.75 189 MET B N 1
ATOM 6216 C CA . MET B 1 189 ? -1.566 5.504 16.047 1 97.75 189 MET B CA 1
ATOM 6217 C C . MET B 1 189 ? -2.326 6.742 16.516 1 97.75 189 MET B C 1
ATOM 6219 O O . MET B 1 189 ? -3.559 6.746 16.547 1 97.75 189 MET B O 1
ATOM 6223 N N . ALA B 1 190 ? -1.603 7.777 16.828 1 98.25 190 ALA B N 1
ATOM 6224 C CA . ALA B 1 190 ? -2.205 9.023 17.297 1 98.25 190 ALA B CA 1
ATOM 6225 C C . ALA B 1 190 ? -3 9.703 16.188 1 98.25 190 ALA B C 1
ATOM 6227 O O . ALA B 1 190 ? -4.027 10.328 16.438 1 98.25 190 ALA B O 1
ATOM 6228 N N . ASP B 1 191 ? -2.537 9.625 14.961 1 97.62 191 ASP B N 1
ATOM 6229 C CA . ASP B 1 191 ? -3.258 10.188 13.828 1 97.62 191 ASP B CA 1
ATOM 6230 C C . ASP B 1 191 ? -4.625 9.531 13.664 1 97.62 191 ASP B C 1
ATOM 6232 O O . ASP B 1 191 ? -5.613 10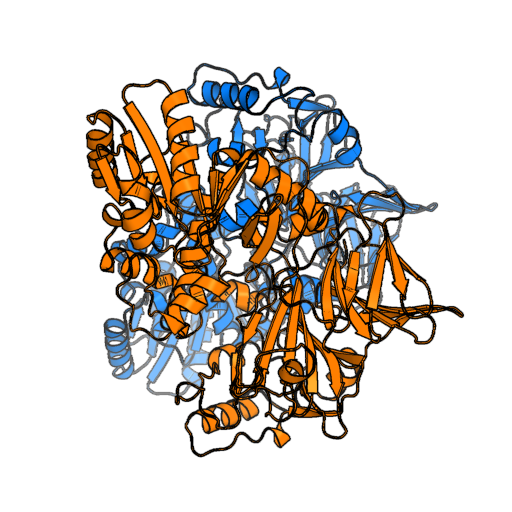.203 13.359 1 97.62 191 ASP B O 1
ATOM 6236 N N . ARG B 1 192 ? -4.641 8.219 13.805 1 97.38 192 ARG B N 1
ATOM 6237 C CA . ARG B 1 192 ? -5.914 7.512 13.695 1 97.38 192 ARG B CA 1
ATOM 6238 C C . ARG B 1 192 ? -6.902 8.008 14.75 1 97.38 192 ARG B C 1
ATOM 6240 O O . ARG B 1 192 ? -8.086 8.188 14.453 1 97.38 192 ARG B O 1
ATOM 6247 N N . GLN B 1 193 ? -6.418 8.219 15.984 1 98.12 193 GLN B N 1
ATOM 6248 C CA . GLN B 1 193 ? -7.262 8.766 17.047 1 98.12 193 GLN B CA 1
ATOM 6249 C C . GLN B 1 193 ? -7.719 10.18 16.703 1 98.12 193 GLN B C 1
ATOM 6251 O O . GLN B 1 193 ? -8.891 10.523 16.891 1 98.12 193 GLN B O 1
ATOM 6256 N N . LYS B 1 194 ? -6.805 11 16.219 1 98 194 LYS B N 1
ATOM 6257 C CA . LYS B 1 194 ? -7.113 12.375 15.836 1 98 194 LYS B CA 1
ATOM 6258 C C . LYS B 1 194 ? -8.195 12.414 14.758 1 98 194 LYS B C 1
ATOM 6260 O O . LYS B 1 194 ? -9.117 13.227 14.836 1 98 194 LYS B O 1
ATOM 6265 N N . LYS B 1 195 ? -8.094 11.609 13.773 1 96.75 195 LYS B N 1
ATOM 6266 C CA . LYS B 1 195 ? -9.078 11.547 12.695 1 96.75 195 LYS B CA 1
ATOM 6267 C C . LYS B 1 195 ? -10.469 11.227 13.227 1 96.75 195 LYS B C 1
ATOM 6269 O O . LYS B 1 195 ? -11.461 11.82 12.789 1 96.75 195 LYS B O 1
ATOM 6274 N N . LYS B 1 196 ? -10.516 10.359 14.211 1 95.88 196 LYS B N 1
ATOM 6275 C CA . LYS B 1 196 ? -11.789 9.961 14.812 1 95.88 196 LYS B CA 1
ATOM 6276 C C . LYS B 1 196 ? -12.438 11.125 15.555 1 95.88 196 LYS B C 1
ATOM 6278 O O . LYS B 1 196 ? -13.664 11.234 15.594 1 95.88 196 LYS B O 1
ATOM 6283 N N . LEU B 1 197 ? -11.648 12.016 16.094 1 98.12 197 LEU B N 1
ATOM 6284 C CA . LEU B 1 197 ? -12.125 13.047 17.016 1 98.12 197 LEU B CA 1
ATOM 6285 C C . LEU B 1 197 ? -12.375 14.352 16.266 1 98.12 197 LEU B C 1
ATOM 6287 O O . LEU B 1 197 ? -12.961 15.281 16.812 1 98.12 197 LEU B O 1
ATOM 6291 N N . TYR B 1 198 ? -12.023 14.445 15.031 1 97.69 198 TYR B N 1
ATOM 6292 C CA . TYR B 1 198 ? -11.906 15.672 14.266 1 97.69 198 TYR B CA 1
ATOM 6293 C C . TYR B 1 198 ? -13.188 16.5 14.367 1 97.69 198 TYR B C 1
ATOM 6295 O O . TYR B 1 198 ? -13.141 17.688 14.711 1 97.69 198 TYR B O 1
ATOM 6303 N N . GLN B 1 199 ? -14.328 15.867 14.211 1 96.75 199 GLN B N 1
ATOM 6304 C CA . GLN B 1 199 ? -15.594 16.594 14.156 1 96.75 199 GLN B CA 1
ATOM 6305 C C . GLN B 1 199 ? -16.062 17 15.547 1 96.75 199 GLN B C 1
ATOM 6307 O O . GLN B 1 199 ? -16.875 17.906 15.695 1 96.75 199 GLN B O 1
ATOM 6312 N N . GLN B 1 200 ? -15.453 16.328 16.547 1 97.75 200 GLN B N 1
ATOM 6313 C CA . GLN B 1 200 ? -15.938 16.531 17.906 1 97.75 200 GLN B CA 1
ATOM 6314 C C . GLN B 1 200 ? -15.094 17.562 18.656 1 97.75 200 GLN B C 1
ATOM 6316 O O . GLN B 1 200 ? -15.461 18 19.75 1 97.75 200 GLN B O 1
ATOM 6321 N N . ILE B 1 201 ? -14.062 18.016 18.062 1 98.62 201 ILE B N 1
ATOM 6322 C CA . ILE B 1 201 ? -13.133 18.906 18.75 1 98.62 201 ILE B CA 1
ATOM 6323 C C . ILE B 1 201 ? -13.805 20.25 19.016 1 98.62 201 ILE B C 1
ATOM 6325 O O . ILE B 1 201 ? -14.25 20.922 18.094 1 98.62 201 ILE B O 1
ATOM 6329 N N . ASP B 1 202 ? -13.898 20.594 20.312 1 98.62 202 ASP B N 1
ATOM 6330 C CA . ASP B 1 202 ? -14.445 21.891 20.672 1 98.62 202 ASP B CA 1
ATOM 6331 C C . ASP B 1 202 ? -13.375 22.984 20.578 1 98.62 202 ASP B C 1
ATOM 6333 O O . ASP B 1 202 ? -13.68 24.125 20.219 1 98.62 202 ASP B O 1
ATOM 6337 N N . PHE B 1 203 ? -12.172 22.609 20.984 1 98.81 203 PHE B N 1
ATOM 6338 C CA . PHE B 1 203 ? -11.055 23.547 20.953 1 98.81 203 PHE B CA 1
ATOM 6339 C C . PHE B 1 203 ? -9.781 22.844 20.469 1 98.81 203 PHE B C 1
ATOM 6341 O O . PHE B 1 203 ? -9.516 21.703 20.859 1 98.81 203 PHE B O 1
ATOM 6348 N N . LEU B 1 204 ? -9.047 23.469 19.578 1 98.88 204 LEU B N 1
ATOM 6349 C CA . LEU B 1 204 ? -7.707 23.031 19.188 1 98.88 204 LEU B CA 1
ATOM 6350 C C . LEU B 1 204 ? -6.641 23.797 19.953 1 98.88 204 LEU B C 1
ATOM 6352 O O . LEU B 1 204 ? -6.629 25.031 19.938 1 98.88 204 LEU B O 1
ATOM 6356 N N . LEU B 1 205 ? -5.824 23.125 20.641 1 98.88 205 LEU B N 1
ATOM 6357 C CA . LEU B 1 205 ? -4.746 23.703 21.422 1 98.88 205 LEU B CA 1
ATOM 6358 C C . LEU B 1 205 ? -3.396 23.484 20.75 1 98.88 205 LEU B C 1
ATOM 6360 O O . LEU B 1 205 ? -2.963 22.344 20.578 1 98.88 205 LEU B O 1
ATOM 6364 N N . ASP B 1 206 ? -2.758 24.594 20.328 1 98.75 206 ASP B N 1
ATOM 6365 C CA . ASP B 1 206 ? -1.406 24.594 19.781 1 98.75 206 ASP B CA 1
ATOM 6366 C C . ASP B 1 206 ? -0.362 24.516 20.891 1 98.75 206 ASP B C 1
ATOM 6368 O O . ASP B 1 206 ? -0.208 25.453 21.672 1 98.75 206 ASP B O 1
ATOM 6372 N N . THR B 1 207 ? 0.355 23.359 20.875 1 98.38 207 THR B N 1
ATOM 6373 C CA . THR B 1 207 ? 1.334 23.156 21.938 1 98.38 207 THR B CA 1
ATOM 6374 C C . THR B 1 207 ? 2.744 23.062 21.359 1 98.38 207 THR B C 1
ATOM 6376 O O . THR B 1 207 ? 3.623 22.438 21.953 1 98.38 207 THR B O 1
ATOM 6379 N N . ASN B 1 208 ? 3.043 23.625 20.234 1 98.19 208 ASN B N 1
ATOM 6380 C CA . ASN B 1 208 ? 4.336 23.547 19.562 1 98.19 208 ASN B CA 1
ATOM 6381 C C . ASN B 1 208 ? 5.41 24.328 20.328 1 98.19 208 ASN B C 1
ATOM 6383 O O . ASN B 1 208 ? 6.539 23.844 20.469 1 98.19 208 ASN B O 1
ATOM 6387 N N . LYS B 1 209 ? 5.078 25.516 20.844 1 97.5 209 LYS B N 1
ATOM 6388 C CA . LYS B 1 209 ? 6.062 26.359 21.5 1 97.5 209 LYS B CA 1
ATOM 6389 C C . LYS B 1 209 ? 5.91 26.281 23.016 1 97.5 209 LYS B C 1
ATOM 6391 O O . LYS B 1 209 ? 4.809 26.438 23.547 1 97.5 209 LYS B O 1
ATOM 6396 N N . LYS B 1 210 ? 6.957 26.047 23.703 1 97.06 210 LYS B N 1
ATOM 6397 C CA . LYS B 1 210 ? 6.965 25.953 25.156 1 97.06 210 LYS B CA 1
ATOM 6398 C C . LYS B 1 210 ? 6.453 27.234 25.797 1 97.06 210 LYS B C 1
ATOM 6400 O O . LYS B 1 210 ? 6.898 28.328 25.438 1 97.06 210 LYS B O 1
ATOM 6405 N N . ASN B 1 211 ? 5.453 27.125 26.609 1 97 211 ASN B N 1
ATOM 6406 C CA . ASN B 1 211 ? 4.887 28.188 27.422 1 97 211 ASN B CA 1
ATOM 6407 C C . ASN B 1 211 ? 4.203 29.25 26.562 1 97 211 ASN B C 1
ATOM 6409 O O . ASN B 1 211 ? 3.959 30.359 27.031 1 97 211 ASN B O 1
ATOM 6413 N N . GLU B 1 212 ? 4.008 28.969 25.344 1 97.88 212 GLU B N 1
ATOM 6414 C CA . GLU B 1 212 ? 3.289 29.875 24.453 1 97.88 212 GLU B CA 1
ATOM 6415 C C . GLU B 1 212 ? 2.141 29.156 23.75 1 97.88 212 GLU B C 1
ATOM 6417 O O . GLU B 1 212 ? 2.061 29.172 22.516 1 97.88 212 GLU B O 1
ATOM 6422 N N . PRO B 1 213 ? 1.252 28.625 24.562 1 98.38 213 PRO B N 1
ATOM 6423 C CA . PRO B 1 213 ? 0.111 27.938 23.953 1 98.38 213 PRO B CA 1
ATOM 6424 C C . PRO B 1 213 ? -0.848 28.891 23.25 1 98.38 213 PRO B C 1
ATOM 6426 O O . PRO B 1 213 ? -0.957 30.062 23.625 1 98.38 213 PRO B O 1
ATOM 6429 N N . LYS B 1 214 ? -1.476 28.531 22.234 1 98.81 214 LYS B N 1
ATOM 6430 C CA . LYS B 1 214 ? -2.594 29.203 21.578 1 98.81 214 LYS B CA 1
ATOM 6431 C C . LYS B 1 214 ? -3.766 28.25 21.375 1 98.81 214 LYS B C 1
ATOM 6433 O O . LYS B 1 214 ? -3.578 27.031 21.328 1 98.81 214 LYS B O 1
ATOM 6438 N N . MET B 1 215 ? -4.906 28.703 21.312 1 98.75 215 MET B N 1
ATOM 6439 C CA . MET B 1 215 ? -6.109 27.875 21.188 1 98.75 215 MET B CA 1
ATOM 6440 C C . MET B 1 215 ? -7.125 28.547 20.266 1 98.75 215 MET B C 1
ATOM 6442 O O . MET B 1 215 ? -7.227 29.766 20.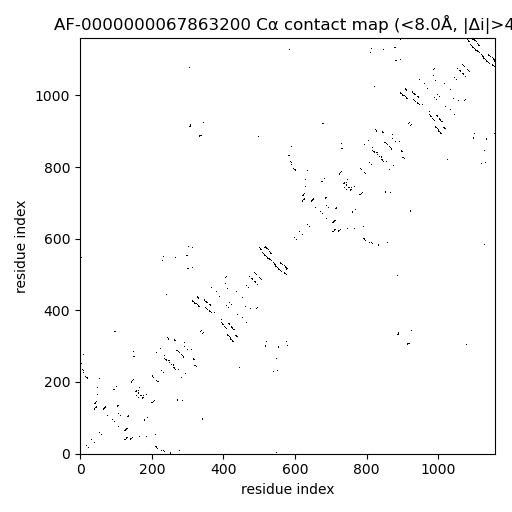234 1 98.75 215 MET B O 1
ATOM 6446 N N . VAL B 1 216 ? -7.77 27.844 19.516 1 98.69 216 VAL B N 1
ATOM 6447 C CA . VAL B 1 216 ? -8.859 28.328 18.672 1 98.69 216 VAL B CA 1
ATOM 6448 C C . VAL B 1 216 ? -10.07 27.406 18.812 1 98.69 216 VAL B C 1
ATOM 6450 O O . VAL B 1 216 ? -9.93 26.25 19.203 1 98.69 216 VAL B O 1
ATOM 6453 N N . ARG B 1 217 ? -11.273 27.891 18.547 1 98.31 217 ARG B N 1
ATOM 6454 C CA . ARG B 1 217 ? -12.477 27.062 18.547 1 98.31 217 ARG B CA 1
ATOM 6455 C C . ARG B 1 217 ? -12.398 25.984 17.484 1 98.31 217 ARG B C 1
ATOM 6457 O O . ARG B 1 217 ? -11.875 26.219 16.391 1 98.31 217 ARG B O 1
ATOM 6464 N N . GLY B 1 218 ? -12.945 24.797 17.828 1 98.31 218 GLY B N 1
ATOM 6465 C CA . GLY B 1 218 ? -12.93 23.672 16.906 1 98.31 218 GLY B CA 1
ATOM 6466 C C . GLY B 1 218 ? -13.523 24.016 15.555 1 98.31 218 GLY B C 1
ATOM 6467 O O . GLY B 1 218 ? -12.984 23.625 14.516 1 98.31 218 GLY B O 1
ATOM 6468 N N . GLU B 1 219 ? -14.617 24.672 15.555 1 97.94 219 GLU B N 1
ATOM 6469 C CA . GLU B 1 219 ? -15.266 25.047 14.305 1 97.94 219 GLU B CA 1
ATOM 6470 C C . GLU B 1 219 ? -14.375 25.969 13.477 1 97.94 219 GLU B C 1
ATOM 6472 O O . GLU B 1 219 ? -14.297 25.828 12.258 1 97.94 219 GLU B O 1
ATOM 6477 N N . ASP B 1 220 ? -13.734 26.938 14.148 1 98.38 220 ASP B N 1
ATOM 6478 C CA . ASP B 1 220 ? -12.828 27.859 13.469 1 98.38 220 ASP B CA 1
ATOM 6479 C C . ASP B 1 220 ? -11.617 27.125 12.898 1 98.38 220 ASP B C 1
ATOM 6481 O O . ASP B 1 220 ? -11.164 27.422 11.797 1 98.38 220 ASP B O 1
ATOM 6485 N N . TYR B 1 221 ? -11.148 26.203 13.719 1 98.12 221 TYR B N 1
ATOM 6486 C CA . TYR B 1 221 ? -10.055 25.359 13.266 1 98.12 221 TYR B CA 1
ATOM 6487 C C . TYR B 1 221 ? -10.43 24.609 11.992 1 98.12 221 TYR B C 1
ATOM 6489 O O . TYR B 1 221 ? -9.688 24.656 11.008 1 98.12 221 TYR B O 1
ATOM 6497 N N . ARG B 1 222 ? -11.523 23.938 11.883 1 98.44 222 ARG B N 1
ATOM 6498 C CA . ARG B 1 222 ? -12 23.188 10.727 1 98.44 222 ARG B CA 1
ATOM 6499 C C . ARG B 1 222 ? -12.234 24.109 9.531 1 98.44 222 ARG B C 1
ATOM 6501 O O . ARG B 1 222 ? -11.883 23.766 8.406 1 98.44 222 ARG B O 1
ATOM 6508 N N . ASN B 1 223 ? -12.781 25.266 9.812 1 98.06 223 ASN B N 1
ATOM 6509 C CA . ASN B 1 223 ? -12.969 26.25 8.742 1 98.06 223 ASN B CA 1
ATOM 6510 C C . ASN B 1 223 ? -11.633 26.734 8.188 1 98.06 223 ASN B C 1
ATOM 6512 O O . ASN B 1 223 ? -11.508 27 6.992 1 98.06 223 ASN B O 1
ATOM 6516 N N . GLY B 1 224 ? -10.68 26.969 9.086 1 98.44 224 GLY B N 1
ATOM 6517 C CA . GLY B 1 224 ? -9.344 27.344 8.648 1 98.44 224 GLY B CA 1
ATOM 6518 C C . GLY B 1 224 ? -8.711 26.328 7.715 1 98.44 224 GLY B C 1
ATOM 6519 O O . GLY B 1 224 ? -8.188 26.703 6.66 1 98.44 224 GLY B O 1
ATOM 6520 N N . LEU B 1 225 ? -8.781 25.062 8.102 1 98.62 225 LEU B N 1
ATOM 6521 C CA . LEU B 1 225 ? -8.234 24.016 7.25 1 98.62 225 LEU B CA 1
ATOM 6522 C C . LEU B 1 225 ? -8.938 23.984 5.898 1 98.62 225 LEU B C 1
ATOM 6524 O O . LEU B 1 225 ? -8.297 23.75 4.867 1 98.62 225 LEU B O 1
ATOM 6528 N N . LYS B 1 226 ? -10.219 24.188 5.898 1 98.38 226 LYS B N 1
ATOM 6529 C CA . LYS B 1 226 ? -10.984 24.25 4.656 1 98.38 226 LYS B CA 1
ATOM 6530 C C . LYS B 1 226 ? -10.477 25.359 3.75 1 98.38 226 LYS B C 1
ATOM 6532 O O . LYS B 1 226 ? -10.312 25.172 2.543 1 98.38 226 LYS B O 1
ATOM 6537 N N . GLN B 1 227 ? -10.234 26.5 4.352 1 98.31 227 GLN B N 1
ATOM 6538 C CA . GLN B 1 227 ? -9.734 27.641 3.582 1 98.31 227 GLN B CA 1
ATOM 6539 C C . GLN B 1 227 ? -8.352 27.344 3.004 1 98.31 227 GLN B C 1
ATOM 6541 O O . GLN B 1 227 ? -8.07 27.672 1.85 1 98.31 227 GLN B O 1
ATOM 6546 N N . VAL B 1 228 ? -7.508 26.688 3.754 1 98.56 228 VAL B N 1
ATOM 6547 C CA . VAL B 1 228 ? -6.176 26.312 3.295 1 98.56 228 VAL B CA 1
ATOM 6548 C C . VAL B 1 228 ? -6.293 25.406 2.068 1 98.56 228 VAL B C 1
ATOM 6550 O O . VAL B 1 228 ? -5.531 25.562 1.108 1 98.56 228 VAL B O 1
ATOM 6553 N N . SER B 1 229 ? -7.238 24.5 2.029 1 98.44 229 SER B N 1
ATOM 6554 C CA . SER B 1 229 ? -7.379 23.469 0.997 1 98.44 229 SER B CA 1
ATOM 6555 C C . SER B 1 229 ? -7.938 24.062 -0.294 1 98.44 229 SER B C 1
ATOM 6557 O O . SER B 1 229 ? -8.094 23.359 -1.289 1 98.44 229 SER B O 1
ATOM 6559 N N . LYS B 1 230 ? -8.188 25.375 -0.36 1 97.25 230 LYS B N 1
ATOM 6560 C CA . LYS B 1 230 ? -8.867 25.953 -1.517 1 97.25 230 LYS B CA 1
ATOM 6561 C C . LYS B 1 230 ? -7.996 27 -2.201 1 97.25 230 LYS B C 1
ATOM 6563 O O . LYS B 1 230 ? -8.414 27.609 -3.182 1 97.25 230 LYS B O 1
ATOM 6568 N N . ALA B 1 231 ? -6.777 27.234 -1.692 1 98.25 231 ALA B N 1
ATOM 6569 C CA . ALA B 1 231 ? -5.879 28.25 -2.234 1 98.25 231 ALA B CA 1
ATOM 6570 C C . ALA B 1 231 ? -4.422 27.797 -2.129 1 98.25 231 ALA B C 1
ATOM 6572 O O . ALA B 1 231 ? -4.098 26.891 -1.353 1 98.25 231 ALA B O 1
ATOM 6573 N N . PRO B 1 232 ? -3.568 28.438 -2.963 1 98.62 232 PRO B N 1
ATOM 6574 C CA . PRO B 1 232 ? -2.143 28.141 -2.809 1 98.62 232 PRO B CA 1
ATOM 6575 C C . PRO B 1 232 ? -1.624 28.438 -1.406 1 98.62 232 PRO B C 1
ATOM 6577 O O . PRO B 1 232 ? -2.045 29.422 -0.792 1 98.62 232 PRO B O 1
ATOM 6580 N N . PHE B 1 233 ? -0.72 27.656 -0.924 1 98.62 233 PHE B N 1
ATOM 6581 C CA . PHE B 1 233 ? -0.143 27.891 0.395 1 98.62 233 PHE B CA 1
ATOM 6582 C C . PHE B 1 233 ? 1.236 27.25 0.505 1 98.62 233 PHE B C 1
ATOM 6584 O O . PHE B 1 233 ? 1.651 26.5 -0.382 1 98.62 233 PHE B O 1
ATOM 6591 N N . ARG B 1 234 ? 2.006 27.641 1.466 1 98.31 234 ARG B N 1
ATOM 6592 C CA . ARG B 1 234 ? 3.289 27.047 1.821 1 98.31 234 ARG B CA 1
ATOM 6593 C C . ARG B 1 234 ? 3.234 26.422 3.211 1 98.31 234 ARG B C 1
ATOM 6595 O O . ARG B 1 234 ? 2.482 26.875 4.074 1 98.31 234 ARG B O 1
ATOM 6602 N N . VAL B 1 235 ? 3.926 25.359 3.377 1 98.19 235 VAL B N 1
ATOM 6603 C CA . VAL B 1 235 ? 4.125 24.797 4.707 1 98.19 235 VAL B CA 1
ATOM 6604 C C . VAL B 1 235 ? 5.371 25.406 5.348 1 98.19 235 VAL B C 1
ATOM 6606 O O . VAL B 1 235 ? 6.172 26.062 4.668 1 98.19 235 VAL B O 1
ATOM 6609 N N . VAL B 1 236 ? 5.484 25.266 6.641 1 97.88 236 VAL B N 1
ATOM 6610 C CA . VAL B 1 236 ? 6.602 25.875 7.355 1 97.88 236 VAL B CA 1
ATOM 6611 C C . VAL B 1 236 ? 7.875 25.062 7.109 1 97.88 236 VAL B C 1
ATOM 6613 O O . VAL B 1 236 ? 7.957 23.891 7.477 1 97.88 236 VAL B O 1
ATOM 6616 N N . PRO B 1 237 ? 8.844 25.719 6.445 1 96.94 237 PRO B N 1
ATOM 6617 C CA . PRO B 1 237 ? 10.078 24.984 6.188 1 96.94 237 PRO B CA 1
ATOM 6618 C C . PRO B 1 237 ? 10.914 24.766 7.445 1 96.94 237 PRO B C 1
ATOM 6620 O O . PRO B 1 237 ? 10.789 25.531 8.406 1 96.94 237 PRO B O 1
ATOM 6623 N N . TYR B 1 238 ? 11.672 23.75 7.469 1 95.19 238 TYR B N 1
ATOM 6624 C CA . TYR B 1 238 ? 12.711 23.578 8.477 1 95.19 238 TYR B CA 1
ATOM 6625 C C . TYR B 1 238 ? 14.008 23.094 7.848 1 95.19 238 TYR B C 1
ATOM 6627 O O . TYR B 1 238 ? 14.008 22.578 6.727 1 95.19 238 TYR B O 1
ATOM 6635 N N . PHE B 1 239 ? 15.086 23.359 8.484 1 95.25 239 PHE B N 1
ATOM 6636 C CA . PHE B 1 239 ? 16.438 23.125 7.996 1 95.25 239 PHE B CA 1
ATOM 6637 C C . PHE B 1 239 ? 17.234 22.297 9 1 95.25 239 PHE B C 1
ATOM 6639 O O . PHE B 1 239 ? 17.047 22.422 10.211 1 95.25 239 PHE B O 1
ATOM 6646 N N . ASP B 1 240 ? 18.031 21.438 8.477 1 92.5 240 ASP B N 1
ATOM 6647 C CA . ASP B 1 240 ? 18.812 20.562 9.359 1 92.5 240 ASP B CA 1
ATOM 6648 C C . ASP B 1 240 ? 20.25 20.438 8.875 1 92.5 240 ASP B C 1
ATOM 6650 O O . ASP B 1 240 ? 20.531 20.562 7.68 1 92.5 240 ASP B O 1
ATOM 6654 N N . ALA B 1 241 ? 21.156 20.281 9.828 1 91.31 241 ALA B N 1
ATOM 6655 C CA . ALA B 1 241 ? 22.578 20.094 9.531 1 91.31 241 ALA B CA 1
ATOM 6656 C C . ALA B 1 241 ? 22.859 18.641 9.117 1 91.31 241 ALA B C 1
ATOM 6658 O O . ALA B 1 241 ? 22.047 17.75 9.391 1 91.31 241 ALA B O 1
ATOM 6659 N N . SER B 1 242 ? 23.891 18.406 8.375 1 89.94 242 SER B N 1
ATOM 6660 C CA . SER B 1 242 ? 24.375 17.078 8.008 1 89.94 242 SER B CA 1
ATOM 6661 C C . SER B 1 242 ? 25.891 17.047 7.914 1 89.94 242 SER B C 1
ATOM 6663 O O . SER B 1 242 ? 26.531 18.094 7.77 1 89.94 242 SER B O 1
ATOM 6665 N N . VAL B 1 243 ? 26.453 15.867 7.957 1 86.56 243 VAL B N 1
ATOM 6666 C CA . VAL B 1 243 ? 27.891 15.688 7.859 1 86.56 243 VAL B CA 1
ATOM 6667 C C . VAL B 1 243 ? 28.375 16.141 6.48 1 86.56 243 VAL B C 1
ATOM 6669 O O . VAL B 1 243 ? 29.531 16.547 6.324 1 86.56 243 VAL B O 1
ATOM 6672 N N . TRP B 1 244 ? 27.469 16.094 5.492 1 89.81 244 TRP B N 1
ATOM 6673 C CA . TRP B 1 244 ? 27.828 16.469 4.129 1 89.81 244 TRP B CA 1
ATOM 6674 C C . TRP B 1 244 ? 27.25 17.844 3.785 1 89.81 244 TRP B C 1
ATOM 6676 O O . TRP B 1 244 ? 27.25 18.25 2.619 1 89.81 244 TRP B O 1
ATOM 6686 N N . GLY B 1 245 ? 26.766 18.578 4.77 1 92.94 245 GLY B N 1
ATOM 6687 C CA . GLY B 1 245 ? 25.969 19.766 4.555 1 92.94 245 GLY B CA 1
ATOM 6688 C C . GLY B 1 245 ? 26.781 20.938 4.031 1 92.94 245 GLY B C 1
ATOM 6689 O O . GLY B 1 245 ? 27.969 21.047 4.324 1 92.94 245 GLY B O 1
ATOM 6690 N N . GLY B 1 246 ? 26.094 21.812 3.312 1 94.19 246 GLY B N 1
ATOM 6691 C CA . GLY B 1 246 ? 26.75 22.938 2.656 1 94.19 246 GLY B CA 1
ATOM 6692 C C . GLY B 1 246 ? 26.359 24.281 3.232 1 94.19 246 GLY B C 1
ATOM 6693 O O . GLY B 1 246 ? 25.812 24.359 4.34 1 94.19 246 GLY B O 1
ATOM 6694 N N . GLN B 1 247 ? 26.75 25.328 2.492 1 95.56 247 GLN B N 1
ATOM 6695 C CA . GLN B 1 247 ? 26.656 26.703 2.977 1 95.56 247 GLN B CA 1
ATOM 6696 C C . GLN B 1 247 ? 25.641 27.5 2.15 1 95.56 247 GLN B C 1
ATOM 6698 O O . GLN B 1 247 ? 25.234 28.594 2.553 1 95.56 247 GLN B O 1
ATOM 6703 N N . TRP B 1 248 ? 25.25 26.969 1.062 1 95.88 248 TRP B N 1
ATOM 6704 C CA . TRP B 1 248 ? 24.469 27.734 0.11 1 95.88 248 TRP B CA 1
ATOM 6705 C C . TRP B 1 248 ? 23.141 28.172 0.727 1 95.88 248 TRP B C 1
ATOM 6707 O O . TRP B 1 248 ? 22.766 29.344 0.653 1 95.88 248 TRP B O 1
ATOM 6717 N N . MET B 1 249 ? 22.422 27.281 1.339 1 95.75 249 MET B N 1
ATOM 6718 C CA . MET B 1 249 ? 21.125 27.609 1.926 1 95.75 249 MET B CA 1
ATOM 6719 C C . MET B 1 249 ? 21.281 28.656 3.035 1 95.75 249 MET B C 1
ATOM 6721 O O . MET B 1 249 ? 20.438 29.547 3.176 1 95.75 249 MET B O 1
ATOM 6725 N N . LYS B 1 250 ? 22.328 28.406 3.873 1 93.94 250 LYS B N 1
ATOM 6726 C CA . LYS B 1 250 ? 22.609 29.359 4.945 1 93.94 250 LYS B CA 1
ATOM 6727 C C . LYS B 1 250 ? 22.719 30.781 4.402 1 93.94 250 LYS B C 1
ATOM 6729 O O . LYS B 1 250 ? 22.141 31.703 4.965 1 93.94 250 LYS B O 1
ATOM 6734 N N . ASN B 1 251 ? 23.297 30.922 3.281 1 92.81 251 ASN B N 1
ATOM 6735 C CA . ASN B 1 251 ? 23.609 32.219 2.699 1 92.81 251 ASN B CA 1
ATOM 6736 C C . ASN B 1 251 ? 22.438 32.75 1.887 1 92.81 251 ASN B C 1
ATOM 6738 O O . ASN B 1 251 ? 22.266 33.969 1.772 1 92.81 251 ASN B O 1
ATOM 6742 N N . ASN B 1 252 ? 21.672 31.922 1.316 1 93.44 252 ASN B N 1
ATOM 6743 C CA . ASN B 1 252 ? 20.688 32.375 0.347 1 93.44 252 ASN B CA 1
ATOM 6744 C C . ASN B 1 252 ? 19.281 32.406 0.962 1 93.44 252 ASN B C 1
ATOM 6746 O O . ASN B 1 252 ? 18.391 33.094 0.429 1 93.44 252 ASN B O 1
ATOM 6750 N N . PHE B 1 253 ? 19.016 31.734 2.074 1 94.12 253 PHE B N 1
ATOM 6751 C CA . PHE B 1 253 ? 17.672 31.703 2.658 1 94.12 253 PHE B CA 1
ATOM 6752 C C . PHE B 1 253 ? 17.641 32.469 3.98 1 94.12 253 PHE B C 1
ATOM 6754 O O . PHE B 1 253 ? 16.656 32.406 4.707 1 94.12 253 PHE B O 1
ATOM 6761 N N . GLY B 1 254 ? 18.719 33.125 4.293 1 91.81 254 GLY B N 1
ATOM 6762 C CA . GLY B 1 254 ? 18.75 33.969 5.488 1 91.81 254 GLY B CA 1
ATOM 6763 C C . GLY B 1 254 ? 18.703 33.156 6.773 1 91.81 254 GLY B C 1
ATOM 6764 O O . GLY B 1 254 ? 18 33.5 7.715 1 91.81 254 GLY B O 1
ATOM 6765 N N . LEU B 1 255 ? 19.391 32.031 6.797 1 94.69 255 LEU B N 1
ATOM 6766 C CA . LEU B 1 255 ? 19.422 31.141 7.965 1 94.69 255 LEU B CA 1
ATOM 6767 C C . LEU B 1 255 ? 20.469 31.594 8.961 1 94.69 255 LEU B C 1
ATOM 6769 O O . LEU B 1 255 ? 21.219 32.562 8.695 1 94.69 255 LEU B O 1
ATOM 6773 N N . ASP B 1 256 ? 20.5 31.047 10.148 1 93.5 256 ASP B N 1
ATOM 6774 C CA . ASP B 1 256 ? 21.438 31.375 11.203 1 93.5 256 ASP B CA 1
ATOM 6775 C C . ASP B 1 256 ? 22.875 31.266 10.703 1 93.5 256 ASP B C 1
ATOM 6777 O O . ASP B 1 256 ? 23.359 30.156 10.438 1 93.5 256 ASP B O 1
ATOM 6781 N N . PRO B 1 257 ? 23.516 32.281 10.648 1 92.62 257 PRO B N 1
ATOM 6782 C CA . PRO B 1 257 ? 24.875 32.25 10.102 1 92.62 257 PRO B CA 1
ATOM 6783 C C . PRO B 1 257 ? 25.875 31.547 11.008 1 92.62 257 PRO B C 1
ATOM 6785 O O . PRO B 1 257 ? 26.969 31.203 10.578 1 92.62 257 PRO B O 1
ATOM 6788 N N . THR B 1 258 ? 25.531 31.359 12.25 1 93.81 258 THR B N 1
ATOM 6789 C CA . THR B 1 258 ? 26.453 30.766 13.203 1 93.81 258 THR B CA 1
ATOM 6790 C C . THR B 1 258 ? 26.406 29.25 13.141 1 93.81 258 THR B C 1
ATOM 6792 O O . THR B 1 258 ? 27.281 28.562 13.664 1 93.81 258 THR B O 1
ATOM 6795 N N . ALA B 1 259 ? 25.375 28.766 12.516 1 91.94 259 ALA B N 1
ATOM 6796 C CA . ALA B 1 259 ? 25.281 27.312 12.375 1 91.94 259 ALA B CA 1
ATOM 6797 C C . ALA B 1 259 ? 26.422 26.766 11.516 1 91.94 259 ALA B C 1
ATOM 6799 O O . ALA B 1 259 ? 26.922 27.453 10.625 1 91.94 259 ALA B O 1
ATOM 6800 N N . ASP B 1 260 ? 26.844 25.562 11.789 1 90.88 260 ASP B N 1
ATOM 6801 C CA . ASP B 1 260 ? 27.953 24.969 11.039 1 90.88 260 ASP B CA 1
ATOM 6802 C C . ASP B 1 260 ? 27.594 24.828 9.562 1 90.88 260 ASP B C 1
ATOM 6804 O O . ASP B 1 260 ? 28.391 25.188 8.695 1 90.88 260 ASP B O 1
ATOM 6808 N N . ASN B 1 261 ? 26.516 24.234 9.312 1 91.75 261 ASN B N 1
ATOM 6809 C CA . ASN B 1 261 ? 26.031 24.031 7.953 1 91.75 261 ASN B CA 1
ATOM 6810 C C . ASN B 1 261 ? 24.547 23.672 7.93 1 91.75 261 ASN B C 1
ATOM 6812 O O . ASN B 1 261 ? 23.938 23.516 8.984 1 91.75 261 ASN B O 1
ATOM 6816 N N . TYR B 1 262 ? 24 23.719 6.805 1 93.38 262 TYR B N 1
ATOM 6817 C CA . TYR B 1 262 ? 22.688 23.141 6.531 1 93.38 262 TYR B CA 1
ATOM 6818 C C . TYR B 1 262 ? 22.734 22.203 5.332 1 93.38 262 TYR B C 1
ATOM 6820 O O . TYR B 1 262 ? 22.969 22.656 4.203 1 93.38 262 TYR B O 1
ATOM 6828 N N . GLY B 1 263 ? 22.484 20.922 5.574 1 90.62 263 GLY B N 1
ATOM 6829 C CA . GLY B 1 263 ? 22.469 19.953 4.488 1 90.62 263 GLY B CA 1
ATOM 6830 C C . GLY B 1 263 ? 21.078 19.734 3.914 1 90.62 263 GLY B C 1
ATOM 6831 O O . GLY B 1 263 ? 20.938 19.484 2.715 1 90.62 263 GLY B O 1
ATOM 6832 N N . TRP B 1 264 ? 20.109 19.812 4.77 1 90.69 264 TRP B N 1
ATOM 6833 C CA . TRP B 1 264 ? 18.734 19.531 4.359 1 90.69 264 TRP B CA 1
ATOM 6834 C C . TRP B 1 264 ? 17.828 20.734 4.602 1 90.69 264 TRP B C 1
ATOM 6836 O O . TRP B 1 264 ? 17.969 21.438 5.609 1 90.69 264 TRP B O 1
ATOM 6846 N N . ALA B 1 265 ? 17.047 20.984 3.682 1 89.62 265 ALA B N 1
ATOM 6847 C CA . ALA B 1 265 ? 15.859 21.812 3.883 1 89.62 265 ALA B CA 1
ATOM 6848 C C . ALA B 1 265 ? 14.586 21.078 3.482 1 89.62 265 ALA B C 1
ATOM 6850 O O . ALA B 1 265 ? 14.477 20.578 2.361 1 89.62 265 ALA B O 1
ATOM 6851 N N . PHE B 1 266 ? 13.664 21.031 4.363 1 89 266 PHE B N 1
ATOM 6852 C CA . PHE B 1 266 ? 12.375 20.391 4.086 1 89 266 PHE B CA 1
ATOM 6853 C C . PHE B 1 266 ? 11.273 21.453 3.961 1 89 266 PHE B C 1
ATOM 6855 O O . PHE B 1 266 ? 10.82 22 4.965 1 89 266 PHE B O 1
ATOM 6862 N N . ASP B 1 267 ? 10.945 21.766 2.787 1 92.38 267 ASP B N 1
ATOM 6863 C CA . ASP B 1 267 ? 9.93 22.734 2.393 1 92.38 267 ASP B CA 1
ATOM 6864 C C . ASP B 1 267 ? 8.914 22.109 1.439 1 92.38 267 ASP B C 1
ATOM 6866 O O . ASP B 1 267 ? 8.805 22.516 0.28 1 92.38 267 ASP B O 1
ATOM 6870 N N . GLY B 1 268 ? 8.141 21.188 1.86 1 94.12 268 GLY B N 1
ATOM 6871 C CA . GLY B 1 268 ? 7.168 20.5 1.026 1 94.12 268 GLY B CA 1
ATOM 6872 C C . GLY B 1 268 ? 7.012 19.031 1.381 1 94.12 268 GLY B C 1
ATOM 6873 O O . GLY B 1 268 ? 6.961 18.172 0.496 1 94.12 268 GLY B O 1
ATOM 6874 N N . VAL B 1 269 ? 7.047 18.75 2.66 1 92.94 269 VAL B N 1
ATOM 6875 C CA . VAL B 1 269 ? 6.805 17.422 3.199 1 92.94 269 VAL B CA 1
ATOM 6876 C C . VAL B 1 269 ? 5.699 17.484 4.25 1 92.94 269 VAL B C 1
ATOM 6878 O O . VAL B 1 269 ? 5.969 17.391 5.453 1 92.94 269 VAL B O 1
ATOM 6881 N N . PRO B 1 270 ? 4.5 17.484 3.801 1 93.19 270 PRO B N 1
ATOM 6882 C CA . PRO B 1 270 ? 3.391 17.656 4.742 1 93.19 270 PRO B CA 1
ATOM 6883 C C . PRO B 1 270 ? 3.441 16.641 5.891 1 93.19 270 PRO B C 1
ATOM 6885 O O . PRO B 1 270 ? 3.033 16.953 7.012 1 93.19 270 PRO B O 1
ATOM 6888 N N . GLU B 1 271 ? 4.012 15.539 5.707 1 91.31 271 GLU B N 1
ATOM 6889 C CA . GLU B 1 271 ? 4.152 14.539 6.762 1 91.31 271 GLU B CA 1
ATOM 6890 C C . GLU B 1 271 ? 4.961 15.078 7.938 1 91.31 271 GLU B C 1
ATOM 6892 O O . GLU B 1 271 ? 4.738 14.688 9.086 1 91.31 271 GLU B O 1
ATOM 6897 N N . GLU B 1 272 ? 5.816 16.047 7.656 1 93.12 272 GLU B N 1
ATOM 6898 C CA . GLU B 1 272 ? 6.727 16.547 8.688 1 93.12 272 GLU B CA 1
ATOM 6899 C C . GLU B 1 272 ? 6.477 18.031 8.977 1 93.12 272 GLU B C 1
ATOM 6901 O O . GLU B 1 272 ? 6.594 18.469 10.125 1 93.12 272 GLU B O 1
ATOM 6906 N N . ASN B 1 273 ? 6.098 18.75 7.957 1 97.06 273 ASN B N 1
ATOM 6907 C CA . ASN B 1 273 ? 5.984 20.203 8.086 1 97.06 273 ASN B CA 1
ATOM 6908 C C . ASN B 1 273 ? 4.723 20.594 8.844 1 97.06 273 ASN B C 1
ATOM 6910 O O . ASN B 1 273 ? 3.738 19.859 8.852 1 97.06 273 ASN B O 1
ATOM 6914 N N . SER B 1 274 ? 4.82 21.703 9.469 1 97.88 274 SER B N 1
ATOM 6915 C CA . SER B 1 274 ? 3.646 22.328 10.078 1 97.88 274 SER B CA 1
ATOM 6916 C C . SER B 1 274 ? 3.01 23.344 9.141 1 97.88 274 SER B C 1
ATOM 6918 O O . SER B 1 274 ? 3.477 23.547 8.016 1 97.88 274 SER B O 1
ATOM 6920 N N . LEU B 1 275 ? 1.95 23.844 9.539 1 98.31 275 LEU B N 1
ATOM 6921 C CA . LEU B 1 275 ? 1.158 24.875 8.875 1 98.31 275 LEU B CA 1
ATOM 6922 C C . LEU B 1 275 ? 0.809 26 9.836 1 98.31 275 LEU B C 1
ATOM 6924 O O . LEU B 1 275 ? 0.316 25.75 10.938 1 98.31 275 LEU B O 1
ATOM 6928 N N . TYR B 1 276 ? 1.16 27.25 9.492 1 98.56 276 TYR B N 1
ATOM 6929 C CA . TYR B 1 276 ? 0.739 28.406 10.266 1 98.56 276 TYR B CA 1
ATOM 6930 C C . TYR B 1 276 ? -0.579 28.969 9.742 1 98.56 276 TYR B C 1
ATOM 6932 O O . TYR B 1 276 ? -0.688 29.312 8.562 1 98.56 276 TYR B O 1
ATOM 6940 N N . MET B 1 277 ? -1.547 29.016 10.57 1 98.62 277 MET B N 1
ATOM 6941 C CA . MET B 1 277 ? -2.812 29.703 10.312 1 98.62 277 MET B CA 1
ATOM 6942 C C . MET B 1 277 ? -2.967 30.922 11.203 1 98.62 277 MET B C 1
ATOM 6944 O O . MET B 1 277 ? -2.857 30.828 12.422 1 98.62 277 MET B O 1
ATOM 6948 N N . ARG B 1 278 ? -3.225 32.031 10.609 1 98.25 278 ARG B N 1
ATOM 6949 C CA . ARG B 1 278 ? -3.338 33.281 11.352 1 98.25 278 ARG B CA 1
ATOM 6950 C C . ARG B 1 278 ? -4.801 33.656 11.562 1 98.25 278 ARG B C 1
ATOM 6952 O O . ARG B 1 278 ? -5.531 33.938 10.609 1 98.25 278 ARG B O 1
ATOM 6959 N N . PHE B 1 279 ? -5.203 33.656 12.805 1 98.12 279 PHE B N 1
ATOM 6960 C CA . PHE B 1 279 ? -6.512 34.125 13.242 1 98.12 279 PHE B CA 1
ATOM 6961 C C . PHE B 1 279 ? -6.398 35.5 13.898 1 98.12 279 PHE B C 1
ATOM 6963 O O . PHE B 1 279 ? -6.148 35.594 15.102 1 98.12 279 PHE B O 1
ATOM 6970 N N . GLY B 1 280 ? -6.672 36.594 13.086 1 96.94 280 GLY B N 1
ATOM 6971 C CA . GLY B 1 280 ? -6.387 37.938 13.617 1 96.94 280 GLY B CA 1
ATOM 6972 C C . GLY B 1 280 ? -4.941 38.094 14.039 1 96.94 280 GLY B C 1
ATOM 6973 O O . GLY B 1 280 ? -4.027 37.875 13.25 1 96.94 280 GLY B O 1
ATOM 6974 N N . ASP B 1 281 ? -4.723 38.312 15.281 1 96.25 281 ASP B N 1
ATOM 6975 C CA . ASP B 1 281 ? -3.365 38.562 15.773 1 96.25 281 ASP B CA 1
ATOM 6976 C C . ASP B 1 281 ? -2.742 37.281 16.312 1 96.25 281 ASP B C 1
ATOM 6978 O O . ASP B 1 281 ? -1.571 37.25 16.688 1 96.25 281 ASP B O 1
ATOM 6982 N N . ILE B 1 282 ? -3.488 36.219 16.25 1 97.88 282 ILE B N 1
ATOM 6983 C CA . ILE B 1 282 ? -3.025 35 16.859 1 97.88 282 ILE B CA 1
ATOM 6984 C C . ILE B 1 282 ? -2.666 34 15.758 1 97.88 282 ILE B C 1
ATOM 6986 O O . ILE B 1 282 ? -3.482 33.688 14.883 1 97.88 282 ILE B O 1
ATOM 6990 N N . ARG B 1 283 ? -1.424 33.5 15.797 1 98.06 283 ARG B N 1
ATOM 6991 C CA . ARG B 1 283 ? -0.958 32.469 14.867 1 98.06 283 ARG B CA 1
ATOM 6992 C C . ARG B 1 283 ? -0.998 31.078 15.5 1 98.06 283 ARG B C 1
ATOM 6994 O O . ARG B 1 283 ? -0.364 30.844 16.531 1 98.06 283 ARG B O 1
ATOM 7001 N N . ILE B 1 284 ? -1.761 30.188 14.891 1 97.88 284 ILE B N 1
ATOM 7002 C CA . ILE B 1 284 ? -1.877 28.797 15.32 1 97.88 284 ILE B CA 1
ATOM 7003 C C . ILE B 1 284 ? -1.011 27.922 14.43 1 97.88 284 ILE B C 1
ATOM 7005 O O . ILE B 1 284 ? -0.996 28.078 13.211 1 97.88 284 ILE B O 1
ATOM 7009 N N . GLU B 1 285 ? -0.22 27.031 15.07 1 98.5 285 GLU B N 1
ATOM 7010 C CA . GLU B 1 285 ? 0.604 26.062 14.352 1 98.5 285 GLU B CA 1
ATOM 7011 C C . GLU B 1 285 ? 0.038 24.656 14.477 1 98.5 285 GLU B C 1
ATOM 7013 O O . GLU B 1 285 ? -0.205 24.172 15.586 1 98.5 285 GLU B O 1
ATOM 7018 N N . VAL B 1 286 ? -0.272 24 13.328 1 98.12 286 VAL B N 1
ATOM 7019 C CA . VAL B 1 286 ? -0.757 22.625 13.328 1 98.12 286 VAL B CA 1
ATOM 7020 C C . VAL B 1 286 ? 0.038 21.797 12.32 1 98.12 286 VAL B C 1
ATOM 7022 O O . VAL B 1 286 ? 0.695 22.359 11.438 1 98.12 286 VAL B O 1
ATOM 7025 N N . PRO B 1 287 ? 0.072 20.438 12.484 1 97.94 287 PRO B N 1
ATOM 7026 C CA . PRO B 1 287 ? 0.653 19.625 11.414 1 97.94 287 PRO B CA 1
ATOM 7027 C C . PRO B 1 287 ? -0.031 19.844 10.07 1 97.94 287 PRO B C 1
ATOM 7029 O O . PRO B 1 287 ? -1.262 19.844 9.992 1 97.94 287 PRO B O 1
ATOM 7032 N N . SER B 1 288 ? 0.801 19.984 9.016 1 97.75 288 SER B N 1
ATOM 7033 C CA . SER B 1 288 ? 0.216 20.219 7.695 1 97.75 288 SER B CA 1
ATOM 7034 C C . SER B 1 288 ? -0.547 18.984 7.207 1 97.75 288 SER B C 1
ATOM 7036 O O . SER B 1 288 ? -1.454 19.094 6.383 1 97.75 288 SER B O 1
ATOM 7038 N N . THR B 1 289 ? -0.259 17.812 7.738 1 97.12 289 THR B N 1
ATOM 7039 C CA . THR B 1 289 ? -0.945 16.578 7.367 1 97.12 289 THR B CA 1
ATOM 7040 C C . THR B 1 289 ? -2.434 16.672 7.688 1 97.12 289 THR B C 1
ATOM 7042 O O . THR B 1 289 ? -3.242 15.93 7.129 1 97.12 289 THR B O 1
ATOM 7045 N N . ASN B 1 290 ? -2.795 17.578 8.633 1 98.44 290 ASN B N 1
ATOM 7046 C CA . ASN B 1 290 ? -4.203 17.734 8.984 1 98.44 290 ASN B CA 1
ATOM 7047 C C . ASN B 1 290 ? -5.039 18.141 7.777 1 98.44 290 ASN B C 1
ATOM 7049 O O . ASN B 1 290 ? -6.199 17.75 7.66 1 98.44 290 ASN B O 1
ATOM 7053 N N . VAL B 1 291 ? -4.465 18.938 6.859 1 98.31 291 VAL B N 1
ATOM 7054 C CA . VAL B 1 291 ? -5.203 19.344 5.668 1 98.31 291 VAL B CA 1
ATOM 7055 C C . VAL B 1 291 ? -5.43 18.125 4.77 1 98.31 291 VAL B C 1
ATOM 7057 O O . VAL B 1 291 ? -6.512 17.969 4.199 1 98.31 291 VAL B O 1
ATOM 7060 N N . VAL B 1 292 ? -4.469 17.297 4.641 1 97.56 292 VAL B N 1
ATOM 7061 C CA . VAL B 1 292 ? -4.539 16.094 3.811 1 97.56 292 VAL B CA 1
ATOM 7062 C C . VAL B 1 292 ? -5.602 15.148 4.363 1 97.56 292 VAL B C 1
ATOM 7064 O O . VAL B 1 292 ? -6.391 14.578 3.605 1 97.56 292 VAL B O 1
ATOM 7067 N N . ASN B 1 293 ? -5.613 14.992 5.664 1 97.12 293 ASN B N 1
ATOM 7068 C CA . ASN B 1 293 ? -6.488 14.039 6.34 1 97.12 293 ASN B CA 1
ATOM 7069 C C . ASN B 1 293 ? -7.957 14.43 6.191 1 97.12 293 ASN B C 1
ATOM 7071 O O . ASN B 1 293 ? -8.82 13.555 6.082 1 97.12 293 ASN B O 1
ATOM 7075 N N . HIS B 1 294 ? -8.203 15.742 6.152 1 97.5 294 HIS B N 1
ATOM 7076 C CA . HIS B 1 294 ? -9.602 16.125 6.32 1 97.5 294 HIS B CA 1
ATOM 7077 C C . HIS B 1 294 ? -10.164 16.734 5.043 1 97.5 294 HIS B C 1
ATOM 7079 O O . HIS B 1 294 ? -11.383 16.844 4.879 1 97.5 294 HIS B O 1
ATOM 7085 N N . PHE B 1 295 ? -9.289 17.141 4.09 1 98.12 295 PHE B N 1
ATOM 7086 C CA . PHE B 1 295 ? -9.742 17.688 2.812 1 98.12 295 PHE B CA 1
ATOM 7087 C C . PHE B 1 295 ? -8.969 17.062 1.658 1 98.12 295 PHE B C 1
ATOM 7089 O O . PHE B 1 295 ? -8.438 17.766 0.802 1 98.12 295 PHE B O 1
ATOM 7096 N N . PRO B 1 296 ? -8.922 15.719 1.616 1 97.88 296 PRO B N 1
ATOM 7097 C CA . PRO B 1 296 ? -8.109 15.047 0.599 1 97.88 296 PRO B CA 1
ATOM 7098 C C . PRO B 1 296 ? -8.617 15.281 -0.819 1 97.88 296 PRO B C 1
ATOM 7100 O O . PRO B 1 296 ? -7.824 15.422 -1.752 1 97.88 296 PRO B O 1
ATOM 7103 N N . ASN B 1 297 ? -9.93 15.344 -1.046 1 97.62 297 ASN B N 1
ATOM 7104 C CA . ASN B 1 297 ? -10.453 15.562 -2.393 1 97.62 297 ASN B CA 1
ATOM 7105 C C . ASN B 1 297 ? -10.109 16.953 -2.914 1 97.62 297 ASN B C 1
ATOM 7107 O O . ASN B 1 297 ? -9.703 17.109 -4.066 1 97.62 297 ASN B O 1
ATOM 7111 N N . GLU B 1 298 ? -10.258 17.953 -2.039 1 98.44 298 GLU B N 1
ATOM 7112 C CA . GLU B 1 298 ? -9.93 19.312 -2.438 1 98.44 298 GLU B CA 1
ATOM 7113 C C . GLU B 1 298 ? -8.438 19.484 -2.697 1 98.44 298 GLU B C 1
ATOM 7115 O O . GLU B 1 298 ? -8.039 20.109 -3.686 1 98.44 298 GLU B O 1
ATOM 7120 N N . LEU B 1 299 ? -7.652 18.922 -1.82 1 98.56 299 LEU B N 1
ATOM 7121 C CA . LEU B 1 299 ? -6.207 19.125 -1.854 1 98.56 299 LEU B CA 1
ATOM 7122 C C . LEU B 1 299 ? -5.551 18.234 -2.9 1 98.56 299 LEU B C 1
ATOM 7124 O O . LEU B 1 299 ? -4.879 18.734 -3.809 1 98.56 299 LEU B O 1
ATOM 7128 N N . LEU B 1 300 ? -5.773 16.922 -2.861 1 98.25 300 LEU B N 1
ATOM 7129 C CA . LEU B 1 300 ? -5.07 15.953 -3.691 1 98.25 300 LEU B CA 1
ATOM 7130 C C . LEU B 1 300 ? -5.766 15.789 -5.039 1 98.25 300 LEU B C 1
ATOM 7132 O O . LEU B 1 300 ? -5.113 15.523 -6.051 1 98.25 300 LEU B O 1
ATOM 7136 N N . GLY B 1 301 ? -7.047 16 -5.09 1 97.69 301 GLY B N 1
ATOM 7137 C CA . GLY B 1 301 ? -7.895 15.555 -6.188 1 97.69 301 GLY B CA 1
ATOM 7138 C C . GLY B 1 301 ? -8.438 14.156 -5.988 1 97.69 301 GLY B C 1
ATOM 7139 O O . GLY B 1 301 ? -7.758 13.289 -5.438 1 97.69 301 GLY B O 1
ATOM 7140 N N . PRO B 1 302 ? -9.672 13.938 -6.422 1 96.31 302 PRO B N 1
ATOM 7141 C CA . PRO B 1 302 ? -10.336 12.656 -6.168 1 96.31 302 PRO B CA 1
ATOM 7142 C C . PRO B 1 302 ? -9.531 11.469 -6.676 1 96.31 302 PRO B C 1
ATOM 7144 O O . PRO B 1 302 ? -9.492 10.422 -6.023 1 96.31 302 PRO B O 1
ATOM 7147 N N . LYS B 1 303 ? -8.906 11.555 -7.836 1 95.88 303 LYS B N 1
ATOM 7148 C CA . LYS B 1 303 ? -8.164 10.438 -8.406 1 95.88 303 LYS B CA 1
ATOM 7149 C C . LYS B 1 303 ? -6.934 10.109 -7.559 1 95.88 303 LYS B C 1
ATOM 7151 O O . LYS B 1 303 ? -6.641 8.938 -7.305 1 95.88 303 LYS B O 1
ATOM 7156 N N . VAL B 1 304 ? -6.227 11.18 -7.145 1 96.88 304 VAL B N 1
ATOM 7157 C CA . VAL B 1 304 ? -5.051 10.977 -6.305 1 96.88 304 VAL B CA 1
ATOM 7158 C C . VAL B 1 304 ? -5.477 10.422 -4.945 1 96.88 304 VAL B C 1
ATOM 7160 O O . VAL B 1 304 ? -4.836 9.516 -4.41 1 96.88 304 VAL B O 1
ATOM 7163 N N . HIS B 1 305 ? -6.574 10.945 -4.41 1 97.19 305 HIS B N 1
ATOM 7164 C CA . HIS B 1 305 ? -7.129 10.438 -3.158 1 97.19 305 HIS B CA 1
ATOM 7165 C C . HIS B 1 305 ? -7.465 8.961 -3.268 1 97.19 305 HIS B C 1
ATOM 7167 O O . HIS B 1 305 ? -7.164 8.18 -2.359 1 97.19 305 HIS B O 1
ATOM 7173 N N . SER B 1 306 ? -8 8.547 -4.359 1 96.06 306 SER B N 1
ATOM 7174 C CA . SER B 1 306 ? -8.398 7.156 -4.551 1 96.06 306 SER B CA 1
ATOM 7175 C C . SER B 1 306 ? -7.188 6.238 -4.66 1 96.06 306 SER B C 1
ATOM 7177 O O . SER B 1 306 ? -7.301 5.027 -4.465 1 96.06 306 SER B O 1
ATOM 7179 N N . ARG B 1 307 ? -6.07 6.801 -4.949 1 95.06 307 ARG B N 1
ATOM 7180 C CA . ARG B 1 307 ? -4.867 5.992 -5.102 1 95.06 307 ARG B CA 1
ATOM 7181 C C . ARG B 1 307 ? -4.082 5.934 -3.795 1 95.06 307 ARG B C 1
ATOM 7183 O O . ARG B 1 307 ? -3.592 4.867 -3.408 1 95.06 307 ARG B O 1
ATOM 7190 N N . PHE B 1 308 ? -4.023 7.074 -3.111 1 96.38 308 PHE B N 1
ATOM 7191 C CA . PHE B 1 308 ? -3.061 7.168 -2.02 1 96.38 308 PHE B CA 1
ATOM 7192 C C . PHE B 1 308 ? -3.771 7.293 -0.678 1 96.38 308 PHE B C 1
ATOM 7194 O O . PHE B 1 308 ? -3.131 7.277 0.375 1 96.38 308 PHE B O 1
ATOM 7201 N N . GLY B 1 309 ? -5.094 7.344 -0.701 1 96.38 309 GLY B N 1
ATOM 7202 C CA . GLY B 1 309 ? -5.785 7.684 0.534 1 96.38 309 GLY B CA 1
ATOM 7203 C C . GLY B 1 309 ? -5.469 9.086 1.026 1 96.38 309 GLY B C 1
ATOM 7204 O O . GLY B 1 309 ? -5.461 10.039 0.244 1 96.38 309 GLY B O 1
ATOM 7205 N N . THR B 1 310 ? -5.246 9.195 2.277 1 96.81 310 THR B N 1
ATOM 7206 C CA . THR B 1 310 ? -4.977 10.508 2.852 1 96.81 310 THR B CA 1
ATOM 7207 C C . THR B 1 310 ? -3.484 10.688 3.109 1 96.81 310 THR B C 1
ATOM 7209 O O . THR B 1 310 ? -3.088 11.203 4.16 1 96.81 310 THR B O 1
ATOM 7212 N N . GLU B 1 311 ? -2.709 10.234 2.203 1 95.69 311 GLU B N 1
ATOM 7213 C CA . GLU B 1 311 ? -1.266 10.453 2.211 1 95.69 311 GLU B CA 1
ATOM 7214 C C . GLU B 1 311 ? -0.851 11.43 1.109 1 95.69 311 GLU B C 1
ATOM 7216 O O . GLU B 1 311 ? -1.266 11.281 -0.042 1 95.69 311 GLU B O 1
ATOM 7221 N N . PHE B 1 312 ? -0.09 12.453 1.492 1 97.5 312 PHE B N 1
ATOM 7222 C CA . PHE B 1 312 ? 0.44 13.375 0.493 1 97.5 312 PHE B CA 1
ATOM 7223 C C . PHE B 1 312 ? 1.576 12.727 -0.29 1 97.5 312 PHE B C 1
ATOM 7225 O O . PHE B 1 312 ? 2.615 12.391 0.28 1 97.5 312 PHE B O 1
ATOM 7232 N N . PRO B 1 313 ? 1.511 12.617 -1.603 1 96.94 313 PRO B N 1
ATOM 7233 C CA . PRO B 1 313 ? 2.377 11.68 -2.312 1 96.94 313 PRO B CA 1
ATOM 7234 C C . PRO B 1 313 ? 3.674 12.32 -2.801 1 96.94 313 PRO B C 1
ATOM 7236 O O . PRO B 1 313 ? 4.586 11.617 -3.244 1 96.94 313 PRO B O 1
ATOM 7239 N N . ILE B 1 314 ? 3.879 13.641 -2.752 1 98 314 ILE B N 1
ATOM 7240 C CA . ILE B 1 314 ? 5.016 14.32 -3.365 1 98 314 ILE B CA 1
ATOM 7241 C C . ILE B 1 314 ? 5.805 15.07 -2.297 1 98 314 ILE B C 1
ATOM 7243 O O . ILE B 1 314 ? 5.223 15.727 -1.43 1 98 314 ILE B O 1
ATOM 7247 N N . ARG B 1 315 ? 7.047 14.922 -2.395 1 97.44 315 ARG B N 1
ATOM 7248 C CA . ARG B 1 315 ? 7.957 15.57 -1.455 1 97.44 315 ARG B CA 1
ATOM 7249 C C . ARG B 1 315 ? 8.984 16.422 -2.189 1 97.44 315 ARG B C 1
ATOM 7251 O O . ARG B 1 315 ? 9.539 15.992 -3.207 1 97.44 315 ARG B O 1
ATOM 7258 N N . PHE B 1 316 ? 9.133 17.672 -1.731 1 97.88 316 PHE B N 1
ATOM 7259 C CA . PHE B 1 316 ? 10.242 18.531 -2.148 1 97.88 316 PHE B CA 1
ATOM 7260 C C . PHE B 1 316 ? 11.195 18.781 -0.985 1 97.88 316 PHE B C 1
ATOM 7262 O O . PHE B 1 316 ? 10.758 19.156 0.107 1 97.88 316 PHE B O 1
ATOM 7269 N N . ASP B 1 317 ? 12.406 18.547 -1.137 1 95.62 317 ASP B N 1
ATOM 7270 C CA . ASP B 1 317 ? 13.414 18.906 -0.14 1 95.62 317 ASP B CA 1
ATOM 7271 C C . ASP B 1 317 ? 14.727 19.312 -0.805 1 95.62 317 ASP B C 1
ATOM 7273 O O . ASP B 1 317 ? 14.984 18.953 -1.955 1 95.62 317 ASP B O 1
ATOM 7277 N N . TYR B 1 318 ? 15.508 20.094 -0.125 1 96.44 318 TYR B N 1
ATOM 7278 C CA . TYR B 1 318 ? 16.797 20.547 -0.647 1 96.44 318 TYR B CA 1
ATOM 7279 C C . TYR B 1 318 ? 17.938 19.688 -0.097 1 96.44 318 TYR B C 1
ATOM 7281 O O . TYR B 1 318 ? 17.906 19.281 1.065 1 96.44 318 TYR B O 1
ATOM 7289 N N . LEU B 1 319 ? 18.875 19.469 -0.908 1 97.19 319 LEU B N 1
ATOM 7290 C CA . LEU B 1 319 ? 20.188 18.953 -0.553 1 97.19 319 LEU B CA 1
ATOM 7291 C C . LEU B 1 319 ? 21.281 19.922 -0.963 1 97.19 319 LEU B C 1
ATOM 7293 O O . LEU B 1 319 ? 21.391 20.281 -2.137 1 97.19 319 LEU B O 1
ATOM 7297 N N . ASP B 1 320 ? 22.031 20.375 0.001 1 97.44 320 ASP B N 1
ATOM 7298 C CA . ASP B 1 320 ? 23.078 21.359 -0.249 1 97.44 320 ASP B CA 1
ATOM 7299 C C . ASP B 1 320 ? 24.453 20.781 0.106 1 97.44 320 ASP B C 1
ATOM 7301 O O . ASP B 1 320 ? 24.75 20.562 1.281 1 97.44 320 ASP B O 1
ATOM 7305 N N . THR B 1 321 ? 25.266 20.609 -0.917 1 96.5 321 THR B N 1
ATOM 7306 C CA . THR B 1 321 ? 26.609 20.094 -0.681 1 96.5 321 THR B CA 1
ATOM 7307 C C . THR B 1 321 ? 27.656 21.141 -0.992 1 96.5 321 THR B C 1
ATOM 7309 O O . THR B 1 321 ? 28.844 20.828 -1.105 1 96.5 321 THR B O 1
ATOM 7312 N N . VAL B 1 322 ? 27.312 22.406 -1.194 1 96.62 322 VAL B N 1
ATOM 7313 C CA . VAL B 1 322 ? 28.266 23.484 -1.498 1 96.62 322 VAL B CA 1
ATOM 7314 C C . VAL B 1 322 ? 29.156 23.75 -0.288 1 96.62 322 VAL B C 1
ATOM 7316 O O . VAL B 1 322 ? 28.703 24.281 0.722 1 96.62 322 VAL B O 1
ATOM 7319 N N . GLY B 1 323 ? 30.422 23.516 -0.492 1 94.19 323 GLY B N 1
ATOM 7320 C CA . GLY B 1 323 ? 31.344 23.641 0.621 1 94.19 323 GLY B CA 1
ATOM 7321 C C . GLY B 1 323 ? 31.344 22.438 1.543 1 94.19 323 GLY B C 1
ATOM 7322 O O . GLY B 1 323 ? 32.031 22.422 2.57 1 94.19 323 GLY B O 1
ATOM 7323 N N . GLY B 1 324 ? 30.578 21.438 1.247 1 92.94 324 GLY B N 1
ATOM 7324 C CA . GLY B 1 324 ? 30.5 20.203 2.004 1 92.94 324 GLY B CA 1
ATOM 7325 C C . GLY B 1 324 ? 31.047 19.016 1.249 1 92.94 324 GLY B C 1
ATOM 7326 O O . GLY B 1 324 ? 32.094 19.109 0.591 1 92.94 324 GLY B O 1
ATOM 7327 N N . GLY B 1 325 ? 30.438 17.844 1.444 1 91.06 325 GLY B N 1
ATOM 7328 C CA . GLY B 1 325 ? 30.906 16.609 0.811 1 91.06 325 GLY B CA 1
ATOM 7329 C C . GLY B 1 325 ? 29.828 15.875 0.057 1 91.06 325 GLY B C 1
ATOM 7330 O O . GLY B 1 325 ? 28.719 16.391 -0.124 1 91.06 325 GLY B O 1
ATOM 7331 N N . ASN B 1 326 ? 30.203 14.68 -0.419 1 92.88 326 ASN B N 1
ATOM 7332 C CA . ASN B 1 326 ? 29.266 13.805 -1.115 1 92.88 326 ASN B CA 1
ATOM 7333 C C . ASN B 1 326 ? 28.156 13.32 -0.185 1 92.88 326 ASN B C 1
ATOM 7335 O O . ASN B 1 326 ? 28.406 13.031 0.986 1 92.88 326 ASN B O 1
ATOM 7339 N N . LEU B 1 327 ? 26.984 13.273 -0.747 1 95.06 327 LEU B N 1
ATOM 7340 C CA . LEU B 1 327 ? 26 12.461 -0.054 1 95.06 327 LEU B CA 1
ATOM 7341 C C . LEU B 1 327 ? 26.438 11 0.003 1 95.06 327 LEU B C 1
ATOM 7343 O O . LEU B 1 327 ? 27.344 10.594 -0.714 1 95.06 327 LEU B O 1
ATOM 7347 N N . SER B 1 328 ? 25.797 10.211 0.849 1 94.94 328 SER B N 1
ATOM 7348 C CA . SER B 1 328 ? 26.109 8.781 0.905 1 94.94 328 SER B CA 1
ATOM 7349 C C . SER B 1 328 ? 25.688 8.078 -0.381 1 94.94 328 SER B C 1
ATOM 7351 O O . SER B 1 328 ? 24.703 8.453 -1.01 1 94.94 328 SER B O 1
ATOM 7353 N N . LEU B 1 329 ? 26.531 7.129 -0.788 1 97.25 329 LEU B N 1
ATOM 7354 C CA . LEU B 1 329 ? 26.094 6.234 -1.855 1 97.25 329 LEU B CA 1
ATOM 7355 C C . LEU B 1 329 ? 24.953 5.344 -1.386 1 97.25 329 LEU B C 1
ATOM 7357 O O . LEU B 1 329 ? 25.062 4.648 -0.375 1 97.25 329 LEU B O 1
ATOM 7361 N N . GLN B 1 330 ? 23.875 5.418 -2.086 1 97.94 330 GLN B N 1
ATOM 7362 C CA . GLN B 1 330 ? 22.656 4.836 -1.517 1 97.94 330 GLN B CA 1
ATOM 7363 C C . GLN B 1 330 ? 21.766 4.258 -2.605 1 97.94 330 GLN B C 1
ATOM 7365 O O . GLN B 1 330 ? 22.031 4.438 -3.797 1 97.94 330 GLN B O 1
ATOM 7370 N N . VAL B 1 331 ? 20.812 3.449 -2.242 1 98.25 331 VAL B N 1
ATOM 7371 C CA . VAL B 1 331 ? 19.75 2.924 -3.094 1 98.25 331 VAL B CA 1
ATOM 7372 C C . VAL B 1 331 ? 18.422 2.893 -2.322 1 98.25 331 VAL B C 1
ATOM 7374 O O . VAL B 1 331 ? 18.422 2.732 -1.099 1 98.25 331 VAL B O 1
ATOM 7377 N N . HIS B 1 332 ? 17.312 3.229 -2.963 1 98.31 332 HIS B N 1
ATOM 7378 C CA . HIS B 1 332 ? 15.984 3.117 -2.375 1 98.31 332 HIS B CA 1
ATOM 7379 C C . HIS B 1 332 ? 15.328 1.79 -2.744 1 98.31 332 HIS B C 1
ATOM 7381 O O . HIS B 1 332 ? 15.641 1.207 -3.785 1 98.31 332 HIS B O 1
ATOM 7387 N N . PRO B 1 333 ? 14.43 1.291 -1.929 1 98.19 333 PRO B N 1
ATOM 7388 C CA . PRO B 1 333 ? 13.844 -0.034 -2.146 1 98.19 333 PRO B CA 1
ATOM 7389 C C . PRO B 1 333 ? 12.938 -0.082 -3.371 1 98.19 333 PRO B C 1
ATOM 7391 O O . PRO B 1 333 ? 12.242 0.896 -3.67 1 98.19 333 PRO B O 1
ATOM 7394 N N . LEU B 1 334 ? 12.93 -1.232 -4.027 1 97.62 334 LEU B N 1
ATOM 7395 C CA . LEU B 1 334 ? 11.844 -1.546 -4.961 1 97.62 334 LEU B CA 1
ATOM 7396 C C . LEU B 1 334 ? 10.508 -1.639 -4.23 1 97.62 334 LEU B C 1
ATOM 7398 O O . LEU B 1 334 ? 10.477 -1.853 -3.016 1 97.62 334 LEU B O 1
ATOM 7402 N N . VAL B 1 335 ? 9.469 -1.501 -4.973 1 97 335 VAL B N 1
ATOM 7403 C CA . VAL B 1 335 ? 8.141 -1.394 -4.371 1 97 335 VAL B CA 1
ATOM 7404 C C . VAL B 1 335 ? 7.801 -2.689 -3.639 1 97 335 VAL B C 1
ATOM 7406 O O . VAL B 1 335 ? 7.309 -2.658 -2.51 1 97 335 VAL B O 1
ATOM 7409 N N . GLU B 1 336 ? 8.031 -3.863 -4.289 1 96.88 336 GLU B N 1
ATOM 7410 C CA . GLU B 1 336 ? 7.672 -5.125 -3.65 1 96.88 336 GLU B CA 1
ATOM 7411 C C . GLU B 1 336 ? 8.469 -5.344 -2.367 1 96.88 336 GLU B C 1
ATOM 7413 O O . GLU B 1 336 ? 7.961 -5.918 -1.403 1 96.88 336 GLU B O 1
ATOM 7418 N N . TYR B 1 337 ? 9.734 -4.895 -2.328 1 97.31 337 TYR B N 1
ATOM 7419 C CA . TYR B 1 337 ? 10.555 -5 -1.125 1 97.31 337 TYR B CA 1
ATOM 7420 C C . TYR B 1 337 ? 10.016 -4.102 -0.019 1 97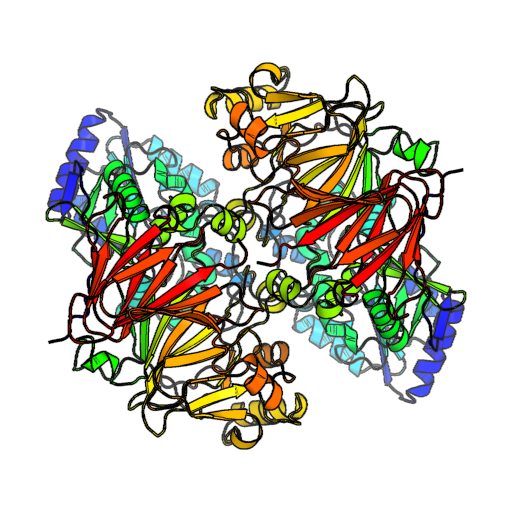.31 337 TYR B C 1
ATOM 7422 O O . TYR B 1 337 ? 9.906 -4.523 1.135 1 97.31 337 TYR B O 1
ATOM 7430 N N . ALA B 1 338 ? 9.703 -2.85 -0.371 1 97.31 338 ALA B N 1
ATOM 7431 C CA . ALA B 1 338 ? 9.148 -1.901 0.592 1 97.31 338 ALA B CA 1
ATOM 7432 C C . ALA B 1 338 ? 7.863 -2.439 1.213 1 97.31 338 ALA B C 1
ATOM 7434 O O . ALA B 1 338 ? 7.656 -2.32 2.422 1 97.31 338 ALA B O 1
ATOM 7435 N N . GLN B 1 339 ? 7.039 -3.027 0.388 1 96.38 339 GLN B N 1
ATOM 7436 C CA . GLN B 1 339 ? 5.781 -3.6 0.851 1 96.38 339 GLN B CA 1
ATOM 7437 C C . GLN B 1 339 ? 6.023 -4.785 1.779 1 96.38 339 GLN B C 1
ATOM 7439 O O . GLN B 1 339 ? 5.453 -4.855 2.871 1 96.38 339 GLN B O 1
ATOM 7444 N N . ASP B 1 340 ? 6.914 -5.668 1.434 1 95.69 340 ASP B N 1
ATOM 7445 C CA . ASP B 1 340 ? 7.133 -6.914 2.164 1 95.69 340 ASP B CA 1
ATOM 7446 C C . ASP B 1 340 ? 7.891 -6.66 3.465 1 95.69 340 ASP B C 1
ATOM 7448 O O . ASP B 1 340 ? 7.594 -7.273 4.492 1 95.69 340 ASP B O 1
ATOM 7452 N N . LYS B 1 341 ? 8.875 -5.742 3.369 1 96.31 341 LYS B N 1
ATOM 7453 C CA . LYS B 1 341 ? 9.82 -5.613 4.477 1 96.31 341 LYS B CA 1
ATOM 7454 C C . LYS B 1 341 ? 9.344 -4.566 5.48 1 96.31 341 LYS B C 1
ATOM 7456 O O . LYS B 1 341 ? 9.586 -4.695 6.684 1 96.31 341 LYS B O 1
ATOM 7461 N N . PHE B 1 342 ? 8.625 -3.537 4.969 1 97.25 342 PHE B N 1
ATOM 7462 C CA . PHE B 1 342 ? 8.383 -2.404 5.855 1 97.25 342 PHE B CA 1
ATOM 7463 C C . PHE B 1 342 ? 6.887 -2.139 6 1 97.25 342 PHE B C 1
ATOM 7465 O O . PHE B 1 342 ? 6.469 -1.378 6.871 1 97.25 342 PHE B O 1
ATOM 7472 N N . GLY B 1 343 ? 6.051 -2.709 5.145 1 96.38 343 GLY B N 1
ATOM 7473 C CA . GLY B 1 343 ? 4.609 -2.521 5.223 1 96.38 343 GLY B CA 1
ATOM 7474 C C . GLY B 1 343 ? 4.156 -1.174 4.695 1 96.38 343 GLY B C 1
ATOM 7475 O O . GLY B 1 343 ? 3.135 -0.642 5.137 1 96.38 343 GLY B O 1
ATOM 7476 N N . ILE B 1 344 ? 4.945 -0.573 3.805 1 95.5 344 ILE B N 1
ATOM 7477 C CA . ILE B 1 344 ? 4.52 0.699 3.232 1 95.5 344 ILE B CA 1
ATOM 7478 C C . ILE B 1 344 ? 3.932 0.468 1.841 1 95.5 344 ILE B C 1
ATOM 7480 O O . ILE B 1 344 ? 4.168 -0.575 1.227 1 95.5 344 ILE B O 1
ATOM 7484 N N . HIS B 1 345 ? 3.197 1.455 1.296 1 92.56 345 HIS B N 1
ATOM 7485 C CA . HIS B 1 345 ? 2.305 1.23 0.163 1 92.56 345 HIS B CA 1
ATOM 7486 C C . HIS B 1 345 ? 2.996 1.56 -1.156 1 92.56 345 HIS B C 1
ATOM 7488 O O . HIS B 1 345 ? 2.623 1.029 -2.205 1 92.56 345 HIS B O 1
ATOM 7494 N N . TYR B 1 346 ? 3.822 2.52 -1.195 1 95.06 346 TYR B N 1
ATOM 7495 C CA . TYR B 1 346 ? 4.641 2.883 -2.346 1 95.06 346 TYR B CA 1
ATOM 7496 C C . TYR B 1 346 ? 6.062 3.234 -1.915 1 95.06 346 TYR B C 1
ATOM 7498 O O . TYR B 1 346 ? 6.359 3.279 -0.72 1 95.06 346 TYR B O 1
ATOM 7506 N N . THR B 1 347 ? 6.969 3.293 -2.838 1 96.75 347 THR B N 1
ATOM 7507 C CA . THR B 1 347 ? 8.391 3.383 -2.508 1 96.75 347 THR B CA 1
ATOM 7508 C C . THR B 1 347 ? 8.906 4.801 -2.734 1 96.75 347 THR B C 1
ATOM 7510 O O . THR B 1 347 ? 8.148 5.691 -3.121 1 96.75 347 THR B O 1
ATOM 7513 N N . GLN B 1 348 ? 10.148 4.992 -2.4 1 96 348 GLN B N 1
ATOM 7514 C CA . GLN B 1 348 ? 10.789 6.297 -2.475 1 96 348 GLN B CA 1
ATOM 7515 C C . GLN B 1 348 ? 11.438 6.516 -3.838 1 96 348 GLN B C 1
ATOM 7517 O O . GLN B 1 348 ? 12.664 6.594 -3.941 1 96 348 GLN B O 1
ATOM 7522 N N . ASP B 1 349 ? 10.625 6.754 -4.816 1 96.25 349 ASP B N 1
ATOM 7523 C CA . ASP B 1 349 ? 11.086 7.254 -6.109 1 96.25 349 ASP B CA 1
ATOM 7524 C C . ASP B 1 349 ? 11.562 8.703 -6.004 1 96.25 349 ASP B C 1
ATOM 7526 O O . ASP B 1 349 ? 10.953 9.508 -5.293 1 96.25 349 ASP B O 1
ATOM 7530 N N . GLU B 1 350 ? 12.68 9.008 -6.637 1 97.62 350 GLU B N 1
ATOM 7531 C CA . GLU B 1 350 ? 13.148 10.375 -6.457 1 97.62 350 GLU B CA 1
ATOM 7532 C C . GLU B 1 350 ? 13.82 10.898 -7.723 1 97.62 350 GLU B C 1
ATOM 7534 O O . GLU B 1 350 ? 13.875 10.195 -8.734 1 97.62 350 GLU B O 1
ATOM 7539 N N . SER B 1 351 ? 14.133 12.125 -7.758 1 98.44 351 SER B N 1
ATOM 7540 C CA . SER B 1 351 ? 14.898 12.82 -8.789 1 98.44 351 SER B CA 1
ATOM 7541 C C . SER B 1 351 ? 15.695 13.977 -8.195 1 98.44 351 SER B C 1
ATOM 7543 O O . SER B 1 351 ? 15.422 14.422 -7.086 1 98.44 351 SER B O 1
ATOM 7545 N N . TYR B 1 352 ? 16.75 14.32 -8.898 1 98.69 352 TYR B N 1
ATOM 7546 C CA . TYR B 1 352 ? 17.562 15.469 -8.547 1 98.69 352 TYR B CA 1
ATOM 7547 C C . TYR B 1 352 ? 17.391 16.594 -9.562 1 98.69 352 TYR B C 1
ATOM 7549 O O . TYR B 1 352 ? 17.953 16.531 -10.664 1 98.69 352 TYR B O 1
ATOM 7557 N N . TYR B 1 353 ? 16.594 17.562 -9.242 1 98.81 353 TYR B N 1
ATOM 7558 C CA . TYR B 1 353 ? 16.625 18.797 -10.016 1 98.81 353 TYR B CA 1
ATOM 7559 C C . TYR B 1 353 ? 17.766 19.703 -9.555 1 98.81 353 TYR B C 1
ATOM 7561 O O . TYR B 1 353 ? 17.781 20.141 -8.398 1 98.81 353 TYR B O 1
ATOM 7569 N N . ILE B 1 354 ? 18.656 20.031 -10.438 1 98.69 354 ILE B N 1
ATOM 7570 C CA . ILE B 1 354 ? 19.844 20.797 -10.055 1 98.69 354 ILE B CA 1
ATOM 7571 C C . ILE B 1 354 ? 19.516 22.281 -10.008 1 98.69 354 ILE B C 1
ATOM 7573 O O . ILE B 1 354 ? 19.359 22.922 -11.055 1 98.69 354 ILE B O 1
ATOM 7577 N N . LEU B 1 355 ? 19.438 22.781 -8.828 1 97.94 355 LEU B N 1
ATOM 7578 C CA . LEU B 1 355 ? 19.078 24.172 -8.648 1 97.94 355 LEU B CA 1
ATOM 7579 C C . LEU B 1 355 ? 20.297 25.078 -8.828 1 97.94 355 LEU B C 1
ATOM 7581 O O . LEU B 1 355 ? 20.172 26.172 -9.383 1 97.94 355 LEU B O 1
ATOM 7585 N N . GLU B 1 356 ? 21.422 24.688 -8.266 1 96.69 356 GLU B N 1
ATOM 7586 C CA . GLU B 1 356 ? 22.703 25.375 -8.414 1 96.69 356 GLU B CA 1
ATOM 7587 C C . GLU B 1 356 ? 23.844 24.391 -8.633 1 96.69 356 GLU B C 1
ATOM 7589 O O . GLU B 1 356 ? 23.812 23.266 -8.109 1 96.69 356 GLU B O 1
ATOM 7594 N N . ALA B 1 357 ? 24.766 24.797 -9.406 1 97.38 357 ALA B N 1
ATOM 7595 C CA . ALA B 1 357 ? 25.922 23.953 -9.711 1 97.38 357 ALA B CA 1
ATOM 7596 C C . ALA B 1 357 ? 27.156 24.797 -10.047 1 97.38 357 ALA B C 1
ATOM 7598 O O . ALA B 1 357 ? 27.031 25.938 -10.492 1 97.38 357 ALA B O 1
ATOM 7599 N N . ASP B 1 358 ? 28.297 24.219 -9.805 1 95.62 358 ASP B N 1
ATOM 7600 C CA . ASP B 1 358 ? 29.578 24.797 -10.242 1 95.62 358 ASP B CA 1
ATOM 7601 C C . ASP B 1 358 ? 30.297 23.844 -11.188 1 95.62 358 ASP B C 1
ATOM 7603 O O . ASP B 1 358 ? 29.719 22.875 -11.688 1 95.62 358 ASP B O 1
ATOM 7607 N N . SER B 1 359 ? 31.562 24.156 -11.5 1 95.12 359 SER B N 1
ATOM 7608 C CA . SER B 1 359 ? 32.312 23.391 -12.492 1 95.12 359 SER B CA 1
ATOM 7609 C C . SER B 1 359 ? 32.625 21.984 -11.992 1 95.12 359 SER B C 1
ATOM 7611 O O . SER B 1 359 ? 32.844 21.062 -12.789 1 95.12 359 SER B O 1
ATOM 7613 N N . ASP B 1 360 ? 32.594 21.734 -10.742 1 95.25 360 ASP B N 1
ATOM 7614 C CA . ASP B 1 360 ? 32.938 20.438 -10.195 1 95.25 360 ASP B CA 1
ATOM 7615 C C . ASP B 1 360 ? 31.719 19.641 -9.766 1 95.25 360 ASP B C 1
ATOM 7617 O O . ASP B 1 360 ? 31.828 18.547 -9.211 1 95.25 360 ASP B O 1
ATOM 7621 N N . SER B 1 361 ? 30.547 20.172 -10.023 1 97.62 361 SER B N 1
ATOM 7622 C CA . SER B 1 361 ? 29.312 19.516 -9.617 1 97.62 361 SER B CA 1
ATOM 7623 C C . SER B 1 361 ? 29.109 18.203 -10.391 1 97.62 361 SER B C 1
ATOM 7625 O O . SER B 1 361 ? 29.25 18.188 -11.617 1 97.62 361 SER B O 1
ATOM 7627 N N . THR B 1 362 ? 28.828 17.109 -9.633 1 97.94 362 THR B N 1
ATOM 7628 C CA . THR B 1 362 ? 28.594 15.805 -10.242 1 97.94 362 THR B CA 1
ATOM 7629 C C . THR B 1 362 ? 27.453 15.07 -9.531 1 97.94 362 THR B C 1
ATOM 7631 O O . THR B 1 362 ? 27.031 15.477 -8.445 1 97.94 362 THR B O 1
ATOM 7634 N N . VAL B 1 363 ? 26.922 14.07 -10.172 1 98.25 363 VAL B N 1
ATOM 7635 C CA . VAL B 1 363 ? 26.031 13.086 -9.57 1 98.25 363 VAL B CA 1
ATOM 7636 C C . VAL B 1 363 ? 26.547 11.672 -9.852 1 98.25 363 VAL B C 1
ATOM 7638 O O . VAL B 1 363 ? 27.031 11.391 -10.945 1 98.25 363 VAL B O 1
ATOM 7641 N N . TYR B 1 364 ? 26.641 10.883 -8.844 1 98.31 364 TYR B N 1
ATOM 7642 C CA . TYR B 1 364 ? 26.875 9.445 -9 1 98.31 364 TYR B CA 1
ATOM 7643 C C . TYR B 1 364 ? 25.578 8.719 -9.336 1 98.31 364 TYR B C 1
ATOM 7645 O O . TYR B 1 364 ? 24.562 8.898 -8.656 1 98.31 364 TYR B O 1
ATOM 7653 N N . LEU B 1 365 ? 25.609 7.945 -10.445 1 98.62 365 LEU B N 1
ATOM 7654 C CA . LEU B 1 365 ? 24.328 7.418 -10.922 1 98.62 365 LEU B CA 1
ATOM 7655 C C . LEU B 1 365 ? 24.531 6.109 -11.672 1 98.62 365 LEU B C 1
ATOM 7657 O O . LEU B 1 365 ? 25.297 6.051 -12.633 1 98.62 365 LEU B O 1
ATOM 7661 N N . GLY B 1 366 ? 23.797 5.059 -11.219 1 98.62 366 GLY B N 1
ATOM 7662 C CA . GLY B 1 366 ? 23.891 3.76 -11.867 1 98.62 366 GLY B CA 1
ATOM 7663 C C . GLY B 1 366 ? 25.266 3.129 -11.742 1 98.62 366 GLY B C 1
ATOM 7664 O O . GLY B 1 366 ? 26.141 3.678 -11.078 1 98.62 366 GLY B O 1
ATOM 7665 N N . THR B 1 367 ? 25.422 1.98 -12.336 1 98.5 367 THR B N 1
ATOM 7666 C CA . THR B 1 367 ? 26.688 1.25 -12.281 1 98.5 367 THR B CA 1
ATOM 7667 C C . THR B 1 367 ? 27.375 1.271 -13.641 1 98.5 367 THR B C 1
ATOM 7669 O O . THR B 1 367 ? 26.734 1.525 -14.672 1 98.5 367 THR B O 1
ATOM 7672 N N . LYS B 1 368 ? 28.641 1.084 -13.617 1 98.19 368 LYS B N 1
ATOM 7673 C CA . LYS B 1 368 ? 29.391 0.954 -14.859 1 98.19 368 LYS B CA 1
ATOM 7674 C C . LYS B 1 368 ? 29.094 -0.381 -15.539 1 98.19 368 LYS B C 1
ATOM 7676 O O . LYS B 1 368 ? 28.703 -1.349 -14.883 1 98.19 368 LYS B O 1
ATOM 7681 N N . GLU B 1 369 ? 29.328 -0.382 -16.859 1 96.88 369 GLU B N 1
ATOM 7682 C CA . GLU B 1 369 ? 29.094 -1.598 -17.641 1 96.88 369 GLU B CA 1
ATOM 7683 C C . GLU B 1 369 ? 29.938 -2.756 -17.109 1 96.88 369 GLU B C 1
ATOM 7685 O O . GLU B 1 369 ? 31.094 -2.566 -16.75 1 96.88 369 GLU B O 1
ATOM 7690 N N . GLY B 1 370 ? 29.344 -3.926 -17.047 1 95.38 370 GLY B N 1
ATOM 7691 C CA . GLY B 1 370 ? 30.078 -5.125 -16.656 1 95.38 370 GLY B CA 1
ATOM 7692 C C . GLY B 1 370 ? 30.109 -5.363 -15.164 1 95.38 370 GLY B C 1
ATOM 7693 O O . GLY B 1 370 ? 30.531 -6.422 -14.703 1 95.38 370 GLY B O 1
ATOM 7694 N N . THR B 1 371 ? 29.641 -4.383 -14.359 1 97.44 371 THR B N 1
ATOM 7695 C CA . THR B 1 371 ? 29.562 -4.566 -12.914 1 97.44 371 THR B CA 1
ATOM 7696 C C . THR B 1 371 ? 28.656 -5.742 -12.562 1 97.44 371 THR B C 1
ATOM 7698 O O . THR B 1 371 ? 27.547 -5.855 -13.094 1 97.44 371 THR B O 1
ATOM 7701 N N . THR B 1 372 ? 29.141 -6.625 -11.75 1 96.69 372 THR B N 1
ATOM 7702 C CA . THR B 1 372 ? 28.312 -7.723 -11.266 1 96.69 372 THR B CA 1
ATOM 7703 C C . THR B 1 372 ? 27.922 -7.5 -9.812 1 96.69 372 THR B C 1
ATOM 7705 O O . THR B 1 372 ? 28.625 -6.793 -9.078 1 96.69 372 THR B O 1
ATOM 7708 N N . LYS B 1 373 ? 26.891 -8.102 -9.391 1 96.19 373 LYS B N 1
ATOM 7709 C CA . LYS B 1 373 ? 26.406 -7.969 -8.023 1 96.19 373 LYS B CA 1
ATOM 7710 C C . LYS B 1 373 ? 27.438 -8.508 -7.023 1 96.19 373 LYS B C 1
ATOM 7712 O O . LYS B 1 373 ? 27.656 -7.898 -5.977 1 96.19 373 LYS B O 1
ATOM 7717 N N . GLU B 1 374 ? 27.953 -9.648 -7.32 1 96.75 374 GLU B N 1
ATOM 7718 C CA . GLU B 1 374 ? 28.938 -10.281 -6.445 1 96.75 374 GLU B CA 1
ATOM 7719 C C . GLU B 1 374 ? 30.141 -9.375 -6.211 1 96.75 374 GLU B C 1
ATOM 7721 O O . GLU B 1 374 ? 30.578 -9.195 -5.074 1 96.75 374 GLU B O 1
ATOM 7726 N N . ALA B 1 375 ? 30.641 -8.797 -7.305 1 97.56 375 ALA B N 1
ATOM 7727 C CA . ALA B 1 375 ? 31.844 -7.984 -7.223 1 97.56 375 ALA B CA 1
ATOM 7728 C C . ALA B 1 375 ? 31.609 -6.719 -6.406 1 97.56 375 ALA B C 1
ATOM 7730 O O . ALA B 1 375 ? 32.375 -6.395 -5.504 1 97.56 375 ALA B O 1
ATOM 7731 N N . ILE B 1 376 ? 30.609 -5.988 -6.691 1 98.12 376 ILE B N 1
ATOM 7732 C CA . ILE B 1 376 ? 30.359 -4.719 -6.02 1 98.12 376 ILE B CA 1
ATOM 7733 C C . ILE B 1 376 ? 30.016 -4.969 -4.551 1 98.12 376 ILE B C 1
ATOM 7735 O O . ILE B 1 376 ? 30.484 -4.246 -3.666 1 98.12 376 ILE B O 1
ATOM 7739 N N . MET B 1 377 ? 29.234 -6.035 -4.238 1 97.56 377 MET B N 1
ATOM 7740 C CA . MET B 1 377 ? 28.859 -6.324 -2.855 1 97.56 377 MET B CA 1
ATOM 7741 C C . MET B 1 377 ? 30.078 -6.77 -2.045 1 97.56 377 MET B C 1
ATOM 7743 O O . MET B 1 377 ? 30.188 -6.445 -0.862 1 97.56 377 MET B O 1
ATOM 7747 N N . ALA B 1 378 ? 30.938 -7.531 -2.684 1 97.38 378 ALA B N 1
ATOM 7748 C CA . ALA B 1 378 ? 32.156 -7.957 -1.993 1 97.38 378 ALA B CA 1
ATOM 7749 C C . ALA B 1 378 ? 32.969 -6.754 -1.541 1 97.38 378 ALA B C 1
ATOM 7751 O O . ALA B 1 378 ? 33.469 -6.723 -0.412 1 97.38 378 ALA B O 1
ATOM 7752 N N . ASP B 1 379 ? 33.125 -5.773 -2.414 1 97.44 379 ASP B N 1
ATOM 7753 C CA . ASP B 1 379 ? 33.906 -4.586 -2.09 1 97.44 379 ASP B CA 1
ATOM 7754 C C . ASP B 1 379 ? 33.188 -3.723 -1.052 1 97.44 379 ASP B C 1
ATOM 7756 O O . ASP B 1 379 ? 33.844 -3.115 -0.193 1 97.44 379 ASP B O 1
ATOM 7760 N N . LEU B 1 380 ? 31.875 -3.625 -1.186 1 97.12 380 LEU B N 1
ATOM 7761 C CA . LEU B 1 380 ? 31.094 -2.873 -0.201 1 97.12 380 LEU B CA 1
ATOM 7762 C C . LEU B 1 380 ? 31.219 -3.508 1.181 1 97.12 380 LEU B C 1
ATOM 7764 O O . LEU B 1 380 ? 31.391 -2.803 2.178 1 97.12 380 LEU B O 1
ATOM 7768 N N . GLU B 1 381 ? 31.109 -4.828 1.236 1 96.56 381 GLU B N 1
ATOM 7769 C CA . GLU B 1 381 ? 31.219 -5.547 2.502 1 96.56 381 GLU B CA 1
ATOM 7770 C C . GLU B 1 381 ? 32.625 -5.387 3.1 1 96.56 381 GLU B C 1
ATOM 7772 O O . GLU B 1 381 ? 32.75 -5.188 4.305 1 96.56 381 GLU B O 1
ATOM 7777 N N . LYS B 1 382 ? 33.625 -5.469 2.252 1 95.38 382 LYS B N 1
ATOM 7778 C CA . LYS B 1 382 ? 35 -5.246 2.697 1 95.38 382 LYS B CA 1
ATOM 7779 C C . LYS B 1 382 ? 35.156 -3.848 3.283 1 95.38 382 LYS B C 1
ATOM 7781 O O . LYS B 1 382 ? 35.812 -3.674 4.312 1 95.38 382 LYS B O 1
ATOM 7786 N N . ALA B 1 383 ? 34.625 -2.871 2.615 1 94.12 383 ALA B N 1
ATOM 7787 C CA . ALA B 1 383 ? 34.719 -1.492 3.086 1 94.12 383 ALA B CA 1
ATOM 7788 C C . ALA B 1 383 ? 34 -1.325 4.422 1 94.12 383 ALA B C 1
ATOM 7790 O O . ALA B 1 383 ? 34.438 -0.56 5.281 1 94.12 383 ALA B O 1
ATOM 7791 N N . ALA B 1 384 ? 32.906 -2 4.621 1 90.56 384 ALA B N 1
ATOM 7792 C CA . ALA B 1 384 ? 32.125 -1.896 5.844 1 90.56 384 ALA B CA 1
ATOM 7793 C C . ALA B 1 384 ? 32.906 -2.443 7.043 1 90.56 384 ALA B C 1
ATOM 7795 O O . ALA B 1 384 ? 32.656 -2.025 8.18 1 90.56 384 ALA B O 1
ATOM 7796 N N . GLU B 1 385 ? 33.781 -3.371 6.82 1 88.31 385 GLU B N 1
ATOM 7797 C CA . GLU B 1 385 ? 34.594 -3.955 7.887 1 88.31 385 GLU B CA 1
ATOM 7798 C C . GLU B 1 385 ? 35.656 -2.973 8.375 1 88.31 385 GLU B C 1
ATOM 7800 O O . GLU B 1 385 ? 36.219 -3.145 9.461 1 88.31 385 GLU B O 1
ATOM 7805 N N . GLY B 1 386 ? 35.906 -2.039 7.57 1 84.38 386 GLY B N 1
ATOM 7806 C CA . GLY B 1 386 ? 36.875 -1.032 7.949 1 84.38 386 GLY B CA 1
ATOM 7807 C C . GLY B 1 386 ? 38.188 -1.174 7.211 1 84.38 386 GLY B C 1
ATOM 7808 O O . GLY B 1 386 ? 38.469 -2.217 6.617 1 84.38 386 GLY B O 1
ATOM 7809 N N . ASN B 1 387 ? 38.938 -0.13 7.133 1 83.62 387 ASN B N 1
ATOM 7810 C CA . ASN B 1 387 ? 40.312 -0.021 6.625 1 83.62 387 ASN B CA 1
ATOM 7811 C C . ASN B 1 387 ? 40.344 -0.285 5.121 1 83.62 387 ASN B C 1
ATOM 7813 O O . ASN B 1 387 ? 41.375 -0.786 4.617 1 83.62 387 ASN B O 1
ATOM 7817 N N . TYR B 1 388 ? 39.25 -0.25 4.445 1 91.56 388 TYR B N 1
ATOM 7818 C CA . TYR B 1 388 ? 39.188 -0.4 2.996 1 91.56 388 TYR B CA 1
ATOM 7819 C C . TYR B 1 388 ? 38.281 0.646 2.385 1 91.56 388 TYR B C 1
ATOM 7821 O O . TYR B 1 388 ? 37.094 0.73 2.744 1 91.56 388 TYR B O 1
ATOM 7829 N N . ARG B 1 389 ? 38.812 1.403 1.515 1 94.19 389 ARG B N 1
ATOM 7830 C CA . ARG B 1 389 ? 38 2.377 0.804 1 94.19 389 ARG B CA 1
ATOM 7831 C C . ARG B 1 389 ? 37.281 1.727 -0.363 1 94.19 389 ARG B C 1
ATOM 7833 O O . ARG B 1 389 ? 37.906 1.134 -1.244 1 94.19 389 ARG B O 1
ATOM 7840 N N . PHE B 1 390 ? 36 1.831 -0.342 1 96.56 390 PHE B N 1
ATOM 7841 C CA . PHE B 1 390 ? 35.219 1.321 -1.472 1 96.56 390 PHE B CA 1
ATOM 7842 C C . PHE B 1 390 ? 35.656 1.993 -2.77 1 96.56 390 PHE B C 1
ATOM 7844 O O . PHE B 1 390 ? 35.719 3.221 -2.85 1 96.56 390 PHE B O 1
ATOM 7851 N N . PRO B 1 391 ? 36.062 1.194 -3.715 1 97.12 391 PRO B N 1
ATOM 7852 C CA . PRO B 1 391 ? 36.469 1.787 -4.988 1 97.12 391 PRO B CA 1
ATOM 7853 C C . PRO B 1 391 ? 35.312 2.189 -5.867 1 97.12 391 PRO B C 1
ATOM 7855 O O . PRO B 1 391 ? 35.062 1.561 -6.902 1 97.12 391 PRO B O 1
ATOM 7858 N N . ASP B 1 392 ? 34.719 3.262 -5.547 1 95.88 392 ASP B N 1
ATOM 7859 C CA . ASP B 1 392 ? 33.5 3.715 -6.258 1 95.88 392 ASP B CA 1
ATOM 7860 C C . ASP B 1 392 ? 33.812 3.945 -7.738 1 95.88 392 ASP B C 1
ATOM 7862 O O . ASP B 1 392 ? 32.969 3.691 -8.594 1 95.88 392 ASP B O 1
ATOM 7866 N N . GLU B 1 393 ? 35.031 4.395 -8.086 1 95.88 393 GLU B N 1
ATOM 7867 C CA . GLU B 1 393 ? 35.406 4.688 -9.461 1 95.88 393 GLU B CA 1
ATOM 7868 C C . GLU B 1 393 ? 35.344 3.436 -10.336 1 95.88 393 GLU B C 1
ATOM 7870 O O . GLU B 1 393 ? 35.156 3.527 -11.547 1 95.88 393 GLU B O 1
ATOM 7875 N N . LYS B 1 394 ? 35.438 2.303 -9.688 1 97.19 394 LYS B N 1
ATOM 7876 C CA . LYS B 1 394 ? 35.406 1.022 -10.391 1 97.19 394 LYS B CA 1
ATOM 7877 C C . LYS B 1 394 ? 33.969 0.646 -10.758 1 97.19 394 LYS B C 1
ATOM 7879 O O . LYS B 1 394 ? 33.719 -0.017 -11.773 1 97.19 394 LYS B O 1
ATOM 7884 N N . TYR B 1 395 ? 33 1.062 -9.977 1 98.06 395 TYR B N 1
ATOM 7885 C CA . TYR B 1 395 ? 31.672 0.459 -10.078 1 98.06 395 TYR B CA 1
ATOM 7886 C C . TYR B 1 395 ? 30.641 1.491 -10.484 1 98.06 395 TYR B C 1
ATOM 7888 O O . TYR B 1 395 ? 29.609 1.146 -11.078 1 98.06 395 TYR B O 1
ATOM 7896 N N . ILE B 1 396 ? 30.812 2.74 -10.141 1 98.38 396 ILE B N 1
ATOM 7897 C CA . ILE B 1 396 ? 29.719 3.705 -10.203 1 98.38 396 ILE B CA 1
ATOM 7898 C C . ILE B 1 396 ? 30.031 4.77 -11.25 1 98.38 396 ILE B C 1
ATOM 7900 O O . ILE B 1 396 ? 31.156 5.242 -11.344 1 98.38 396 ILE B O 1
ATOM 7904 N N . ASN B 1 397 ? 28.984 5.164 -12.008 1 98.38 397 ASN B N 1
ATOM 7905 C CA . ASN B 1 397 ? 29.141 6.266 -12.953 1 98.38 397 ASN B CA 1
ATOM 7906 C C . ASN B 1 397 ? 29.125 7.617 -12.25 1 98.38 397 ASN B C 1
ATOM 7908 O O . ASN B 1 397 ? 28.406 7.801 -11.266 1 98.38 397 ASN B O 1
ATOM 7912 N N . VAL B 1 398 ? 29.938 8.516 -12.734 1 98.12 398 VAL B N 1
ATOM 7913 C CA . VAL B 1 398 ? 29.938 9.906 -12.273 1 98.12 398 VAL B CA 1
ATOM 7914 C C . VAL B 1 398 ? 29.656 10.836 -13.445 1 98.12 398 VAL B C 1
ATOM 7916 O O . VAL B 1 398 ? 30.375 10.836 -14.445 1 98.12 398 VAL B O 1
ATOM 7919 N N . PHE B 1 399 ? 28.609 11.594 -13.359 1 98.19 399 PHE B N 1
ATOM 7920 C CA . PHE B 1 399 ? 28.203 12.492 -14.438 1 98.19 399 PHE B CA 1
ATOM 7921 C C . PHE B 1 399 ? 28.281 13.945 -13.992 1 98.19 399 PHE B C 1
ATOM 7923 O O . PHE B 1 399 ? 27.859 14.281 -12.883 1 98.19 399 PHE B O 1
ATOM 7930 N N . PRO B 1 400 ? 28.875 14.828 -14.781 1 98 400 PRO B N 1
ATOM 7931 C CA . PRO B 1 400 ? 28.766 16.25 -14.477 1 98 400 PRO B CA 1
ATOM 7932 C C . PRO B 1 400 ? 27.344 16.781 -14.578 1 98 400 PRO B C 1
ATOM 7934 O O . PRO B 1 400 ? 26.547 16.266 -15.383 1 98 400 PRO B O 1
ATOM 7937 N N . VAL B 1 401 ? 27 17.734 -13.789 1 98.38 401 VAL B N 1
ATOM 7938 C CA . VAL B 1 401 ? 25.672 18.344 -13.859 1 98.38 401 VAL B CA 1
ATOM 7939 C C . VAL B 1 401 ? 25.797 19.859 -13.867 1 98.38 401 VAL B C 1
ATOM 7941 O O . VAL B 1 401 ? 26.781 20.422 -13.375 1 98.38 401 VAL B O 1
ATOM 7944 N N . LYS B 1 402 ? 24.859 20.516 -14.438 1 98 402 LYS B N 1
ATOM 7945 C CA . LYS B 1 402 ? 24.75 21.969 -14.461 1 98 402 LYS B CA 1
ATOM 7946 C C . LYS B 1 402 ? 23.375 22.438 -13.961 1 98 402 LYS B C 1
ATOM 7948 O O . LYS B 1 402 ? 22.453 21.625 -13.828 1 98 402 LYS B O 1
ATOM 7953 N N . LYS B 1 403 ? 23.312 23.734 -13.734 1 98.12 403 LYS B N 1
ATOM 7954 C CA . LYS B 1 403 ? 22.062 24.344 -13.273 1 98.12 403 LYS B CA 1
ATOM 7955 C C . LYS B 1 403 ? 20.906 23.984 -14.203 1 98.12 403 LYS B C 1
ATOM 7957 O O . LYS B 1 403 ? 21.047 24.062 -15.422 1 98.12 403 LYS B O 1
ATOM 7962 N N . HIS B 1 404 ? 19.766 23.453 -13.68 1 98.5 404 HIS B N 1
ATOM 7963 C CA . HIS B 1 404 ? 18.484 23.141 -14.305 1 98.5 404 HIS B CA 1
ATOM 7964 C C . HIS B 1 404 ? 18.531 21.781 -14.984 1 98.5 404 HIS B C 1
ATOM 7966 O O . HIS B 1 404 ? 17.578 21.391 -15.672 1 98.5 404 HIS B O 1
ATOM 7972 N N . ASP B 1 405 ? 19.672 21.016 -14.859 1 98.56 405 ASP B N 1
ATOM 7973 C CA . ASP B 1 405 ? 19.609 19.594 -15.195 1 98.56 405 ASP B CA 1
ATOM 7974 C C . ASP B 1 405 ? 18.594 18.875 -14.305 1 98.56 405 ASP B C 1
ATOM 7976 O O . ASP B 1 405 ? 18.266 19.359 -13.219 1 98.56 405 ASP B O 1
ATOM 7980 N N . HIS B 1 406 ? 18.031 17.875 -14.836 1 98.75 406 HIS B N 1
ATOM 7981 C CA . HIS B 1 406 ? 17.094 17.047 -14.07 1 98.75 406 HIS B CA 1
ATOM 7982 C C . HIS B 1 406 ? 17.453 15.57 -14.203 1 98.75 406 HIS B C 1
ATOM 7984 O O . HIS B 1 406 ? 17.391 15.008 -15.297 1 98.75 406 HIS B O 1
ATOM 7990 N N . ILE B 1 407 ? 17.891 14.945 -13.07 1 98.81 407 ILE B N 1
ATOM 7991 C CA . ILE B 1 407 ? 18.344 13.555 -13.016 1 98.81 407 ILE B CA 1
ATOM 7992 C C . ILE B 1 407 ? 17.25 12.688 -12.406 1 98.81 407 ILE B C 1
ATOM 7994 O O . ILE B 1 407 ? 16.844 12.891 -11.258 1 98.81 407 ILE B O 1
ATOM 7998 N N . LEU B 1 408 ? 16.75 11.727 -13.195 1 98.62 408 LEU B N 1
ATOM 7999 C CA . LEU B 1 408 ? 15.695 10.828 -12.758 1 98.62 408 LEU B CA 1
ATOM 8000 C C . LEU B 1 408 ? 16.266 9.609 -12.039 1 98.62 408 LEU B C 1
ATOM 8002 O O . LEU B 1 408 ? 17.281 9.055 -12.469 1 98.62 408 LEU B O 1
ATOM 8006 N N . ILE B 1 409 ? 15.672 9.211 -10.906 1 98.5 409 ILE B N 1
ATOM 8007 C CA . ILE B 1 409 ? 16.25 8.156 -10.07 1 98.5 409 ILE B CA 1
ATOM 8008 C C . ILE B 1 409 ? 15.141 7.207 -9.609 1 98.5 409 ILE B C 1
ATOM 8010 O O . ILE B 1 409 ? 14.812 7.168 -8.422 1 98.5 409 ILE B O 1
ATOM 8014 N N . PRO B 1 410 ? 14.602 6.359 -10.5 1 98.06 410 PRO B N 1
ATOM 8015 C CA . PRO B 1 410 ? 13.625 5.363 -10.047 1 98.06 410 PRO B CA 1
ATOM 8016 C C . PRO B 1 410 ? 14.203 4.387 -9.031 1 98.06 410 PRO B C 1
ATOM 8018 O O . PRO B 1 410 ? 15.406 4.117 -9.039 1 98.06 410 PRO B O 1
ATOM 8021 N N . ALA B 1 411 ? 13.391 3.912 -8.18 1 97.88 411 ALA B N 1
ATOM 8022 C CA . ALA B 1 411 ? 13.781 2.99 -7.113 1 97.88 411 ALA B CA 1
ATOM 8023 C C . ALA B 1 411 ? 14.68 1.88 -7.656 1 97.88 411 ALA B C 1
ATOM 8025 O O . ALA B 1 411 ? 14.469 1.393 -8.766 1 97.88 411 ALA B O 1
ATOM 8026 N N . GLY B 1 412 ? 15.625 1.479 -6.828 1 98.06 412 GLY B N 1
ATOM 8027 C CA . GLY B 1 412 ? 16.578 0.445 -7.211 1 98.06 412 GLY B CA 1
ATOM 8028 C C . GLY B 1 412 ? 17.812 0.993 -7.895 1 98.06 412 GLY B C 1
ATOM 8029 O O . GLY B 1 412 ? 18.75 0.245 -8.195 1 98.06 412 GLY B O 1
ATOM 8030 N N . THR B 1 413 ? 17.859 2.283 -8.156 1 98.62 413 THR B N 1
ATOM 8031 C CA . THR B 1 413 ? 19 2.92 -8.812 1 98.62 413 THR B CA 1
ATOM 8032 C C . THR B 1 413 ? 20.016 3.395 -7.789 1 98.62 413 THR B C 1
ATOM 8034 O O . THR B 1 413 ? 19.703 4.191 -6.906 1 98.62 413 THR B O 1
ATOM 8037 N N . ILE B 1 414 ? 21.219 2.875 -7.879 1 98.5 414 ILE B N 1
ATOM 8038 C CA . ILE B 1 414 ? 22.297 3.352 -7.012 1 98.5 414 ILE B CA 1
ATOM 8039 C C . ILE B 1 414 ? 22.641 4.793 -7.375 1 98.5 414 ILE B C 1
ATOM 8041 O O . ILE B 1 414 ? 22.75 5.137 -8.555 1 98.5 414 ILE B O 1
ATOM 8045 N N . HIS B 1 415 ? 22.75 5.695 -6.367 1 98.56 415 HIS B N 1
ATOM 8046 C CA . HIS B 1 415 ? 22.984 7.102 -6.664 1 98.56 415 HIS B CA 1
ATOM 8047 C C . HIS B 1 415 ? 23.594 7.824 -5.465 1 98.56 415 HIS B C 1
ATOM 8049 O O . HIS B 1 415 ? 23.578 7.301 -4.352 1 98.56 415 HIS B O 1
ATOM 8055 N N . CYS B 1 416 ? 24.141 8.992 -5.754 1 96.19 416 CYS B N 1
ATOM 8056 C CA . CYS B 1 416 ? 24.734 9.883 -4.762 1 96.19 416 CYS B CA 1
ATOM 8057 C C . CYS B 1 416 ? 24.891 11.297 -5.316 1 96.19 416 CYS B C 1
ATOM 8059 O O . CYS B 1 416 ? 25.328 11.484 -6.449 1 96.19 416 CYS B O 1
ATOM 8061 N N . GLY B 1 417 ? 24.422 12.266 -4.496 1 95.56 417 GLY B N 1
ATOM 8062 C CA . GLY B 1 417 ? 24.734 13.633 -4.871 1 95.56 417 GLY B CA 1
ATOM 8063 C C . GLY B 1 417 ? 26.188 13.992 -4.645 1 95.56 417 GLY B C 1
ATOM 8064 O O . GLY B 1 417 ? 26.766 13.672 -3.604 1 95.56 417 GLY B O 1
ATOM 8065 N N . GLY B 1 418 ? 26.812 14.617 -5.586 1 95.81 418 GLY B N 1
ATOM 8066 C CA . GLY B 1 418 ? 28.219 15.016 -5.488 1 95.81 418 GLY B CA 1
ATOM 8067 C C . GLY B 1 418 ? 28.406 16.359 -4.824 1 95.81 418 GLY B C 1
ATOM 8068 O O . GLY B 1 418 ? 27.453 16.938 -4.289 1 95.81 418 GLY B O 1
ATOM 8069 N N . PRO B 1 419 ? 29.656 16.797 -4.785 1 94.06 419 PRO B N 1
ATOM 8070 C CA . PRO B 1 419 ? 29.938 18.047 -4.09 1 94.06 419 PRO B CA 1
ATOM 8071 C C . PRO B 1 419 ? 29.453 19.281 -4.863 1 94.06 419 PRO B C 1
ATOM 8073 O O . PRO B 1 419 ? 29.109 19.172 -6.043 1 94.06 419 PRO B O 1
ATOM 8076 N N . SER B 1 420 ? 29.406 20.438 -4.199 1 96.56 420 SER B N 1
ATOM 8077 C CA . SER B 1 420 ? 29.188 21.766 -4.762 1 96.56 420 SER B CA 1
ATOM 8078 C C . SER B 1 420 ? 27.891 21.828 -5.566 1 96.56 420 SER B C 1
ATOM 8080 O O . SER B 1 420 ? 27.859 22.453 -6.637 1 96.56 420 SER B O 1
ATOM 8082 N N . THR B 1 421 ? 26.969 21.109 -5.113 1 97.25 421 THR B N 1
ATOM 8083 C CA . THR B 1 421 ? 25.688 21.016 -5.82 1 97.25 421 THR B CA 1
ATOM 8084 C C . THR B 1 421 ? 24.531 21.312 -4.883 1 97.25 421 THR B C 1
ATOM 8086 O O . THR B 1 421 ? 24.531 20.906 -3.717 1 97.25 421 THR B O 1
ATOM 8089 N N . VAL B 1 422 ? 23.578 22.141 -5.289 1 98 422 VAL B N 1
ATOM 8090 C CA . VAL B 1 422 ? 22.297 22.297 -4.602 1 98 422 VAL B CA 1
ATOM 8091 C C . VAL B 1 422 ? 21.203 21.578 -5.371 1 98 422 VAL B C 1
ATOM 8093 O O . VAL B 1 422 ? 20.922 21.891 -6.531 1 98 422 VAL B O 1
ATOM 8096 N N . VAL B 1 423 ? 20.656 20.578 -4.734 1 98.19 423 VAL B N 1
ATOM 8097 C CA . VAL B 1 423 ? 19.641 19.734 -5.355 1 98.19 423 VAL B CA 1
ATOM 8098 C C . VAL B 1 423 ? 18.281 20.047 -4.75 1 98.19 423 VAL B C 1
ATOM 8100 O O . VAL B 1 423 ? 18.141 20.141 -3.527 1 98.19 423 VAL B O 1
ATOM 8103 N N . LEU B 1 424 ? 17.297 20.391 -5.602 1 98.19 424 LEU B N 1
ATOM 8104 C CA . LEU B 1 424 ? 15.891 20.219 -5.238 1 98.19 424 LEU B CA 1
ATOM 8105 C C . LEU B 1 424 ? 15.43 18.797 -5.496 1 98.19 424 LEU B C 1
ATOM 8107 O O . LEU B 1 424 ? 15.164 18.422 -6.641 1 98.19 424 LEU B O 1
ATOM 8111 N N . GLU B 1 425 ? 15.391 18.031 -4.449 1 98.06 425 GLU B N 1
ATOM 8112 C CA . GLU B 1 425 ? 14.93 16.641 -4.574 1 98.06 425 GLU B CA 1
ATOM 8113 C C . GLU B 1 425 ? 13.414 16.578 -4.711 1 98.06 425 GLU B C 1
ATOM 8115 O O . GLU B 1 425 ? 12.688 17.031 -3.826 1 98.06 425 GLU B O 1
ATOM 8120 N N . ILE B 1 426 ? 12.953 16.203 -5.848 1 98.19 426 ILE B N 1
ATOM 8121 C CA . ILE B 1 426 ? 11.555 15.891 -6.094 1 98.19 426 ILE B CA 1
ATOM 8122 C C . ILE B 1 426 ? 11.328 14.383 -6 1 98.19 426 ILE B C 1
ATOM 8124 O O . ILE B 1 426 ? 11.867 13.617 -6.801 1 98.19 426 ILE B O 1
ATOM 8128 N N . SER B 1 427 ? 10.602 13.977 -5.02 1 97.69 427 SER B N 1
ATOM 8129 C CA . SER B 1 427 ? 10.492 12.539 -4.758 1 97.69 427 SER B CA 1
ATOM 8130 C C . SER B 1 427 ? 9.102 12.18 -4.246 1 97.69 427 SER B C 1
ATOM 8132 O O . SER B 1 427 ? 8.297 13.062 -3.939 1 97.69 427 SER B O 1
ATOM 8134 N N . ALA B 1 428 ? 8.828 10.82 -4.254 1 97.19 428 ALA B N 1
ATOM 8135 C CA . ALA B 1 428 ? 7.707 10.305 -3.475 1 97.19 428 ALA B CA 1
ATOM 8136 C C . ALA B 1 428 ? 7.938 10.508 -1.979 1 97.19 428 ALA B C 1
ATOM 8138 O O . ALA B 1 428 ? 9.07 10.734 -1.544 1 97.19 428 ALA B O 1
ATOM 8139 N N . THR B 1 429 ? 6.922 10.383 -1.225 1 95.62 429 THR B N 1
ATOM 8140 C CA . THR B 1 429 ? 6.941 10.898 0.14 1 95.62 429 THR B CA 1
ATOM 8141 C C . THR B 1 429 ? 7.59 9.891 1.089 1 95.62 429 THR B C 1
ATOM 8143 O O . THR B 1 429 ? 8.094 10.273 2.148 1 95.62 429 THR B O 1
ATOM 8146 N N . PRO B 1 430 ? 7.543 8.539 0.914 1 93.12 430 PRO B N 1
ATOM 8147 C CA . PRO B 1 430 ? 8.328 7.703 1.825 1 93.12 430 PRO B CA 1
ATOM 8148 C C . PRO B 1 430 ? 9.805 8.094 1.853 1 93.12 430 PRO B C 1
ATOM 8150 O O . PRO B 1 430 ? 10.531 7.863 0.88 1 93.12 430 PRO B O 1
ATOM 8153 N N . TYR B 1 431 ? 10.234 8.734 2.949 1 86.75 431 TYR B N 1
ATOM 8154 C CA . TYR B 1 431 ? 11.484 9.484 2.836 1 86.75 431 TYR B CA 1
ATOM 8155 C C . TYR B 1 431 ? 12.547 8.922 3.771 1 86.75 431 TYR B C 1
ATOM 8157 O O . TYR B 1 431 ? 13.672 9.422 3.818 1 86.75 431 TYR B O 1
ATOM 8165 N N . ILE B 1 432 ? 12.328 7.914 4.496 1 92.31 432 ILE B N 1
ATOM 8166 C CA . ILE B 1 432 ? 13.367 7.465 5.422 1 92.31 432 ILE B CA 1
ATOM 8167 C C . ILE B 1 432 ? 13.961 6.152 4.926 1 92.31 432 ILE B C 1
ATOM 8169 O O . ILE B 1 432 ? 14.836 5.574 5.578 1 92.31 432 ILE B O 1
ATOM 8173 N N . PHE B 1 433 ? 13.555 5.703 3.818 1 95.94 433 PHE B N 1
ATOM 8174 C CA . PHE B 1 433 ? 13.953 4.387 3.344 1 95.94 433 PHE B CA 1
ATOM 8175 C C . PHE B 1 433 ? 15.133 4.492 2.383 1 95.94 433 PHE B C 1
ATOM 8177 O O . PHE B 1 433 ? 15 4.176 1.197 1 95.94 433 PHE B O 1
ATOM 8184 N N . THR B 1 434 ? 16.203 4.891 2.922 1 96.19 434 THR B N 1
ATOM 8185 C CA . THR B 1 434 ? 17.484 5.031 2.246 1 96.19 434 THR B CA 1
ATOM 8186 C C . THR B 1 434 ? 18.453 3.943 2.697 1 96.19 434 THR B C 1
ATOM 8188 O O . THR B 1 434 ? 18.828 3.879 3.873 1 96.19 434 THR B O 1
ATOM 8191 N N . PHE B 1 435 ? 18.859 3.088 1.821 1 97.38 435 PHE B N 1
ATOM 8192 C CA . PHE B 1 435 ? 19.875 2.09 2.113 1 97.38 435 PHE B CA 1
ATOM 8193 C C . PHE B 1 435 ? 21.266 2.623 1.776 1 97.38 435 PHE B C 1
ATOM 8195 O O . PHE B 1 435 ? 21.703 2.561 0.624 1 97.38 435 PHE B O 1
ATOM 8202 N N . LYS B 1 436 ? 21.953 3.104 2.787 1 96.62 436 LYS B N 1
ATOM 8203 C CA . LYS B 1 436 ? 23.328 3.578 2.605 1 96.62 436 LYS B CA 1
ATOM 8204 C C . LYS B 1 436 ? 24.266 2.42 2.312 1 96.62 436 LYS B C 1
ATOM 8206 O O . LYS B 1 436 ? 24.312 1.441 3.062 1 96.62 436 LYS B O 1
ATOM 8211 N N . LEU B 1 437 ? 24.938 2.533 1.243 1 97 437 LEU B N 1
ATOM 8212 C CA . LEU B 1 437 ? 25.859 1.479 0.838 1 97 437 LEU B CA 1
ATOM 8213 C C . LEU B 1 437 ? 27.297 1.852 1.189 1 97 437 LEU B C 1
ATOM 8215 O O . LEU B 1 437 ? 28.109 0.978 1.495 1 97 437 LEU B O 1
ATOM 8219 N N . TRP B 1 438 ? 27.594 3.105 1.091 1 94.44 438 TRP B N 1
ATOM 8220 C CA . TRP B 1 438 ? 28.922 3.646 1.333 1 94.44 438 TRP B CA 1
ATOM 8221 C C . TRP B 1 438 ? 28.844 5.105 1.764 1 94.44 438 TRP B C 1
ATOM 8223 O O . TRP B 1 438 ? 28.062 5.883 1.216 1 94.44 438 TRP B O 1
ATOM 8233 N N . ASP B 1 439 ? 29.641 5.461 2.783 1 92.75 439 ASP B N 1
ATOM 8234 C CA . ASP B 1 439 ? 29.547 6.816 3.316 1 92.75 439 ASP B CA 1
ATOM 8235 C C . ASP B 1 439 ? 30.922 7.477 3.387 1 92.75 439 ASP B C 1
ATOM 8237 O O . ASP B 1 439 ? 31.203 8.25 4.309 1 92.75 439 ASP B O 1
ATOM 8241 N N . TRP B 1 440 ? 31.828 7.066 2.51 1 90.19 440 TRP B N 1
ATOM 8242 C CA . TRP B 1 440 ? 33.094 7.754 2.254 1 90.19 440 TRP B CA 1
ATOM 8243 C C . TRP B 1 440 ? 33.969 7.766 3.502 1 90.19 440 TRP B C 1
ATOM 8245 O O . TRP B 1 440 ? 34.625 8.766 3.799 1 90.19 440 TRP B O 1
ATOM 8255 N N . GLU B 1 441 ? 33.781 6.828 4.332 1 83.06 441 GLU B N 1
ATOM 8256 C CA . GLU B 1 441 ? 34.594 6.609 5.535 1 83.06 441 GLU B CA 1
ATOM 8257 C C . GLU B 1 441 ? 34.344 7.715 6.562 1 83.06 441 GLU B C 1
ATOM 8259 O O . GLU B 1 441 ? 35.219 7.988 7.395 1 83.06 441 GLU B O 1
ATOM 8264 N N . ARG B 1 442 ? 33.25 8.32 6.496 1 82.56 442 ARG B N 1
ATOM 8265 C CA . ARG B 1 442 ? 32.938 9.406 7.414 1 82.56 442 ARG B CA 1
ATOM 8266 C C . ARG B 1 442 ? 32.25 8.891 8.672 1 82.56 442 ARG B C 1
ATOM 8268 O O . ARG B 1 442 ? 31.672 7.805 8.656 1 82.56 442 ARG B O 1
ATOM 8275 N N . THR B 1 443 ? 32.469 9.703 9.703 1 77.38 443 THR B N 1
ATOM 8276 C CA . THR B 1 443 ? 31.703 9.477 10.922 1 77.38 443 THR B CA 1
ATOM 8277 C C . THR B 1 443 ? 30.516 10.453 11.008 1 77.38 443 THR B C 1
ATOM 8279 O O . THR B 1 443 ? 30.562 11.531 10.414 1 77.38 443 THR B O 1
ATOM 8282 N N . GLY B 1 444 ? 29.484 10.039 11.656 1 71.12 444 GLY B N 1
ATOM 8283 C CA . GLY B 1 444 ? 28.328 10.898 11.844 1 71.12 444 GLY B CA 1
ATOM 8284 C C . GLY B 1 444 ? 28.594 12.039 12.805 1 71.12 444 GLY B C 1
ATOM 8285 O O . GLY B 1 444 ? 29.656 12.109 13.43 1 71.12 444 GLY B O 1
ATOM 8286 N N . LEU B 1 445 ? 27.625 12.953 12.852 1 70.25 445 LEU B N 1
ATOM 8287 C CA . LEU B 1 445 ? 27.703 14.086 13.773 1 70.25 445 LEU B CA 1
ATOM 8288 C C . LEU B 1 445 ? 27.734 13.609 15.219 1 70.25 445 LEU B C 1
ATOM 8290 O O . LEU B 1 445 ? 28.188 14.336 16.109 1 70.25 445 LEU B O 1
ATOM 8294 N N . ASP B 1 446 ? 27.281 12.391 15.375 1 69.38 446 ASP B N 1
ATOM 8295 C CA . ASP B 1 446 ? 27.312 11.789 16.703 1 69.38 446 ASP B CA 1
ATOM 8296 C C . ASP B 1 446 ? 28.656 11.109 16.969 1 69.38 446 ASP B C 1
ATOM 8298 O O . ASP B 1 446 ? 28.875 10.555 18.047 1 69.38 446 ASP B O 1
ATOM 8302 N N . GLY B 1 447 ? 29.531 11.086 16.047 1 70.88 447 GLY B N 1
ATOM 8303 C CA . GLY B 1 447 ? 30.844 10.492 16.203 1 70.88 447 GLY B CA 1
ATOM 8304 C C . GLY B 1 447 ? 30.875 9.008 15.859 1 70.88 447 GLY B C 1
ATOM 8305 O O . GLY B 1 447 ? 31.938 8.383 15.875 1 70.88 447 GLY B O 1
ATOM 8306 N N . MET B 1 448 ? 29.75 8.469 15.531 1 68.5 448 MET B N 1
ATOM 8307 C CA . MET B 1 448 ? 29.672 7.051 15.203 1 68.5 448 MET B CA 1
ATOM 8308 C C . MET B 1 448 ? 29.594 6.844 13.695 1 68.5 448 MET B C 1
ATOM 8310 O O . MET B 1 448 ? 29.125 7.719 12.961 1 68.5 448 MET B O 1
ATOM 8314 N N . PRO B 1 449 ? 30.234 5.684 13.32 1 69.5 449 PRO B N 1
ATOM 8315 C CA . PRO B 1 449 ? 30.047 5.402 11.898 1 69.5 449 PRO B CA 1
ATOM 8316 C C . PRO B 1 449 ? 28.562 5.359 11.5 1 69.5 449 PRO B C 1
ATOM 8318 O O . PRO B 1 449 ? 27.734 4.871 12.266 1 69.5 449 PRO B O 1
ATOM 8321 N N . ARG B 1 450 ? 28.25 5.961 10.453 1 77.88 450 ARG B N 1
ATOM 8322 C CA . ARG B 1 450 ? 26.875 5.918 9.977 1 77.88 450 ARG B CA 1
ATOM 8323 C C . ARG B 1 450 ? 26.516 4.516 9.5 1 77.88 450 ARG B C 1
ATOM 8325 O O . ARG B 1 450 ? 27.312 3.852 8.828 1 77.88 450 ARG B O 1
ATOM 8332 N N . PRO B 1 451 ? 25.312 4.051 9.938 1 79.25 451 PRO B N 1
ATOM 8333 C CA . PRO B 1 451 ? 24.922 2.68 9.594 1 79.25 451 PRO B CA 1
ATOM 8334 C C . PRO B 1 451 ? 24.797 2.457 8.094 1 79.25 451 PRO B C 1
ATOM 8336 O O . PRO B 1 451 ? 24.219 3.295 7.387 1 79.25 451 PRO B O 1
ATOM 8339 N N . VAL B 1 452 ? 25.406 1.428 7.609 1 89.5 452 VAL B N 1
ATOM 8340 C CA . VAL B 1 452 ? 25.188 0.979 6.238 1 89.5 452 VAL B CA 1
ATOM 8341 C C . VAL B 1 452 ? 24.188 -0.172 6.223 1 89.5 452 VAL B C 1
ATOM 8343 O O . VAL B 1 452 ? 24.016 -0.876 7.223 1 89.5 452 VAL B O 1
ATOM 8346 N N . HIS B 1 453 ? 23.453 -0.296 5.211 1 94.31 453 HIS B N 1
ATOM 8347 C CA . HIS B 1 453 ? 22.422 -1.305 5.066 1 94.31 453 HIS B CA 1
ATOM 8348 C C . HIS B 1 453 ? 22.656 -2.184 3.848 1 94.31 453 HIS B C 1
ATOM 8350 O O . HIS B 1 453 ? 21.828 -2.238 2.936 1 94.31 453 HIS B O 1
ATOM 8356 N N . LEU B 1 454 ? 23.703 -2.945 3.918 1 96.31 454 LEU B N 1
ATOM 8357 C CA . LEU B 1 454 ? 24.188 -3.689 2.756 1 96.31 454 LEU B CA 1
ATOM 8358 C C . LEU B 1 454 ? 23.219 -4.82 2.404 1 96.31 454 LEU B C 1
ATOM 8360 O O . LEU B 1 454 ? 23.016 -5.121 1.226 1 96.31 454 LEU B O 1
ATOM 8364 N N . GLU B 1 455 ? 22.641 -5.488 3.398 1 95.12 455 GLU B N 1
ATOM 8365 C CA . GLU B 1 455 ? 21.688 -6.559 3.111 1 95.12 455 GLU B CA 1
ATOM 8366 C C . GLU B 1 455 ? 20.469 -6.027 2.363 1 95.12 455 GLU B C 1
ATOM 8368 O O . GLU B 1 455 ? 20.031 -6.625 1.38 1 95.12 455 GLU B O 1
ATOM 8373 N N . HIS B 1 456 ? 19.922 -4.871 2.855 1 96.81 456 HIS B N 1
ATOM 8374 C CA . HIS B 1 456 ? 18.828 -4.219 2.133 1 96.81 456 HIS B CA 1
ATOM 8375 C C . HIS B 1 456 ? 19.281 -3.791 0.739 1 96.81 456 HIS B C 1
ATOM 8377 O O . HIS B 1 456 ? 18.547 -3.973 -0.234 1 96.81 456 HIS B O 1
ATOM 8383 N N . GLY B 1 457 ? 20.469 -3.213 0.716 1 97.56 457 GLY B N 1
ATOM 8384 C CA . GLY B 1 457 ? 21 -2.781 -0.567 1 97.56 457 GLY B CA 1
ATOM 8385 C C . GLY B 1 457 ? 21.125 -3.91 -1.573 1 97.56 457 GLY B C 1
ATOM 8386 O O . GLY B 1 457 ? 20.719 -3.76 -2.73 1 97.56 457 GLY B O 1
ATOM 8387 N N . ARG B 1 458 ? 21.656 -5.039 -1.098 1 97.06 458 ARG B N 1
ATOM 8388 C CA . ARG B 1 458 ? 21.875 -6.203 -1.951 1 97.06 458 ARG B CA 1
ATOM 8389 C C . ARG B 1 458 ? 20.578 -6.629 -2.637 1 97.06 458 ARG B C 1
ATOM 8391 O O . ARG B 1 458 ? 20.578 -6.977 -3.82 1 97.06 458 ARG B O 1
ATOM 8398 N N . GLU B 1 459 ? 19.5 -6.57 -1.933 1 96.44 459 GLU B N 1
ATOM 8399 C CA . GLU B 1 459 ? 18.219 -7.086 -2.416 1 96.44 459 GLU B CA 1
ATOM 8400 C C . GLU B 1 459 ? 17.562 -6.098 -3.369 1 96.44 459 GLU B C 1
ATOM 8402 O O . GLU B 1 459 ? 16.609 -6.449 -4.066 1 96.44 459 GLU B O 1
ATOM 8407 N N . ASN B 1 460 ? 18.062 -4.863 -3.527 1 97.81 460 ASN B N 1
ATOM 8408 C CA . ASN B 1 460 ? 17.312 -3.838 -4.25 1 97.81 460 ASN B CA 1
ATOM 8409 C C . ASN B 1 460 ? 18.141 -3.244 -5.391 1 97.81 460 ASN B C 1
ATOM 8411 O O . ASN B 1 460 ? 17.594 -2.543 -6.25 1 97.81 460 ASN B O 1
ATOM 8415 N N . LEU B 1 461 ? 19.375 -3.582 -5.508 1 97.19 461 LEU B N 1
ATOM 8416 C CA . LEU B 1 461 ? 20.25 -3.021 -6.523 1 97.19 461 LEU B CA 1
ATOM 8417 C C . LEU B 1 461 ? 19.844 -3.484 -7.918 1 97.19 461 LEU B C 1
ATOM 8419 O O . LEU B 1 461 ? 19.703 -4.684 -8.164 1 97.19 461 LEU B O 1
ATOM 8423 N N . GLN B 1 462 ? 19.594 -2.547 -8.82 1 96.88 462 GLN B N 1
ATOM 8424 C CA . GLN B 1 462 ? 19.328 -2.842 -10.227 1 96.88 462 GLN B CA 1
ATOM 8425 C C . GLN B 1 462 ? 20.547 -2.572 -11.086 1 96.88 462 GLN B C 1
ATOM 8427 O O . GLN B 1 462 ? 20.781 -1.442 -11.523 1 96.88 462 GLN B O 1
ATOM 8432 N N . LEU B 1 463 ? 21.281 -3.574 -11.438 1 96.25 463 LEU B N 1
ATOM 8433 C CA . LEU B 1 463 ? 22.578 -3.412 -12.07 1 96.25 463 LEU B CA 1
ATOM 8434 C C . LEU B 1 463 ? 22.438 -3.234 -13.578 1 96.25 463 LEU B C 1
ATOM 8436 O O . LEU B 1 463 ? 23.391 -2.848 -14.258 1 96.25 463 LEU B O 1
ATOM 8440 N N . ASP B 1 464 ? 21.219 -3.525 -14.078 1 94.69 464 ASP B N 1
ATOM 8441 C CA . ASP B 1 464 ? 20.969 -3.277 -15.492 1 94.69 464 ASP B CA 1
ATOM 8442 C C . ASP B 1 464 ? 20.906 -1.78 -15.789 1 94.69 464 ASP B C 1
ATOM 8444 O O . ASP B 1 464 ? 20.953 -1.367 -16.953 1 94.69 464 ASP B O 1
ATOM 8448 N N . ARG B 1 465 ? 20.844 -0.975 -14.797 1 97.75 465 ARG B N 1
ATOM 8449 C CA . ARG B 1 465 ? 20.922 0.473 -14.961 1 97.75 465 ARG B CA 1
ATOM 8450 C C . ARG B 1 465 ? 22.375 0.929 -15.07 1 97.75 465 ARG B C 1
ATOM 8452 O O . ARG B 1 465 ? 22.859 1.685 -14.219 1 97.75 465 ARG B O 1
ATOM 8459 N N . ASP B 1 466 ? 22.984 0.456 -16.141 1 97.94 466 ASP B N 1
ATOM 8460 C CA . ASP B 1 466 ? 24.406 0.718 -16.406 1 97.94 466 ASP B CA 1
ATOM 8461 C C . ASP B 1 466 ? 24.578 2.01 -17.203 1 97.94 466 ASP B C 1
ATOM 8463 O O . ASP B 1 466 ? 23.625 2.754 -17.406 1 97.94 466 ASP B O 1
ATOM 8467 N N . THR B 1 467 ? 25.781 2.305 -17.578 1 98.19 467 THR B N 1
ATOM 8468 C CA . THR B 1 467 ? 26.156 3.59 -18.156 1 98.19 467 THR B CA 1
ATOM 8469 C C . THR B 1 467 ? 25.25 3.945 -19.328 1 98.19 467 THR B C 1
ATOM 8471 O O . THR B 1 467 ? 24.688 5.043 -19.375 1 98.19 467 THR B O 1
ATOM 8474 N N . LYS B 1 468 ? 25.094 3.01 -20.25 1 97.75 468 LYS B N 1
ATOM 8475 C CA . LYS B 1 468 ? 24.281 3.281 -21.438 1 97.75 468 LYS B CA 1
ATOM 8476 C C . LYS B 1 468 ? 22.812 3.516 -21.047 1 97.75 468 LYS B C 1
ATOM 8478 O O . LYS B 1 468 ? 22.188 4.457 -21.531 1 97.75 468 LYS B O 1
ATOM 8483 N N . TRP B 1 469 ? 22.312 2.674 -20.25 1 97.69 469 TRP B N 1
ATOM 8484 C CA . TRP B 1 469 ? 20.906 2.77 -19.844 1 97.69 469 TRP B CA 1
ATOM 8485 C C . TRP B 1 469 ? 20.641 4.082 -19.125 1 97.69 469 TRP B C 1
ATOM 8487 O O . TRP B 1 469 ? 19.625 4.73 -19.359 1 97.69 469 TRP B O 1
ATOM 8497 N N . VAL B 1 470 ? 21.5 4.488 -18.281 1 98.06 470 VAL B N 1
ATOM 8498 C CA . VAL B 1 470 ? 21.359 5.719 -17.516 1 98.06 470 VAL B CA 1
ATOM 8499 C C . VAL B 1 470 ? 21.359 6.918 -18.453 1 98.06 470 VAL B C 1
ATOM 8501 O O . VAL B 1 470 ? 20.516 7.812 -18.344 1 98.06 470 VAL B O 1
ATOM 8504 N N . ASN B 1 471 ? 22.281 6.93 -19.344 1 97.56 471 ASN B N 1
ATOM 8505 C CA . ASN B 1 471 ? 22.344 8.023 -20.312 1 97.56 471 ASN B CA 1
ATOM 8506 C C . ASN B 1 471 ? 21.062 8.125 -21.141 1 97.56 471 ASN B C 1
ATOM 8508 O O . ASN B 1 471 ? 20.594 9.227 -21.422 1 97.56 471 ASN B O 1
ATOM 8512 N N . ASP B 1 472 ? 20.547 6.965 -21.438 1 97.12 472 ASP B N 1
ATOM 8513 C CA . ASP B 1 472 ? 19.391 6.918 -22.344 1 97.12 472 ASP B CA 1
ATOM 8514 C C . ASP B 1 472 ? 18.109 7.223 -21.578 1 97.12 472 ASP B C 1
ATOM 8516 O O . ASP B 1 472 ? 17.109 7.648 -22.172 1 97.12 472 ASP B O 1
ATOM 8520 N N . ASN B 1 473 ? 18.156 7.098 -20.25 1 97.81 473 ASN B N 1
ATOM 8521 C CA . ASN B 1 473 ? 16.844 7.051 -19.609 1 97.81 473 ASN B CA 1
ATOM 8522 C C . ASN B 1 473 ? 16.781 8.008 -18.406 1 97.81 473 ASN B C 1
ATOM 8524 O O . ASN B 1 473 ? 15.688 8.352 -17.953 1 97.81 473 ASN B O 1
ATOM 8528 N N . LEU B 1 474 ? 17.891 8.453 -17.859 1 98.56 474 LEU B N 1
ATOM 8529 C CA . LEU B 1 474 ? 17.781 9.047 -16.531 1 98.56 474 LEU B CA 1
ATOM 8530 C C . LEU B 1 474 ? 18.297 10.484 -16.547 1 98.56 474 LEU B C 1
ATOM 8532 O O . LEU B 1 474 ? 18.047 11.234 -15.602 1 98.56 474 LEU B O 1
ATOM 8536 N N . ILE B 1 475 ? 19 10.891 -17.578 1 98.25 475 ILE B N 1
ATOM 8537 C CA . ILE B 1 475 ? 19.609 12.219 -17.578 1 98.25 475 ILE B CA 1
ATOM 8538 C C . ILE B 1 475 ? 18.875 13.133 -18.547 1 98.25 475 ILE B C 1
ATOM 8540 O O . ILE B 1 475 ? 18.859 12.875 -19.75 1 98.25 475 ILE B O 1
ATOM 8544 N N . ASN B 1 476 ? 18.25 14.195 -18.109 1 97.94 476 ASN B N 1
ATOM 8545 C CA . ASN B 1 476 ? 17.641 15.273 -18.891 1 97.94 476 ASN B CA 1
ATOM 8546 C C . ASN B 1 476 ? 16.688 14.727 -19.938 1 97.94 476 ASN B C 1
ATOM 8548 O O . ASN B 1 476 ? 16.812 15.055 -21.125 1 97.94 476 ASN B O 1
ATOM 8552 N N . GLN B 1 477 ? 15.805 13.938 -19.547 1 96.5 477 GLN B N 1
ATOM 8553 C CA . GLN B 1 477 ? 14.766 13.438 -20.438 1 96.5 477 GLN B CA 1
ATOM 8554 C C . GLN B 1 477 ? 13.719 14.516 -20.719 1 96.5 477 GLN B C 1
ATOM 8556 O O . GLN B 1 477 ? 12.531 14.32 -20.469 1 96.5 477 GLN B O 1
ATOM 8561 N N . PHE B 1 478 ? 14.148 15.625 -21.375 1 97.94 478 PHE B N 1
ATOM 8562 C CA . PHE B 1 478 ? 13.297 16.797 -21.594 1 97.94 478 PHE B CA 1
ATOM 8563 C C . PHE B 1 478 ? 12.445 16.609 -22.844 1 97.94 478 PHE B C 1
ATOM 8565 O O . PHE B 1 478 ? 12.922 16.094 -23.844 1 97.94 478 PHE B O 1
ATOM 8572 N N . GLU B 1 479 ? 11.227 16.906 -22.766 1 97.94 479 GLU B N 1
ATOM 8573 C CA . GLU B 1 479 ? 10.312 17 -23.906 1 97.94 479 GLU B CA 1
ATOM 8574 C C . GLU B 1 479 ? 9.586 18.344 -23.922 1 97.94 479 GLU B C 1
ATOM 8576 O O . GLU B 1 479 ? 8.906 18.688 -22.953 1 97.94 479 GLU B O 1
ATOM 8581 N N . THR B 1 480 ? 9.688 19.109 -24.984 1 98.19 480 THR B N 1
ATOM 8582 C CA . THR B 1 480 ? 8.977 20.375 -25.109 1 98.19 480 THR B CA 1
ATOM 8583 C C . THR B 1 480 ? 7.496 20.141 -25.391 1 98.19 480 THR B C 1
ATOM 8585 O O . THR B 1 480 ? 7.141 19.531 -26.391 1 98.19 480 THR B O 1
ATOM 8588 N N . LEU B 1 481 ? 6.727 20.609 -24.516 1 97.19 481 LEU B N 1
ATOM 8589 C CA . LEU B 1 481 ? 5.281 20.469 -24.656 1 97.19 481 LEU B CA 1
ATOM 8590 C C . LEU B 1 481 ? 4.68 21.672 -25.359 1 97.19 481 LEU B C 1
ATOM 8592 O O . LEU B 1 481 ? 3.666 21.547 -26.062 1 97.19 481 LEU B O 1
ATOM 8596 N N . HIS B 1 482 ? 5.168 22.828 -25.062 1 97.38 482 HIS B N 1
ATOM 8597 C CA . HIS B 1 482 ? 4.738 24.109 -25.625 1 97.38 482 HIS B CA 1
ATOM 8598 C C . HIS B 1 482 ? 5.898 25.094 -25.703 1 97.38 482 HIS B C 1
ATOM 8600 O O . HIS B 1 482 ? 6.742 25.125 -24.812 1 97.38 482 HIS B O 1
ATOM 8606 N N . GLU B 1 483 ? 5.949 25.891 -26.781 1 97.31 483 GLU B N 1
ATOM 8607 C CA . GLU B 1 483 ? 6.945 26.953 -26.906 1 97.31 483 GLU B CA 1
ATOM 8608 C C . GLU B 1 483 ? 6.434 28.094 -27.766 1 97.31 483 GLU B C 1
ATOM 8610 O O . GLU B 1 483 ? 5.902 27.859 -28.859 1 97.31 483 GLU B O 1
ATOM 8615 N N . ASP B 1 484 ? 6.473 29.281 -27.266 1 95.69 484 ASP B N 1
ATOM 8616 C CA . ASP B 1 484 ? 6.223 30.516 -28.016 1 95.69 484 ASP B CA 1
ATOM 8617 C C . ASP B 1 484 ? 7.211 31.609 -27.625 1 95.69 484 ASP B C 1
ATOM 8619 O O . ASP B 1 484 ? 8.258 31.328 -27.047 1 95.69 484 ASP B O 1
ATOM 8623 N N . ASN B 1 485 ? 6.91 32.812 -28.062 1 92.62 485 ASN B N 1
ATOM 8624 C CA . ASN B 1 485 ? 7.863 33.906 -27.859 1 92.62 485 ASN B CA 1
ATOM 8625 C C . ASN B 1 485 ? 7.988 34.281 -26.391 1 92.62 485 ASN B C 1
ATOM 8627 O O . ASN B 1 485 ? 9.016 34.812 -25.953 1 92.62 485 ASN B O 1
ATOM 8631 N N . ASP B 1 486 ? 7.051 33.906 -25.578 1 92.31 486 ASP B N 1
ATOM 8632 C CA . ASP B 1 486 ? 7.008 34.438 -24.219 1 92.31 486 ASP B CA 1
ATOM 8633 C C . ASP B 1 486 ? 7.102 33.312 -23.188 1 92.31 486 ASP B C 1
ATOM 8635 O O . ASP B 1 486 ? 7.332 33.562 -22.016 1 92.31 486 ASP B O 1
ATOM 8639 N N . SER B 1 487 ? 6.945 32.094 -23.625 1 96 487 SER B N 1
ATOM 8640 C CA . SER B 1 487 ? 6.91 31.031 -22.641 1 96 487 SER B CA 1
ATOM 8641 C C . SER B 1 487 ? 7.336 29.703 -23.25 1 96 487 SER B C 1
ATOM 8643 O O . SER B 1 487 ? 7.242 29.516 -24.469 1 96 487 SER B O 1
ATOM 8645 N N . LYS B 1 488 ? 7.91 28.812 -22.469 1 97.81 488 LYS B N 1
ATOM 8646 C CA . LYS B 1 488 ? 8.281 27.453 -22.812 1 97.81 488 LYS B CA 1
ATOM 8647 C C . LYS B 1 488 ? 7.902 26.484 -21.688 1 97.81 488 LYS B C 1
ATOM 8649 O O . LYS B 1 488 ? 8.219 26.719 -20.516 1 97.81 488 LYS B O 1
ATOM 8654 N N . VAL B 1 489 ? 7.152 25.484 -22.062 1 98.31 489 VAL B N 1
ATOM 8655 C CA . VAL B 1 489 ? 6.797 24.438 -21.109 1 98.31 489 VAL B CA 1
ATOM 8656 C C . VAL B 1 489 ? 7.461 23.125 -21.531 1 98.31 489 VAL B C 1
ATOM 8658 O O . VAL B 1 489 ? 7.297 22.672 -22.656 1 98.31 489 VAL B O 1
ATOM 8661 N N . GLU B 1 490 ? 8.234 22.516 -20.531 1 98.38 490 GLU B N 1
ATOM 8662 C CA . GLU B 1 490 ? 8.961 21.281 -20.797 1 98.38 490 GLU B CA 1
ATOM 8663 C C . GLU B 1 490 ? 8.625 20.219 -19.75 1 98.38 490 GLU B C 1
ATOM 8665 O O . GLU B 1 490 ? 8.609 20.5 -18.547 1 98.38 490 GLU B O 1
ATOM 8670 N N . ARG B 1 491 ? 8.273 19.031 -20.281 1 97.69 491 ARG B N 1
ATOM 8671 C CA . ARG B 1 491 ? 8.312 17.891 -19.359 1 97.69 491 ARG B CA 1
ATOM 8672 C C . ARG B 1 491 ? 9.75 17.5 -19.031 1 97.69 491 ARG B C 1
ATOM 8674 O O . ARG B 1 491 ? 10.555 17.281 -19.938 1 97.69 491 ARG B O 1
ATOM 8681 N N . THR B 1 492 ? 10.102 17.453 -17.766 1 98.06 492 THR B N 1
ATOM 8682 C CA . THR B 1 492 ? 11.484 17.156 -17.406 1 98.06 492 THR B CA 1
ATOM 8683 C C . THR B 1 492 ? 11.586 15.789 -16.734 1 98.06 492 THR B C 1
ATOM 8685 O O . THR B 1 492 ? 12.688 15.258 -16.562 1 98.06 492 THR B O 1
ATOM 8688 N N . GLY B 1 493 ? 10.578 15.148 -16.344 1 92.06 493 GLY B N 1
ATOM 8689 C CA . GLY B 1 493 ? 10.453 13.891 -15.633 1 92.06 493 GLY B CA 1
ATOM 8690 C C . GLY B 1 493 ? 9.078 13.695 -15.016 1 92.06 493 GLY B C 1
ATOM 8691 O O . GLY B 1 493 ? 8.102 14.289 -15.469 1 92.06 493 GLY B O 1
ATOM 8692 N N . LEU B 1 494 ? 9.234 12.938 -13.992 1 94.25 494 LEU B N 1
ATOM 8693 C CA . LEU B 1 494 ? 10.18 11.898 -13.602 1 94.25 494 LEU B CA 1
ATOM 8694 C C . LEU B 1 494 ? 10.094 10.703 -14.547 1 94.25 494 LEU B C 1
ATOM 8696 O O . LEU B 1 494 ? 9.297 10.703 -15.484 1 94.25 494 LEU B O 1
ATOM 8700 N N . HIS B 1 495 ? 10.977 9.648 -14.344 1 95.88 495 HIS B N 1
ATOM 8701 C CA . HIS B 1 495 ? 11.023 8.445 -15.18 1 95.88 495 HIS B CA 1
ATOM 8702 C C . HIS B 1 495 ? 9.641 7.809 -15.305 1 95.88 495 HIS B C 1
ATOM 8704 O O . HIS B 1 495 ? 8.805 7.949 -14.406 1 95.88 495 HIS B O 1
ATOM 8710 N N . GLU B 1 496 ? 9.375 7.121 -16.359 1 93 496 GLU B N 1
ATOM 8711 C CA . GLU B 1 496 ? 8.055 6.547 -16.625 1 93 496 GLU B CA 1
ATOM 8712 C C . GLU B 1 496 ? 7.676 5.531 -15.547 1 93 496 GLU B C 1
ATOM 8714 O O . GLU B 1 496 ? 6.496 5.215 -15.375 1 93 496 GLU B O 1
ATOM 8719 N N . LEU B 1 497 ? 8.633 5 -14.82 1 94.44 497 LEU B N 1
ATOM 8720 C CA . LEU B 1 497 ? 8.367 4.043 -13.75 1 94.44 497 LEU B CA 1
ATOM 8721 C C . LEU B 1 497 ? 7.934 4.758 -12.477 1 94.44 497 LEU B C 1
ATOM 8723 O O . LEU B 1 497 ? 7.508 4.117 -11.508 1 94.44 497 LEU B O 1
ATOM 8727 N N . GLU B 1 498 ? 8.031 6.066 -12.461 1 95.38 498 GLU B N 1
ATOM 8728 C CA . GLU B 1 498 ? 7.641 6.875 -11.305 1 95.38 498 GLU B CA 1
ATOM 8729 C C . GLU B 1 498 ? 6.297 7.555 -11.539 1 95.38 498 GLU B C 1
ATOM 8731 O O . GLU B 1 498 ? 5.988 7.973 -12.656 1 95.38 498 GLU B O 1
ATOM 8736 N N . PHE B 1 499 ? 5.516 7.793 -10.469 1 95.31 499 PHE B N 1
ATOM 8737 C CA . PHE B 1 499 ? 4.152 8.273 -10.648 1 95.31 499 PHE B CA 1
ATOM 8738 C C . PHE B 1 499 ? 4.117 9.797 -10.672 1 95.31 499 PHE B C 1
ATOM 8740 O O . PHE B 1 499 ? 3.064 10.398 -10.906 1 95.31 499 PHE B O 1
ATOM 8747 N N . ILE B 1 500 ? 5.203 10.469 -10.477 1 97.12 500 ILE B N 1
ATOM 8748 C CA . ILE B 1 500 ? 5.254 11.93 -10.484 1 97.12 500 ILE B CA 1
ATOM 8749 C C . ILE B 1 500 ? 5.684 12.422 -11.867 1 97.12 500 ILE B C 1
ATOM 8751 O O . ILE B 1 500 ? 6.594 11.859 -12.477 1 97.12 500 ILE B O 1
ATOM 8755 N N . GLU B 1 501 ? 5.012 13.383 -12.359 1 96.5 501 GLU B N 1
ATOM 8756 C CA . GLU B 1 501 ? 5.438 14.125 -13.547 1 96.5 501 GLU B CA 1
ATOM 8757 C C . GLU B 1 501 ? 5.84 15.555 -13.188 1 96.5 501 GLU B C 1
ATOM 8759 O O . GLU B 1 501 ? 5.258 16.156 -12.289 1 96.5 501 GLU B O 1
ATOM 8764 N N . THR B 1 502 ? 6.828 15.992 -13.859 1 98 502 THR B N 1
ATOM 8765 C CA . THR B 1 502 ? 7.234 17.375 -13.656 1 98 502 THR B CA 1
ATOM 8766 C C . THR B 1 502 ? 7.172 18.156 -14.977 1 98 502 THR B C 1
ATOM 8768 O O . THR B 1 502 ? 7.52 17.625 -16.031 1 98 502 THR B O 1
ATOM 8771 N N . GLN B 1 503 ? 6.703 19.359 -14.883 1 98.38 503 GLN B N 1
ATOM 8772 C CA . GLN B 1 503 ? 6.742 20.328 -15.969 1 98.38 503 GLN B CA 1
ATOM 8773 C C . GLN B 1 503 ? 7.457 21.609 -15.531 1 98.38 503 GLN B C 1
ATOM 8775 O O . GLN B 1 503 ? 7.148 22.172 -14.477 1 98.38 503 GLN B O 1
ATOM 8780 N N . ARG B 1 504 ? 8.438 21.969 -16.25 1 98.75 504 ARG B N 1
ATOM 8781 C CA . ARG B 1 504 ? 9.133 23.234 -16.016 1 98.75 504 ARG B CA 1
ATOM 8782 C C . ARG B 1 504 ? 8.594 24.328 -16.922 1 98.75 504 ARG B C 1
ATOM 8784 O O . ARG B 1 504 ? 8.539 24.172 -18.141 1 98.75 504 ARG B O 1
ATOM 8791 N N . HIS B 1 505 ? 8.133 25.422 -16.312 1 98.75 505 HIS B N 1
ATOM 8792 C CA . HIS B 1 505 ? 7.555 26.562 -17.016 1 98.75 505 HIS B CA 1
ATOM 8793 C C . HIS B 1 505 ? 8.523 27.734 -17.031 1 98.75 505 HIS B C 1
ATOM 8795 O O . HIS B 1 505 ? 8.758 28.375 -16 1 98.75 505 HIS B O 1
ATOM 8801 N N . TRP B 1 506 ? 9.062 28.031 -18.188 1 98.25 506 TRP B N 1
ATOM 8802 C CA . TRP B 1 506 ? 9.812 29.266 -18.422 1 98.25 506 TRP B CA 1
ATOM 8803 C C . TRP B 1 506 ? 8.906 30.344 -19 1 98.25 506 TRP B C 1
ATOM 8805 O O . TRP B 1 506 ? 8.133 30.094 -19.922 1 98.25 506 TRP B O 1
ATOM 8815 N N . PHE B 1 507 ? 8.961 31.594 -18.469 1 97.69 507 PHE B N 1
ATOM 8816 C CA . PHE B 1 507 ? 8.109 32.625 -19.031 1 97.69 507 PHE B CA 1
ATOM 8817 C C . PHE B 1 507 ? 8.648 34.031 -18.672 1 97.69 507 PHE B C 1
ATOM 8819 O O . PHE B 1 507 ? 9.32 34.188 -17.641 1 97.69 507 PHE B O 1
ATOM 8826 N N . LYS B 1 508 ? 8.297 34.938 -19.469 1 96.06 508 LYS B N 1
ATOM 8827 C CA . LYS B 1 508 ? 8.734 36.344 -19.266 1 96.06 508 LYS B CA 1
ATOM 8828 C C . LYS B 1 508 ? 7.684 37.125 -18.5 1 96.06 508 LYS B C 1
ATOM 8830 O O . LYS B 1 508 ? 8.023 37.938 -17.641 1 96.06 508 LYS B O 1
ATOM 8835 N N . GLU B 1 509 ? 6.516 36.938 -18.844 1 95.12 509 GLU B N 1
ATOM 8836 C CA . GLU B 1 509 ? 5.461 37.719 -18.234 1 95.12 509 GLU B CA 1
ATOM 8837 C C . GLU B 1 509 ? 4.508 36.844 -17.406 1 95.12 509 GLU B C 1
ATOM 8839 O O . GLU B 1 509 ? 4.516 36.906 -16.188 1 95.12 509 GLU B O 1
ATOM 8844 N N . THR B 1 510 ? 3.715 36.031 -18.141 1 95.44 510 THR B N 1
ATOM 8845 C CA . THR B 1 510 ? 2.707 35.219 -17.484 1 95.44 510 THR B CA 1
ATOM 8846 C C . THR B 1 510 ? 2.607 33.844 -18.141 1 95.44 510 THR B C 1
ATOM 8848 O O . THR B 1 510 ? 2.9 33.719 -19.328 1 95.44 510 THR B O 1
ATOM 8851 N N . VAL B 1 511 ? 2.225 32.844 -17.375 1 97 511 VAL B N 1
ATOM 8852 C CA . VAL B 1 511 ? 1.942 31.531 -17.906 1 97 511 VAL B CA 1
ATOM 8853 C C . VAL B 1 511 ? 0.671 30.969 -17.25 1 97 511 VAL B C 1
ATOM 8855 O O . VAL B 1 511 ? 0.366 31.281 -16.109 1 97 511 VAL B O 1
ATOM 8858 N N . THR B 1 512 ? -0.12 30.234 -18.031 1 97.5 512 THR B N 1
ATOM 8859 C CA . THR B 1 512 ? -1.268 29.5 -17.531 1 97.5 512 THR B CA 1
ATOM 8860 C C . THR B 1 512 ? -0.866 28.078 -17.141 1 97.5 512 THR B C 1
ATOM 8862 O O . THR B 1 512 ? -0.235 27.359 -17.922 1 97.5 512 THR B O 1
ATOM 8865 N N . VAL B 1 513 ? -1.188 27.656 -15.938 1 98.19 513 VAL B N 1
ATOM 8866 C CA . VAL B 1 513 ? -0.819 26.344 -15.414 1 98.19 513 VAL B CA 1
ATOM 8867 C C . VAL B 1 513 ? -2.078 25.562 -15.031 1 98.19 513 VAL B C 1
ATOM 8869 O O . VAL B 1 513 ? -3.043 26.141 -14.523 1 98.19 513 VAL B O 1
ATOM 8872 N N . HIS B 1 514 ? -2.141 24.281 -15.336 1 97.5 514 HIS B N 1
ATOM 8873 C CA . HIS B 1 514 ? -3.236 23.375 -14.977 1 97.5 514 HIS B CA 1
ATOM 8874 C C . HIS B 1 514 ? -2.812 22.406 -13.883 1 97.5 514 HIS B C 1
ATOM 8876 O O . HIS B 1 514 ? -1.686 21.906 -13.898 1 97.5 514 HIS B O 1
ATOM 8882 N N . THR B 1 515 ? -3.723 22.141 -12.969 1 97.38 515 THR B N 1
ATOM 8883 C CA . THR B 1 515 ? -3.379 21.234 -11.883 1 97.38 515 THR B CA 1
ATOM 8884 C C . THR B 1 515 ? -3.354 19.781 -12.375 1 97.38 515 THR B C 1
ATOM 8886 O O . THR B 1 515 ? -2.83 18.906 -11.688 1 97.38 515 THR B O 1
ATOM 8889 N N . ASN B 1 516 ? -3.943 19.516 -13.555 1 96.06 516 ASN B N 1
ATOM 8890 C CA . ASN B 1 516 ? -4.008 18.172 -14.125 1 96.06 516 ASN B CA 1
ATOM 8891 C C . ASN B 1 516 ? -4.691 17.203 -13.18 1 96.06 516 ASN B C 1
ATOM 8893 O O . ASN B 1 516 ? -4.223 16.078 -13.008 1 96.06 516 ASN B O 1
ATOM 8897 N N . ASP B 1 517 ? -5.766 17.625 -12.469 1 95.12 517 ASP B N 1
ATOM 8898 C CA . ASP B 1 517 ? -6.594 16.844 -11.562 1 95.12 517 ASP B CA 1
ATOM 8899 C C . ASP B 1 517 ? -5.762 16.266 -10.414 1 95.12 517 ASP B C 1
ATOM 8901 O O . ASP B 1 517 ? -6.023 15.164 -9.945 1 95.12 517 ASP B O 1
ATOM 8905 N N . SER B 1 518 ? -4.766 16.969 -10.047 1 97.62 518 SER B N 1
ATOM 8906 C CA . SER B 1 518 ? -3.852 16.531 -8.992 1 97.62 518 SER B CA 1
ATOM 8907 C C . SER B 1 518 ? -3.385 17.703 -8.141 1 97.62 518 SER B C 1
ATOM 8909 O O . SER B 1 518 ? -3.49 18.859 -8.555 1 97.62 518 SER B O 1
ATOM 8911 N N . VAL B 1 519 ? -2.949 17.359 -6.973 1 98.38 519 VAL B N 1
ATOM 8912 C CA . VAL B 1 519 ? -2.227 18.359 -6.184 1 98.38 519 VAL B CA 1
ATOM 8913 C C . VAL B 1 519 ? -0.939 18.75 -6.906 1 98.38 519 VAL B C 1
ATOM 8915 O O . VAL B 1 519 ? -0.281 17.906 -7.52 1 98.38 519 VAL B O 1
ATOM 8918 N N . ASN B 1 520 ? -0.607 20.031 -6.855 1 98.56 520 ASN B N 1
ATOM 8919 C CA . ASN B 1 520 ? 0.628 20.516 -7.453 1 98.56 520 ASN B CA 1
ATOM 8920 C C . ASN B 1 520 ? 1.618 20.984 -6.391 1 98.56 520 ASN B C 1
ATOM 8922 O O . ASN B 1 520 ? 1.247 21.719 -5.465 1 98.56 520 ASN B O 1
ATOM 8926 N N . MET B 1 521 ? 2.781 20.5 -6.457 1 98.62 521 MET B N 1
ATOM 8927 C CA . MET B 1 521 ? 3.936 21.078 -5.773 1 98.62 521 MET B CA 1
ATOM 8928 C C . MET B 1 521 ? 4.797 21.875 -6.742 1 98.62 521 MET B C 1
ATOM 8930 O O . MET B 1 521 ? 5.148 21.391 -7.816 1 98.62 521 MET B O 1
ATOM 8934 N N . LEU B 1 522 ? 5.086 23.078 -6.336 1 98.81 522 LEU B N 1
ATOM 8935 C CA . LEU B 1 522 ? 5.855 23.938 -7.23 1 98.81 522 LEU B CA 1
ATOM 8936 C C . LEU B 1 522 ? 7.008 24.609 -6.484 1 98.81 522 LEU B C 1
ATOM 8938 O O . LEU B 1 522 ? 6.988 24.703 -5.258 1 98.81 522 LEU B O 1
ATOM 8942 N N . ASN B 1 523 ? 7.961 25 -7.211 1 98.75 523 ASN B N 1
ATOM 8943 C CA . ASN B 1 523 ? 9.109 25.75 -6.723 1 98.75 523 ASN B CA 1
ATOM 8944 C C . ASN B 1 523 ? 9.57 26.797 -7.73 1 98.75 523 ASN B C 1
ATOM 8946 O O . ASN B 1 523 ? 9.641 26.516 -8.93 1 98.75 523 ASN B O 1
ATOM 8950 N N . LEU B 1 524 ? 9.773 28.047 -7.309 1 98.06 524 LEU B N 1
ATOM 8951 C CA . LEU B 1 524 ? 10.391 29.031 -8.188 1 98.06 524 LEU B CA 1
ATOM 8952 C C . LEU B 1 524 ? 11.891 28.781 -8.312 1 98.06 524 LEU B C 1
ATOM 8954 O O . LEU B 1 524 ? 12.664 29.188 -7.438 1 98.06 524 LEU B O 1
ATOM 8958 N N . VAL B 1 525 ? 12.273 28.25 -9.406 1 98.25 525 VAL B N 1
ATOM 8959 C CA . VAL B 1 525 ? 13.633 27.734 -9.508 1 98.25 525 VAL B CA 1
ATOM 8960 C C . VAL B 1 525 ? 14.523 28.75 -10.211 1 98.25 525 VAL B C 1
ATOM 8962 O O . VAL B 1 525 ? 15.75 28.578 -10.266 1 98.25 525 VAL B O 1
ATOM 8965 N N . GLU B 1 526 ? 13.977 29.75 -10.812 1 97.38 526 GLU B N 1
ATOM 8966 C CA . GLU B 1 526 ? 14.703 30.859 -11.422 1 97.38 526 GLU B CA 1
ATOM 8967 C C . GLU B 1 526 ? 13.922 32.156 -11.312 1 97.38 526 GLU B C 1
ATOM 8969 O O . GLU B 1 526 ? 12.703 32.188 -11.477 1 97.38 526 GLU B O 1
ATOM 8974 N N . GLY B 1 527 ? 14.586 33.188 -11.102 1 95.31 527 GLY B N 1
ATOM 8975 C CA . GLY B 1 527 ? 13.961 34.5 -10.922 1 95.31 527 GLY B CA 1
ATOM 8976 C C . GLY B 1 527 ? 13.883 34.938 -9.469 1 95.31 527 GLY B C 1
ATOM 8977 O O . GLY B 1 527 ? 14.32 34.188 -8.578 1 95.31 527 GLY B O 1
ATOM 8978 N N . THR B 1 528 ? 13.336 36.094 -9.242 1 94.75 528 THR B N 1
ATOM 8979 C CA . THR B 1 528 ? 13.32 36.656 -7.891 1 94.75 528 THR B CA 1
ATOM 8980 C C . THR B 1 528 ? 11.977 36.375 -7.211 1 94.75 528 THR B C 1
ATOM 8982 O O . THR B 1 528 ? 11.938 35.938 -6.055 1 94.75 528 THR B O 1
ATOM 8985 N N . SER B 1 529 ? 10.938 36.688 -7.922 1 96.06 529 SER B N 1
ATOM 8986 C CA . SER B 1 529 ? 9.609 36.5 -7.348 1 96.06 529 SER B CA 1
ATOM 8987 C C . SER B 1 529 ? 8.547 36.344 -8.438 1 96.06 529 SER B C 1
ATOM 8989 O O . SER B 1 529 ? 8.789 36.719 -9.594 1 96.06 529 SER B O 1
ATOM 8991 N N . ALA B 1 530 ? 7.484 35.75 -8.133 1 97.31 530 ALA B N 1
ATOM 8992 C CA . ALA B 1 530 ? 6.301 35.594 -8.977 1 97.31 530 ALA B CA 1
ATOM 8993 C C . ALA B 1 530 ? 5.023 35.625 -8.141 1 97.31 530 ALA B C 1
ATOM 8995 O O . ALA B 1 530 ? 5.078 35.562 -6.906 1 97.31 530 ALA B O 1
ATOM 8996 N N . VAL B 1 531 ? 3.879 35.844 -8.797 1 98.38 531 VAL B N 1
ATOM 8997 C CA . VAL B 1 531 ? 2.592 35.875 -8.109 1 98.38 531 VAL B CA 1
ATOM 8998 C C . VAL B 1 531 ? 1.634 34.875 -8.75 1 98.38 531 VAL B C 1
ATOM 9000 O O . VAL B 1 531 ? 1.438 34.875 -9.969 1 98.38 531 VAL B O 1
ATOM 9003 N N . VAL B 1 532 ? 1.118 33.969 -7.945 1 98.69 532 VAL B N 1
ATOM 9004 C CA . VAL B 1 532 ? 0.077 33.031 -8.406 1 98.69 532 VAL B CA 1
ATOM 9005 C C . VAL B 1 532 ? -1.282 33.719 -8.344 1 98.69 532 VAL B C 1
ATOM 9007 O O . VAL B 1 532 ? -1.676 34.25 -7.297 1 98.69 532 VAL B O 1
ATOM 9010 N N . GLU B 1 533 ? -2.031 33.688 -9.422 1 98.31 533 GLU B N 1
ATOM 9011 C CA . GLU B 1 533 ? -3.293 34.438 -9.508 1 98.31 533 GLU B CA 1
ATOM 9012 C C . GLU B 1 533 ? -4.43 33.5 -9.953 1 98.31 533 GLU B C 1
ATOM 9014 O O . GLU B 1 533 ? -4.234 32.625 -10.805 1 98.31 533 GLU B O 1
ATOM 9019 N N . SER B 1 534 ? -5.559 33.75 -9.367 1 97.38 534 SER B N 1
ATOM 9020 C CA . SER B 1 534 ? -6.766 33 -9.75 1 97.38 534 SER B CA 1
ATOM 9021 C C . SER B 1 534 ? -7.352 33.562 -11.047 1 97.38 534 SER B C 1
ATOM 9023 O O . SER B 1 534 ? -7.297 34.75 -11.297 1 97.38 534 SER B O 1
ATOM 9025 N N . ILE B 1 535 ? -7.926 32.656 -11.812 1 95.25 535 ILE B N 1
ATOM 9026 C CA . ILE B 1 535 ? -8.57 33.062 -13.055 1 95.25 535 ILE B CA 1
ATOM 9027 C C . ILE B 1 535 ? -9.984 33.562 -12.758 1 95.25 535 ILE B C 1
ATOM 9029 O O . ILE B 1 535 ? -10.508 34.438 -13.461 1 95.25 535 ILE B O 1
ATOM 9033 N N . ASP B 1 536 ? -10.594 33.062 -11.742 1 94.94 536 ASP B N 1
ATOM 9034 C CA . ASP B 1 536 ? -11.984 33.406 -11.438 1 94.94 536 ASP B CA 1
ATOM 9035 C C . ASP B 1 536 ? -12.094 34.094 -10.086 1 94.94 536 ASP B C 1
ATOM 9037 O O . ASP B 1 536 ? -13.164 34.125 -9.477 1 94.94 536 ASP B O 1
ATOM 9041 N N . ASP B 1 537 ? -11.047 34.531 -9.5 1 94.75 537 ASP B N 1
ATOM 9042 C CA . ASP B 1 537 ? -10.984 35.281 -8.25 1 94.75 537 ASP B CA 1
ATOM 9043 C C . ASP B 1 537 ? -11.383 34.406 -7.059 1 94.75 537 ASP B C 1
ATOM 9045 O O . ASP B 1 537 ? -11.977 34.906 -6.098 1 94.75 537 ASP B O 1
ATOM 9049 N N . SER B 1 538 ? -11.086 33.094 -7.18 1 94.69 538 SER B N 1
ATOM 9050 C CA . SER B 1 538 ? -11.438 32.188 -6.109 1 94.69 538 SER B CA 1
ATOM 9051 C C . SER B 1 538 ? -10.445 32.281 -4.949 1 94.69 538 SER B C 1
ATOM 9053 O O . SER B 1 538 ? -10.727 31.797 -3.848 1 94.69 538 SER B O 1
ATOM 9055 N N . PHE B 1 539 ? -9.336 32.781 -5.133 1 96.69 539 PHE B N 1
ATOM 9056 C CA . PHE B 1 539 ? -8.375 33 -4.059 1 96.69 539 PHE B CA 1
ATOM 9057 C C . PHE B 1 539 ? -7.602 34.312 -4.297 1 96.69 539 PHE B C 1
ATOM 9059 O O . PHE B 1 539 ? -7.535 34.781 -5.426 1 96.69 539 PHE B O 1
ATOM 9066 N N . ALA B 1 540 ? -7.016 34.906 -3.24 1 96.44 540 ALA B N 1
ATOM 9067 C CA . ALA B 1 540 ? -6.207 36.125 -3.338 1 96.44 540 ALA B CA 1
ATOM 9068 C C . ALA B 1 540 ? -4.852 35.844 -3.971 1 96.44 540 ALA B C 1
ATOM 9070 O O . ALA B 1 540 ? -4.352 34.719 -3.883 1 96.44 540 ALA B O 1
ATOM 9071 N N . PRO B 1 541 ? -4.293 36.844 -4.68 1 97.81 541 PRO B N 1
ATOM 9072 C CA . PRO B 1 541 ? -2.951 36.625 -5.23 1 97.81 541 PRO B CA 1
ATOM 9073 C C . PRO B 1 541 ? -1.953 36.125 -4.188 1 97.81 541 PRO B C 1
ATOM 9075 O O . PRO B 1 541 ? -1.969 36.594 -3.043 1 97.81 541 PRO B O 1
ATOM 9078 N N . PHE B 1 542 ? -1.153 35.219 -4.551 1 98.31 542 PHE B N 1
ATOM 9079 C CA . PHE B 1 542 ? -0.193 34.562 -3.674 1 98.31 542 PHE B CA 1
ATOM 9080 C C . PHE B 1 542 ? 1.231 34.781 -4.172 1 98.31 542 PHE B C 1
ATOM 9082 O O . PHE B 1 542 ? 1.615 34.25 -5.215 1 98.31 542 PHE B O 1
ATOM 9089 N N . GLU B 1 543 ? 2.01 35.469 -3.441 1 97.44 543 GLU B N 1
ATOM 9090 C CA . GLU B 1 543 ? 3.369 35.812 -3.855 1 97.44 543 GLU B CA 1
ATOM 9091 C C . GLU B 1 543 ? 4.355 34.719 -3.438 1 97.44 543 GLU B C 1
ATOM 9093 O O . GLU B 1 543 ? 4.262 34.188 -2.332 1 97.44 543 GLU B O 1
ATOM 9098 N N . VAL B 1 544 ? 5.25 34.375 -4.312 1 97.25 544 VAL B N 1
ATOM 9099 C CA . VAL B 1 544 ? 6.301 33.406 -4.039 1 97.25 544 VAL B CA 1
ATOM 9100 C C . VAL B 1 544 ? 7.66 34 -4.402 1 97.25 544 VAL B C 1
ATOM 9102 O O . VAL B 1 544 ? 7.766 34.812 -5.324 1 97.25 544 VAL B O 1
ATOM 9105 N N . HIS B 1 545 ? 8.711 33.594 -3.717 1 96.81 545 HIS B N 1
ATOM 9106 C CA . HIS B 1 545 ? 10.07 34.062 -3.945 1 96.81 545 HIS B CA 1
ATOM 9107 C C . HIS B 1 545 ? 10.984 32.906 -4.344 1 96.81 545 HIS B C 1
ATOM 9109 O O . HIS B 1 545 ? 10.625 31.734 -4.184 1 96.81 545 HIS B O 1
ATOM 9115 N N . TYR B 1 546 ? 12.141 33.281 -4.859 1 96.12 546 TYR B N 1
ATOM 9116 C CA . TYR B 1 546 ? 13.125 32.312 -5.32 1 96.12 546 TYR B CA 1
ATOM 9117 C C . TYR B 1 546 ? 13.359 31.234 -4.266 1 96.12 546 TYR B C 1
ATOM 9119 O O . TYR B 1 546 ? 13.594 31.547 -3.096 1 96.12 546 TYR B O 1
ATOM 9127 N N . GLY B 1 547 ? 13.266 30 -4.711 1 97 547 GLY B N 1
ATOM 9128 C CA . GLY B 1 547 ? 13.617 28.875 -3.865 1 97 547 GLY B CA 1
ATOM 9129 C C . GLY B 1 547 ? 12.469 28.391 -3.004 1 97 547 GLY B C 1
ATOM 9130 O O . GLY B 1 547 ? 12.555 27.344 -2.373 1 97 547 GLY B O 1
ATOM 9131 N N . GLU B 1 548 ? 11.375 29.109 -2.977 1 97.88 548 GLU B N 1
ATOM 9132 C CA . GLU B 1 548 ? 10.258 28.719 -2.129 1 97.88 548 GLU B CA 1
ATOM 9133 C C . GLU B 1 548 ? 9.406 27.641 -2.799 1 97.88 548 GLU B C 1
ATOM 9135 O O . GLU B 1 548 ? 9.133 27.719 -3.998 1 97.88 548 GLU B O 1
ATOM 9140 N N . THR B 1 549 ? 9.133 26.594 -2.035 1 98.25 549 THR B N 1
ATOM 9141 C CA . THR B 1 549 ? 8.18 25.578 -2.453 1 98.25 549 THR B CA 1
ATOM 9142 C C . THR B 1 549 ? 6.762 25.938 -2.02 1 98.25 549 THR B C 1
ATOM 9144 O O . THR B 1 549 ? 6.555 26.422 -0.905 1 98.25 549 THR B O 1
ATOM 9147 N N . PHE B 1 550 ? 5.84 25.766 -2.918 1 98.62 550 PHE B N 1
ATOM 9148 C CA . PHE B 1 550 ? 4.449 26.031 -2.566 1 98.62 550 PHE B CA 1
ATOM 9149 C C . PHE B 1 550 ? 3.521 24.984 -3.168 1 98.62 550 PHE B C 1
ATOM 9151 O O . PHE B 1 550 ? 3.908 24.266 -4.09 1 98.62 550 PHE B O 1
ATOM 9158 N N . ILE B 1 551 ? 2.348 24.859 -2.561 1 98.75 551 ILE B N 1
ATOM 9159 C CA . ILE B 1 551 ? 1.353 23.859 -2.928 1 98.75 551 ILE B CA 1
ATOM 9160 C C . ILE B 1 551 ? 0.133 24.547 -3.539 1 98.75 551 ILE B C 1
ATOM 9162 O O . ILE B 1 551 ? -0.339 25.562 -3.025 1 98.75 551 ILE B O 1
ATOM 9166 N N . VAL B 1 552 ? -0.321 24.062 -4.652 1 98.81 552 VAL B N 1
ATOM 9167 C CA . VAL B 1 552 ? -1.603 24.469 -5.223 1 98.81 552 VAL B CA 1
ATOM 9168 C C . VAL B 1 552 ? -2.568 23.281 -5.199 1 98.81 552 VAL B C 1
ATOM 9170 O O . VAL B 1 552 ? -2.346 22.281 -5.879 1 98.81 552 VAL B O 1
ATOM 9173 N N . PRO B 1 553 ? -3.645 23.375 -4.422 1 98.62 553 PRO B N 1
ATOM 9174 C CA . PRO B 1 553 ? -4.609 22.281 -4.332 1 98.62 553 PRO B CA 1
ATOM 9175 C C . PRO B 1 553 ? -5.234 21.938 -5.684 1 98.62 553 PRO B C 1
ATOM 9177 O O . PRO B 1 553 ? -5.398 22.812 -6.535 1 98.62 553 PRO B O 1
ATOM 9180 N N . ALA B 1 554 ? -5.629 20.703 -5.832 1 98.38 554 ALA B N 1
ATOM 9181 C CA . ALA B 1 554 ? -6.219 20.203 -7.07 1 98.38 554 ALA B CA 1
ATOM 9182 C C . ALA B 1 554 ? -7.488 20.984 -7.422 1 98.38 554 ALA B C 1
ATOM 9184 O O . ALA B 1 554 ? -7.773 21.219 -8.602 1 98.38 554 ALA B O 1
ATOM 9185 N N . ILE B 1 555 ? -8.242 21.391 -6.449 1 98 555 ILE B N 1
ATOM 9186 C CA . ILE B 1 555 ? -9.562 21.969 -6.656 1 98 555 ILE B CA 1
ATOM 9187 C C . ILE B 1 555 ? -9.422 23.297 -7.414 1 98 555 ILE B C 1
ATOM 9189 O O . ILE B 1 555 ? -10.383 23.781 -8.016 1 98 555 ILE B O 1
ATOM 9193 N N . VAL B 1 556 ? -8.234 23.906 -7.371 1 98.12 556 VAL B N 1
ATOM 9194 C CA . VAL B 1 556 ? -7.996 25.188 -8.031 1 98.12 556 VAL B CA 1
ATOM 9195 C C . VAL B 1 556 ? -8.172 25.031 -9.539 1 98.12 556 VAL B C 1
ATOM 9197 O O . VAL B 1 556 ? -8.641 25.938 -10.211 1 98.12 556 VAL B O 1
ATOM 9200 N N . GLY B 1 557 ? -7.805 23.875 -10.117 1 97.38 557 GLY B N 1
ATOM 9201 C CA . GLY B 1 557 ? -7.988 23.594 -11.539 1 97.38 557 GLY B CA 1
ATOM 9202 C C . GLY B 1 557 ? -6.973 24.297 -12.414 1 97.38 557 GLY B C 1
ATOM 9203 O O . GLY B 1 557 ? -5.895 23.766 -12.68 1 97.38 557 GLY B O 1
ATOM 9204 N N . THR B 1 558 ? -7.305 25.484 -12.82 1 98 558 THR B N 1
ATOM 9205 C CA . THR B 1 558 ? -6.434 26.297 -13.656 1 98 558 THR B CA 1
ATOM 9206 C C . THR B 1 558 ? -6.09 27.609 -12.969 1 98 558 THR B C 1
ATOM 9208 O O . THR B 1 558 ? -6.941 28.219 -12.312 1 98 558 THR B O 1
ATOM 9211 N N . TYR B 1 559 ? -4.836 28.062 -13.062 1 98.44 559 TYR B N 1
ATOM 9212 C CA . TYR B 1 559 ? -4.375 29.312 -12.477 1 98.44 559 TYR B CA 1
ATOM 9213 C C . TYR B 1 559 ? -3.27 29.938 -13.32 1 98.44 559 TYR B C 1
ATOM 9215 O O . TYR B 1 559 ? -2.826 29.344 -14.305 1 98.44 559 TYR B O 1
ATOM 9223 N N . GLN B 1 560 ? -2.928 31.141 -12.992 1 98.12 560 GLN B N 1
ATOM 9224 C CA . GLN B 1 560 ? -1.867 31.859 -13.688 1 98.12 560 GLN B CA 1
ATOM 9225 C C . GLN B 1 560 ? -0.723 32.219 -12.742 1 98.12 560 GLN B C 1
ATOM 9227 O O . GLN B 1 560 ? -0.941 32.438 -11.547 1 98.12 560 GLN B O 1
ATOM 9232 N N . ILE B 1 561 ? 0.438 32.219 -13.242 1 98.38 561 ILE B N 1
ATOM 9233 C CA . ILE B 1 561 ? 1.605 32.719 -12.516 1 98.38 561 ILE B CA 1
ATOM 9234 C C . ILE B 1 561 ? 2.223 33.875 -13.281 1 98.38 561 ILE B C 1
ATOM 9236 O O . ILE B 1 561 ? 2.559 33.75 -14.461 1 98.38 561 ILE B O 1
ATOM 9240 N N . ARG B 1 562 ? 2.34 34.969 -12.648 1 97.44 562 ARG B N 1
ATOM 9241 C CA . ARG B 1 562 ? 2.857 36.156 -13.273 1 97.44 562 ARG B CA 1
ATOM 9242 C C . ARG B 1 562 ? 4.23 36.531 -12.711 1 97.44 562 ARG B C 1
ATOM 9244 O O . ARG B 1 562 ? 4.438 36.5 -11.5 1 97.44 562 ARG B O 1
ATOM 9251 N N . ASN B 1 563 ? 5.141 36.781 -13.633 1 97.31 563 ASN B N 1
ATOM 9252 C CA . ASN B 1 563 ? 6.457 37.281 -13.273 1 97.31 563 ASN B CA 1
ATOM 9253 C C . ASN B 1 563 ? 6.375 38.688 -12.703 1 97.31 563 ASN B C 1
ATOM 9255 O O . ASN B 1 563 ? 5.762 39.562 -13.305 1 97.31 563 ASN B O 1
ATOM 9259 N N . THR B 1 564 ? 6.941 38.938 -11.539 1 94.75 564 THR B N 1
ATOM 9260 C CA . THR B 1 564 ? 6.84 40.25 -10.914 1 94.75 564 THR B CA 1
ATOM 9261 C C . THR B 1 564 ? 7.992 41.156 -11.352 1 94.75 564 THR B C 1
ATOM 9263 O O . THR B 1 564 ? 8 42.344 -11.047 1 94.75 564 THR B O 1
ATOM 9266 N N . ASN B 1 565 ? 8.977 40.594 -11.953 1 86.31 565 ASN B N 1
ATOM 9267 C CA . ASN B 1 565 ? 10.117 41.344 -12.461 1 86.31 565 ASN B CA 1
ATOM 9268 C C . ASN B 1 565 ? 10.195 41.281 -13.984 1 86.31 565 ASN B C 1
ATOM 9270 O O . ASN B 1 565 ? 10.578 40.25 -14.539 1 86.31 565 ASN B O 1
ATOM 9274 N N . ALA B 1 566 ? 9.953 42.344 -14.711 1 71.56 566 ALA B N 1
ATOM 9275 C CA . ALA B 1 566 ? 9.789 42.375 -16.156 1 71.56 566 ALA B CA 1
ATOM 9276 C C . ALA B 1 566 ? 11.117 42.156 -16.875 1 71.56 566 ALA B C 1
ATOM 9278 O O . ALA B 1 566 ? 11.148 41.812 -18.062 1 71.56 566 ALA B O 1
ATOM 9279 N N . SER B 1 567 ? 12.117 42.125 -16.219 1 78.81 567 SER B N 1
ATOM 9280 C CA . SER B 1 567 ? 13.375 42.188 -16.953 1 78.81 567 SER B CA 1
ATOM 9281 C C . SER B 1 567 ? 13.977 40.781 -17.078 1 78.81 567 SER B C 1
ATOM 9283 O O . SER B 1 567 ? 14.836 40.531 -17.938 1 78.81 567 SER B O 1
ATOM 9285 N N . GLU B 1 568 ? 13.609 39.906 -16.328 1 87.56 568 GLU B N 1
ATOM 9286 C CA . GLU B 1 568 ? 14.242 38.562 -16.312 1 87.56 568 GLU B CA 1
ATOM 9287 C C . GLU B 1 568 ? 13.203 37.469 -16.531 1 87.56 568 GLU B C 1
ATOM 9289 O O . GLU B 1 568 ? 12.039 37.625 -16.172 1 87.56 568 GLU B O 1
ATOM 9294 N N . LYS B 1 569 ? 13.688 36.469 -17.312 1 92.75 569 LYS B N 1
ATOM 9295 C CA . LYS B 1 569 ? 12.852 35.281 -17.406 1 92.75 569 LYS B CA 1
ATOM 9296 C C . LYS B 1 569 ? 12.82 34.531 -16.078 1 92.75 569 LYS B C 1
ATOM 9298 O O . LYS B 1 569 ? 13.82 34.5 -15.352 1 92.75 569 LYS B O 1
ATOM 9303 N N . VAL B 1 570 ? 11.703 34 -15.727 1 97 570 VAL B N 1
ATOM 9304 C CA . VAL B 1 570 ? 11.57 33.219 -14.508 1 97 570 VAL B CA 1
ATOM 9305 C C . VAL B 1 570 ? 11.195 31.766 -14.875 1 97 570 VAL B C 1
ATOM 9307 O O . VAL B 1 570 ? 10.797 31.5 -16 1 97 570 VAL B O 1
ATOM 9310 N N . ALA B 1 571 ? 11.391 30.875 -13.953 1 98.25 571 ALA B N 1
ATOM 9311 C CA . ALA B 1 571 ? 11.016 29.484 -14.172 1 98.25 571 ALA B CA 1
ATOM 9312 C C . ALA B 1 571 ? 10.422 28.875 -12.906 1 98.25 571 ALA B C 1
ATOM 9314 O O . ALA B 1 571 ? 10.898 29.125 -11.805 1 98.25 571 ALA B O 1
ATOM 9315 N N . VAL B 1 572 ? 9.359 28.125 -13.109 1 98.56 572 VAL B N 1
ATOM 9316 C CA . VAL B 1 572 ? 8.75 27.328 -12.039 1 98.56 572 VAL B CA 1
ATOM 9317 C C . VAL B 1 572 ? 8.758 25.859 -12.422 1 98.56 572 VAL B C 1
ATOM 9319 O O . VAL B 1 572 ? 8.445 25.5 -13.562 1 98.56 572 VAL B O 1
ATOM 9322 N N . ILE B 1 573 ? 9.242 25 -11.492 1 98.81 573 ILE B N 1
ATOM 9323 C CA . ILE B 1 573 ? 9.086 23.562 -11.688 1 98.81 573 ILE B CA 1
ATOM 9324 C C . ILE B 1 573 ? 7.816 23.078 -10.977 1 98.81 573 ILE B C 1
ATOM 9326 O O . ILE B 1 573 ? 7.594 23.406 -9.812 1 98.81 573 ILE B O 1
ATOM 9330 N N . GLN B 1 574 ? 6.953 22.438 -11.734 1 98.75 574 GLN B N 1
ATOM 9331 C CA . GLN B 1 574 ? 5.699 21.875 -11.25 1 98.75 574 GLN B CA 1
ATOM 9332 C C . GLN B 1 574 ? 5.773 20.344 -11.164 1 98.75 574 GLN B C 1
ATOM 9334 O O . GLN B 1 574 ? 6.246 19.688 -12.094 1 98.75 574 GLN B O 1
ATOM 9339 N N . ALA B 1 575 ? 5.352 19.781 -10.062 1 98.62 575 ALA B N 1
ATOM 9340 C CA . ALA B 1 575 ? 5.203 18.328 -9.914 1 98.62 575 ALA B CA 1
ATOM 9341 C C . ALA B 1 575 ? 3.758 17.953 -9.609 1 98.62 575 ALA B C 1
ATOM 9343 O O . ALA B 1 575 ? 3.086 18.641 -8.828 1 98.62 575 ALA B O 1
ATOM 9344 N N . PHE B 1 576 ? 3.252 16.969 -10.195 1 97.94 576 PHE B N 1
ATOM 9345 C CA . PHE B 1 576 ? 1.923 16.422 -9.945 1 97.94 576 PHE B CA 1
ATOM 9346 C C . PHE B 1 576 ? 1.9 14.914 -10.211 1 97.94 576 PHE B C 1
ATOM 9348 O O . PHE B 1 576 ? 2.863 14.359 -10.742 1 97.94 576 PHE B O 1
ATOM 9355 N N . VAL B 1 577 ? 0.882 14.188 -9.766 1 96.44 577 VAL B N 1
ATOM 9356 C CA . VAL B 1 577 ? 0.74 12.75 -9.977 1 96.44 577 VAL B CA 1
ATOM 9357 C C . VAL B 1 577 ? 0.214 12.484 -11.383 1 96.44 577 VAL B C 1
ATOM 9359 O O . VAL B 1 577 ? -0.769 13.094 -11.812 1 96.44 577 VAL B O 1
ATOM 9362 N N . ARG B 1 578 ? 0.893 11.5 -12.094 1 89.69 578 ARG B N 1
ATOM 9363 C CA . ARG B 1 578 ? 0.53 11.18 -13.469 1 89.69 578 ARG B CA 1
ATOM 9364 C C . ARG B 1 578 ? -0.778 10.398 -13.523 1 89.69 578 ARG B C 1
ATOM 9366 O O . ARG B 1 578 ? -1.204 9.82 -12.523 1 89.69 578 ARG B O 1
ATOM 9373 N N . ASN B 1 579 ? -1.124 10.055 -14.836 1 67.12 579 ASN B N 1
ATOM 9374 C CA . ASN B 1 579 ? -2.088 9.102 -15.375 1 67.12 579 ASN B CA 1
ATOM 9375 C C . ASN B 1 579 ? -3.385 9.102 -14.57 1 67.12 579 ASN B C 1
ATOM 9377 O O . ASN B 1 579 ? -3.85 8.047 -14.133 1 67.12 579 ASN B O 1
ATOM 9381 N N . LEU B 1 580 ? -3.691 10.367 -14.297 1 55.28 580 LEU B N 1
ATOM 9382 C CA . LEU B 1 580 ? -5.008 10.375 -13.672 1 55.28 580 LEU B CA 1
ATOM 9383 C C . LE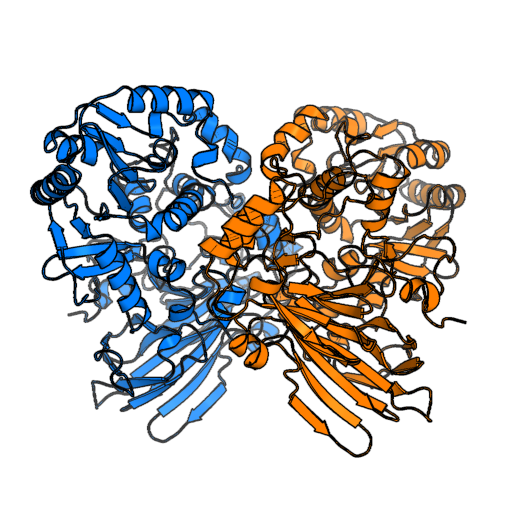U B 1 580 ? -6.109 10.305 -14.719 1 55.28 580 LEU B C 1
ATOM 9385 O O . LEU B 1 580 ? -5.934 10.773 -15.844 1 55.28 580 LEU B O 1
#

InterPro domains:
  IPR011051 RmlC-like cupin domain superfamily [SSF51182] (230-565)
  IPR014710 RmlC-like jelly roll fold [G3DSA:2.60.120.10] (226-469)
  IPR016847 Mannose-6-phosphate isomerase, Firmicutes, long form, predicted [PIRSF026713] (1-580)
  IPR051804 Carbohydrate Metabolism Regulated Kinase/Isomerase [PTHR42742] (236-579)

Foldseek 3Di:
DFPFDQAFAAEAPDADDKDKFLLRVLVVVQVLQVVVVDFAAEEEAAEAKLFPVVLCVVGRPVSDPAPAEAEQLVQFAALVVVCVVCVQQLDPDLAAGAADDDALLVGGDPVSLVVVLVVSVPDTDYYYYYYHCSCVSVVDGPAYEYEAEFQQLSLVCCVPVLDATRNHPDSPPDSNSRNNCCPRPRNVNSVVVCLVCLVVHQKYWYRSDPRIIMIGGSVSVVSQLVVPLQFKTWFNKDWDDWQLFACVCVPNNVHDPPDPGTFKMWIFQLNGTWHWYDDPPDIGIHRSLVSLSPPVCSFFNPLSCVVQPSHDWKTKMKGAREVGWKFFFWFWADQVCCCVGHVDHGTKWKKWFFLAADPPWKKKKAWAPPDDLVVQLVLLVVPVVHPHFRPCVHIIDIGHDHHGKMFGHGGQMTIMTGHNTMTTMMITNPDSRIAGSGDRPDATPVRHRDDHRSVSNSVRHDNVCHDVNRVVFTIQPWDWPDDDPFKTKIWRDHGPVDQKTKIKIKGQFKDKDFQQSGKKKKAWSFDAKKWKAQPVPSDDIDIDGHGHIMIGGNNSGMIMITHPDNPDITMMMMMTGHPD/DFPFDQAFAAEAPDADDKDKFLLRVLVVVQVLQVVVVDFAAEEEAAEAKLFPVVLCVVGRPVSDPAPAEAEQLVQFAALVVVCVVCVQQLDPDLAAGAADDDALLVGGDPVSLVVVLVVSVPDTDYYYYYYHCSCVSVVDGPAYEYEAEFQQLSLVCCVPVLDATRNHPDSPPDSNSRNNCCPRPRVVNSVVVCLVCLVVHQKYWYRSDPRIIMIGGSVSVVSQLVVPLQFKTWFNKDWDDWQLFACVCVPNNVHDPPDPGTFKMWTFQLNGTWHWYDDPPDIGIHRSLVSLSPPVCSFFNPVSCVVQPSHDWKTKMKGAREVGWKFFFWFWADQVCCCVGHVDHGTKWKKWFFLAADPPWKKKKAWAPPDDLVVQLVLLVVPVVHPHFRPCVHIIDIGHDHHGKMFGHGGQMTIMTGHNTMTTMMITNPPSRIAGSGDRPDATPVRHRDDHRSVSNSVRHDNVCHDVNRVVFTIQPWDWPDDDPFKTKIWRDHGPVDFKTKIKIKGQFKDKDFQQSGKKKKAWSFDAKKWKAQPVPSDDIDIDGHGHIMIGGNNSGMIMITHPDNPDITMMMMMTGPDD

Radius of gyration: 30.98 Å; Cα contacts (8 Å, |Δi|>4): 2827; chains: 2; bounding box: 77×87×82 Å

Solvent-accessible surface area (backbone atoms only — not comparable to full-atom values): 57936 Å² total; per-residue (Å²): 131,56,72,40,73,72,70,40,64,45,82,47,74,90,69,88,53,69,35,63,34,49,68,50,42,35,53,52,50,50,52,56,56,58,69,63,71,58,70,61,41,39,36,24,33,32,27,40,82,72,57,62,59,66,54,46,55,70,59,37,49,78,68,46,85,63,66,40,78,42,62,29,55,78,52,32,51,52,36,67,57,44,48,63,71,46,38,83,30,42,54,88,50,66,67,52,43,23,56,59,67,62,51,63,61,79,43,42,50,66,70,51,45,53,53,54,44,50,52,57,69,70,48,62,40,32,34,37,28,30,33,51,46,10,47,66,65,42,74,78,45,77,40,34,32,39,35,40,53,26,57,51,57,42,52,47,34,32,66,76,62,38,46,42,56,76,58,43,93,41,36,84,49,61,49,60,49,51,47,33,49,35,68,30,42,51,52,59,20,45,46,55,52,47,63,73,40,55,88,65,32,50,27,40,31,22,54,71,46,86,94,51,35,28,36,30,36,21,68,42,50,54,50,39,44,53,54,53,34,56,30,70,47,45,50,29,47,52,73,38,66,48,84,29,15,4,47,55,55,38,69,56,46,63,43,69,77,82,54,91,40,31,18,37,33,45,38,41,36,44,86,40,22,27,28,36,38,26,47,83,93,44,71,41,54,38,38,32,42,57,42,35,63,73,35,26,50,36,24,31,10,58,49,45,23,50,62,52,19,58,53,73,62,62,22,35,32,38,39,26,9,28,91,39,33,53,48,50,35,26,31,22,41,33,35,44,54,33,35,54,67,28,60,42,66,64,38,36,29,34,28,40,34,23,62,39,49,47,96,74,10,32,35,35,50,28,25,29,79,86,58,47,71,68,60,55,49,52,42,38,54,48,25,72,73,48,98,40,79,59,63,51,83,76,40,42,32,77,42,77,47,48,61,72,40,32,38,39,38,52,48,13,40,42,32,24,51,27,32,37,24,31,28,43,31,46,24,34,45,54,75,79,62,66,23,28,55,44,58,87,87,47,55,36,91,83,68,41,70,62,81,62,31,55,73,65,32,66,77,26,61,43,62,80,35,13,52,67,49,34,61,74,60,23,51,58,60,65,42,81,76,44,76,60,98,50,35,36,34,28,35,44,31,47,42,84,64,40,64,44,33,28,38,37,40,36,27,36,49,59,48,82,48,69,29,66,64,8,29,29,44,34,29,30,70,38,51,65,43,34,35,39,34,49,77,80,69,75,39,75,74,42,76,47,26,41,72,40,42,36,36,38,24,11,66,55,41,55,36,33,42,32,47,72,46,83,86,45,64,29,28,35,42,37,34,28,51,58,72,69,130,56,70,40,73,72,71,40,64,44,82,45,75,91,69,88,53,70,33,64,34,50,66,50,42,34,52,53,49,50,53,56,56,56,69,64,72,60,69,60,40,38,36,24,33,32,27,40,82,69,56,63,60,66,55,47,55,70,57,36,48,76,67,45,85,60,66,41,78,42,61,28,54,78,52,31,52,52,37,67,56,43,47,63,71,45,38,82,30,43,54,88,50,68,67,54,42,23,56,59,68,62,50,62,62,79,42,42,48,66,69,52,46,52,51,52,40,50,52,57,68,70,48,64,40,32,32,38,27,31,32,53,48,9,46,66,65,42,75,79,44,78,40,33,33,38,36,41,53,25,54,50,57,43,52,47,33,32,68,76,62,39,46,42,56,78,57,43,92,42,38,84,52,60,48,61,48,49,45,34,49,35,69,30,42,49,51,58,21,46,47,56,52,47,64,72,41,57,89,63,33,49,27,40,33,23,52,69,46,87,95,51,36,28,36,32,34,21,67,40,49,54,50,39,43,54,54,54,32,56,32,72,45,47,51,29,49,49,73,38,66,47,85,29,16,5,46,55,55,37,70,56,46,63,44,69,78,82,52,92,39,32,17,37,34,43,37,41,36,44,86,41,21,25,28,36,38,26,48,82,93,42,71,41,52,37,38,32,42,56,42,35,62,74,37,25,50,37,25,32,8,58,45,46,22,50,62,52,19,57,51,74,62,60,23,36,32,40,38,25,8,29,90,38,32,52,47,50,34,26,30,21,42,34,34,44,52,32,35,53,67,29,60,43,68,63,38,34,29,34,27,40,33,24,62,39,48,46,96,74,12,33,34,34,49,29,24,30,77,87,59,48,69,67,61,54,50,51,42,39,53,48,26,71,74,48,99,38,79,59,64,52,83,77,39,41,32,76,41,78,48,46,62,72,39,31,37,39,38,50,48,12,40,41,32,24,52,27,32,38,23,31,28,43,31,46,25,33,45,55,75,78,62,66,24,28,56,42,57,87,86,47,56,36,90,82,68,41,70,62,79,63,31,55,73,64,33,67,76,27,61,45,65,80,35,13,52,68,49,35,61,74,60,23,50,57,58,62,42,80,75,46,77,60,99,50,34,37,33,29,35,45,33,47,43,81,64,38,63,44,34,28,38,37,40,37,27,35,48,58,47,82,48,69,30,72,63,7,29,28,43,34,31,30,70,39,52,65,44,34,34,40,34,49,78,79,67,76,40,76,74,41,77,47,25,41,71,40,40,37,36,38,26,11,66,56,44,54,35,33,42,31,47,72,47,82,84,47,65,29,28,34,42,36,36,29,54,47,49,112